Protein AF-A0A7W0W629-F1 (afdb_monomer_lite)

Structure (mmCIF, N/CA/C/O backbone):
data_AF-A0A7W0W629-F1
#
_entry.id   AF-A0A7W0W629-F1
#
loop_
_atom_site.group_PDB
_atom_site.id
_atom_site.type_symbol
_atom_site.label_atom_id
_atom_site.label_alt_id
_atom_site.label_comp_id
_atom_site.label_asym_id
_atom_site.label_entity_id
_atom_site.label_seq_id
_atom_site.pdbx_PDB_ins_code
_atom_site.Cartn_x
_atom_site.Cartn_y
_atom_site.Cartn_z
_atom_site.occupancy
_atom_site.B_iso_or_equiv
_atom_site.auth_seq_id
_atom_site.auth_comp_id
_atom_site.auth_asym_id
_atom_site.auth_atom_id
_atom_site.pdbx_PDB_model_num
ATOM 1 N N . MET A 1 1 ? -25.126 1.449 0.735 1.00 66.62 1 MET A N 1
ATOM 2 C CA . MET A 1 1 ? -25.151 2.876 1.157 1.00 66.62 1 MET A CA 1
ATOM 3 C C . MET A 1 1 ? -24.157 3.103 2.292 1.00 66.62 1 MET A C 1
ATOM 5 O O . MET A 1 1 ? -24.263 2.421 3.311 1.00 66.62 1 MET A O 1
ATOM 9 N N . ARG A 1 2 ? -23.222 4.051 2.141 1.00 79.06 2 ARG A N 1
ATOM 10 C CA . ARG A 1 2 ? -22.239 4.432 3.175 1.00 79.06 2 ARG A CA 1
ATOM 11 C C . ARG A 1 2 ? -22.755 5.612 4.010 1.00 79.06 2 ARG A C 1
ATOM 13 O O . ARG A 1 2 ? -23.390 6.516 3.479 1.00 79.06 2 ARG A O 1
ATOM 20 N N . LYS A 1 3 ? -22.500 5.619 5.322 1.00 79.00 3 LYS A N 1
ATOM 21 C CA . LYS A 1 3 ? -22.814 6.756 6.211 1.00 79.00 3 LYS A CA 1
ATOM 22 C C . LYS A 1 3 ? -21.804 6.840 7.352 1.00 79.00 3 LYS A C 1
ATOM 24 O O . LYS A 1 3 ? -21.590 5.845 8.035 1.00 79.00 3 LYS A O 1
ATOM 29 N N . THR A 1 4 ? -21.250 8.017 7.630 1.00 83.94 4 THR A N 1
ATOM 30 C CA . THR A 1 4 ? -20.522 8.238 8.890 1.00 83.94 4 THR A CA 1
ATOM 31 C C . THR A 1 4 ? -21.517 8.263 10.048 1.00 83.94 4 THR A C 1
ATOM 33 O O . THR A 1 4 ? -22.442 9.078 10.078 1.00 83.94 4 THR A O 1
ATOM 36 N N . LEU A 1 5 ? -21.359 7.334 10.985 1.00 84.75 5 LEU A N 1
ATOM 37 C CA . LEU A 1 5 ? -22.215 7.193 12.158 1.00 84.75 5 LEU A CA 1
ATOM 38 C C . LEU A 1 5 ? -21.788 8.141 13.282 1.00 84.75 5 LEU A C 1
ATOM 40 O O . LEU A 1 5 ? -22.643 8.722 13.950 1.00 84.75 5 LEU A O 1
ATOM 44 N N . PHE A 1 6 ? -20.479 8.257 13.511 1.00 86.81 6 PHE A N 1
ATOM 45 C CA . PHE A 1 6 ? -19.909 9.002 14.630 1.00 86.81 6 PHE A CA 1
ATOM 46 C C . PHE A 1 6 ? -18.477 9.438 14.321 1.00 86.81 6 PHE A C 1
ATOM 48 O O . PHE A 1 6 ? -17.688 8.628 13.853 1.00 86.81 6 PHE A O 1
ATOM 55 N N . ASN A 1 7 ? -18.137 10.697 14.579 1.00 84.50 7 ASN A N 1
ATOM 56 C CA . ASN A 1 7 ? -16.796 11.258 14.381 1.00 84.50 7 ASN A CA 1
ATOM 57 C C . ASN A 1 7 ? -16.590 12.496 15.276 1.00 84.50 7 ASN A C 1
ATOM 59 O O . ASN A 1 7 ? -17.508 12.918 15.990 1.00 84.50 7 ASN A O 1
ATOM 63 N N . THR A 1 8 ? -15.419 13.129 15.185 1.00 75.56 8 THR A N 1
ATOM 64 C CA . THR A 1 8 ? -15.069 14.343 15.949 1.00 75.56 8 THR A CA 1
ATOM 65 C C . THR A 1 8 ? -15.953 15.561 15.675 1.00 75.56 8 THR A C 1
ATOM 67 O O . THR A 1 8 ? -16.065 16.437 16.534 1.00 75.56 8 THR A O 1
ATOM 70 N N . SER A 1 9 ? -16.612 15.628 14.514 1.00 70.81 9 SER A N 1
ATOM 71 C CA . SER A 1 9 ? -17.472 16.752 14.116 1.00 70.81 9 SER A CA 1
ATOM 72 C C . SER A 1 9 ? -18.949 16.577 14.494 1.00 70.81 9 SER A C 1
ATOM 74 O O . SER A 1 9 ? -19.742 17.509 14.343 1.00 70.81 9 SER A O 1
ATOM 76 N N . THR A 1 10 ? -19.339 15.422 15.040 1.00 69.88 10 THR A N 1
ATOM 77 C CA . THR A 1 10 ? -20.718 15.158 15.480 1.00 69.88 10 THR A CA 1
ATOM 78 C C . THR A 1 10 ? -21.047 15.990 16.740 1.00 69.88 10 THR A C 1
ATOM 80 O O . THR A 1 10 ? -20.295 15.917 17.707 1.00 69.88 10 THR A O 1
ATOM 83 N N . PRO A 1 11 ? -22.154 16.760 16.824 1.00 63.62 11 PRO A N 1
ATOM 84 C CA . PRO A 1 11 ? -22.393 17.748 17.895 1.00 63.62 11 PRO A CA 1
ATOM 85 C C . PRO A 1 11 ? -22.877 17.163 19.246 1.00 63.62 11 PRO A C 1
ATOM 87 O O . PRO A 1 11 ? -23.772 17.711 19.890 1.00 63.62 11 PRO A O 1
ATOM 90 N N . ILE A 1 12 ? -22.296 16.052 19.708 1.00 80.75 12 ILE A N 1
ATOM 91 C CA . ILE A 1 12 ? -22.693 15.341 20.936 1.00 80.75 12 ILE A CA 1
ATOM 92 C C . ILE A 1 12 ? -21.523 15.319 21.920 1.00 80.75 12 ILE A C 1
ATOM 94 O O . ILE A 1 12 ? -20.393 15.043 21.542 1.00 80.75 12 ILE A O 1
ATOM 98 N N . ASN A 1 13 ? -21.783 15.586 23.201 1.00 80.19 13 ASN A N 1
ATOM 99 C CA . ASN A 1 13 ? -20.745 15.604 24.235 1.00 80.19 13 ASN A CA 1
ATOM 100 C C . ASN A 1 13 ? -19.913 14.302 24.234 1.00 80.19 13 ASN A C 1
ATOM 102 O O . ASN A 1 13 ? -20.480 13.214 24.282 1.00 80.19 13 ASN A O 1
ATOM 106 N N . GLY A 1 14 ? -18.585 14.428 24.175 1.00 77.81 14 GLY A N 1
ATOM 107 C CA . GLY A 1 14 ? -17.634 13.319 24.055 1.00 77.81 14 GLY A CA 1
ATOM 108 C C . GLY A 1 14 ? -17.127 13.065 22.631 1.00 77.81 14 GLY A C 1
ATOM 109 O O . GLY A 1 14 ? -16.040 12.522 22.491 1.00 77.81 14 GLY A O 1
ATOM 110 N N . SER A 1 15 ? -17.831 13.504 21.581 1.00 74.56 15 SER A N 1
ATOM 111 C CA . SER A 1 15 ? -17.419 13.287 20.181 1.00 74.56 15 SER A CA 1
ATOM 112 C C . SER A 1 15 ? -16.053 13.873 19.833 1.00 74.56 15 SER A C 1
ATOM 114 O O . SER A 1 15 ? -15.256 13.207 19.184 1.00 74.56 15 SER A O 1
ATOM 116 N N . SER A 1 16 ? -15.733 15.069 20.335 1.00 78.56 16 SER A N 1
ATOM 117 C CA . SER A 1 16 ? -14.460 15.757 20.086 1.00 78.56 16 SER A CA 1
ATOM 118 C C . SER A 1 16 ? -13.232 15.045 20.669 1.00 78.56 16 SER A C 1
ATOM 120 O O . SER A 1 16 ? -12.119 15.532 20.499 1.00 78.56 16 SER A O 1
ATOM 122 N N . LEU A 1 17 ? -13.429 13.960 21.427 1.00 86.56 17 LEU A N 1
ATOM 123 C CA . LEU A 1 17 ? -12.358 13.152 22.015 1.00 86.56 17 LEU A CA 1
ATOM 124 C C . LEU A 1 17 ? -12.063 11.875 21.222 1.00 86.56 17 LEU A C 1
ATOM 126 O O . LEU A 1 17 ? -11.058 11.232 21.525 1.00 86.56 17 LEU A O 1
ATOM 130 N N . LEU A 1 18 ? -12.936 11.490 20.279 1.00 88.25 18 LEU A N 1
ATOM 131 C CA . LEU A 1 18 ? -12.715 10.315 19.443 1.00 88.25 18 LEU A CA 1
ATOM 132 C C . LEU A 1 18 ? -11.514 10.568 18.529 1.00 88.25 18 LEU A C 1
ATOM 134 O O . LEU A 1 18 ? -11.468 11.575 17.835 1.00 88.25 18 LEU A O 1
ATOM 138 N N . ASN A 1 19 ? -10.550 9.667 18.539 1.00 88.12 19 ASN A N 1
ATOM 139 C CA . ASN A 1 19 ? -9.350 9.726 17.719 1.00 88.12 19 ASN A CA 1
ATOM 140 C C . ASN A 1 19 ? -8.809 8.302 17.631 1.00 88.12 19 ASN A C 1
ATOM 142 O O . ASN A 1 19 ? -8.675 7.673 18.675 1.00 88.12 19 ASN A O 1
ATOM 146 N N . GLN A 1 20 ? -8.513 7.785 16.441 1.00 90.31 20 GLN A N 1
ATOM 147 C CA . GLN A 1 20 ? -7.919 6.453 16.278 1.00 90.31 20 GLN A CA 1
ATOM 148 C C . GLN A 1 20 ? -8.724 5.319 16.957 1.00 90.31 20 GLN A C 1
ATOM 150 O O . GLN A 1 20 ? -8.243 4.679 17.906 1.00 90.31 20 GLN A O 1
ATOM 155 N N . PRO A 1 21 ? -9.974 5.062 16.518 1.00 95.50 21 PRO A N 1
ATOM 156 C CA . PRO A 1 21 ? -10.746 3.915 16.992 1.00 95.50 21 PRO A CA 1
ATOM 157 C C . PRO A 1 21 ? -10.056 2.588 16.628 1.00 95.50 21 PRO A C 1
ATOM 159 O O . PRO A 1 21 ? -9.560 2.430 15.515 1.00 95.50 21 PRO A O 1
ATOM 162 N N . THR A 1 22 ? -10.029 1.636 17.563 1.00 95.00 22 THR A N 1
ATOM 163 C CA . THR A 1 22 ? -9.255 0.384 17.451 1.00 95.00 22 THR A CA 1
ATOM 164 C C . THR A 1 22 ? -10.081 -0.891 17.441 1.00 95.00 22 THR A C 1
ATOM 166 O O . THR A 1 22 ? -9.712 -1.827 16.746 1.00 95.00 22 THR A O 1
ATOM 169 N N . GLY A 1 23 ? -11.173 -0.952 18.205 1.00 95.00 23 GLY A N 1
ATOM 170 C CA . GLY A 1 23 ? -11.972 -2.169 18.341 1.00 95.00 23 GLY A CA 1
ATOM 171 C C . GLY A 1 23 ? -13.454 -1.879 18.540 1.00 95.00 23 GLY A C 1
ATOM 172 O O . GLY A 1 23 ? -13.813 -0.855 19.131 1.00 95.00 23 GLY A O 1
ATOM 173 N N . LEU A 1 24 ? -14.322 -2.769 18.069 1.00 97.31 24 LEU A N 1
ATOM 174 C CA . LEU A 1 24 ? -15.774 -2.614 18.097 1.00 97.31 24 LEU A CA 1
ATOM 175 C C . LEU A 1 24 ? -16.459 -3.825 18.745 1.00 97.31 24 LEU A C 1
ATOM 177 O O . LEU A 1 24 ? -16.134 -4.974 18.476 1.00 97.31 24 LEU A O 1
ATOM 181 N N . THR A 1 25 ? -17.477 -3.587 19.574 1.00 96.50 25 THR A N 1
ATOM 182 C CA . THR A 1 25 ? -18.388 -4.655 20.028 1.00 96.50 25 THR A CA 1
ATOM 183 C C . THR A 1 25 ? -19.772 -4.105 20.349 1.00 96.50 25 THR A C 1
ATOM 185 O O . THR A 1 25 ? -19.918 -3.000 20.876 1.00 96.50 25 THR A O 1
ATOM 188 N N . PHE A 1 26 ? -20.815 -4.898 20.109 1.00 95.31 26 PHE A N 1
ATOM 189 C CA . PHE A 1 26 ? -22.148 -4.596 20.628 1.00 95.31 26 PHE A CA 1
ATOM 190 C C . PHE A 1 26 ? -22.256 -4.988 22.102 1.00 95.31 26 PHE A C 1
ATOM 192 O O . PHE A 1 26 ? -21.799 -6.057 22.511 1.00 95.31 26 PHE A O 1
ATOM 199 N N . GLY A 1 27 ? -22.859 -4.112 22.903 1.00 93.44 27 GLY A N 1
ATOM 200 C CA . GLY A 1 27 ? -23.166 -4.382 24.300 1.00 93.44 27 GLY A CA 1
ATOM 201 C C . GLY A 1 27 ? -24.538 -5.026 24.498 1.00 93.44 27 GLY A C 1
ATOM 202 O O . GLY A 1 27 ? -25.436 -4.880 23.666 1.00 93.44 27 GLY A O 1
ATOM 203 N N . PRO A 1 28 ? -24.756 -5.692 25.645 1.00 92.12 28 PRO A N 1
ATOM 204 C CA . PRO A 1 28 ? -26.036 -6.325 25.980 1.00 92.12 28 PRO A CA 1
ATOM 205 C C . PRO A 1 28 ? -27.164 -5.315 26.262 1.00 92.12 28 PRO A C 1
ATOM 207 O O . PRO A 1 28 ? -28.310 -5.706 26.471 1.00 92.12 28 PRO A O 1
ATOM 210 N N . ASP A 1 29 ? -26.841 -4.026 26.326 1.00 92.31 29 ASP A N 1
ATOM 211 C CA . ASP A 1 29 ? -27.772 -2.903 26.438 1.00 92.31 29 ASP A CA 1
ATOM 212 C C . ASP A 1 29 ? -28.122 -2.277 25.076 1.00 92.31 29 ASP A C 1
ATOM 214 O O . ASP A 1 29 ? -28.804 -1.254 25.024 1.00 92.31 29 ASP A O 1
ATOM 218 N N . GLY A 1 30 ? -27.666 -2.890 23.979 1.00 91.88 30 GLY A N 1
ATOM 219 C CA . GLY A 1 30 ? -27.908 -2.439 22.613 1.00 91.88 30 GLY A CA 1
ATOM 220 C C . GLY A 1 30 ? -26.997 -1.300 22.157 1.00 91.88 30 GLY A C 1
ATOM 221 O O . GLY A 1 30 ? -27.135 -0.840 21.027 1.00 91.88 30 GLY A O 1
ATOM 222 N N . ARG A 1 31 ? -26.060 -0.821 22.981 1.00 95.50 31 ARG A N 1
ATOM 223 C CA . ARG A 1 31 ? -25.110 0.223 22.565 1.00 95.50 31 ARG A CA 1
ATOM 224 C C . ARG A 1 31 ? -23.951 -0.358 21.758 1.00 95.50 31 ARG A C 1
ATOM 226 O O . ARG A 1 31 ? -23.589 -1.522 21.924 1.00 95.50 31 ARG A O 1
ATOM 233 N N . LEU A 1 32 ? -23.351 0.476 20.914 1.00 97.06 32 LEU A N 1
ATOM 234 C CA . LEU A 1 32 ? -22.091 0.169 20.238 1.00 97.06 32 LEU A CA 1
ATOM 235 C C . LEU A 1 32 ? -20.928 0.652 21.106 1.00 97.06 32 LEU A C 1
ATOM 237 O O . LEU A 1 32 ? -20.904 1.816 21.496 1.00 97.06 32 LEU A O 1
ATOM 241 N N . TYR A 1 33 ? -19.976 -0.223 21.406 1.00 98.00 33 TYR A N 1
ATOM 242 C CA . TYR A 1 33 ? -18.781 0.102 22.178 1.00 98.00 33 TYR A CA 1
ATOM 243 C C . TYR A 1 33 ? -17.590 0.194 21.241 1.00 98.00 33 TYR A C 1
ATOM 245 O O . TYR A 1 33 ? -17.326 -0.738 20.487 1.00 98.00 33 TYR A O 1
ATOM 253 N N . VAL A 1 34 ? -16.887 1.319 21.319 1.00 98.06 34 VAL A N 1
ATOM 254 C CA . VAL A 1 34 ? -15.734 1.640 20.482 1.00 98.06 34 VAL A CA 1
ATOM 255 C C . VAL A 1 34 ? -14.519 1.815 21.378 1.00 98.06 34 VAL A C 1
ATOM 257 O O . VAL A 1 34 ? -14.505 2.713 22.221 1.00 98.06 34 VAL A O 1
ATOM 260 N N . GLY A 1 35 ? -13.516 0.963 21.219 1.00 97.31 35 GLY A N 1
ATOM 261 C CA . GLY A 1 35 ? -12.192 1.175 21.785 1.00 97.31 35 GLY A CA 1
ATOM 262 C C . GLY A 1 35 ? -11.450 2.262 21.026 1.00 97.31 35 GLY A C 1
ATOM 263 O O . GLY A 1 35 ? -11.583 2.385 19.812 1.00 97.31 35 GLY A O 1
ATOM 264 N N . GLN A 1 36 ? -10.669 3.043 21.754 1.00 94.94 36 GLN A N 1
ATOM 265 C CA . GLN A 1 36 ? -9.742 4.020 21.211 1.00 94.94 36 GLN A CA 1
ATOM 266 C C . GLN A 1 36 ? -8.323 3.646 21.625 1.00 94.94 36 GLN A C 1
ATOM 268 O O . GLN A 1 36 ? -8.116 3.167 22.744 1.00 94.94 36 GLN A O 1
ATOM 273 N N . PHE A 1 37 ? -7.349 3.919 20.754 1.00 93.81 37 PHE A N 1
ATOM 274 C CA . PHE A 1 37 ? -5.953 3.545 20.964 1.00 93.81 37 PHE A CA 1
ATOM 275 C C . PHE A 1 37 ? -5.407 3.944 22.341 1.00 93.81 37 PHE A C 1
ATOM 277 O O . PHE A 1 37 ? -4.682 3.167 22.942 1.00 93.81 37 PHE A O 1
ATOM 284 N N . ASP A 1 38 ? -5.783 5.098 22.897 1.00 94.69 38 ASP A N 1
ATOM 285 C CA . ASP A 1 38 ? -5.274 5.562 24.196 1.00 94.69 38 ASP A CA 1
ATOM 286 C C . ASP A 1 38 ? -5.941 4.942 25.439 1.00 94.69 38 ASP A C 1
ATOM 288 O O . ASP A 1 38 ? -5.577 5.278 26.571 1.00 94.69 38 ASP A O 1
ATOM 292 N N . GLY A 1 39 ? -6.899 4.033 25.262 1.00 96.06 39 GLY A N 1
ATOM 293 C CA . GLY A 1 39 ? -7.556 3.333 26.362 1.00 96.06 39 GLY A CA 1
ATOM 294 C C . GLY A 1 39 ? -8.904 3.911 26.769 1.00 96.06 39 GLY A C 1
ATOM 295 O O . GLY A 1 39 ? -9.493 3.445 27.750 1.00 96.06 39 GLY A O 1
ATOM 296 N N . ARG A 1 40 ? -9.429 4.909 26.054 1.00 97.00 40 ARG A N 1
ATOM 297 C CA . ARG A 1 40 ? -10.841 5.284 26.197 1.00 97.00 40 ARG A CA 1
ATOM 298 C C . ARG A 1 40 ? -11.756 4.276 25.506 1.00 97.00 40 ARG A C 1
ATOM 300 O O . ARG A 1 40 ? -11.391 3.655 24.512 1.00 97.00 40 ARG A O 1
ATOM 307 N N . ILE A 1 41 ? -12.971 4.143 26.033 1.00 98.06 41 ILE A N 1
ATOM 308 C CA . ILE A 1 41 ? -14.052 3.375 25.406 1.00 98.06 41 ILE A CA 1
ATOM 309 C C . ILE A 1 41 ? -15.272 4.281 25.269 1.00 98.06 41 ILE A C 1
ATOM 311 O O . ILE A 1 41 ? -15.717 4.878 26.251 1.00 98.06 41 ILE A O 1
ATOM 315 N N . PHE A 1 42 ? -15.835 4.364 24.071 1.00 97.06 42 PHE A N 1
ATOM 316 C CA . PHE A 1 42 ? -17.035 5.140 23.782 1.00 97.06 42 PHE A CA 1
ATOM 317 C C . PHE A 1 42 ? -18.225 4.194 23.660 1.00 97.06 42 PHE A C 1
ATOM 319 O O . PHE A 1 42 ? -18.297 3.398 22.729 1.00 97.06 42 PHE A O 1
ATOM 326 N N . ALA A 1 43 ? -19.169 4.282 24.595 1.00 96.38 43 ALA A N 1
ATOM 327 C CA . ALA A 1 43 ? -20.439 3.569 24.521 1.00 96.38 43 ALA A CA 1
ATOM 328 C C . ALA A 1 43 ? -21.490 4.470 23.854 1.00 96.38 43 ALA A C 1
ATOM 330 O O . ALA A 1 43 ? -22.022 5.404 24.469 1.00 96.38 43 ALA A O 1
ATOM 331 N N . LEU A 1 44 ? -21.767 4.195 22.582 1.00 96.00 44 LEU A N 1
ATOM 332 C CA . LEU A 1 44 ? -22.650 4.958 21.708 1.00 96.00 44 LEU A CA 1
ATOM 333 C C . LEU A 1 44 ? -24.079 4.419 21.796 1.00 96.00 44 LEU A C 1
ATOM 335 O O . LEU A 1 44 ? -24.348 3.252 21.510 1.00 96.00 44 LEU A O 1
ATOM 339 N N . THR A 1 45 ? -25.020 5.285 22.162 1.00 96.00 45 THR A N 1
ATOM 340 C CA . THR A 1 45 ? -26.450 4.982 22.037 1.00 96.00 45 THR A CA 1
ATOM 341 C C . THR A 1 45 ? -26.867 5.255 20.604 1.00 96.00 45 THR A C 1
ATOM 343 O O . THR A 1 45 ? -26.914 6.413 20.191 1.00 96.00 45 THR A O 1
ATOM 346 N N . VAL A 1 46 ? -27.139 4.189 19.853 1.00 93.00 46 VAL A N 1
ATOM 347 C CA . VAL A 1 46 ? -27.482 4.254 18.431 1.00 93.00 46 VAL A CA 1
ATOM 348 C C . VAL A 1 46 ? -28.974 4.000 18.259 1.00 93.00 46 VAL A C 1
ATOM 350 O O . VAL A 1 46 ? -29.504 2.989 18.719 1.00 93.00 46 VAL A O 1
ATOM 353 N N . ASN A 1 47 ? -29.664 4.896 17.559 1.00 91.44 47 ASN A N 1
ATOM 354 C CA . ASN A 1 47 ? -30.974 4.583 17.010 1.00 91.44 47 ASN A CA 1
ATOM 355 C C . ASN A 1 47 ? -30.777 3.760 15.732 1.00 91.44 47 ASN A C 1
ATOM 357 O O . ASN A 1 47 ? -30.539 4.337 14.680 1.00 91.44 47 ASN A O 1
ATOM 361 N N . TYR A 1 48 ? -30.892 2.433 15.793 1.00 87.62 48 TYR A N 1
ATOM 362 C CA . TYR A 1 48 ? -30.652 1.554 14.634 1.00 87.62 48 TYR A CA 1
ATOM 363 C C . TYR A 1 48 ? -31.693 1.669 13.509 1.00 87.62 48 TYR A C 1
ATOM 365 O O . TYR A 1 48 ? -31.487 1.116 12.438 1.00 87.62 48 TYR A O 1
ATOM 373 N N . SER A 1 49 ? -32.793 2.408 13.699 1.00 85.31 49 SER A N 1
ATOM 374 C CA . SER A 1 49 ? -33.712 2.703 12.588 1.00 85.31 49 SER A CA 1
ATOM 375 C C . SER A 1 49 ? -33.190 3.837 11.697 1.00 85.31 49 SER A C 1
ATOM 377 O O . SER A 1 49 ? -33.266 3.755 10.474 1.00 85.31 49 SER A O 1
ATOM 379 N N . THR A 1 50 ? -32.598 4.877 12.293 1.00 85.12 50 THR A N 1
ATOM 380 C CA . THR A 1 50 ? -32.034 6.033 11.568 1.00 85.12 50 THR A CA 1
ATOM 381 C C . THR A 1 50 ? -30.510 5.942 11.406 1.00 85.12 50 THR A C 1
ATOM 383 O O . THR A 1 50 ? -29.910 6.592 10.540 1.00 85.12 50 THR A O 1
ATOM 386 N N . TYR A 1 51 ? -29.877 5.065 12.188 1.00 85.62 51 TYR A N 1
ATOM 387 C CA . TYR A 1 51 ? -28.445 5.002 12.471 1.00 85.62 51 TYR A CA 1
ATOM 388 C C . TYR A 1 51 ? -27.892 6.379 12.828 1.00 85.62 51 TYR A C 1
ATOM 390 O O . TYR A 1 51 ? -27.049 6.940 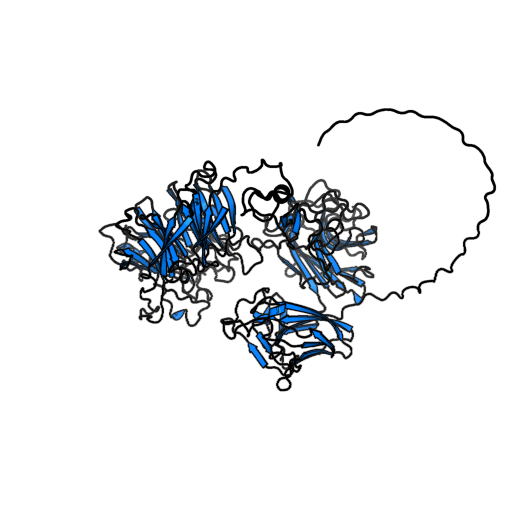12.126 1.00 85.62 51 TYR A O 1
ATOM 398 N N . GLU A 1 52 ? -28.449 6.957 13.883 1.00 89.06 52 GLU A N 1
ATOM 399 C CA . GLU A 1 52 ? -27.987 8.203 14.487 1.00 89.06 52 GLU A CA 1
ATOM 400 C C . GLU A 1 52 ? -27.540 7.922 15.914 1.00 89.06 52 GLU A C 1
ATOM 402 O O . GLU A 1 52 ? -28.219 7.207 16.659 1.00 89.06 52 GLU A O 1
ATOM 407 N N . VAL A 1 53 ? -26.404 8.495 16.301 1.00 91.75 53 VAL A N 1
ATOM 408 C CA . VAL A 1 53 ? -25.980 8.492 17.698 1.00 91.75 53 VAL A CA 1
ATOM 409 C C . VAL A 1 53 ? -26.800 9.537 18.441 1.00 91.75 53 VAL A C 1
ATOM 411 O O . VAL A 1 53 ? -26.831 10.697 18.049 1.00 91.75 53 VAL A O 1
ATOM 414 N N . THR A 1 54 ? -27.475 9.138 19.515 1.00 94.00 54 THR A N 1
ATOM 415 C CA . THR A 1 54 ? -28.295 10.047 20.334 1.00 94.00 54 THR A CA 1
ATOM 416 C C . THR A 1 54 ? -27.629 10.410 21.656 1.00 94.00 54 THR A C 1
ATOM 418 O O . THR A 1 54 ? -28.004 11.394 22.287 1.00 94.00 54 THR A O 1
ATOM 421 N N . ALA A 1 55 ? -26.658 9.611 22.103 1.00 93.94 55 ALA A N 1
ATOM 422 C CA . ALA A 1 55 ? -25.881 9.862 23.310 1.00 93.94 55 ALA A CA 1
ATOM 423 C C . ALA A 1 55 ? -24.549 9.108 23.270 1.00 93.94 55 ALA A C 1
ATOM 425 O O . ALA A 1 55 ? -24.457 8.023 22.694 1.00 93.94 55 ALA A O 1
ATOM 426 N N . VAL A 1 56 ? -23.545 9.663 23.945 1.00 94.88 56 VAL A N 1
ATOM 427 C CA . VAL A 1 56 ? -22.207 9.083 24.077 1.00 94.88 56 VAL A CA 1
ATOM 428 C C . VAL A 1 56 ? -21.845 9.039 25.556 1.00 94.88 56 VAL A C 1
ATOM 430 O O . VAL A 1 56 ? -21.979 10.036 26.265 1.00 94.88 56 VAL A O 1
ATOM 433 N N . GLN A 1 57 ? -21.375 7.885 26.021 1.00 94.50 57 GLN A N 1
ATOM 434 C CA . GLN A 1 57 ? -20.696 7.752 27.307 1.00 94.50 57 GLN A CA 1
ATOM 435 C C . GLN A 1 57 ? -19.219 7.450 27.055 1.00 94.50 57 GLN A C 1
ATOM 437 O O . GLN A 1 57 ? -18.903 6.457 26.407 1.00 94.50 57 GLN A O 1
ATOM 442 N N . VAL A 1 58 ? -18.330 8.269 27.616 1.00 95.62 58 VAL A N 1
ATOM 443 C CA . VAL A 1 58 ? -16.881 8.031 27.594 1.00 95.62 58 VAL A CA 1
ATOM 444 C C . VAL A 1 58 ? -16.476 7.304 28.876 1.00 95.62 58 VAL A C 1
ATOM 446 O O . VAL A 1 58 ? -16.799 7.748 29.978 1.00 95.62 58 VAL A O 1
ATOM 449 N N . ILE A 1 59 ? -15.795 6.172 28.731 1.00 96.12 59 ILE A N 1
ATOM 450 C CA . ILE A 1 59 ? -15.282 5.342 29.823 1.00 96.12 59 ILE A CA 1
ATOM 451 C C . ILE A 1 59 ? -13.756 5.455 29.805 1.00 96.12 59 ILE A C 1
ATOM 453 O O . ILE A 1 59 ? -13.108 5.044 28.845 1.00 96.12 59 ILE A O 1
ATOM 457 N N . GLU A 1 60 ? -13.179 5.998 30.876 1.00 96.00 60 GLU A N 1
ATOM 458 C CA . GLU A 1 60 ? -11.741 6.305 30.968 1.00 96.00 60 GLU A CA 1
ATOM 459 C C . GLU A 1 60 ? -10.987 5.390 31.945 1.00 96.00 60 GLU A C 1
ATOM 461 O O . GLU A 1 60 ? -9.845 5.659 32.322 1.00 96.00 60 GLU A O 1
ATOM 466 N N . THR A 1 61 ? -11.612 4.294 32.378 1.00 96.19 61 THR A N 1
ATOM 467 C CA . THR A 1 61 ? -11.038 3.376 33.372 1.00 96.19 61 THR A CA 1
ATOM 468 C C . THR A 1 61 ? -9.705 2.775 32.915 1.00 96.19 61 THR A C 1
ATOM 470 O O . THR A 1 61 ? -8.814 2.602 33.740 1.00 96.19 61 THR A O 1
ATOM 473 N N . ILE A 1 62 ? -9.539 2.492 31.615 1.00 97.31 62 ILE A N 1
ATOM 474 C CA . ILE A 1 62 ? -8.261 2.026 31.049 1.00 97.31 62 ILE A CA 1
ATOM 475 C C . ILE A 1 62 ? -7.333 3.194 30.687 1.00 97.31 62 ILE A C 1
ATOM 477 O O . ILE A 1 62 ? -6.136 3.115 30.941 1.00 97.31 62 ILE A O 1
ATOM 481 N N . TYR A 1 63 ? -7.867 4.312 30.192 1.00 96.38 63 TYR A N 1
ATOM 482 C CA . TYR A 1 63 ? -7.091 5.534 29.935 1.00 96.38 63 TYR A CA 1
ATOM 483 C C . TYR A 1 63 ? -6.340 6.046 31.182 1.00 96.38 63 TYR A C 1
ATOM 485 O O . TYR A 1 63 ? -5.190 6.476 31.113 1.00 96.38 63 TYR A O 1
ATOM 493 N N . THR A 1 64 ? -6.979 5.964 32.350 1.00 94.19 64 THR A N 1
ATOM 494 C CA . THR A 1 64 ? -6.398 6.358 33.648 1.00 94.19 64 THR A CA 1
ATOM 495 C C . THR A 1 64 ? -5.632 5.230 34.346 1.00 94.19 64 THR A C 1
ATOM 497 O O . THR A 1 64 ? -5.152 5.405 35.470 1.00 94.19 64 THR A O 1
ATOM 500 N N . TYR A 1 65 ? -5.509 4.069 33.702 1.00 92.44 65 TYR A N 1
ATOM 501 C CA . TYR A 1 65 ? -4.870 2.901 34.284 1.00 92.44 65 TYR A CA 1
ATOM 502 C C . TYR A 1 65 ? -3.346 3.114 34.405 1.00 92.44 65 TYR A C 1
ATOM 504 O O . TYR A 1 65 ? -2.716 3.540 33.436 1.00 92.44 65 TYR A O 1
ATOM 512 N N . PRO A 1 66 ? -2.714 2.793 35.553 1.00 90.88 66 PRO A N 1
ATOM 513 C CA . PRO A 1 66 ? -1.290 3.050 35.762 1.00 90.88 66 PRO A CA 1
ATOM 514 C C . PRO A 1 66 ? -0.361 2.294 34.800 1.00 90.88 66 PRO A C 1
ATOM 516 O O . PRO A 1 66 ? -0.495 1.084 34.612 1.00 90.88 66 PRO A O 1
ATOM 519 N N . THR A 1 67 ? 0.659 2.991 34.298 1.00 92.06 67 THR A N 1
ATOM 520 C CA . THR A 1 67 ? 1.735 2.420 33.470 1.00 92.06 67 THR A CA 1
ATOM 521 C C . THR A 1 67 ? 3.058 2.377 34.244 1.00 92.06 67 THR A C 1
ATOM 523 O O . THR A 1 67 ? 3.295 3.169 35.165 1.00 92.06 67 THR A O 1
ATOM 526 N N . LYS A 1 68 ? 3.930 1.427 33.896 1.00 94.50 68 LYS A N 1
ATOM 527 C CA . LYS A 1 68 ? 5.265 1.234 34.481 1.00 94.50 68 LYS A CA 1
ATOM 528 C C . LYS A 1 68 ? 6.332 1.289 33.394 1.00 94.50 68 LYS A C 1
ATOM 530 O O . LYS A 1 68 ? 6.022 1.098 32.226 1.00 94.50 68 LYS A O 1
ATOM 535 N N . ASN A 1 69 ? 7.575 1.567 33.769 1.00 94.50 69 ASN A N 1
ATOM 536 C CA . ASN A 1 69 ? 8.727 1.339 32.904 1.00 94.50 69 ASN A CA 1
ATOM 537 C C . ASN A 1 69 ? 9.113 -0.147 32.902 1.00 94.50 69 ASN A C 1
ATOM 539 O O . ASN A 1 69 ? 8.682 -0.902 33.772 1.00 94.50 69 ASN A O 1
ATOM 543 N N . ASP A 1 70 ? 9.959 -0.548 31.954 1.00 92.50 70 ASP A N 1
ATOM 544 C CA . ASP A 1 70 ? 10.419 -1.939 31.791 1.00 92.50 70 ASP A CA 1
ATOM 545 C C . ASP A 1 70 ? 11.141 -2.512 33.026 1.00 92.50 70 ASP A C 1
ATOM 547 O O . ASP A 1 70 ? 11.139 -3.718 33.256 1.00 92.50 70 ASP A O 1
ATOM 551 N N . ASP A 1 71 ? 11.732 -1.650 33.859 1.00 91.31 71 ASP A N 1
ATOM 552 C CA . ASP A 1 71 ? 12.348 -2.024 35.141 1.00 91.31 71 ASP A CA 1
ATOM 553 C C . ASP A 1 71 ? 11.328 -2.194 36.289 1.00 91.31 71 ASP A C 1
ATOM 555 O O . ASP A 1 71 ? 11.700 -2.485 37.428 1.00 91.31 71 ASP A O 1
ATOM 559 N N . GLY A 1 72 ? 10.037 -2.003 36.005 1.00 91.38 72 GLY A N 1
ATOM 560 C CA . GLY A 1 72 ? 8.929 -2.077 36.952 1.00 91.38 72 GLY A CA 1
ATOM 561 C C . GLY A 1 72 ? 8.672 -0.791 37.745 1.00 91.38 72 GLY A C 1
ATOM 562 O O . GLY A 1 72 ? 7.709 -0.748 38.522 1.00 91.38 72 GLY A O 1
ATOM 563 N N . SER A 1 73 ? 9.480 0.261 37.569 1.00 95.12 73 SER A N 1
ATOM 564 C CA . SER A 1 73 ? 9.248 1.555 38.219 1.00 95.12 73 SER A CA 1
ATOM 565 C C . SER A 1 73 ? 7.966 2.220 37.689 1.00 95.12 73 SER A C 1
ATOM 567 O O . SER A 1 73 ? 7.642 2.082 36.508 1.00 95.12 73 SER A O 1
ATOM 569 N N . PRO A 1 74 ? 7.192 2.945 38.520 1.00 95.50 74 PRO A N 1
ATOM 570 C CA . PRO A 1 74 ? 6.024 3.678 38.036 1.00 95.50 74 PRO A CA 1
ATOM 571 C C . PRO A 1 74 ? 6.394 4.704 36.954 1.00 95.50 74 PRO A C 1
ATOM 573 O O . PRO A 1 74 ? 7.387 5.418 37.093 1.00 95.50 74 PRO A O 1
ATOM 576 N N . ALA A 1 75 ? 5.556 4.839 35.923 1.00 95.00 75 ALA A N 1
ATOM 577 C CA . ALA A 1 75 ? 5.699 5.835 34.861 1.00 95.00 75 ALA A CA 1
ATOM 578 C C . ALA A 1 75 ? 4.561 6.879 34.941 1.00 95.00 75 ALA A C 1
ATOM 580 O O . ALA A 1 75 ? 3.701 6.921 34.066 1.00 95.00 75 ALA A O 1
ATOM 581 N N . PRO A 1 76 ? 4.521 7.738 35.983 1.00 92.62 76 PRO A N 1
ATOM 582 C CA . PRO A 1 76 ? 3.364 8.594 36.282 1.00 92.62 76 PRO A CA 1
ATOM 583 C C . PRO A 1 76 ? 3.065 9.662 35.219 1.00 92.62 76 PRO A C 1
ATOM 585 O O . PRO A 1 76 ? 1.980 10.230 35.220 1.00 92.62 76 PRO A O 1
ATOM 588 N N . ASN A 1 77 ? 4.019 9.943 34.326 1.00 91.62 77 ASN A N 1
ATOM 589 C CA . ASN A 1 77 ? 3.862 10.910 33.237 1.00 91.62 77 ASN A CA 1
ATOM 590 C C . ASN A 1 77 ? 3.337 10.271 31.940 1.00 91.62 77 ASN A C 1
ATOM 592 O O . ASN A 1 77 ? 3.156 10.975 30.950 1.00 91.62 77 ASN A O 1
ATOM 596 N N . VAL A 1 78 ? 3.139 8.951 31.920 1.00 93.81 78 VAL A N 1
ATOM 597 C CA . VAL A 1 78 ? 2.575 8.224 30.781 1.00 93.81 78 VAL A CA 1
ATOM 598 C C . VAL A 1 78 ? 1.089 8.035 31.047 1.00 93.81 78 VAL A C 1
ATOM 600 O O . VAL A 1 78 ? 0.709 7.311 31.966 1.00 93.81 78 VAL A O 1
ATOM 603 N N . VAL A 1 79 ? 0.264 8.722 30.262 1.00 93.81 79 VAL A N 1
ATOM 604 C CA . VAL A 1 79 ? -1.198 8.677 30.360 1.00 93.81 79 VAL A CA 1
ATOM 605 C C . VAL A 1 79 ? -1.741 7.861 29.194 1.00 93.81 79 VAL A C 1
ATOM 607 O O . VAL A 1 79 ? -1.260 8.008 28.072 1.00 93.81 79 VAL A O 1
ATOM 610 N N . GLY A 1 80 ? -2.746 7.031 29.457 1.00 95.31 80 GLY A N 1
ATOM 611 C CA . GLY A 1 80 ? -3.330 6.146 28.462 1.00 95.31 80 GLY A CA 1
ATOM 612 C C . GLY A 1 80 ? -2.626 4.795 28.354 1.00 95.31 80 GLY A C 1
ATOM 613 O O . GLY A 1 80 ? -1.510 4.588 28.846 1.00 95.31 80 GLY A O 1
ATOM 614 N N . ARG A 1 81 ? -3.315 3.859 27.703 1.00 95.06 81 ARG A N 1
ATOM 615 C CA . ARG A 1 81 ? -2.869 2.486 27.444 1.00 95.06 81 ARG A CA 1
ATOM 616 C C . ARG A 1 81 ? -3.356 2.049 26.070 1.00 95.06 81 ARG A C 1
ATOM 618 O O . ARG A 1 81 ? -4.522 2.265 25.774 1.00 95.06 81 ARG A O 1
ATOM 625 N N . GLN A 1 82 ? -2.492 1.404 25.285 1.00 94.94 82 GLN A N 1
ATOM 626 C CA . GLN A 1 82 ? -2.857 0.826 23.988 1.00 94.94 82 GLN A CA 1
ATOM 627 C C . GLN A 1 82 ? -3.999 -0.178 24.183 1.00 94.94 82 GLN A C 1
ATOM 629 O O . GLN A 1 82 ? -3.754 -1.240 24.743 1.00 94.94 82 GLN A O 1
ATOM 634 N N . LEU A 1 83 ? -5.223 0.159 23.776 1.00 96.88 83 LEU A N 1
ATOM 635 C CA . LEU A 1 83 ? -6.418 -0.686 23.902 1.00 96.88 83 LEU A CA 1
ATOM 636 C C . LEU A 1 83 ? -6.832 -1.199 22.523 1.00 96.88 83 LEU A C 1
ATOM 638 O O . LEU A 1 83 ? -7.009 -0.402 21.604 1.00 96.88 83 LEU A O 1
ATOM 642 N N . ILE A 1 84 ? -7.002 -2.516 22.393 1.00 95.31 84 ILE A N 1
ATOM 643 C CA . ILE A 1 84 ? -7.344 -3.161 21.114 1.00 95.31 84 ILE A CA 1
ATOM 644 C C . ILE A 1 84 ? -8.611 -4.006 21.262 1.00 95.31 84 ILE A C 1
ATOM 646 O O . ILE A 1 84 ? -9.652 -3.655 20.719 1.00 95.31 84 ILE A O 1
ATOM 650 N N . GLY A 1 85 ? -8.554 -5.098 22.025 1.00 95.12 85 GLY A N 1
ATOM 651 C CA . GLY A 1 85 ? -9.659 -6.050 22.126 1.00 95.12 85 GLY A CA 1
ATOM 652 C C . GLY A 1 85 ? -10.726 -5.621 23.127 1.00 95.12 85 GLY A C 1
ATOM 653 O O . GLY A 1 85 ? -10.405 -5.236 24.255 1.00 95.12 85 GLY A O 1
ATOM 654 N N . LEU A 1 86 ? -11.997 -5.765 22.742 1.00 96.44 86 LEU A N 1
ATOM 655 C CA . LEU A 1 86 ? -13.167 -5.580 23.602 1.00 96.44 86 LEU A CA 1
ATOM 656 C C . LEU A 1 86 ? -14.150 -6.727 23.387 1.00 96.44 86 LEU A C 1
ATOM 658 O O . LEU A 1 86 ? -14.604 -6.951 22.271 1.00 96.44 86 LEU A O 1
ATOM 662 N N . VAL A 1 87 ? -14.541 -7.417 24.457 1.00 97.31 87 VAL A N 1
ATOM 663 C CA . VAL A 1 87 ? -15.557 -8.470 24.357 1.00 97.31 87 VAL A CA 1
ATOM 664 C C . VAL A 1 87 ? -16.414 -8.537 25.613 1.00 97.31 87 VAL A C 1
ATOM 666 O O . VAL A 1 87 ? -15.918 -8.558 26.743 1.00 97.31 87 VAL A O 1
ATOM 669 N N . PHE A 1 88 ? -17.731 -8.582 25.436 1.00 96.19 88 PHE A N 1
ATOM 670 C CA . PHE A 1 88 ? -18.646 -8.831 26.545 1.00 96.19 88 PHE A CA 1
ATOM 671 C C . PHE A 1 88 ? -18.661 -10.315 26.919 1.00 96.19 88 PHE A C 1
ATOM 673 O O . PHE A 1 88 ? -18.620 -11.190 26.057 1.00 96.19 88 PHE A O 1
ATOM 680 N N . ASP A 1 89 ? -18.751 -10.622 28.215 1.00 93.50 89 ASP A N 1
ATOM 681 C CA . ASP A 1 89 ? -19.065 -11.984 28.662 1.00 93.50 89 ASP A CA 1
ATOM 682 C C . ASP A 1 89 ? -20.421 -12.406 28.064 1.00 93.50 89 ASP A C 1
ATOM 684 O O . ASP A 1 89 ? -21.360 -11.608 28.147 1.00 93.50 89 ASP A O 1
ATOM 688 N N . PRO A 1 90 ? -20.587 -13.638 27.544 1.00 92.25 90 PRO A N 1
ATOM 689 C CA . PRO A 1 90 ? -21.878 -14.138 27.070 1.00 92.25 90 PRO A CA 1
ATOM 690 C C . PRO A 1 90 ? -22.998 -14.105 28.125 1.00 92.25 90 PRO A C 1
ATOM 692 O O . PRO A 1 90 ? -24.174 -14.135 27.782 1.00 92.25 90 PRO A O 1
ATOM 695 N N . ALA A 1 91 ? -22.654 -14.050 29.416 1.00 90.31 91 ALA A N 1
ATOM 696 C CA . ALA A 1 91 ? -23.592 -13.888 30.528 1.00 90.31 91 ALA A CA 1
ATOM 697 C C . ALA A 1 91 ? -23.919 -12.417 30.859 1.00 90.31 91 ALA A C 1
ATOM 699 O O . ALA A 1 91 ? -24.662 -12.150 31.809 1.00 90.31 91 ALA A O 1
ATOM 700 N N . SER A 1 92 ? -23.351 -11.456 30.128 1.00 90.88 92 SER A N 1
ATOM 701 C CA . SER A 1 92 ? -23.626 -10.035 30.326 1.00 90.88 92 SER A CA 1
ATOM 702 C C . SER A 1 92 ? -25.082 -9.713 30.003 1.00 90.88 92 SER A C 1
ATOM 704 O O . SER A 1 92 ? -25.661 -10.221 29.048 1.00 90.88 92 SER A O 1
ATOM 706 N N . THR A 1 93 ? -25.670 -8.814 30.784 1.00 91.38 93 THR A N 1
ATOM 707 C CA . THR A 1 93 ? -27.017 -8.276 30.540 1.00 91.38 93 THR A CA 1
ATOM 708 C C . THR A 1 93 ? -26.962 -6.754 30.574 1.00 91.38 93 THR A C 1
ATOM 710 O O . THR A 1 93 ? -26.016 -6.195 31.125 1.00 91.38 93 THR A O 1
ATOM 713 N N . ALA A 1 94 ? -27.983 -6.066 30.058 1.00 89.19 94 ALA A N 1
ATOM 714 C CA . ALA A 1 94 ? -28.050 -4.603 30.133 1.00 89.19 94 ALA A CA 1
ATOM 715 C C . ALA A 1 94 ? -27.911 -4.063 31.574 1.00 89.19 94 ALA A C 1
ATOM 717 O O . ALA A 1 94 ? -27.305 -3.022 31.800 1.00 89.19 94 ALA A O 1
ATOM 718 N N . ALA A 1 95 ? -28.446 -4.792 32.562 1.00 86.88 95 ALA A N 1
ATOM 719 C CA . ALA A 1 95 ? -28.374 -4.421 33.977 1.00 86.88 95 ALA A CA 1
ATOM 720 C C . ALA A 1 95 ? -27.047 -4.813 34.654 1.00 86.88 95 ALA A C 1
ATOM 722 O O . ALA A 1 95 ? -26.712 -4.276 35.709 1.00 86.88 95 ALA A O 1
ATOM 723 N N . ASN A 1 96 ? -26.306 -5.759 34.077 1.00 86.50 96 ASN A N 1
ATOM 724 C CA . ASN A 1 96 ? -25.026 -6.234 34.589 1.00 86.50 96 ASN A CA 1
ATOM 725 C C . ASN A 1 96 ? -24.061 -6.491 33.422 1.00 86.50 96 ASN A C 1
ATOM 727 O O . ASN A 1 96 ? -23.847 -7.650 33.042 1.00 86.50 96 ASN A O 1
ATOM 731 N N . PRO A 1 97 ? -23.525 -5.425 32.808 1.00 87.94 97 PRO A N 1
ATOM 732 C CA . PRO A 1 97 ? -22.561 -5.567 31.735 1.00 87.94 97 PRO A CA 1
ATOM 733 C C . PRO A 1 97 ? -21.207 -6.020 32.292 1.00 87.94 97 PRO A C 1
ATOM 735 O O . PRO A 1 97 ? -20.701 -5.457 33.266 1.00 87.94 97 PRO A O 1
ATOM 738 N N . ILE A 1 98 ? -20.607 -7.030 31.662 1.00 91.06 98 ILE A N 1
ATOM 739 C CA . ILE A 1 98 ? -19.291 -7.555 32.029 1.00 91.06 98 ILE A CA 1
ATOM 740 C C . ILE A 1 98 ? -18.398 -7.463 30.796 1.00 91.06 98 ILE A C 1
ATOM 742 O O . ILE A 1 98 ? -18.483 -8.299 29.901 1.00 91.06 98 ILE A O 1
ATOM 746 N N . LEU A 1 99 ? -17.561 -6.430 30.745 1.00 96.31 99 LEU A N 1
ATOM 747 C CA . LEU A 1 99 ? -16.701 -6.154 29.597 1.00 96.31 99 LEU A CA 1
ATOM 748 C C . LEU A 1 99 ? -15.269 -6.594 29.904 1.00 96.31 99 LEU A C 1
ATOM 750 O O . LEU A 1 99 ? -14.693 -6.156 30.898 1.00 96.31 99 LEU A O 1
ATOM 754 N N . TYR A 1 100 ? -14.700 -7.446 29.061 1.00 97.94 100 TYR A N 1
ATOM 755 C CA . TYR A 1 100 ? -13.281 -7.777 29.076 1.00 97.94 100 TYR A CA 1
ATOM 756 C C . TYR A 1 100 ? -12.563 -6.950 28.015 1.00 97.94 100 TYR A C 1
ATOM 758 O O . TYR A 1 100 ? -13.095 -6.746 26.924 1.00 97.94 100 TYR A O 1
ATOM 766 N N . VAL A 1 101 ? -11.365 -6.481 28.347 1.00 98.38 101 VAL A N 1
ATOM 767 C CA . VAL A 1 101 ? -10.532 -5.675 27.453 1.00 98.38 101 VAL A CA 1
ATOM 768 C C . VAL A 1 101 ? -9.083 -6.125 27.490 1.00 98.38 101 VAL A C 1
ATOM 770 O O . VAL A 1 101 ? -8.583 -6.489 28.558 1.00 98.38 101 VAL A O 1
ATOM 773 N N . SER A 1 102 ? -8.404 -6.062 26.349 1.00 98.44 102 SER A N 1
ATOM 774 C CA . SER A 1 102 ? -6.953 -6.222 26.258 1.00 98.44 102 SER A CA 1
ATOM 775 C C . SER A 1 102 ? -6.276 -4.868 26.087 1.00 98.44 102 SER A C 1
ATOM 777 O O . SER A 1 102 ? -6.709 -4.027 25.296 1.00 98.44 102 SER A O 1
ATOM 779 N N . HIS A 1 103 ? -5.222 -4.634 26.866 1.00 97.62 103 HIS A N 1
ATOM 780 C CA . HIS A 1 103 ? -4.487 -3.381 26.803 1.00 97.62 103 HIS A CA 1
ATOM 781 C C . HIS A 1 103 ? -3.016 -3.513 27.210 1.00 97.62 103 HIS A C 1
ATOM 783 O O . HIS A 1 103 ? -2.641 -4.374 28.007 1.00 97.62 103 HIS A O 1
ATOM 789 N N . SER A 1 104 ? -2.175 -2.618 26.697 1.00 96.50 104 SER A N 1
ATOM 790 C CA . SER A 1 104 ? -0.728 -2.570 26.941 1.00 96.50 104 SER A CA 1
ATOM 791 C C . SER A 1 104 ? -0.239 -1.144 27.213 1.00 96.50 104 SER A C 1
ATOM 793 O O . SER A 1 104 ? -1.023 -0.209 27.349 1.00 96.50 104 SER A O 1
ATOM 795 N N . ASP A 1 105 ? 1.058 -0.968 27.456 1.00 95.44 105 ASP A N 1
ATOM 796 C CA . ASP A 1 105 ? 1.695 0.358 27.502 1.00 95.44 105 ASP A CA 1
ATOM 797 C C . ASP A 1 105 ? 1.363 1.155 26.219 1.00 95.44 105 ASP A C 1
ATOM 799 O O . ASP A 1 105 ? 1.265 0.587 25.138 1.00 95.44 105 ASP A O 1
ATOM 803 N N . ILE A 1 106 ? 1.129 2.459 26.309 1.00 93.38 106 ILE A N 1
ATOM 804 C CA . ILE A 1 106 ? 0.792 3.275 25.128 1.00 93.38 106 ILE A CA 1
ATOM 805 C C . ILE A 1 106 ? 2.027 3.663 24.305 1.00 93.38 106 ILE A C 1
ATOM 807 O O . ILE A 1 106 ? 1.924 4.060 23.147 1.00 93.38 106 ILE A O 1
ATOM 811 N N . ARG A 1 107 ? 3.216 3.592 24.910 1.00 92.38 107 ARG A N 1
ATOM 812 C CA . ARG A 1 107 ? 4.452 4.052 24.279 1.00 92.38 107 ARG A CA 1
ATOM 813 C C . ARG A 1 107 ? 4.883 3.125 23.143 1.00 92.38 107 ARG A C 1
ATOM 815 O O . ARG A 1 107 ? 4.664 1.914 23.178 1.00 92.38 107 ARG A O 1
ATOM 822 N N . TYR A 1 108 ? 5.572 3.731 22.180 1.00 85.62 108 TYR A N 1
ATOM 823 C CA . TYR A 1 108 ? 6.079 3.093 20.971 1.00 85.62 108 TYR A CA 1
ATOM 824 C C . TYR A 1 108 ? 7.570 3.408 20.773 1.00 85.62 108 TYR A C 1
ATOM 826 O O . TYR A 1 108 ? 8.016 4.549 20.938 1.00 85.62 108 TYR A O 1
ATOM 834 N N . GLY A 1 109 ? 8.354 2.380 20.457 1.00 79.62 109 GLY A N 1
ATOM 835 C CA . GLY A 1 109 ? 9.812 2.408 20.416 1.00 79.62 109 GLY A CA 1
ATOM 836 C C . GLY A 1 109 ? 10.344 1.716 19.170 1.00 79.62 109 GLY A C 1
ATOM 837 O O . GLY A 1 109 ? 10.336 0.491 19.067 1.00 79.62 109 GLY A O 1
ATOM 838 N N . PHE A 1 110 ? 10.864 2.519 18.247 1.00 75.75 110 PHE A N 1
ATOM 839 C CA . PHE A 1 110 ? 11.382 2.074 16.957 1.00 75.75 110 PHE A CA 1
ATOM 840 C C . PHE A 1 110 ? 12.895 2.279 16.880 1.00 75.75 110 PHE A C 1
ATOM 842 O O . PHE A 1 110 ? 13.409 3.267 17.413 1.00 75.75 110 PHE A O 1
ATOM 849 N N . ASN A 1 111 ? 13.609 1.377 16.201 1.00 81.62 111 ASN A N 1
ATOM 850 C CA . ASN A 1 111 ? 15.041 1.521 15.904 1.00 81.62 111 ASN A CA 1
ATOM 851 C C . ASN A 1 111 ? 15.934 1.807 17.126 1.00 81.62 111 ASN A C 1
ATOM 853 O O . ASN A 1 111 ? 16.929 2.521 17.016 1.00 81.62 111 ASN A O 1
ATOM 857 N N . ASN A 1 112 ? 15.607 1.236 18.292 1.00 82.44 112 ASN A N 1
ATOM 858 C CA . ASN A 1 112 ? 16.316 1.482 19.556 1.00 82.44 112 ASN A CA 1
ATOM 859 C C . ASN A 1 112 ? 16.369 2.968 19.956 1.00 82.44 112 ASN A C 1
ATOM 861 O O . ASN A 1 112 ? 17.364 3.429 20.520 1.00 82.44 112 ASN A O 1
ATOM 865 N N . ASN A 1 113 ? 15.322 3.739 19.653 1.00 82.88 113 ASN A N 1
ATOM 866 C CA . ASN A 1 113 ? 15.231 5.121 20.115 1.00 82.88 113 ASN A CA 1
ATOM 867 C C . ASN A 1 113 ? 15.250 5.211 21.659 1.00 82.88 113 ASN A C 1
ATOM 869 O O . ASN A 1 113 ? 15.068 4.222 22.370 1.00 82.88 113 ASN A O 1
ATOM 873 N N . ALA A 1 114 ? 15.450 6.415 22.201 1.00 82.62 114 ALA A N 1
ATOM 874 C CA . ALA A 1 114 ? 15.544 6.616 23.651 1.00 82.62 114 ALA A CA 1
ATOM 875 C C . ALA A 1 114 ? 14.284 6.156 24.415 1.00 82.62 114 ALA A C 1
ATOM 877 O O . ALA A 1 114 ? 14.388 5.689 25.549 1.00 82.62 114 ALA A O 1
ATOM 878 N N . THR A 1 115 ? 13.105 6.247 23.791 1.00 83.75 115 THR A N 1
ATOM 879 C CA . THR A 1 115 ? 11.835 5.777 24.363 1.00 83.75 115 THR A CA 1
ATOM 880 C C . THR A 1 115 ? 11.805 4.261 24.504 1.00 83.75 115 THR A C 1
ATOM 882 O O . THR A 1 115 ? 11.245 3.767 25.481 1.00 83.75 115 THR A O 1
ATOM 885 N N . ALA A 1 116 ? 12.431 3.523 23.578 1.00 84.62 116 ALA A N 1
ATOM 886 C CA . ALA A 1 116 ? 12.376 2.070 23.516 1.00 84.62 116 ALA A CA 1
ATOM 887 C C . ALA A 1 116 ? 12.751 1.440 24.856 1.00 84.62 116 ALA A C 1
ATOM 889 O O . ALA A 1 116 ? 11.984 0.623 25.346 1.00 84.62 116 ALA A O 1
ATOM 890 N N . GLY A 1 117 ? 13.845 1.872 25.495 1.00 85.19 117 GLY A N 1
ATOM 891 C CA . GLY A 1 117 ? 14.312 1.331 26.780 1.00 85.19 117 GLY A CA 1
ATOM 892 C C . GLY A 1 117 ? 13.386 1.578 27.981 1.00 85.19 117 GLY A C 1
ATOM 893 O O . GLY A 1 117 ? 13.587 0.968 29.026 1.00 85.19 117 GLY A O 1
ATOM 894 N N . LEU A 1 118 ? 12.378 2.445 27.847 1.00 91.19 118 LEU A N 1
ATOM 895 C CA . LEU A 1 118 ? 11.413 2.749 28.908 1.00 91.19 118 LEU A CA 1
ATOM 896 C C . LEU A 1 118 ? 10.117 1.938 28.792 1.00 91.19 118 LEU A C 1
ATOM 898 O O . LEU A 1 118 ? 9.389 1.846 29.776 1.00 91.19 118 LEU A O 1
ATOM 902 N N . ILE A 1 119 ? 9.814 1.379 27.618 1.00 94.19 119 ILE A N 1
ATOM 903 C CA . ILE A 1 119 ? 8.558 0.664 27.342 1.00 94.19 119 ILE A CA 1
ATOM 904 C C . ILE A 1 119 ? 8.519 -0.641 28.125 1.00 94.19 119 ILE A C 1
ATOM 906 O O . ILE A 1 119 ? 9.450 -1.439 28.012 1.00 94.19 119 ILE A O 1
ATOM 910 N N . ASP A 1 120 ? 7.433 -0.869 28.864 1.00 94.88 120 ASP A N 1
ATOM 911 C CA . ASP A 1 120 ? 7.219 -2.119 29.592 1.00 94.88 120 ASP A CA 1
ATOM 912 C C . ASP A 1 120 ? 6.860 -3.256 28.624 1.00 94.88 120 ASP A C 1
ATOM 914 O O . ASP A 1 120 ? 5.739 -3.356 28.102 1.00 94.88 120 ASP A O 1
ATOM 918 N N . THR A 1 121 ? 7.842 -4.130 28.399 1.00 94.94 121 THR A N 1
ATOM 919 C CA . THR A 1 121 ? 7.759 -5.292 27.503 1.00 94.94 121 THR A CA 1
ATOM 920 C C . THR A 1 121 ? 6.883 -6.422 28.046 1.00 94.94 121 THR A C 1
ATOM 922 O O . THR A 1 121 ? 6.659 -7.398 27.333 1.00 94.94 121 THR A O 1
ATOM 925 N N . HIS A 1 122 ? 6.342 -6.289 29.262 1.00 95.50 122 HIS A N 1
ATOM 926 C CA . HIS A 1 122 ? 5.381 -7.212 29.880 1.00 95.50 122 HIS A CA 1
ATOM 927 C C . HIS A 1 122 ? 4.056 -6.514 30.217 1.00 95.50 122 HIS A C 1
ATOM 929 O O . HIS A 1 122 ? 3.284 -6.975 31.060 1.00 95.50 122 HIS A O 1
ATOM 935 N N . SER A 1 123 ? 3.775 -5.382 29.573 1.00 96.06 123 SER A N 1
ATOM 936 C CA . SER A 1 123 ? 2.593 -4.586 29.891 1.00 96.06 123 SER A CA 1
ATOM 937 C C . SER A 1 123 ? 1.278 -5.192 29.398 1.00 96.06 123 SER A C 1
ATOM 939 O O . SER A 1 123 ? 0.223 -4.716 29.817 1.00 96.06 123 SER A O 1
ATOM 941 N N . GLY A 1 124 ? 1.282 -6.223 28.548 1.00 97.31 124 GLY A N 1
ATOM 942 C CA . GLY A 1 124 ? 0.048 -6.843 28.067 1.00 97.31 124 GLY A CA 1
ATOM 943 C C . GLY A 1 124 ? -0.832 -7.318 29.231 1.00 97.31 124 GLY A C 1
ATOM 944 O O . GLY A 1 124 ? -0.384 -8.031 30.136 1.00 97.31 124 GLY A O 1
ATOM 945 N N . THR A 1 125 ? -2.077 -6.848 29.251 1.00 97.94 125 THR A N 1
ATOM 946 C CA . THR A 1 125 ? -3.022 -7.026 30.357 1.00 97.94 125 THR A CA 1
ATOM 947 C C . THR A 1 125 ? -4.410 -7.335 29.809 1.00 97.94 125 THR A C 1
ATOM 949 O O . THR A 1 125 ? -4.876 -6.661 28.894 1.00 97.94 125 THR A O 1
ATOM 952 N N . ILE A 1 126 ? -5.087 -8.318 30.403 1.00 98.44 126 ILE A N 1
ATOM 953 C CA . ILE A 1 126 ? -6.525 -8.533 30.229 1.00 98.44 126 ILE A CA 1
ATOM 954 C C . ILE A 1 126 ? -7.229 -8.060 31.496 1.00 98.44 126 ILE A C 1
ATOM 956 O O . ILE A 1 126 ? -6.999 -8.618 32.573 1.00 98.44 126 ILE A O 1
ATOM 960 N N . SER A 1 127 ? -8.112 -7.075 31.364 1.00 97.56 127 SER A N 1
ATOM 961 C CA . SER A 1 127 ? -8.884 -6.509 32.473 1.00 97.56 127 SER A CA 1
ATOM 962 C C . SER A 1 127 ? -10.374 -6.749 32.293 1.00 97.56 127 SER A C 1
ATOM 964 O O . SER A 1 127 ? -10.905 -6.675 31.188 1.00 97.56 127 SER A O 1
ATOM 966 N N . ARG A 1 128 ? -11.072 -6.983 33.403 1.00 95.88 128 ARG A N 1
ATOM 967 C CA . ARG A 1 128 ? -12.535 -7.014 33.471 1.00 95.88 128 ARG A CA 1
ATOM 968 C C . ARG A 1 128 ? -13.041 -5.679 34.007 1.00 95.88 128 ARG A C 1
ATOM 970 O O . ARG A 1 128 ? -12.811 -5.360 35.175 1.00 95.88 128 ARG A O 1
ATOM 977 N N . LEU A 1 129 ? -13.767 -4.935 33.183 1.00 95.25 129 LEU A N 1
ATOM 978 C CA . LEU A 1 129 ? -14.480 -3.727 33.579 1.00 95.25 129 LEU A CA 1
ATOM 979 C C . LEU A 1 129 ? -15.873 -4.074 34.109 1.00 95.25 129 LEU A C 1
ATOM 981 O O . LEU A 1 129 ? -16.610 -4.865 33.514 1.00 95.25 129 LEU A O 1
ATOM 985 N N . SER A 1 130 ? -16.241 -3.494 35.251 1.00 86.06 130 SER A N 1
ATOM 986 C CA . SER A 1 130 ? -17.537 -3.740 35.890 1.00 86.06 130 SER A CA 1
ATOM 987 C C . SER A 1 130 ? -17.985 -2.593 36.799 1.00 86.06 130 SER A C 1
ATOM 989 O O . SER A 1 130 ? -17.267 -1.610 36.994 1.00 86.06 130 SER A O 1
ATOM 991 N N . GLY A 1 131 ? -19.189 -2.737 37.359 1.00 81.19 131 GLY A N 1
ATOM 992 C CA . GLY A 1 131 ? -19.815 -1.740 38.222 1.00 81.19 131 GLY A CA 1
ATOM 993 C C . GLY A 1 131 ? -20.500 -0.613 37.439 1.00 81.19 131 GLY A C 1
ATOM 994 O O . GLY A 1 131 ? -20.458 -0.591 36.205 1.00 81.19 131 GLY A O 1
ATOM 995 N N . PRO A 1 132 ? -21.155 0.330 38.141 1.00 79.38 132 PRO A N 1
ATOM 996 C CA . PRO A 1 132 ? -21.793 1.477 37.505 1.00 79.38 132 PRO A CA 1
ATOM 997 C C . PRO A 1 132 ? -20.795 2.242 36.632 1.00 79.38 132 PRO A C 1
ATOM 999 O O . PRO A 1 132 ? -19.695 2.565 37.082 1.00 79.38 132 PRO A O 1
ATOM 1002 N N . ASN A 1 133 ? -21.180 2.526 35.387 1.00 82.75 133 ASN A N 1
ATOM 1003 C CA . ASN A 1 133 ? -20.359 3.252 34.412 1.00 82.75 133 ASN A CA 1
ATOM 1004 C C . ASN A 1 133 ? -18.973 2.643 34.143 1.00 82.75 133 ASN A C 1
ATOM 1006 O O . ASN A 1 133 ? -18.080 3.365 33.710 1.00 82.75 133 ASN A O 1
ATOM 1010 N N . TYR A 1 134 ? -18.785 1.339 34.388 1.00 91.44 134 TYR A N 1
ATOM 1011 C CA . TYR A 1 134 ? -17.509 0.642 34.175 1.00 91.44 134 TYR A CA 1
ATOM 1012 C C . TYR A 1 134 ? -16.341 1.224 34.983 1.00 91.44 134 TYR A C 1
ATOM 1014 O O . TYR A 1 134 ? -15.181 1.070 34.604 1.00 91.44 134 TYR A O 1
ATOM 1022 N N . ALA A 1 135 ? -16.632 1.876 36.112 1.00 87.38 135 ALA A N 1
ATOM 1023 C CA . ALA A 1 135 ? -15.649 2.608 36.911 1.00 87.38 135 ALA A CA 1
ATOM 1024 C C . ALA A 1 135 ? -14.623 1.714 37.637 1.00 87.38 135 ALA A C 1
ATOM 1026 O O . ALA A 1 135 ? -13.733 2.223 38.313 1.00 87.38 135 ALA A O 1
ATOM 1027 N N . SER A 1 136 ? -14.750 0.386 37.563 1.00 88.56 136 SER A N 1
ATOM 1028 C CA . SER A 1 136 ? -13.830 -0.560 38.199 1.00 88.56 136 SER A CA 1
ATOM 1029 C C . SER A 1 136 ? -13.218 -1.501 37.172 1.00 88.56 136 SER A C 1
ATOM 1031 O O . SER A 1 136 ? -13.948 -2.212 36.484 1.00 88.56 136 SER A O 1
ATOM 1033 N N . ALA A 1 137 ? -11.886 -1.547 37.130 1.00 93.12 137 ALA A N 1
ATOM 1034 C CA . ALA A 1 137 ? -11.114 -2.563 36.424 1.00 93.12 137 ALA A CA 1
ATOM 1035 C C . ALA A 1 137 ? -10.584 -3.604 37.417 1.00 93.12 137 ALA A C 1
ATOM 1037 O O . ALA A 1 137 ? -10.120 -3.267 38.506 1.00 93.12 137 ALA A O 1
ATOM 1038 N N . THR A 1 138 ? -10.670 -4.879 37.055 1.00 94.62 138 THR A N 1
ATOM 1039 C CA . THR A 1 138 ? -10.024 -5.981 37.775 1.00 94.62 138 THR A CA 1
ATOM 1040 C C . THR A 1 138 ? -9.129 -6.731 36.811 1.00 94.62 138 THR A C 1
ATOM 1042 O O . THR A 1 138 ? -9.619 -7.260 35.813 1.00 94.62 138 THR A O 1
ATOM 1045 N N . ASP A 1 139 ? -7.843 -6.806 37.129 1.00 95.81 139 ASP A N 1
ATOM 1046 C CA . ASP A 1 139 ? -6.885 -7.537 36.313 1.00 95.81 139 ASP A CA 1
ATOM 1047 C C . ASP A 1 139 ? -7.184 -9.035 36.353 1.00 95.81 139 ASP A C 1
ATOM 1049 O O . ASP A 1 139 ? -7.302 -9.650 37.418 1.00 95.81 139 ASP A O 1
ATOM 1053 N N . VAL A 1 140 ? -7.299 -9.627 35.172 1.00 97.19 140 VAL A N 1
ATOM 1054 C CA . VAL A 1 140 ? -7.558 -11.055 34.985 1.00 97.19 140 VAL A CA 1
ATOM 1055 C C . VAL A 1 140 ? -6.249 -11.763 34.669 1.00 97.19 140 VAL A C 1
ATOM 1057 O O . VAL A 1 140 ? -5.919 -12.758 35.312 1.00 97.19 140 VAL A O 1
ATOM 1060 N N . ILE A 1 141 ? -5.487 -11.215 33.719 1.00 98.25 141 ILE A N 1
ATOM 1061 C CA . ILE A 1 141 ? -4.154 -11.682 33.328 1.00 98.25 141 ILE A CA 1
ATOM 1062 C C . ILE A 1 141 ? -3.251 -10.458 33.195 1.00 98.25 141 ILE A C 1
ATOM 1064 O O . ILE A 1 141 ? -3.632 -9.492 32.539 1.00 98.25 141 ILE A O 1
ATOM 1068 N N . ILE A 1 142 ? -2.063 -10.504 33.790 1.00 97.00 142 ILE A N 1
ATOM 1069 C CA . ILE A 1 142 ? -1.040 -9.452 33.708 1.00 97.00 142 ILE A CA 1
ATOM 1070 C C . ILE A 1 142 ? 0.290 -10.053 33.269 1.00 97.00 142 ILE A C 1
ATOM 1072 O O . ILE A 1 142 ? 0.550 -11.235 33.505 1.00 97.00 142 ILE A O 1
ATOM 1076 N N . GLY A 1 143 ? 1.174 -9.232 32.709 1.00 96.44 143 GLY A N 1
ATOM 1077 C CA . GLY A 1 143 ? 2.532 -9.668 32.400 1.00 96.44 143 GLY A CA 1
ATOM 1078 C C . GLY A 1 143 ? 2.690 -10.308 31.024 1.00 96.44 143 GLY A C 1
ATOM 1079 O O . GLY A 1 143 ? 3.706 -10.964 30.792 1.00 96.44 143 GLY A O 1
ATOM 1080 N N . LEU A 1 144 ? 1.695 -10.183 30.138 1.00 98.19 144 LEU A N 1
ATOM 1081 C CA . LEU A 1 144 ? 1.793 -10.718 28.783 1.00 98.19 144 LEU A CA 1
ATOM 1082 C C . LEU A 1 144 ? 2.878 -9.956 28.006 1.00 98.19 144 LEU A C 1
ATOM 1084 O O . LEU A 1 144 ? 2.954 -8.724 28.101 1.00 98.19 144 LEU A O 1
ATOM 1088 N N . PRO A 1 145 ? 3.739 -10.671 27.260 1.00 97.31 145 PRO A N 1
ATOM 1089 C CA . PRO A 1 145 ? 4.838 -10.039 26.554 1.00 97.31 145 PRO A CA 1
ATOM 1090 C C . PRO A 1 145 ? 4.324 -9.172 25.406 1.00 97.31 145 PRO A C 1
ATOM 1092 O O . PRO A 1 145 ? 3.279 -9.440 24.821 1.00 97.31 145 PRO A O 1
ATOM 1095 N N . ARG A 1 146 ? 5.092 -8.155 25.042 1.00 94.44 146 ARG A N 1
ATOM 1096 C CA . ARG A 1 146 ? 4.870 -7.366 23.831 1.00 94.44 146 ARG A CA 1
ATOM 1097 C C . ARG A 1 146 ? 6.188 -6.874 23.258 1.00 94.44 146 ARG A C 1
ATOM 1099 O O . ARG A 1 146 ? 7.191 -6.778 23.976 1.00 94.44 146 ARG A O 1
ATOM 1106 N N . SER A 1 147 ? 6.157 -6.482 21.990 1.00 93.81 147 SER A N 1
ATOM 1107 C CA . SER A 1 147 ? 7.285 -5.788 21.385 1.00 93.81 147 SER A CA 1
ATOM 1108 C C . SER A 1 147 ? 7.441 -4.384 21.979 1.00 93.81 147 SER A C 1
ATOM 1110 O O . SER A 1 147 ? 6.507 -3.824 22.560 1.00 93.81 147 SER A O 1
ATOM 1112 N N . ARG A 1 148 ? 8.620 -3.781 21.792 1.00 90.31 148 ARG A N 1
ATOM 1113 C CA . ARG A 1 148 ? 8.804 -2.336 22.025 1.00 90.31 148 ARG A CA 1
ATOM 1114 C C . ARG A 1 148 ? 8.161 -1.483 20.923 1.00 90.31 148 ARG A C 1
ATOM 1116 O O . ARG A 1 148 ? 8.029 -0.280 21.094 1.00 90.31 148 ARG A O 1
ATOM 1123 N N . GLU A 1 149 ? 7.781 -2.104 19.815 1.00 85.69 149 GLU A N 1
ATOM 1124 C CA . GLU A 1 149 ? 7.121 -1.495 18.664 1.00 85.69 149 GLU A CA 1
ATOM 1125 C C . GLU A 1 149 ? 5.587 -1.550 18.904 1.00 85.69 149 GLU A C 1
ATOM 1127 O O . GLU A 1 149 ? 5.149 -1.235 20.016 1.00 85.69 149 GLU A O 1
ATOM 1132 N N . ASN A 1 150 ? 4.749 -1.904 17.930 1.00 82.44 150 ASN A N 1
ATOM 1133 C CA . ASN A 1 150 ? 3.284 -1.906 18.010 1.00 82.44 150 ASN A CA 1
ATOM 1134 C C . ASN A 1 150 ? 2.670 -3.311 18.156 1.00 82.44 150 ASN A C 1
ATOM 1136 O O . ASN A 1 150 ? 1.488 -3.407 18.483 1.00 82.44 150 ASN A O 1
ATOM 1140 N N . HIS A 1 151 ? 3.451 -4.387 18.009 1.00 92.88 151 HIS A N 1
ATOM 1141 C CA . HIS A 1 151 ? 2.979 -5.746 18.288 1.00 92.88 151 HIS A CA 1
ATOM 1142 C C . HIS A 1 151 ? 2.686 -5.927 19.788 1.00 92.88 151 HIS A C 1
ATOM 1144 O O . HIS A 1 151 ? 3.611 -5.888 20.613 1.00 92.88 151 HIS A O 1
ATOM 1150 N N . ALA A 1 152 ? 1.415 -6.148 20.130 1.00 93.50 152 ALA A N 1
ATOM 1151 C CA . ALA A 1 152 ? 0.910 -6.184 21.499 1.00 93.50 152 ALA A CA 1
ATOM 1152 C C . ALA A 1 152 ? 0.010 -7.409 21.776 1.00 93.50 152 ALA A C 1
ATOM 1154 O O . ALA A 1 152 ? -0.071 -8.357 20.991 1.00 93.50 152 ALA A O 1
ATOM 1155 N N . THR A 1 153 ? -0.643 -7.411 22.940 1.00 97.06 153 THR A N 1
ATOM 1156 C CA . THR A 1 153 ? -1.805 -8.273 23.188 1.00 97.06 153 THR A CA 1
ATOM 1157 C C . THR A 1 153 ? -3.009 -7.630 22.499 1.00 97.06 153 THR A C 1
ATOM 1159 O O . THR A 1 153 ? -3.494 -6.596 22.960 1.00 97.06 153 THR A O 1
ATOM 1162 N N . ASN A 1 154 ? -3.458 -8.226 21.397 1.00 97.00 154 ASN A N 1
ATOM 1163 C CA . ASN A 1 154 ? -4.469 -7.650 20.512 1.00 97.00 154 ASN A CA 1
ATOM 1164 C C . ASN A 1 154 ? -5.867 -8.180 20.881 1.00 97.00 154 ASN A C 1
ATOM 1166 O O . ASN A 1 154 ? -6.205 -8.216 22.065 1.00 97.00 154 ASN A O 1
ATOM 1170 N N . SER A 1 155 ? -6.702 -8.565 19.914 1.00 96.88 155 SER A N 1
ATOM 1171 C CA . SER A 1 155 ? -8.094 -8.957 20.164 1.00 96.88 155 SER A CA 1
ATOM 1172 C C . SER A 1 155 ? -8.266 -10.190 21.070 1.00 96.88 155 SER A C 1
ATOM 1174 O O . SER A 1 155 ? -7.371 -11.029 21.243 1.00 96.88 155 SER A O 1
ATOM 1176 N N . ILE A 1 156 ? -9.457 -10.284 21.666 1.00 98.25 156 ILE A N 1
ATOM 1177 C CA . ILE A 1 156 ? -9.901 -11.374 22.534 1.00 98.25 156 ILE A CA 1
ATOM 1178 C C . ILE A 1 156 ? -11.314 -11.814 22.147 1.00 98.25 156 ILE A C 1
ATOM 1180 O O . ILE A 1 156 ? -12.190 -10.982 21.937 1.00 98.25 156 ILE A O 1
ATOM 1184 N N . VAL A 1 157 ? -11.567 -13.124 22.112 1.00 97.81 157 VAL A N 1
ATOM 1185 C CA . VAL A 1 157 ? -12.869 -13.677 21.699 1.00 97.81 157 VAL A CA 1
ATOM 1186 C C . VAL A 1 157 ? -13.268 -14.870 22.562 1.00 97.81 157 VAL A C 1
ATOM 1188 O O . VAL A 1 157 ? -12.422 -15.639 23.019 1.00 97.81 157 VAL A O 1
ATOM 1191 N N . TRP A 1 158 ? -14.565 -15.054 22.799 1.00 97.62 158 TRP A N 1
ATOM 1192 C CA . TRP A 1 158 ? -15.064 -16.258 23.464 1.00 97.62 158 TRP A CA 1
ATOM 1193 C C . TRP A 1 158 ? -15.137 -17.426 22.488 1.00 97.62 158 TRP A C 1
ATOM 1195 O O . TRP A 1 158 ? -15.751 -17.326 21.429 1.00 97.62 158 TRP A O 1
ATOM 1205 N N . GLY A 1 159 ? -14.538 -18.548 22.873 1.00 96.81 159 GLY A N 1
ATOM 1206 C CA . GLY A 1 159 ? -14.710 -19.811 22.175 1.00 96.81 159 GLY A CA 1
ATOM 1207 C C . GLY A 1 159 ? -16.044 -20.481 22.507 1.00 96.81 159 GLY A C 1
ATOM 1208 O O . GLY A 1 159 ? -16.614 -20.251 23.581 1.00 96.81 159 GLY A O 1
ATOM 1209 N N . PRO A 1 160 ? -16.530 -21.378 21.630 1.00 95.31 160 PRO A N 1
ATOM 1210 C CA . PRO A 1 160 ? -17.732 -22.175 21.889 1.00 95.31 160 PRO A CA 1
ATOM 1211 C C . PRO A 1 160 ? -17.569 -23.131 23.086 1.00 95.31 160 PRO A C 1
ATOM 1213 O O . PRO A 1 160 ? -18.554 -23.616 23.638 1.00 95.31 160 PRO A O 1
ATOM 1216 N N . ASP A 1 161 ? -16.332 -23.389 23.514 1.00 95.00 161 ASP A N 1
ATOM 1217 C CA . ASP A 1 161 ? -15.978 -24.167 24.703 1.00 95.00 161 ASP A CA 1
ATOM 1218 C C . ASP A 1 161 ? -16.016 -23.349 26.012 1.00 95.00 161 ASP A C 1
ATOM 1220 O O . ASP A 1 161 ? -15.775 -23.891 27.095 1.00 95.00 161 ASP A O 1
ATOM 1224 N N . GLY A 1 162 ? -16.326 -22.050 25.932 1.00 95.00 162 GLY A N 1
ATOM 1225 C CA . GLY A 1 162 ? -16.394 -21.137 27.071 1.00 95.00 162 GLY A CA 1
ATOM 1226 C C . GLY A 1 162 ? -15.038 -20.613 27.553 1.00 95.00 162 GLY A C 1
ATOM 1227 O O . GLY A 1 162 ? -14.978 -20.010 28.629 1.00 95.00 162 GLY A O 1
ATOM 1228 N N . TRP A 1 163 ? -13.958 -20.832 26.798 1.00 97.75 163 TRP A N 1
ATOM 1229 C CA . TRP A 1 163 ? -12.649 -20.234 27.065 1.00 97.75 163 TRP A CA 1
ATOM 1230 C C . TRP A 1 163 ? -12.519 -18.874 26.376 1.00 97.75 163 TRP A C 1
ATOM 1232 O O . TRP A 1 163 ? -13.105 -18.637 25.322 1.00 97.75 163 TRP A O 1
ATOM 1242 N N . LEU A 1 164 ? -11.731 -17.977 26.966 1.00 98.44 164 LEU A N 1
ATOM 1243 C CA . LEU A 1 164 ? -11.352 -16.711 26.348 1.00 98.44 164 LEU A CA 1
ATOM 1244 C C . LEU A 1 164 ? -10.080 -16.924 25.525 1.00 98.44 164 LEU A C 1
ATOM 1246 O O . LEU A 1 164 ? -9.044 -17.260 26.096 1.00 98.44 164 LEU A O 1
ATOM 1250 N N . TYR A 1 165 ? -10.157 -16.741 24.214 1.00 98.81 165 TYR A N 1
ATOM 1251 C CA . TYR A 1 165 ? -9.034 -16.806 23.283 1.00 98.81 165 TYR A CA 1
ATOM 1252 C C . TYR A 1 165 ? -8.392 -15.427 23.152 1.00 98.81 165 TYR A C 1
ATOM 1254 O O . TYR A 1 165 ? -9.096 -14.421 23.156 1.00 98.81 165 TYR A O 1
ATOM 1262 N N . ILE A 1 166 ? -7.063 -15.383 23.077 1.00 98.75 166 ILE A N 1
ATOM 1263 C CA . ILE A 1 166 ? -6.276 -14.150 23.149 1.00 98.75 166 ILE A CA 1
ATOM 1264 C C . ILE A 1 166 ? -5.238 -14.162 22.030 1.00 98.75 166 ILE A C 1
ATOM 1266 O O . ILE A 1 166 ? -4.399 -15.067 21.969 1.00 98.75 166 ILE A O 1
ATOM 1270 N N . ALA A 1 167 ? -5.277 -13.148 21.169 1.00 98.38 167 ALA A N 1
ATOM 1271 C CA . ALA A 1 167 ? -4.263 -12.929 20.151 1.00 98.38 167 ALA A CA 1
ATOM 1272 C C . ALA A 1 167 ? -3.012 -12.288 20.764 1.00 98.38 167 ALA A C 1
ATOM 1274 O O . ALA A 1 167 ? -3.043 -11.154 21.249 1.00 98.38 167 ALA A O 1
ATOM 1275 N N . GLN A 1 168 ? -1.901 -13.024 20.746 1.00 98.50 168 GLN A N 1
ATOM 1276 C CA . GLN A 1 168 ? -0.638 -12.582 21.319 1.00 98.50 168 GLN A CA 1
ATOM 1277 C C . GLN A 1 168 ? 0.428 -12.447 20.230 1.00 98.50 168 GLN A C 1
ATOM 1279 O O . GLN A 1 168 ? 0.962 -13.440 19.729 1.00 98.50 168 GLN A O 1
ATOM 1284 N N . ALA A 1 169 ? 0.768 -11.204 19.897 1.00 97.56 169 ALA A N 1
ATOM 1285 C CA . ALA A 1 169 ? 1.704 -10.906 18.824 1.00 97.56 169 ALA A CA 1
ATOM 1286 C C . ALA A 1 169 ? 3.156 -11.316 19.138 1.00 97.56 169 ALA A C 1
ATOM 1288 O O . ALA A 1 169 ? 3.522 -11.652 20.274 1.00 97.56 169 ALA A O 1
ATOM 1289 N N . SER A 1 170 ? 3.978 -11.326 18.093 1.00 97.31 170 SER A N 1
ATOM 1290 C CA . SER A 1 170 ? 5.415 -11.579 18.094 1.00 97.31 170 SER A CA 1
ATOM 1291 C C . SER A 1 170 ? 6.193 -10.377 18.626 1.00 97.31 170 SER A C 1
ATOM 1293 O O . SER A 1 170 ? 5.739 -9.239 18.535 1.00 97.31 170 SER A O 1
ATOM 1295 N N . ASN A 1 171 ? 7.407 -10.603 19.122 1.00 95.69 171 ASN A N 1
ATOM 1296 C CA . ASN A 1 171 ? 8.333 -9.503 19.412 1.00 95.69 171 ASN A CA 1
ATOM 1297 C C . ASN A 1 171 ? 9.199 -9.122 18.216 1.00 95.69 171 ASN A C 1
ATOM 1299 O O . ASN A 1 171 ? 9.874 -8.098 18.270 1.00 95.69 171 ASN A O 1
ATOM 1303 N N . THR A 1 172 ? 9.225 -9.954 17.177 1.00 94.88 172 THR A N 1
ATOM 1304 C CA . THR A 1 172 ? 10.135 -9.798 16.045 1.00 94.88 172 THR A CA 1
ATOM 1305 C C . THR A 1 172 ? 9.406 -9.836 14.712 1.00 94.88 172 THR A C 1
ATOM 1307 O O . THR A 1 172 ? 8.253 -10.268 14.606 1.00 94.88 172 THR A O 1
ATOM 1310 N N . ASN A 1 173 ? 10.131 -9.434 13.669 1.00 93.12 173 ASN A N 1
ATOM 1311 C CA . ASN A 1 173 ? 9.632 -9.451 12.307 1.00 93.12 173 ASN A CA 1
ATOM 1312 C C . ASN A 1 173 ? 9.557 -10.860 11.706 1.00 93.12 173 ASN A C 1
ATOM 1314 O O . ASN A 1 173 ? 8.517 -11.216 11.178 1.00 93.12 173 ASN A O 1
ATOM 1318 N N . ASN A 1 174 ? 10.633 -11.650 11.802 1.00 93.50 174 ASN A N 1
ATOM 1319 C CA . ASN A 1 174 ? 10.745 -12.984 11.187 1.00 93.50 174 ASN A CA 1
ATOM 1320 C C . ASN A 1 174 ? 11.383 -14.024 12.132 1.00 93.50 174 ASN A C 1
ATOM 1322 O O . ASN A 1 174 ? 11.884 -15.056 11.694 1.00 93.50 174 ASN A O 1
ATOM 1326 N N . GLY A 1 175 ? 11.380 -13.759 13.440 1.00 93.25 175 GLY A N 1
ATOM 1327 C CA . GLY A 1 175 ? 11.881 -14.654 14.483 1.00 93.25 175 GLY A CA 1
ATOM 1328 C C . GLY A 1 175 ? 13.224 -14.245 15.087 1.00 93.25 175 GLY A C 1
ATOM 1329 O O . GLY A 1 175 ? 13.467 -14.538 16.261 1.00 93.25 175 GLY A O 1
ATOM 1330 N N . ALA A 1 176 ? 14.101 -13.571 14.331 1.00 93.50 176 ALA A N 1
ATOM 1331 C CA . ALA A 1 176 ? 15.351 -13.033 14.870 1.00 93.50 176 ALA A CA 1
ATOM 1332 C C . ALA A 1 176 ? 15.169 -11.603 15.424 1.00 93.50 176 ALA A C 1
ATOM 1334 O O . ALA A 1 176 ? 14.402 -10.815 14.858 1.00 93.50 176 ALA A O 1
ATOM 1335 N N . PRO A 1 177 ? 15.892 -11.224 16.499 1.00 92.88 177 PRO A N 1
ATOM 1336 C CA . PRO A 1 177 ? 15.945 -9.837 16.954 1.00 92.88 177 PRO A CA 1
ATOM 1337 C C . PRO A 1 177 ? 16.473 -8.912 15.853 1.00 92.88 177 PRO A C 1
ATOM 1339 O O . PRO A 1 177 ? 17.432 -9.246 15.161 1.00 92.88 177 PRO A O 1
ATOM 1342 N N . SER A 1 178 ? 15.889 -7.723 15.728 1.00 91.00 178 SER A N 1
ATOM 1343 C CA . SER A 1 178 ? 16.323 -6.717 14.758 1.00 91.00 178 SER A CA 1
ATOM 1344 C C . SER A 1 178 ? 16.255 -5.315 15.345 1.00 91.00 178 SER A C 1
ATOM 1346 O O . SER A 1 178 ? 15.501 -5.057 16.287 1.00 91.00 178 SER A O 1
ATOM 1348 N N . SER A 1 179 ? 16.999 -4.375 14.760 1.00 88.38 179 SER A N 1
ATOM 1349 C CA . SER A 1 179 ? 16.962 -2.976 15.189 1.00 88.38 179 SER A CA 1
ATOM 1350 C C . SER A 1 179 ? 15.561 -2.374 15.089 1.00 88.38 179 SER A C 1
ATOM 1352 O O . SER A 1 179 ? 15.174 -1.644 15.997 1.00 88.38 179 SER A O 1
ATOM 1354 N N . HIS A 1 180 ? 14.789 -2.731 14.057 1.00 84.50 180 HIS A N 1
ATOM 1355 C CA . HIS A 1 180 ? 13.414 -2.259 13.855 1.00 84.50 180 HIS A CA 1
ATOM 1356 C C . HIS A 1 180 ? 12.506 -2.578 15.045 1.00 84.50 180 HIS A C 1
ATOM 1358 O O . HIS A 1 180 ? 11.792 -1.698 15.519 1.00 84.50 180 HIS A O 1
ATOM 1364 N N . PHE A 1 181 ? 12.642 -3.777 15.613 1.00 89.31 181 PHE A N 1
ATOM 1365 C CA . PHE A 1 181 ? 11.933 -4.212 16.822 1.00 89.31 181 PHE A CA 1
ATOM 1366 C C . PHE A 1 181 ? 12.732 -3.942 18.111 1.00 89.31 181 PHE A C 1
ATOM 1368 O O . PHE A 1 181 ? 12.558 -4.599 19.140 1.00 89.31 181 PHE A O 1
ATOM 1375 N N . SER A 1 182 ? 13.638 -2.960 18.062 1.00 89.69 182 SER A N 1
ATOM 1376 C CA . SER A 1 182 ? 14.501 -2.530 19.167 1.00 89.69 182 SER A CA 1
ATOM 1377 C C . SER A 1 182 ? 15.269 -3.681 19.839 1.00 89.69 182 SER A C 1
ATOM 1379 O O . SER A 1 182 ? 15.405 -3.736 21.063 1.00 89.69 182 SER A O 1
ATOM 1381 N N . ASN A 1 183 ? 15.744 -4.618 19.013 1.00 89.12 183 ASN A N 1
ATOM 1382 C CA . ASN A 1 183 ? 16.534 -5.799 19.365 1.00 89.12 183 ASN A CA 1
ATOM 1383 C C . ASN A 1 183 ? 15.910 -6.685 20.458 1.00 89.12 183 ASN A C 1
ATOM 1385 O O . ASN A 1 183 ? 16.627 -7.394 21.168 1.00 89.12 183 ASN A O 1
ATOM 1389 N N . LEU A 1 184 ? 14.582 -6.659 20.606 1.00 91.38 184 LEU A N 1
ATOM 1390 C CA . LEU A 1 184 ? 13.891 -7.509 21.566 1.00 91.38 184 LEU A CA 1
ATOM 1391 C C . LEU A 1 184 ? 13.745 -8.932 20.995 1.00 91.38 184 LEU A C 1
ATOM 1393 O O . LEU A 1 184 ? 13.197 -9.085 19.905 1.00 91.38 184 LEU A O 1
ATOM 1397 N N . PRO A 1 185 ? 14.211 -9.984 21.693 1.00 93.38 185 PRO A N 1
ATOM 1398 C CA . PRO A 1 185 ? 13.974 -11.355 21.260 1.00 93.38 185 PRO A CA 1
ATOM 1399 C C . PRO A 1 185 ? 12.526 -11.789 21.507 1.00 93.38 185 PRO A C 1
ATOM 1401 O O . PRO A 1 185 ? 11.803 -11.216 22.332 1.00 93.38 185 PRO A O 1
ATOM 1404 N N . GLU A 1 186 ? 12.124 -12.863 20.828 1.00 95.50 186 GLU A N 1
ATOM 1405 C CA . GLU A 1 186 ? 10.887 -13.575 21.143 1.00 95.50 186 GLU A CA 1
ATOM 1406 C C . GLU A 1 186 ? 10.868 -14.074 22.596 1.00 95.50 186 GLU A C 1
ATOM 1408 O O . GLU A 1 186 ? 11.903 -14.381 23.196 1.00 95.50 186 GLU A O 1
ATOM 1413 N N . ARG A 1 187 ? 9.663 -14.163 23.164 1.00 95.38 187 ARG A N 1
ATOM 1414 C CA . ARG A 1 187 ? 9.400 -14.751 24.483 1.00 95.38 187 ARG A CA 1
ATOM 1415 C C . ARG A 1 187 ? 8.577 -16.021 24.311 1.00 95.38 187 ARG A C 1
ATOM 1417 O O . ARG A 1 187 ? 7.998 -16.280 23.262 1.00 95.38 187 ARG A O 1
ATOM 1424 N N . TYR A 1 188 ? 8.462 -16.809 25.373 1.00 96.94 188 TYR A N 1
ATOM 1425 C CA . TYR A 1 188 ? 7.773 -18.096 25.289 1.00 96.94 188 TYR A CA 1
ATOM 1426 C C . TYR A 1 188 ? 6.293 -17.990 24.880 1.00 96.94 188 TYR A C 1
ATOM 1428 O O . TYR A 1 188 ? 5.777 -18.896 24.229 1.00 96.94 188 TYR A O 1
ATOM 1436 N N . LEU A 1 189 ? 5.618 -16.885 25.220 1.00 98.25 189 LEU A N 1
ATOM 1437 C CA . LEU A 1 189 ? 4.206 -16.647 24.892 1.00 98.25 189 LEU A CA 1
ATOM 1438 C C . LEU A 1 189 ? 3.982 -15.826 23.607 1.00 98.25 189 LEU A C 1
ATOM 1440 O O . LEU A 1 189 ? 2.841 -15.692 23.181 1.00 98.25 189 LEU A O 1
ATOM 1444 N N . THR A 1 190 ? 5.019 -15.276 22.969 1.00 98.19 190 THR A N 1
ATOM 1445 C CA . THR A 1 190 ? 4.845 -14.425 21.775 1.00 98.19 190 THR A CA 1
ATOM 1446 C C . THR A 1 190 ? 4.559 -15.239 20.515 1.00 98.19 190 THR A C 1
ATOM 1448 O O . THR A 1 190 ? 4.870 -16.434 20.442 1.00 98.19 190 THR A O 1
ATOM 1451 N N . ALA A 1 191 ? 3.979 -14.586 19.509 1.00 97.94 191 ALA A N 1
ATOM 1452 C CA . ALA A 1 191 ? 3.572 -15.194 18.243 1.00 97.94 191 ALA A CA 1
ATOM 1453 C C . ALA A 1 191 ? 2.658 -16.418 18.447 1.00 97.94 191 ALA A C 1
ATOM 1455 O O . ALA A 1 191 ? 2.967 -17.528 17.995 1.00 97.94 191 ALA A O 1
ATOM 1456 N N . SER A 1 192 ? 1.589 -16.256 19.228 1.00 98.50 192 SER A N 1
ATOM 1457 C CA . SER A 1 192 ? 0.705 -17.355 19.613 1.00 98.50 192 SER A CA 1
ATOM 1458 C C . SER A 1 192 ? -0.754 -16.925 19.759 1.00 98.50 192 SER A C 1
ATOM 1460 O O . SER A 1 192 ? -1.073 -15.753 19.951 1.00 98.50 192 SER A O 1
ATOM 1462 N N . ILE A 1 193 ? -1.647 -17.909 19.687 1.00 98.81 193 ILE A N 1
ATOM 1463 C CA . ILE A 1 193 ? -3.010 -17.781 20.191 1.00 98.81 193 ILE A CA 1
ATOM 1464 C C . ILE A 1 193 ? -3.039 -18.461 21.553 1.00 98.81 193 ILE A C 1
ATOM 1466 O O . ILE A 1 193 ? -2.775 -19.662 21.664 1.00 98.81 193 ILE A O 1
ATOM 1470 N N . LEU A 1 194 ? -3.349 -17.695 22.590 1.00 98.69 194 LEU A N 1
ATOM 1471 C CA . LEU A 1 194 ? -3.498 -18.186 23.957 1.00 98.69 194 LEU A CA 1
ATOM 1472 C C . LEU A 1 194 ? -4.977 -18.438 24.247 1.00 98.69 194 LEU A C 1
ATOM 1474 O O . LEU A 1 194 ? -5.856 -17.899 23.572 1.00 98.69 194 LEU A O 1
ATOM 1478 N N . ARG A 1 195 ? -5.272 -19.222 25.283 1.00 98.38 195 ARG A N 1
ATOM 1479 C CA . ARG A 1 195 ? -6.633 -19.339 25.812 1.00 98.38 195 ARG A CA 1
ATOM 1480 C C . ARG A 1 195 ? -6.661 -19.443 27.327 1.00 98.38 195 ARG A C 1
ATOM 1482 O O . ARG A 1 195 ? -5.768 -20.034 27.933 1.00 98.38 195 ARG A O 1
ATOM 1489 N N . ALA A 1 196 ? -7.710 -18.903 27.936 1.00 98.25 196 ALA A N 1
ATOM 1490 C CA . ALA A 1 196 ? -7.862 -18.817 29.379 1.00 98.25 196 ALA A CA 1
ATOM 1491 C C . ALA A 1 196 ? -9.285 -19.155 29.838 1.00 98.25 196 ALA A C 1
ATOM 1493 O O . ALA A 1 196 ? -10.273 -18.606 29.350 1.00 98.25 196 ALA A O 1
ATOM 1494 N N . LYS A 1 197 ? -9.401 -20.003 30.857 1.00 96.56 197 LYS A N 1
ATOM 1495 C CA . LYS A 1 197 ? -10.668 -20.387 31.481 1.00 96.56 197 LYS A CA 1
ATOM 1496 C C . LYS A 1 197 ? -11.045 -19.419 32.606 1.00 96.56 197 LYS A C 1
ATOM 1498 O O . LYS A 1 197 ? -11.255 -19.816 33.749 1.00 96.56 197 LYS A O 1
ATOM 1503 N N . VAL A 1 198 ? -11.121 -18.129 32.283 1.00 95.75 198 VAL A N 1
ATOM 1504 C CA . VAL A 1 198 ? -11.225 -17.019 33.258 1.00 95.75 198 VAL A CA 1
ATOM 1505 C C . VAL A 1 198 ? -12.504 -17.028 34.105 1.00 95.75 198 VAL A C 1
ATOM 1507 O O . VAL A 1 198 ? -12.584 -16.332 35.113 1.00 95.75 198 VAL A O 1
ATOM 1510 N N . LYS A 1 199 ? -13.511 -17.810 33.698 1.00 91.81 199 LYS A N 1
ATOM 1511 C CA . LYS A 1 199 ? -14.780 -17.998 34.420 1.00 91.81 199 LYS A CA 1
ATOM 1512 C C . LYS A 1 199 ? -14.755 -19.188 35.381 1.00 91.81 199 LYS A C 1
ATOM 1514 O O . LYS A 1 199 ? -15.712 -19.385 36.127 1.00 91.81 199 LYS A O 1
ATOM 1519 N N . ASP A 1 200 ? -13.704 -20.007 35.347 1.00 92.38 200 ASP A N 1
ATOM 1520 C CA . ASP A 1 200 ? -13.548 -21.112 36.286 1.00 92.38 200 ASP A CA 1
ATOM 1521 C C . ASP A 1 200 ? -13.329 -20.550 37.702 1.00 92.38 200 ASP A C 1
ATOM 1523 O O . ASP A 1 200 ? -12.433 -19.725 37.884 1.00 92.38 200 ASP A O 1
ATOM 1527 N N . PRO A 1 201 ? -14.086 -20.987 38.726 1.00 90.75 201 PRO A N 1
ATOM 1528 C CA . PRO A 1 201 ? -13.906 -20.503 40.097 1.00 90.75 201 PRO A CA 1
ATOM 1529 C C . PRO A 1 201 ? -12.502 -20.744 40.669 1.00 90.75 201 PRO A C 1
ATOM 1531 O O . PRO A 1 201 ? -12.131 -20.139 41.671 1.00 90.75 201 PRO A O 1
ATOM 1534 N N . THR A 1 202 ? -11.733 -21.656 40.067 1.00 91.00 202 THR A N 1
ATOM 1535 C CA . THR A 1 202 ? -10.351 -21.958 40.453 1.00 91.00 202 THR A CA 1
ATOM 1536 C C . THR A 1 202 ? -9.313 -21.166 39.653 1.00 91.00 202 THR A C 1
ATOM 1538 O O . THR A 1 202 ? -8.110 -21.343 39.888 1.00 91.00 202 THR A O 1
ATOM 1541 N N . PHE A 1 203 ? -9.733 -20.327 38.701 1.00 94.25 203 PHE A N 1
ATOM 1542 C CA . PHE A 1 203 ? -8.834 -19.452 37.956 1.00 94.25 203 PHE A CA 1
ATOM 1543 C C . PHE A 1 203 ? -8.209 -18.414 38.908 1.00 94.25 203 PHE A C 1
ATOM 1545 O O . PHE A 1 203 ? -8.937 -17.795 39.686 1.00 94.25 203 PHE A O 1
ATOM 1552 N N . PRO A 1 204 ? -6.875 -18.230 38.909 1.00 89.56 204 PRO A N 1
ATOM 1553 C CA . PRO A 1 204 ? -6.230 -17.275 39.805 1.00 89.56 204 PRO A CA 1
ATOM 1554 C C . PRO A 1 204 ? -6.684 -15.837 39.541 1.00 89.56 204 PRO A C 1
ATOM 1556 O O . PRO A 1 204 ? -6.710 -15.389 38.397 1.00 89.56 204 PRO A O 1
ATOM 1559 N N . THR A 1 205 ? -6.984 -15.087 40.600 1.00 87.25 205 THR A N 1
ATOM 1560 C CA . THR A 1 205 ? -7.219 -13.641 40.493 1.00 87.25 205 THR A CA 1
ATOM 1561 C C . THR A 1 205 ? -5.919 -12.940 40.098 1.00 87.25 205 THR A C 1
ATOM 1563 O O . THR A 1 205 ? -4.925 -13.078 40.811 1.00 87.25 205 THR A O 1
ATOM 1566 N N . GLY A 1 206 ? -5.924 -12.183 38.996 1.00 90.69 206 GLY A N 1
ATOM 1567 C CA . GLY A 1 206 ? -4.744 -11.460 38.512 1.00 90.69 206 GLY A CA 1
ATOM 1568 C C . GLY A 1 206 ? -3.585 -12.386 38.141 1.00 90.69 206 GLY A C 1
ATOM 1569 O O . GLY A 1 206 ? -2.473 -12.211 38.640 1.00 90.69 206 GLY A O 1
ATOM 1570 N N . LEU A 1 207 ? -3.846 -13.397 37.303 1.00 96.25 207 LEU A N 1
ATOM 1571 C CA . LEU A 1 207 ? -2.838 -14.355 36.849 1.00 96.25 207 LEU A CA 1
ATOM 1572 C C . LEU A 1 207 ? -1.625 -13.620 36.253 1.00 96.25 207 LEU A C 1
ATOM 1574 O O . LEU A 1 207 ? -1.744 -12.961 35.224 1.00 96.25 207 LEU A O 1
ATOM 1578 N N . ASN A 1 208 ? -0.455 -13.750 36.881 1.00 95.88 208 ASN A N 1
ATOM 1579 C CA . ASN A 1 208 ? 0.770 -13.095 36.428 1.00 95.88 208 ASN A CA 1
ATOM 1580 C C . ASN A 1 208 ? 1.637 -14.051 35.600 1.00 95.88 208 ASN A C 1
ATOM 1582 O O . ASN A 1 208 ? 2.146 -15.046 36.122 1.00 95.88 208 ASN A O 1
ATOM 1586 N N . VAL A 1 209 ? 1.832 -13.722 34.323 1.00 97.00 209 VAL A N 1
ATOM 1587 C CA . VAL A 1 209 ? 2.584 -14.546 33.366 1.00 97.00 209 VAL A CA 1
ATOM 1588 C C . VAL A 1 209 ? 3.938 -13.954 32.960 1.00 97.00 209 VAL A C 1
ATOM 1590 O O . VAL A 1 209 ? 4.596 -14.512 32.085 1.00 97.00 209 VAL A O 1
ATOM 1593 N N . THR A 1 210 ? 4.418 -12.901 33.635 1.00 94.81 210 THR A N 1
ATOM 1594 C CA . THR A 1 210 ? 5.713 -12.250 33.341 1.00 94.81 210 THR A CA 1
ATOM 1595 C C . THR A 1 210 ? 6.885 -13.238 33.326 1.00 94.81 210 THR A C 1
ATOM 1597 O O . THR A 1 210 ? 7.808 -13.098 32.532 1.00 94.81 210 THR A O 1
ATOM 1600 N N . ASN A 1 211 ? 6.855 -14.254 34.194 1.00 93.06 211 ASN A N 1
ATOM 1601 C CA . ASN A 1 211 ? 7.954 -15.209 34.355 1.00 93.06 211 ASN A CA 1
ATOM 1602 C C . ASN A 1 211 ? 7.783 -16.506 33.550 1.00 93.06 211 ASN A C 1
ATOM 1604 O O . ASN A 1 211 ? 8.520 -17.460 33.792 1.00 93.06 211 ASN A O 1
ATOM 1608 N N . VAL A 1 212 ? 6.841 -16.563 32.605 1.00 96.31 212 VAL A N 1
ATOM 1609 C CA . VAL A 1 212 ? 6.700 -17.716 31.709 1.00 96.31 212 VAL A CA 1
ATOM 1610 C C . VAL A 1 212 ? 7.759 -17.638 30.611 1.00 96.31 212 VAL A C 1
ATOM 1612 O O . VAL A 1 212 ? 7.594 -16.940 29.610 1.00 96.31 212 VAL A O 1
ATOM 1615 N N . ASN A 1 213 ? 8.858 -18.365 30.796 1.00 93.12 213 ASN A N 1
ATOM 1616 C CA . ASN A 1 213 ? 10.004 -18.370 29.887 1.00 93.12 213 ASN A CA 1
ATOM 1617 C C . ASN A 1 213 ? 10.191 -19.710 29.163 1.00 93.12 213 ASN A C 1
ATOM 1619 O O . ASN A 1 213 ? 10.943 -19.774 28.194 1.00 93.12 213 ASN A O 1
ATOM 1623 N N . ASN A 1 214 ? 9.543 -20.780 29.623 1.00 94.44 214 ASN A N 1
ATOM 1624 C CA . ASN A 1 214 ? 9.632 -22.112 29.029 1.00 94.44 214 ASN A CA 1
ATOM 1625 C C . ASN A 1 214 ? 8.381 -22.961 29.339 1.00 94.44 214 ASN A C 1
ATOM 1627 O O . ASN A 1 214 ? 7.495 -22.556 30.092 1.00 94.44 214 ASN A O 1
ATOM 1631 N N . ALA A 1 215 ? 8.333 -24.181 28.796 1.00 93.94 215 ALA A N 1
ATOM 1632 C CA . ALA A 1 215 ? 7.216 -25.110 28.980 1.00 93.94 215 ALA A CA 1
ATOM 1633 C C . ALA A 1 215 ? 6.939 -25.475 30.448 1.00 93.94 215 ALA A C 1
ATOM 1635 O O . ALA A 1 215 ? 5.784 -25.679 30.822 1.00 93.94 215 ALA A O 1
ATOM 1636 N N . SER A 1 216 ? 7.974 -25.564 31.290 1.00 95.50 216 SER A N 1
ATOM 1637 C CA . SER A 1 216 ? 7.805 -25.926 32.702 1.00 95.50 216 SER A CA 1
ATOM 1638 C C . SER A 1 216 ? 7.135 -24.814 33.513 1.00 95.50 216 SER A C 1
ATOM 1640 O O . SER A 1 216 ? 6.356 -25.112 34.418 1.00 95.50 216 SER A O 1
ATOM 1642 N N . ASP A 1 217 ? 7.327 -23.552 33.115 1.00 96.06 217 ASP A N 1
ATOM 1643 C CA . ASP A 1 217 ? 6.689 -22.393 33.750 1.00 96.06 217 ASP A CA 1
ATOM 1644 C C . ASP A 1 217 ? 5.175 -22.330 33.472 1.00 96.06 217 ASP A C 1
ATOM 1646 O O . ASP A 1 217 ? 4.443 -21.666 34.201 1.00 96.06 217 ASP A O 1
ATOM 1650 N N . MET A 1 218 ? 4.687 -23.044 32.446 1.00 94.44 218 MET A N 1
ATOM 1651 C CA . MET A 1 218 ? 3.254 -23.162 32.134 1.00 94.44 218 MET A CA 1
ATOM 1652 C C . MET A 1 218 ? 2.535 -24.230 32.968 1.00 94.44 218 MET A C 1
ATOM 1654 O O . MET A 1 218 ? 1.310 -24.188 33.087 1.00 94.44 218 MET A O 1
ATOM 1658 N N . LEU A 1 219 ? 3.260 -25.187 33.565 1.00 92.12 219 LEU A N 1
ATOM 1659 C CA . LEU A 1 219 ? 2.665 -26.303 34.316 1.00 92.12 219 LEU A CA 1
ATOM 1660 C C . LEU A 1 219 ? 1.720 -25.867 35.453 1.00 92.12 219 LEU A C 1
ATOM 1662 O O . LEU A 1 219 ? 0.670 -26.497 35.598 1.00 92.12 219 LEU A O 1
ATOM 1666 N N . PRO A 1 220 ? 2.006 -24.801 36.232 1.00 90.56 220 PRO A N 1
ATOM 1667 C CA . PRO A 1 220 ? 1.086 -24.315 37.265 1.00 90.56 220 PRO A CA 1
ATOM 1668 C C . PRO A 1 220 ? -0.273 -23.844 36.725 1.00 90.56 220 PRO A C 1
ATOM 1670 O O . PRO A 1 220 ? -1.228 -23.712 37.493 1.00 90.56 220 PRO A O 1
ATOM 1673 N N . TYR A 1 221 ? -0.363 -23.580 35.420 1.00 90.81 221 TYR A N 1
ATOM 1674 C CA . TYR A 1 221 ? -1.539 -23.023 34.758 1.00 90.81 221 TYR A CA 1
ATOM 1675 C C . TYR A 1 221 ? -2.287 -24.037 33.885 1.00 90.81 221 TYR A C 1
ATOM 1677 O O . TYR A 1 221 ? -3.307 -23.690 33.288 1.00 90.81 221 TYR A O 1
ATOM 1685 N N . ALA A 1 222 ? -1.823 -25.290 33.836 1.00 90.31 222 ALA A N 1
ATOM 1686 C CA . ALA A 1 222 ? -2.432 -26.350 33.038 1.00 90.31 222 ALA A CA 1
ATOM 1687 C C . ALA A 1 222 ? -3.946 -26.480 33.304 1.00 90.31 222 ALA A C 1
ATOM 1689 O O . ALA A 1 222 ? -4.394 -26.481 34.455 1.00 90.31 222 ALA A O 1
ATOM 1690 N N . GLY A 1 223 ? -4.747 -26.570 32.235 1.00 91.75 223 GLY A N 1
ATOM 1691 C CA . GLY A 1 223 ? -6.209 -26.621 32.315 1.00 91.75 223 GLY A CA 1
ATOM 1692 C C . GLY A 1 223 ? -6.888 -25.292 32.671 1.00 91.75 223 GLY A C 1
ATOM 1693 O O . GLY A 1 223 ? -8.110 -25.264 32.829 1.00 91.75 223 GLY A O 1
ATOM 1694 N N . LYS A 1 224 ? -6.126 -24.197 32.810 1.00 94.94 224 LYS A N 1
ATOM 1695 C CA . LYS A 1 224 ? -6.634 -22.855 33.139 1.00 94.94 224 LYS A CA 1
ATOM 1696 C C . LYS A 1 224 ? -6.149 -21.785 32.169 1.00 94.94 224 LYS A C 1
ATOM 1698 O O . LYS A 1 224 ? -6.946 -20.936 31.790 1.00 94.94 224 LYS A O 1
ATOM 1703 N N . PHE A 1 225 ? -4.877 -21.805 31.785 1.00 97.44 225 PHE A N 1
ATOM 1704 C CA . PHE A 1 225 ? -4.278 -20.893 30.813 1.00 97.44 225 PHE A CA 1
ATOM 1705 C C . PHE A 1 225 ? -3.258 -21.657 29.968 1.00 97.44 225 PHE A C 1
ATOM 1707 O O . PHE A 1 225 ? -2.363 -22.312 30.502 1.00 97.44 225 PHE A O 1
ATOM 1714 N N . GLU A 1 226 ? -3.436 -21.619 28.651 1.00 96.69 226 GLU A N 1
ATOM 1715 C CA . GLU A 1 226 ? -2.758 -22.511 27.711 1.00 96.69 226 GLU A CA 1
ATOM 1716 C C . GLU A 1 226 ? -2.369 -21.772 26.430 1.00 96.69 226 GLU A C 1
ATOM 1718 O O . GLU A 1 226 ? -3.035 -20.823 26.015 1.00 96.69 226 GLU A O 1
ATOM 1723 N N . ILE A 1 227 ? -1.319 -22.259 25.769 1.00 98.19 227 ILE A N 1
ATOM 1724 C CA . ILE A 1 227 ? -1.047 -21.928 24.370 1.00 98.19 227 ILE A CA 1
ATOM 1725 C C . ILE A 1 227 ? -1.954 -22.823 23.523 1.00 98.19 227 ILE A C 1
ATOM 1727 O O . ILE A 1 227 ? -1.838 -24.046 23.580 1.00 98.19 227 ILE A O 1
ATOM 1731 N N . TYR A 1 228 ? -2.869 -22.226 22.764 1.00 98.50 228 TYR A N 1
ATOM 1732 C CA . TYR A 1 228 ? -3.764 -22.956 21.869 1.00 98.50 228 TYR A CA 1
ATOM 1733 C C . TYR A 1 228 ? -3.087 -23.277 20.535 1.00 98.50 228 TYR A C 1
ATOM 1735 O O . TYR A 1 228 ? -3.237 -24.386 20.028 1.00 98.50 228 TYR A O 1
ATOM 1743 N N . ALA A 1 229 ? -2.347 -22.320 19.973 1.00 98.69 229 ALA A N 1
ATOM 1744 C CA . ALA A 1 229 ? -1.623 -22.473 18.715 1.00 98.69 229 ALA A CA 1
ATOM 1745 C C . ALA A 1 229 ? -0.425 -21.507 18.658 1.00 98.69 229 ALA A C 1
ATOM 1747 O O . ALA A 1 229 ? -0.424 -20.487 19.351 1.00 98.69 229 ALA A O 1
ATOM 1748 N N . THR A 1 230 ? 0.595 -21.808 17.857 1.00 98.44 230 THR A N 1
ATOM 1749 C CA . THR A 1 230 ? 1.856 -21.042 17.801 1.00 98.44 230 THR A CA 1
ATOM 1750 C C . THR A 1 230 ? 2.198 -20.606 16.383 1.00 98.44 230 THR A C 1
ATOM 1752 O O . THR A 1 230 ? 1.569 -21.029 15.422 1.00 98.44 230 THR A O 1
ATOM 1755 N N . GLY A 1 231 ? 3.190 -19.732 16.229 1.00 97.44 231 GLY A N 1
ATOM 1756 C CA . GLY A 1 231 ? 3.694 -19.312 14.924 1.00 97.44 231 GLY A CA 1
ATOM 1757 C C . GLY A 1 231 ? 2.798 -18.326 14.183 1.00 97.44 231 GLY A C 1
ATOM 1758 O O . GLY A 1 231 ? 2.862 -18.260 12.962 1.00 97.44 231 GLY A O 1
ATOM 1759 N N . TYR A 1 232 ? 1.974 -17.560 14.891 1.00 97.69 232 TYR A N 1
ATOM 1760 C CA . TYR A 1 232 ? 1.144 -16.513 14.295 1.00 97.69 232 TYR A CA 1
ATOM 1761 C C . TYR A 1 232 ? 1.743 -15.151 14.644 1.00 97.69 232 TYR A C 1
ATOM 1763 O O . TYR A 1 232 ? 1.674 -14.745 15.799 1.00 97.69 232 TYR A O 1
ATOM 1771 N N . ARG A 1 233 ? 2.385 -14.491 13.669 1.00 96.19 233 ARG A N 1
ATOM 1772 C CA . ARG A 1 233 ? 3.236 -13.304 13.872 1.00 96.19 233 ARG A CA 1
ATOM 1773 C C . ARG A 1 233 ? 2.506 -12.162 14.580 1.00 96.19 233 ARG A C 1
ATOM 1775 O O . ARG A 1 233 ? 2.793 -11.893 15.736 1.00 96.19 233 ARG A O 1
ATOM 1782 N N . ASN A 1 234 ? 1.560 -11.508 13.916 1.00 95.62 234 ASN A N 1
ATOM 1783 C CA . ASN A 1 234 ? 0.761 -10.441 14.514 1.00 95.62 234 ASN A CA 1
ATOM 1784 C C . ASN A 1 234 ? -0.700 -10.635 14.121 1.00 95.62 234 ASN A C 1
ATOM 1786 O O . ASN A 1 234 ? -1.102 -10.287 13.016 1.00 95.62 234 ASN A O 1
ATOM 1790 N N . VAL A 1 235 ? -1.471 -11.259 15.008 1.00 97.19 235 VAL A N 1
ATOM 1791 C CA . VAL A 1 235 ? -2.916 -11.420 14.825 1.00 97.19 235 VAL A CA 1
ATOM 1792 C C . VAL A 1 235 ? -3.589 -10.207 15.433 1.00 97.19 235 VAL A C 1
ATOM 1794 O O . VAL A 1 235 ? -3.588 -10.086 16.656 1.00 97.19 235 VAL A O 1
ATOM 1797 N N . TYR A 1 236 ? -4.100 -9.285 14.620 1.00 95.12 236 TYR A N 1
ATOM 1798 C CA . TYR A 1 236 ? -4.821 -8.128 15.158 1.00 95.12 236 TYR A CA 1
ATOM 1799 C C . TYR A 1 236 ? -6.177 -8.563 15.715 1.00 95.12 236 TYR A C 1
ATOM 1801 O O . TYR A 1 236 ? -6.486 -8.291 16.876 1.00 95.12 236 TYR A O 1
ATOM 1809 N N . ASP A 1 237 ? -6.925 -9.324 14.914 1.00 96.62 237 ASP A N 1
ATOM 1810 C CA . ASP A 1 237 ? -8.258 -9.799 15.258 1.00 96.62 237 ASP A CA 1
ATOM 1811 C C . ASP A 1 237 ? -8.520 -11.250 14.816 1.00 96.62 237 ASP A C 1
ATOM 1813 O O . ASP A 1 237 ? -7.845 -11.798 13.934 1.00 96.62 237 ASP A O 1
ATOM 1817 N N . LEU A 1 238 ? -9.466 -11.900 15.499 1.00 97.50 238 LEU A N 1
ATOM 1818 C CA . LEU A 1 238 ? -9.829 -13.305 15.325 1.00 97.50 238 LEU A CA 1
ATOM 1819 C C . LEU A 1 238 ? -11.295 -13.561 15.691 1.00 97.50 238 LEU A C 1
ATOM 1821 O O . LEU A 1 238 ? -11.813 -13.016 16.664 1.00 97.50 238 LEU A O 1
ATOM 1825 N N . ILE A 1 239 ? -11.937 -14.486 14.977 1.00 97.31 239 ILE A N 1
ATOM 1826 C CA . ILE A 1 239 ? -13.352 -14.816 15.177 1.00 97.31 239 ILE A CA 1
ATOM 1827 C C . ILE A 1 239 ? -13.613 -16.322 15.167 1.00 97.31 239 ILE A C 1
ATOM 1829 O O . ILE A 1 239 ? -13.108 -17.062 14.321 1.00 97.31 239 ILE A O 1
ATOM 1833 N N . TRP A 1 240 ? -14.465 -16.769 16.091 1.00 97.31 240 TRP A N 1
ATOM 1834 C CA . TRP A 1 240 ? -15.178 -18.037 15.960 1.00 97.31 240 TRP A CA 1
ATOM 1835 C C . TRP A 1 240 ? -16.426 -17.823 15.115 1.00 97.31 240 TRP A C 1
ATOM 1837 O O . TRP A 1 240 ? -17.346 -17.130 15.548 1.00 97.31 240 TRP A O 1
ATOM 1847 N N . ASN A 1 241 ? -16.462 -18.415 13.926 1.00 94.81 241 ASN A N 1
ATOM 1848 C CA . ASN A 1 241 ? -17.637 -18.313 13.070 1.00 94.81 241 ASN A CA 1
ATOM 1849 C C . ASN A 1 241 ? -18.759 -19.264 13.521 1.00 94.81 241 ASN A C 1
ATOM 1851 O O . ASN A 1 241 ? -18.559 -20.176 14.332 1.00 94.81 241 ASN A O 1
ATOM 1855 N N . SER A 1 242 ? -19.939 -19.090 12.936 1.00 93.50 242 SER A N 1
ATOM 1856 C CA . SER A 1 242 ? -21.151 -19.875 13.184 1.00 93.50 242 SER A CA 1
ATOM 1857 C C . SER A 1 242 ? -20.974 -21.382 12.950 1.00 93.50 242 SER A C 1
ATOM 1859 O O . SER A 1 242 ? -21.653 -22.199 13.573 1.00 93.50 242 SER A O 1
ATOM 1861 N N . SER A 1 243 ? -20.019 -21.767 12.098 1.00 91.50 243 SER A N 1
ATOM 1862 C CA . SER A 1 243 ? -19.655 -23.163 11.825 1.00 91.50 243 SER A CA 1
ATOM 1863 C C . SER A 1 243 ? -18.673 -23.758 12.844 1.00 91.50 243 SER A C 1
ATOM 1865 O O . SER A 1 243 ? -18.278 -24.917 12.704 1.00 91.50 243 SER A O 1
ATOM 1867 N N . GLY A 1 244 ? -18.252 -22.992 13.854 1.00 94.56 244 GLY A N 1
ATOM 1868 C CA . GLY A 1 244 ? -17.336 -23.446 14.897 1.00 94.56 244 GLY A CA 1
ATOM 1869 C C . GLY A 1 244 ? -15.878 -23.545 14.447 1.00 94.56 244 GLY A C 1
ATOM 1870 O O . GLY A 1 244 ? -15.145 -24.384 14.968 1.00 94.56 244 GLY A O 1
ATOM 1871 N N . ARG A 1 245 ? -15.445 -22.725 13.481 1.00 95.94 245 ARG A N 1
ATOM 1872 C CA . ARG A 1 245 ? -14.033 -22.585 13.083 1.00 95.94 245 ARG A CA 1
ATOM 1873 C C . ARG A 1 245 ? -13.474 -21.254 13.577 1.00 95.94 245 ARG A C 1
ATOM 1875 O O . ARG A 1 245 ? -14.179 -20.249 13.559 1.00 95.94 245 ARG A O 1
ATOM 1882 N N . LEU A 1 246 ? -12.207 -21.259 13.989 1.00 98.38 246 LEU A N 1
ATOM 1883 C CA . LEU A 1 246 ? -11.484 -20.058 14.399 1.00 98.38 246 LEU A CA 1
ATOM 1884 C C . LEU A 1 246 ? -10.690 -19.504 13.214 1.00 98.38 246 LEU A C 1
ATOM 1886 O O . LEU A 1 246 ? -9.759 -20.160 12.743 1.00 98.38 246 LEU A O 1
ATOM 1890 N N . TYR A 1 247 ? -11.051 -18.309 12.759 1.00 98.38 247 TYR A N 1
ATOM 1891 C CA . TYR A 1 247 ? -10.326 -17.568 11.731 1.00 98.38 247 TYR A CA 1
ATOM 1892 C C . TYR A 1 247 ? -9.502 -16.448 12.354 1.00 98.38 247 TYR A C 1
ATOM 1894 O O . TYR A 1 247 ? -9.914 -15.853 13.348 1.00 98.38 247 TYR A O 1
ATOM 1902 N N . ALA A 1 248 ? -8.347 -16.164 11.762 1.00 97.38 248 ALA A N 1
ATOM 1903 C CA . ALA A 1 248 ? -7.469 -15.079 12.177 1.00 97.38 248 ALA A CA 1
ATOM 1904 C C . ALA A 1 248 ? -6.842 -14.403 10.956 1.00 97.38 248 ALA A C 1
ATOM 1906 O O . ALA A 1 248 ? -6.344 -15.095 10.061 1.00 97.38 248 ALA A O 1
ATOM 1907 N N . ASN A 1 249 ? -6.823 -13.070 10.962 1.00 94.75 249 ASN A N 1
ATOM 1908 C CA . ASN A 1 249 ? -6.001 -12.281 10.049 1.00 94.75 249 ASN A CA 1
ATOM 1909 C C . ASN A 1 249 ? -4.620 -12.089 10.674 1.00 94.75 249 ASN A C 1
ATOM 1911 O O . ASN A 1 249 ? -4.503 -11.674 11.829 1.00 94.75 249 ASN A O 1
ATOM 1915 N N . VAL A 1 250 ? -3.571 -12.441 9.934 1.00 95.19 250 VAL A N 1
ATOM 1916 C CA . VAL A 1 250 ? -2.203 -12.505 10.457 1.00 95.19 250 VAL A CA 1
ATOM 1917 C C . VAL A 1 250 ? -1.291 -11.662 9.588 1.00 95.19 250 VAL A C 1
ATOM 1919 O O . VAL A 1 250 ? -1.091 -11.996 8.420 1.00 95.19 250 VAL A O 1
ATOM 1922 N N . ASN A 1 251 ? -0.707 -10.611 10.167 1.00 92.31 251 ASN A N 1
ATOM 1923 C CA . ASN A 1 251 ? 0.180 -9.736 9.408 1.00 92.31 251 ASN A CA 1
ATOM 1924 C C . ASN A 1 251 ? 1.521 -10.413 9.132 1.00 92.31 251 ASN A C 1
ATOM 1926 O O . ASN A 1 251 ? 2.167 -10.925 10.060 1.00 92.31 251 ASN A O 1
ATOM 1930 N N . GLY A 1 252 ? 1.946 -10.383 7.872 1.00 88.12 252 GLY A N 1
ATOM 1931 C CA . GLY A 1 252 ? 3.209 -10.943 7.415 1.00 88.12 252 GLY A CA 1
ATOM 1932 C C . GLY A 1 252 ? 4.429 -10.126 7.854 1.00 88.12 252 GLY A C 1
ATOM 1933 O O . GLY A 1 252 ? 4.325 -9.052 8.444 1.00 88.12 252 GLY A O 1
ATOM 1934 N N . GLY A 1 253 ? 5.619 -10.687 7.639 1.00 85.81 253 GLY A N 1
ATOM 1935 C CA . GLY A 1 253 ? 6.894 -10.016 7.885 1.00 85.81 253 GLY A CA 1
ATOM 1936 C C . GLY A 1 253 ? 7.209 -8.948 6.837 1.00 85.81 253 GLY A C 1
ATOM 1937 O O . GLY A 1 253 ? 7.049 -9.168 5.638 1.00 85.81 253 GLY A O 1
ATOM 1938 N N . ASN A 1 254 ? 7.724 -7.805 7.287 1.00 83.06 254 ASN A N 1
ATOM 1939 C CA . ASN A 1 254 ? 8.122 -6.710 6.405 1.00 83.06 254 ASN A CA 1
ATOM 1940 C C . ASN A 1 254 ? 9.533 -6.936 5.848 1.00 83.06 254 ASN A C 1
ATOM 1942 O O . ASN A 1 254 ? 10.438 -7.313 6.595 1.00 83.06 254 ASN A O 1
ATOM 1946 N N . ASP A 1 255 ? 9.752 -6.644 4.566 1.00 79.81 255 ASP A N 1
ATOM 1947 C CA . ASP A 1 255 ? 11.100 -6.678 3.986 1.00 79.81 255 ASP A CA 1
ATOM 1948 C C . ASP A 1 255 ? 12.043 -5.713 4.726 1.00 79.81 255 ASP A C 1
ATOM 1950 O O . ASP A 1 255 ? 11.668 -4.595 5.082 1.00 79.81 255 ASP A O 1
ATOM 1954 N N . GLY A 1 256 ? 13.266 -6.162 4.992 1.00 80.38 256 GLY A N 1
ATOM 1955 C CA . GLY A 1 256 ? 14.305 -5.383 5.663 1.00 80.38 256 GLY A CA 1
ATOM 1956 C C . GLY A 1 256 ? 14.166 -5.250 7.185 1.00 80.38 256 GLY A C 1
ATOM 1957 O O . GLY A 1 256 ? 15.108 -4.784 7.826 1.00 80.38 256 GLY A O 1
ATOM 1958 N N . TYR A 1 257 ? 13.050 -5.682 7.789 1.00 85.62 257 TYR A N 1
ATOM 1959 C CA . TYR A 1 257 ? 12.739 -5.398 9.201 1.00 85.62 257 TYR A CA 1
ATOM 1960 C C . TYR A 1 257 ? 13.222 -6.479 10.176 1.00 85.62 257 TYR A C 1
ATOM 1962 O O . TYR A 1 257 ? 13.082 -6.329 11.390 1.00 85.62 257 TYR A O 1
ATOM 1970 N N . GLY A 1 258 ? 13.812 -7.563 9.683 1.00 88.12 258 GLY A N 1
ATOM 1971 C CA . GLY A 1 258 ? 14.429 -8.606 10.499 1.00 88.12 258 GLY A CA 1
ATOM 1972 C C . GLY A 1 258 ? 14.518 -9.930 9.755 1.00 88.12 258 GLY A C 1
ATOM 1973 O O . GLY A 1 258 ? 13.718 -10.188 8.857 1.00 88.12 258 GLY A O 1
ATOM 1974 N N . ASP A 1 259 ? 15.471 -10.758 10.164 1.00 93.06 259 ASP A N 1
ATOM 1975 C CA . ASP A 1 259 ? 15.830 -12.002 9.484 1.00 93.06 259 ASP A CA 1
ATOM 1976 C C . ASP A 1 259 ? 15.242 -13.223 10.228 1.00 93.06 259 ASP A C 1
ATOM 1978 O O . ASP A 1 259 ? 14.639 -13.092 11.303 1.00 93.06 259 ASP A O 1
ATOM 1982 N N . THR A 1 260 ? 15.372 -14.420 9.654 1.00 93.50 260 THR A N 1
ATOM 1983 C CA . THR A 1 260 ? 15.056 -15.675 10.358 1.00 93.50 260 THR A CA 1
ATOM 1984 C C . THR A 1 260 ? 16.159 -16.051 11.358 1.00 93.50 260 THR A C 1
ATOM 1986 O O . THR A 1 260 ? 17.312 -15.655 11.181 1.00 93.50 260 THR A O 1
ATOM 1989 N N . PRO A 1 261 ? 15.864 -16.820 12.426 1.00 92.12 261 PRO A N 1
ATOM 1990 C CA . PRO A 1 261 ? 16.860 -17.137 13.452 1.00 92.12 261 PRO A CA 1
ATOM 1991 C C . PRO A 1 261 ? 18.038 -17.987 12.922 1.00 92.12 261 PRO A C 1
ATOM 1993 O O . PRO A 1 261 ? 17.798 -19.064 12.366 1.00 92.12 261 PRO A O 1
ATOM 1996 N N . PRO A 1 262 ? 19.310 -17.587 13.145 1.00 87.94 262 PRO A N 1
ATOM 1997 C CA . PRO A 1 262 ? 20.469 -18.422 12.829 1.00 87.94 262 PRO A CA 1
ATOM 1998 C C . PRO A 1 262 ? 20.631 -19.573 13.824 1.00 87.94 262 PRO A C 1
ATOM 2000 O O . PRO A 1 262 ? 20.170 -19.507 14.968 1.00 87.94 262 PRO A O 1
ATOM 2003 N N . SER A 1 263 ? 21.426 -20.575 13.441 1.00 84.56 263 SER A N 1
ATOM 2004 C CA . SER A 1 263 ? 21.764 -21.740 14.272 1.00 84.56 263 SER A CA 1
ATOM 2005 C C . SER A 1 263 ? 22.427 -21.414 15.618 1.00 84.56 263 SER A C 1
ATOM 2007 O O . SER A 1 263 ? 22.496 -22.274 16.492 1.00 84.56 263 SER A O 1
ATOM 2009 N N . SER A 1 264 ? 22.980 -20.207 15.771 1.00 75.75 264 SER A N 1
ATOM 2010 C CA . SER A 1 264 ? 23.621 -19.711 16.998 1.00 75.75 264 SER A CA 1
ATOM 2011 C C . SER A 1 264 ? 22.626 -19.253 18.070 1.00 75.75 264 SER A C 1
ATOM 2013 O O . SER A 1 264 ? 23.010 -19.081 19.227 1.00 75.75 264 SER A O 1
ATOM 2015 N N . THR A 1 265 ? 21.357 -19.056 17.710 1.00 71.75 265 THR A N 1
ATOM 2016 C CA . THR A 1 265 ? 20.275 -18.775 18.666 1.00 71.75 265 THR A CA 1
ATOM 2017 C C . THR A 1 265 ? 19.763 -20.082 19.294 1.00 71.75 265 THR A C 1
ATOM 2019 O O . THR A 1 265 ? 20.281 -21.155 18.990 1.00 71.75 265 THR A O 1
ATOM 2022 N N . GLN A 1 266 ? 18.741 -20.048 20.163 1.00 75.81 266 GLN A N 1
ATOM 2023 C CA . GLN A 1 266 ? 18.052 -21.249 20.699 1.00 75.81 266 GLN A CA 1
ATOM 2024 C C . GLN A 1 266 ? 17.306 -22.064 19.615 1.00 75.81 266 GLN A C 1
ATOM 2026 O O . GLN A 1 266 ? 16.311 -22.733 19.877 1.00 75.81 266 GLN A O 1
ATOM 2031 N N . CYS A 1 267 ? 17.805 -22.019 18.386 1.00 84.12 267 CYS A N 1
ATOM 2032 C CA . CYS A 1 267 ? 17.250 -22.595 17.190 1.00 84.12 267 CYS A CA 1
ATOM 2033 C C . CYS A 1 267 ? 18.298 -23.491 16.496 1.00 84.12 267 CYS A C 1
ATOM 2035 O O . CYS A 1 267 ? 18.906 -23.095 15.498 1.00 84.12 267 CYS A O 1
ATOM 2037 N N . PRO A 1 268 ? 18.577 -24.698 17.028 1.00 76.81 268 PRO A N 1
ATOM 2038 C CA . PRO A 1 268 ? 19.532 -25.618 16.419 1.00 76.81 268 PRO A CA 1
ATOM 2039 C C . PRO A 1 268 ? 19.090 -26.017 15.005 1.00 76.81 268 PRO A C 1
ATOM 2041 O O . PRO A 1 268 ? 17.992 -26.531 14.818 1.00 76.81 268 PRO A O 1
ATOM 2044 N N . GLY A 1 269 ? 19.954 -25.792 14.013 1.00 75.69 269 GLY A N 1
ATOM 2045 C CA . GLY A 1 269 ? 19.631 -26.026 12.600 1.00 75.69 269 GLY A CA 1
ATOM 2046 C C . GLY A 1 269 ? 18.898 -24.871 11.911 1.00 75.69 269 GLY A C 1
ATOM 2047 O O . GLY A 1 269 ? 18.597 -24.992 10.730 1.00 75.69 269 GLY A O 1
ATOM 2048 N N . GLY A 1 270 ? 18.647 -23.754 12.605 1.00 84.12 270 GLY A N 1
ATOM 2049 C CA . GLY A 1 270 ? 18.117 -22.537 11.995 1.00 84.12 270 GLY A CA 1
ATOM 2050 C C . GLY A 1 270 ? 19.042 -21.981 10.912 1.00 84.12 270 GLY A C 1
ATOM 2051 O O . GLY A 1 270 ? 20.265 -21.942 11.080 1.00 84.12 270 GLY A O 1
ATOM 2052 N N . VAL A 1 271 ? 18.447 -21.542 9.807 1.00 84.81 271 VAL A N 1
ATOM 2053 C CA . VAL A 1 271 ? 19.138 -20.851 8.714 1.00 84.81 271 VAL A CA 1
ATOM 2054 C C . VAL A 1 271 ? 18.678 -19.402 8.727 1.00 84.81 271 VAL A C 1
ATOM 2056 O O . VAL A 1 271 ? 17.473 -19.137 8.673 1.00 84.81 271 VAL A O 1
ATOM 2059 N N . GLU A 1 272 ? 19.639 -18.485 8.828 1.00 90.06 272 GLU A N 1
ATOM 2060 C CA . GLU A 1 272 ? 19.412 -17.046 8.722 1.00 90.06 272 GLU A CA 1
ATOM 2061 C C . GLU A 1 272 ? 19.263 -16.672 7.252 1.00 90.06 272 GLU A C 1
ATOM 2063 O O . GLU A 1 272 ? 20.166 -16.859 6.436 1.00 90.06 272 GLU A O 1
ATOM 2068 N N . VAL A 1 273 ? 18.083 -16.176 6.928 1.00 83.56 273 VAL A N 1
ATOM 2069 C CA . VAL A 1 273 ? 17.689 -15.670 5.624 1.00 83.56 273 VAL A CA 1
ATOM 2070 C C . VAL A 1 273 ? 16.998 -14.349 5.892 1.00 83.56 273 VAL A C 1
ATOM 2072 O O . VAL A 1 273 ? 16.261 -14.224 6.868 1.00 83.56 273 VAL A O 1
ATOM 2075 N N . ARG A 1 274 ? 17.227 -13.375 5.017 1.00 83.75 274 ARG A N 1
ATOM 2076 C CA . ARG A 1 274 ? 16.442 -12.146 4.950 1.00 83.75 274 ARG A CA 1
ATOM 2077 C C . ARG A 1 274 ? 15.235 -12.412 4.060 1.00 83.75 274 ARG A C 1
ATOM 2079 O O . ARG A 1 274 ? 15.416 -12.470 2.843 1.00 83.75 274 ARG A O 1
ATOM 2086 N N . PRO A 1 275 ? 14.038 -12.653 4.618 1.00 72.06 275 PRO A N 1
ATOM 2087 C CA . PRO A 1 275 ? 12.878 -12.931 3.794 1.00 72.06 275 PRO A CA 1
ATOM 2088 C C . PRO A 1 275 ? 12.481 -11.650 3.053 1.00 72.06 275 PRO A C 1
ATOM 2090 O O . PRO A 1 275 ? 12.612 -10.564 3.630 1.00 72.06 275 PRO A O 1
ATOM 2093 N N . PRO A 1 276 ? 11.974 -11.758 1.814 1.00 74.19 276 PRO A N 1
ATOM 2094 C CA . PRO A 1 276 ? 11.295 -10.639 1.175 1.00 74.19 276 PRO A CA 1
ATOM 2095 C C . PRO A 1 276 ? 10.033 -10.277 1.976 1.00 74.19 276 PRO A C 1
ATOM 2097 O O . PRO A 1 276 ? 9.725 -10.886 3.006 1.00 74.19 276 PRO A O 1
ATOM 2100 N N . TYR A 1 277 ? 9.269 -9.301 1.491 1.00 78.06 277 TYR A N 1
ATOM 2101 C CA . TYR A 1 277 ? 7.949 -9.033 2.052 1.00 78.06 277 TYR A CA 1
ATOM 2102 C C . TYR A 1 277 ? 7.101 -10.314 2.048 1.00 78.06 277 TYR A C 1
ATOM 2104 O O . TYR A 1 277 ? 7.027 -11.019 1.040 1.00 78.06 277 TYR A O 1
ATOM 2112 N N . LEU A 1 278 ? 6.477 -10.619 3.184 1.00 81.62 278 LEU A N 1
ATOM 2113 C CA . LEU A 1 278 ? 5.561 -11.742 3.316 1.00 81.62 278 LEU A CA 1
ATOM 2114 C C . LEU A 1 278 ? 4.140 -11.199 3.335 1.00 81.62 278 LEU A C 1
ATOM 2116 O O . LEU A 1 278 ? 3.825 -10.347 4.161 1.00 81.62 278 LEU A O 1
ATOM 2120 N N . ALA A 1 279 ? 3.293 -11.730 2.457 1.00 81.56 279 ALA A N 1
ATOM 2121 C CA . ALA A 1 279 ? 1.880 -11.387 2.422 1.00 81.56 279 ALA A CA 1
ATOM 2122 C C . ALA A 1 279 ? 1.190 -11.684 3.759 1.00 81.56 279 ALA A C 1
ATOM 2124 O O . ALA A 1 279 ? 1.506 -12.669 4.442 1.00 81.56 279 ALA A O 1
ATOM 2125 N N . ASP A 1 280 ? 0.212 -10.845 4.082 1.00 88.88 280 ASP A N 1
ATOM 2126 C CA . ASP A 1 280 ? -0.750 -11.084 5.146 1.00 88.88 280 ASP A CA 1
ATOM 2127 C C . ASP A 1 280 ? -1.592 -12.322 4.843 1.00 88.88 280 ASP A C 1
ATOM 2129 O O . ASP A 1 280 ? -1.732 -12.755 3.697 1.00 88.88 280 ASP A O 1
ATOM 2133 N N . GLN A 1 281 ? -2.134 -12.946 5.885 1.00 91.56 281 GLN A N 1
ATOM 2134 C CA . GLN A 1 281 ? -2.653 -14.304 5.770 1.00 91.56 281 GLN A CA 1
ATOM 2135 C C . GLN A 1 281 ? -3.988 -14.450 6.482 1.00 91.56 281 GLN A C 1
ATOM 2137 O O . GLN A 1 281 ? -4.091 -14.162 7.676 1.00 91.56 281 GLN A O 1
ATOM 2142 N N . LEU A 1 282 ? -4.978 -15.006 5.784 1.00 94.44 282 LEU A N 1
ATOM 2143 C CA . LEU A 1 282 ? -6.152 -15.577 6.431 1.00 94.44 282 LEU A CA 1
ATOM 2144 C C . LEU A 1 282 ? -5.796 -16.985 6.903 1.00 94.44 282 LEU A C 1
ATOM 2146 O O . LEU A 1 282 ? -5.382 -17.842 6.114 1.00 94.44 282 LEU A O 1
ATOM 2150 N N . ARG A 1 283 ? -5.972 -17.247 8.196 1.00 94.50 283 ARG A N 1
ATOM 2151 C CA . ARG A 1 283 ? -5.644 -18.533 8.818 1.00 94.50 283 ARG A CA 1
ATOM 2152 C C . ARG A 1 283 ? -6.876 -19.193 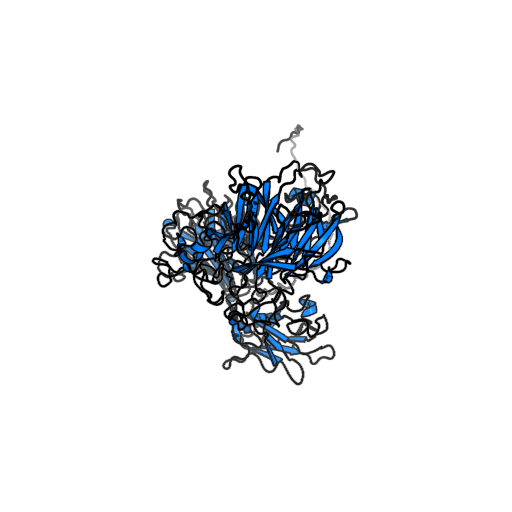9.414 1.00 94.50 283 ARG A C 1
ATOM 2154 O O . ARG A 1 283 ? -7.642 -18.542 10.114 1.00 94.50 283 ARG A O 1
ATOM 2161 N N . ILE A 1 284 ? -7.008 -20.503 9.200 1.00 95.81 284 ILE A N 1
ATOM 2162 C CA . ILE A 1 284 ? -7.883 -21.369 10.000 1.00 95.81 284 ILE A CA 1
ATOM 2163 C C . ILE A 1 284 ? -7.030 -21.927 11.139 1.00 95.81 284 ILE A C 1
ATOM 2165 O O . ILE A 1 284 ? -6.130 -22.735 10.909 1.00 95.81 284 ILE A O 1
ATOM 2169 N N . VAL A 1 285 ? -7.290 -21.483 12.365 1.00 97.75 285 VAL A N 1
ATOM 2170 C CA . VAL A 1 285 ? -6.473 -21.818 13.535 1.00 97.75 285 VAL A CA 1
ATOM 2171 C C . VAL A 1 285 ? -7.052 -23.035 14.252 1.00 97.75 285 VAL A C 1
ATOM 2173 O O . VAL A 1 285 ? -8.142 -22.993 14.823 1.00 97.75 285 VAL A O 1
ATOM 2176 N N . THR A 1 286 ? -6.290 -24.125 14.297 1.00 96.88 286 THR A N 1
ATOM 2177 C CA . THR A 1 286 ? -6.646 -25.330 15.063 1.00 96.88 286 THR A CA 1
ATOM 2178 C C . THR A 1 286 ? -5.732 -25.514 16.270 1.00 96.88 286 THR A C 1
ATOM 2180 O O . THR A 1 286 ? -4.607 -25.009 16.295 1.00 96.88 286 THR A O 1
ATOM 2183 N N . ALA A 1 287 ? -6.191 -26.277 17.264 1.00 97.00 287 ALA A N 1
ATOM 2184 C CA . ALA A 1 287 ? -5.378 -26.618 18.428 1.00 97.00 287 ALA A CA 1
ATOM 2185 C C . ALA A 1 287 ? -4.034 -27.240 18.003 1.00 97.00 287 ALA A C 1
ATOM 2187 O O . ALA A 1 287 ? -4.002 -28.148 17.172 1.00 97.00 287 ALA A O 1
ATOM 2188 N N . ASN A 1 288 ? -2.942 -26.758 18.594 1.00 96.50 288 ASN A N 1
ATOM 2189 C CA . ASN A 1 288 ? -1.551 -27.142 18.329 1.00 96.50 288 ASN A CA 1
ATOM 2190 C C . ASN A 1 288 ? -1.040 -26.871 16.902 1.00 96.50 288 ASN A C 1
ATOM 2192 O O . ASN A 1 288 ? 0.033 -27.364 16.547 1.00 96.50 288 ASN A O 1
ATOM 2196 N N . SER A 1 289 ? -1.769 -26.108 16.081 1.00 97.62 289 SER A N 1
ATOM 2197 C CA . SER A 1 289 ? -1.261 -25.688 14.769 1.00 97.62 289 SER A CA 1
ATOM 2198 C C . SER A 1 289 ? -0.089 -24.717 14.906 1.00 97.62 289 SER A C 1
ATOM 2200 O O . SER A 1 289 ? -0.032 -23.921 15.848 1.00 97.62 289 SER A O 1
ATOM 2202 N N . TYR A 1 290 ? 0.822 -24.786 13.938 1.00 97.25 290 TYR A N 1
ATOM 2203 C CA . TYR A 1 290 ? 1.921 -23.850 13.767 1.00 97.25 290 TYR A CA 1
ATOM 2204 C C . TYR A 1 290 ? 1.687 -22.982 12.526 1.00 97.25 290 TYR A C 1
ATOM 2206 O O . TYR A 1 290 ? 1.631 -23.491 11.408 1.00 97.25 290 TYR A O 1
ATOM 2214 N N . GLY A 1 291 ? 1.550 -21.671 12.717 1.00 94.88 291 GLY A N 1
ATOM 2215 C CA . GLY A 1 291 ? 1.289 -20.701 11.654 1.00 94.88 291 GLY A CA 1
ATOM 2216 C C . GLY A 1 291 ? 2.514 -20.343 10.807 1.00 94.88 291 GLY A C 1
ATOM 2217 O O . GLY A 1 291 ? 2.354 -19.742 9.752 1.00 94.88 291 GLY A O 1
ATOM 2218 N N . GLY A 1 292 ? 3.728 -20.740 11.201 1.00 93.56 292 GLY A N 1
ATOM 2219 C CA . GLY A 1 292 ? 4.936 -20.487 10.412 1.00 93.56 292 GLY A CA 1
ATOM 2220 C C . GLY A 1 292 ? 5.749 -19.250 10.797 1.00 93.56 292 GLY A C 1
ATOM 2221 O O . GLY A 1 292 ? 6.674 -18.926 10.077 1.00 93.56 292 GLY A O 1
ATOM 2222 N N . HIS A 1 293 ? 5.469 -18.534 11.887 1.00 96.31 293 HIS A N 1
ATOM 2223 C CA . HIS A 1 293 ? 6.402 -17.521 12.416 1.00 96.31 293 HIS A CA 1
ATOM 2224 C C . HIS A 1 293 ? 7.408 -18.164 13.386 1.00 96.31 293 HIS A C 1
ATOM 2226 O O . HIS A 1 293 ? 6.972 -18.814 14.345 1.00 96.31 293 HIS A O 1
ATOM 2232 N N . PRO A 1 294 ? 8.734 -18.016 13.208 1.00 95.19 294 PRO A N 1
ATOM 2233 C CA . PRO A 1 294 ? 9.706 -18.630 14.110 1.00 95.19 294 PRO A CA 1
ATOM 2234 C C . PRO A 1 294 ? 9.666 -18.026 15.518 1.00 95.19 294 PRO A C 1
ATOM 2236 O O . PRO A 1 294 ? 9.540 -16.817 15.699 1.00 95.19 294 PRO A O 1
ATOM 2239 N N . ASN A 1 295 ? 9.835 -18.872 16.530 1.00 95.69 295 ASN A N 1
ATOM 2240 C CA . ASN A 1 295 ? 10.031 -18.465 17.914 1.00 95.69 295 ASN A CA 1
ATOM 2241 C C . ASN A 1 295 ? 11.156 -19.301 18.556 1.00 95.69 295 ASN A C 1
ATOM 2243 O O . ASN A 1 295 ? 10.913 -20.412 19.049 1.00 95.69 295 ASN A O 1
ATOM 2247 N N . PRO A 1 296 ? 12.389 -18.759 18.614 1.00 93.62 296 PRO A N 1
ATOM 2248 C CA . PRO A 1 296 ? 13.527 -19.446 19.222 1.00 93.62 296 PRO A CA 1
ATOM 2249 C C . PRO A 1 296 ? 13.322 -19.859 20.685 1.00 93.62 296 PRO A C 1
ATOM 2251 O O . PRO A 1 296 ? 13.860 -20.884 21.095 1.00 93.62 296 PRO A O 1
ATOM 2254 N N . ALA A 1 297 ? 12.508 -19.140 21.470 1.00 93.44 297 ALA A N 1
ATOM 2255 C CA . ALA A 1 297 ? 12.239 -19.499 22.868 1.00 93.44 297 ALA A CA 1
ATOM 2256 C C . ALA A 1 297 ? 11.446 -20.816 23.005 1.00 93.44 297 ALA A C 1
ATOM 2258 O O . ALA A 1 297 ? 11.437 -21.428 24.075 1.00 93.44 297 ALA A O 1
ATOM 2259 N N . ARG A 1 298 ? 10.798 -21.272 21.923 1.00 92.81 298 ARG A N 1
ATOM 2260 C CA . ARG A 1 298 ? 10.117 -22.574 21.827 1.00 92.81 298 ARG A CA 1
ATOM 2261 C C . ARG A 1 298 ? 10.874 -23.600 20.979 1.00 92.81 298 ARG A C 1
ATOM 2263 O O . ARG A 1 298 ? 10.385 -24.712 20.808 1.00 92.81 298 ARG A O 1
ATOM 2270 N N . GLY A 1 299 ? 12.046 -23.251 20.445 1.00 90.12 299 GLY A N 1
ATOM 2271 C CA . GLY A 1 299 ? 12.736 -24.068 19.442 1.00 90.12 299 GLY A CA 1
ATOM 2272 C C . GLY A 1 299 ? 11.992 -24.145 18.101 1.00 90.12 299 GLY A C 1
ATOM 2273 O O . GLY A 1 299 ? 12.260 -25.038 17.301 1.00 90.12 299 GLY A O 1
ATOM 2274 N N . GLU A 1 300 ? 11.050 -23.231 17.849 1.00 92.56 300 GLU A N 1
ATOM 2275 C CA . GLU A 1 300 ? 10.335 -23.113 16.577 1.00 92.56 300 GLU A CA 1
ATOM 2276 C C . GLU A 1 300 ? 11.193 -22.286 15.614 1.00 92.56 300 GLU A C 1
ATOM 2278 O O . GLU A 1 300 ? 11.331 -21.075 15.767 1.00 92.56 300 GLU A O 1
ATOM 2283 N N . CYS A 1 301 ? 11.813 -22.951 14.645 1.00 88.69 301 CYS A N 1
ATOM 2284 C CA . CYS A 1 301 ? 12.886 -22.380 13.825 1.00 88.69 301 CYS A CA 1
ATOM 2285 C C . CYS A 1 301 ? 12.493 -21.986 12.405 1.00 88.69 301 CYS A C 1
ATOM 2287 O O . CYS A 1 301 ? 13.255 -21.309 11.708 1.00 88.69 301 CYS A O 1
ATOM 2289 N N . THR A 1 302 ? 11.341 -22.470 11.962 1.00 89.19 302 THR A N 1
ATOM 2290 C CA . THR A 1 302 ? 11.015 -22.552 10.546 1.00 89.19 302 THR A CA 1
ATOM 2291 C C . THR A 1 302 ? 9.991 -21.493 10.178 1.00 89.19 302 THR A C 1
ATOM 2293 O O . THR A 1 302 ? 8.877 -21.507 10.684 1.00 89.19 302 THR A O 1
ATOM 2296 N N . LEU A 1 303 ? 10.361 -20.584 9.285 1.00 92.25 303 LEU A N 1
ATOM 2297 C CA . LEU A 1 303 ? 9.460 -19.607 8.700 1.00 92.25 303 LEU A CA 1
ATOM 2298 C C . LEU A 1 303 ? 8.607 -20.290 7.622 1.00 92.25 303 LEU A C 1
ATOM 2300 O O . LEU A 1 303 ? 9.140 -20.942 6.723 1.00 92.25 303 LEU A O 1
ATOM 2304 N N . ASN A 1 304 ? 7.289 -20.119 7.681 1.00 88.69 304 ASN A N 1
ATOM 2305 C CA . ASN A 1 304 ? 6.311 -20.815 6.844 1.00 88.69 304 ASN A CA 1
ATOM 2306 C C . ASN A 1 304 ? 6.545 -22.343 6.864 1.00 88.69 304 ASN A C 1
ATOM 2308 O O . ASN A 1 304 ? 6.668 -22.948 7.929 1.00 88.69 304 ASN A O 1
ATOM 2312 N N . SER A 1 305 ? 6.614 -22.964 5.687 1.00 88.31 305 SER A N 1
ATOM 2313 C CA . SER A 1 305 ? 6.986 -24.365 5.473 1.00 88.31 305 SER A CA 1
ATOM 2314 C C . SER A 1 305 ? 8.495 -24.621 5.554 1.00 88.31 305 SER A C 1
ATOM 2316 O O . SER A 1 305 ? 8.907 -25.773 5.532 1.00 88.31 305 SER A O 1
ATOM 2318 N N . GLY A 1 306 ? 9.332 -23.586 5.642 1.00 83.38 306 GLY A N 1
ATOM 2319 C CA . GLY A 1 306 ? 10.792 -23.715 5.667 1.00 83.38 306 GLY A CA 1
ATOM 2320 C C . GLY A 1 306 ? 11.474 -23.724 4.309 1.00 83.38 306 GLY A C 1
ATOM 2321 O O . GLY A 1 306 ? 12.703 -23.727 4.271 1.00 83.38 306 GLY A O 1
ATOM 2322 N N . ASP A 1 307 ? 10.717 -23.649 3.213 1.00 78.56 307 ASP A N 1
ATOM 2323 C CA . ASP A 1 307 ? 11.251 -23.722 1.848 1.00 78.56 307 ASP A CA 1
ATOM 2324 C C . ASP A 1 307 ? 12.303 -22.633 1.574 1.00 78.56 307 ASP A C 1
ATOM 2326 O O . ASP A 1 307 ? 13.371 -22.924 1.038 1.00 78.56 307 ASP A O 1
ATOM 2330 N N . LEU A 1 308 ? 12.063 -21.398 2.042 1.00 78.25 308 LEU A N 1
ATOM 2331 C CA . LEU A 1 308 ? 13.018 -20.282 1.926 1.00 78.25 308 LEU A CA 1
ATOM 2332 C C . LEU A 1 308 ? 14.333 -20.526 2.679 1.00 78.25 308 LEU A C 1
ATOM 2334 O O . LEU A 1 308 ? 15.369 -19.980 2.312 1.00 78.25 308 LEU A O 1
ATOM 2338 N N . GLN A 1 309 ? 14.291 -21.326 3.742 1.00 84.00 309 GLN A N 1
ATOM 2339 C CA . GLN A 1 309 ? 15.441 -21.659 4.581 1.00 84.00 309 GLN A CA 1
ATOM 2340 C C . GLN A 1 309 ? 16.084 -22.998 4.185 1.00 84.00 309 GLN A C 1
ATOM 2342 O O . GLN A 1 309 ? 17.091 -23.381 4.778 1.00 84.00 309 GLN A O 1
ATOM 2347 N N . GLY A 1 310 ? 15.511 -23.734 3.224 1.00 80.81 310 GLY A N 1
ATOM 2348 C CA . GLY A 1 310 ? 15.924 -25.103 2.902 1.00 80.81 310 GLY A CA 1
ATOM 2349 C C . GLY A 1 310 ? 15.704 -26.091 4.056 1.00 80.81 310 GLY A C 1
ATOM 2350 O O . GLY A 1 310 ? 16.443 -27.069 4.178 1.00 80.81 310 GLY A O 1
ATOM 2351 N N . LEU A 1 311 ? 14.724 -25.823 4.926 1.00 82.94 311 LEU A N 1
ATOM 2352 C CA . LEU A 1 311 ? 14.390 -26.646 6.091 1.00 82.94 311 LEU A CA 1
ATOM 2353 C C . LEU A 1 311 ? 13.120 -27.468 5.840 1.00 82.94 311 LEU A C 1
ATOM 2355 O O . LEU A 1 311 ? 12.234 -27.014 5.121 1.00 82.94 311 LEU A O 1
ATOM 2359 N N . PRO A 1 312 ? 12.996 -28.672 6.432 1.00 81.56 312 PRO A N 1
ATOM 2360 C CA . PRO A 1 312 ? 11.784 -29.464 6.288 1.00 81.56 312 PRO A CA 1
ATOM 2361 C C . PRO A 1 312 ? 10.578 -28.772 6.956 1.00 81.56 312 PRO A C 1
ATOM 2363 O O . PRO A 1 312 ? 10.737 -28.190 8.038 1.00 81.56 312 PRO A O 1
ATOM 2366 N N . PRO A 1 313 ? 9.365 -28.913 6.386 1.00 84.31 313 PRO A N 1
ATOM 2367 C CA . PRO A 1 313 ? 8.143 -28.412 7.002 1.00 84.31 313 PRO A CA 1
ATOM 2368 C C . PRO A 1 313 ? 7.902 -29.000 8.398 1.00 84.31 313 PRO A C 1
ATOM 2370 O O . PRO A 1 313 ? 7.979 -30.223 8.568 1.00 84.31 313 PRO A O 1
ATOM 2373 N N . PRO A 1 314 ? 7.572 -28.167 9.406 1.00 87.00 314 PRO A N 1
ATOM 2374 C CA . PRO A 1 314 ? 7.181 -28.655 10.720 1.00 87.00 314 PRO A CA 1
ATOM 2375 C C . PRO A 1 314 ? 5.947 -29.570 10.627 1.00 87.00 314 PRO A C 1
ATOM 2377 O O . PRO A 1 314 ? 5.008 -29.242 9.900 1.00 87.00 314 PRO A O 1
ATOM 2380 N N . PRO A 1 315 ? 5.877 -30.684 11.384 1.00 89.19 315 PRO A N 1
ATOM 2381 C CA . PRO A 1 315 ? 4.772 -31.645 11.280 1.00 89.19 315 PRO A CA 1
ATOM 2382 C C . PRO A 1 315 ? 3.374 -31.069 11.547 1.00 89.19 315 PRO A C 1
ATOM 2384 O O . PRO A 1 315 ? 2.381 -31.629 11.092 1.00 89.19 315 PRO A O 1
ATOM 2387 N N . ASN A 1 316 ? 3.292 -29.982 12.313 1.00 93.00 316 ASN A N 1
ATOM 2388 C CA . ASN A 1 316 ? 2.060 -29.283 12.669 1.00 93.00 316 ASN A CA 1
ATOM 2389 C C . ASN A 1 316 ? 1.903 -27.935 11.944 1.00 93.00 316 ASN A C 1
ATOM 2391 O O . ASN A 1 316 ? 1.057 -27.135 12.350 1.00 93.00 316 ASN A O 1
ATOM 2395 N N . TYR A 1 317 ? 2.703 -27.667 10.904 1.00 94.44 317 TYR A N 1
ATOM 2396 C CA . TYR A 1 317 ? 2.532 -26.481 10.070 1.00 94.44 317 TYR A CA 1
ATOM 2397 C C . TYR A 1 317 ? 1.152 -26.500 9.409 1.00 94.44 317 TYR A C 1
ATOM 2399 O O . TYR A 1 317 ? 0.805 -27.434 8.686 1.00 94.44 317 TYR A O 1
ATOM 2407 N N . ALA A 1 318 ? 0.367 -25.460 9.669 1.00 91.06 318 ALA A N 1
ATOM 2408 C CA . ALA A 1 318 ? -0.875 -25.206 8.964 1.00 91.06 318 ALA A CA 1
ATOM 2409 C C . ALA A 1 318 ? -0.575 -24.190 7.856 1.00 91.06 318 ALA A C 1
ATOM 2411 O O . ALA A 1 318 ? -0.024 -23.137 8.174 1.00 91.06 318 ALA A O 1
ATOM 2412 N N . PRO A 1 319 ? -0.895 -24.454 6.578 1.00 88.50 319 PRO A N 1
ATOM 2413 C CA . PRO A 1 319 ? -0.766 -23.458 5.518 1.00 88.50 319 PRO A CA 1
ATOM 2414 C C . PRO A 1 319 ? -1.855 -22.373 5.632 1.00 88.50 319 PRO A C 1
ATOM 2416 O O . PRO A 1 319 ? -2.863 -22.568 6.320 1.00 88.50 319 PRO A O 1
ATOM 2419 N N . PRO A 1 320 ? -1.658 -21.199 5.010 1.00 90.38 320 PRO A N 1
ATOM 2420 C CA . PRO A 1 320 ? -2.686 -20.168 4.957 1.00 90.38 320 PRO A CA 1
ATOM 2421 C C . PRO A 1 320 ? -3.900 -20.639 4.152 1.00 90.38 320 PRO A C 1
ATOM 2423 O O . PRO A 1 320 ? -3.759 -21.372 3.177 1.00 90.38 320 PRO A O 1
ATOM 2426 N N . ALA A 1 321 ? -5.095 -20.215 4.571 1.00 85.00 321 ALA A N 1
ATOM 2427 C CA . ALA A 1 321 ? -6.322 -20.442 3.810 1.00 85.00 321 ALA A CA 1
ATOM 2428 C C . ALA A 1 321 ? -6.404 -19.496 2.605 1.00 85.00 321 ALA A C 1
ATOM 2430 O O . ALA A 1 321 ? -6.934 -19.872 1.566 1.00 85.00 321 ALA A O 1
ATOM 2431 N N . TYR A 1 322 ? -5.860 -18.288 2.761 1.00 86.50 322 TYR A N 1
ATOM 2432 C CA . TYR A 1 322 ? -5.706 -17.288 1.714 1.00 86.50 322 TYR A CA 1
ATOM 2433 C C . TYR A 1 322 ? -4.503 -16.396 2.039 1.00 86.50 322 TYR A C 1
ATOM 2435 O O . TYR A 1 322 ? -4.209 -16.158 3.216 1.00 86.50 322 TYR A O 1
ATOM 2443 N N . LEU A 1 323 ? -3.809 -15.932 1.004 1.00 84.75 323 LEU A N 1
ATOM 2444 C CA . LEU A 1 323 ? -2.792 -14.890 1.098 1.00 84.75 323 LEU A CA 1
ATOM 2445 C C . LEU A 1 323 ? -3.421 -13.603 0.580 1.00 84.75 323 LEU A C 1
ATOM 2447 O O . LEU A 1 323 ? -3.957 -13.595 -0.522 1.00 84.75 323 LEU A O 1
ATOM 2451 N N . PHE A 1 324 ? -3.379 -12.542 1.375 1.00 72.88 324 PHE A N 1
ATOM 2452 C CA . PHE A 1 324 ? -3.843 -11.241 0.925 1.00 72.88 324 PHE A CA 1
ATOM 2453 C C . PHE A 1 324 ? -2.780 -10.631 0.007 1.00 72.88 324 PHE A C 1
ATOM 2455 O O . PHE A 1 324 ? -1.702 -10.240 0.462 1.00 72.88 324 PHE A O 1
ATOM 2462 N N . ASP A 1 325 ? -3.078 -10.575 -1.289 1.00 52.47 325 ASP A N 1
ATOM 2463 C CA . ASP A 1 325 ? -2.305 -9.810 -2.269 1.00 52.47 325 ASP A CA 1
ATOM 2464 C C . ASP A 1 325 ? -2.340 -8.333 -1.842 1.00 52.47 325 ASP A C 1
ATOM 2466 O O . ASP A 1 325 ? -3.436 -7.844 -1.569 1.00 52.47 325 ASP A O 1
ATOM 2470 N N . PHE A 1 326 ? -1.206 -7.610 -1.739 1.00 53.06 326 PHE A N 1
ATOM 2471 C CA . PHE A 1 326 ? -1.319 -6.154 -1.509 1.00 53.06 326 PHE A CA 1
ATOM 2472 C C . PHE A 1 326 ? -0.574 -5.432 -0.374 1.00 53.06 326 PHE A C 1
ATOM 2474 O O . PHE A 1 326 ? -1.233 -4.585 0.204 1.00 53.06 326 PHE A O 1
ATOM 2481 N N . ARG A 1 327 ? 0.662 -5.730 0.068 1.00 61.72 327 ARG A N 1
ATOM 2482 C CA . ARG A 1 327 ? 1.222 -5.207 1.359 1.00 61.72 327 ARG A CA 1
ATOM 2483 C C . ARG A 1 327 ? 0.192 -4.845 2.470 1.00 61.72 327 ARG A C 1
ATOM 2485 O O . ARG A 1 327 ? 0.356 -3.817 3.137 1.00 61.72 327 ARG A O 1
ATOM 2492 N N . PRO A 1 328 ? -0.889 -5.622 2.660 1.00 63.47 328 PRO A N 1
ATOM 2493 C CA . PRO A 1 328 ? -2.118 -5.045 3.162 1.00 63.47 328 PRO A CA 1
ATOM 2494 C C . PRO A 1 328 ? -2.130 -5.322 4.643 1.00 63.47 328 PRO A C 1
ATOM 2496 O O . PRO A 1 328 ? -2.243 -6.487 4.998 1.00 63.47 328 PRO A O 1
ATOM 2499 N N . SER A 1 329 ? -2.000 -4.318 5.513 1.00 82.75 329 SER A N 1
ATOM 2500 C CA . SER A 1 329 ? -2.129 -4.570 6.958 1.00 82.75 329 SER A CA 1
ATOM 2501 C C . SER A 1 329 ? -3.555 -5.044 7.246 1.00 82.75 329 SER A C 1
ATOM 2503 O O . SER A 1 329 ? -4.460 -4.239 7.428 1.00 82.75 329 SER A O 1
ATOM 2505 N N . THR A 1 330 ? -3.797 -6.351 7.217 1.00 89.50 330 THR A N 1
ATOM 2506 C CA . THR A 1 330 ? -5.142 -6.922 7.294 1.00 89.50 330 THR A CA 1
ATOM 2507 C C . THR A 1 330 ? -5.459 -7.201 8.752 1.00 89.50 330 THR A C 1
ATOM 2509 O O . THR A 1 330 ? -4.754 -7.951 9.431 1.00 89.50 330 THR A O 1
ATOM 2512 N N . ASN A 1 331 ? -6.480 -6.533 9.276 1.00 93.25 331 ASN A N 1
ATOM 2513 C CA . ASN A 1 331 ? -6.713 -6.423 10.707 1.00 93.25 331 ASN A CA 1
ATOM 2514 C C . ASN A 1 331 ? -8.078 -7.001 11.091 1.00 93.25 331 ASN A C 1
ATOM 2516 O O . ASN A 1 331 ? -8.186 -8.229 11.134 1.00 93.25 331 ASN A O 1
ATOM 2520 N N . GLY A 1 332 ? -9.085 -6.170 11.369 1.00 95.44 332 GLY A N 1
ATOM 2521 C CA . GLY A 1 332 ? -10.409 -6.603 11.832 1.00 95.44 332 GLY A CA 1
ATOM 2522 C C . GLY A 1 332 ? -11.038 -7.732 11.024 1.00 95.44 332 GLY A C 1
ATOM 2523 O O . GLY A 1 332 ? -10.885 -7.792 9.798 1.00 95.44 332 GLY A O 1
ATOM 2524 N N . ILE A 1 333 ? -11.760 -8.622 11.705 1.00 97.75 333 ILE A N 1
ATOM 2525 C CA . ILE A 1 333 ? -12.462 -9.741 11.076 1.00 97.75 333 ILE A CA 1
ATOM 2526 C C . ILE A 1 333 ? -13.776 -10.054 11.785 1.00 97.75 333 ILE A C 1
ATOM 2528 O O . ILE A 1 333 ? -13.850 -10.240 12.994 1.00 97.75 333 ILE A O 1
ATOM 2532 N N . THR A 1 334 ? -14.836 -10.226 11.006 1.00 97.69 334 THR A N 1
ATOM 2533 C CA . THR A 1 334 ? -16.135 -10.652 11.527 1.00 97.69 334 THR A CA 1
ATOM 2534 C C . THR A 1 334 ? -16.864 -11.565 10.542 1.00 97.69 334 THR A C 1
ATOM 2536 O O . THR A 1 334 ? -16.395 -11.787 9.429 1.00 97.69 334 THR A O 1
ATOM 2539 N N . GLU A 1 335 ? -18.001 -12.129 10.940 1.00 96.94 335 GLU A N 1
ATOM 2540 C CA . GLU A 1 335 ? -18.851 -12.959 10.083 1.00 96.94 335 GLU A CA 1
ATOM 2541 C C . GLU A 1 335 ? -20.119 -12.186 9.726 1.00 96.94 335 GLU A C 1
ATOM 2543 O O . GLU A 1 335 ? -20.783 -11.599 10.586 1.00 96.94 335 GLU A O 1
ATOM 2548 N N . TYR A 1 336 ? -20.492 -12.212 8.451 1.00 96.69 336 TYR A N 1
ATOM 2549 C CA . TYR A 1 336 ? -21.752 -11.651 7.999 1.00 96.69 336 TYR A CA 1
ATOM 2550 C C . TYR A 1 336 ? -22.899 -12.622 8.300 1.00 96.69 336 TYR A C 1
ATOM 2552 O O . TYR A 1 336 ? -23.094 -13.625 7.617 1.00 96.69 336 TYR A O 1
ATOM 2560 N N . ILE A 1 337 ? -23.673 -12.330 9.344 1.00 91.12 337 ILE A N 1
ATOM 2561 C CA . ILE A 1 337 ? -24.715 -13.238 9.861 1.00 91.12 337 ILE A CA 1
ATOM 2562 C C . ILE A 1 337 ? -26.128 -12.966 9.314 1.00 91.12 337 ILE A C 1
ATOM 2564 O O . ILE A 1 337 ? -27.020 -13.809 9.445 1.00 91.12 337 ILE A O 1
ATOM 2568 N N . SER A 1 338 ? -26.352 -11.790 8.724 1.00 93.50 338 SER A N 1
ATOM 2569 C CA . SER A 1 338 ? -27.677 -11.340 8.280 1.00 93.50 338 SER A CA 1
ATOM 2570 C C . SER A 1 338 ? -28.169 -12.094 7.041 1.00 93.50 338 SER A C 1
ATOM 2572 O O . SER A 1 338 ? -27.383 -12.547 6.212 1.00 93.50 338 SER A O 1
ATOM 2574 N N . ASN A 1 339 ? -29.492 -12.184 6.899 1.00 89.56 339 ASN A N 1
ATOM 2575 C CA . ASN A 1 339 ? -30.167 -12.676 5.698 1.00 89.56 339 ASN A CA 1
ATOM 2576 C C . ASN A 1 339 ? -30.492 -11.559 4.689 1.00 89.56 339 ASN A C 1
ATOM 2578 O O . ASN A 1 339 ? -31.265 -11.787 3.758 1.00 89.56 339 ASN A O 1
ATOM 2582 N N . ALA A 1 340 ? -29.949 -10.352 4.876 1.00 87.69 340 ALA A N 1
ATOM 2583 C CA . ALA A 1 340 ? -29.995 -9.308 3.860 1.00 87.69 340 ALA A CA 1
ATOM 2584 C C . ALA A 1 340 ? -29.462 -9.834 2.513 1.00 87.69 340 ALA A C 1
ATOM 2586 O O . ALA A 1 340 ? -28.664 -10.773 2.473 1.00 87.69 340 ALA A O 1
ATOM 2587 N N . PHE A 1 341 ? -29.929 -9.236 1.411 1.00 83.25 341 PHE A N 1
ATOM 2588 C CA . PHE A 1 341 ? -29.621 -9.695 0.048 1.00 83.25 341 PHE A CA 1
ATOM 2589 C C . PHE A 1 341 ? -29.999 -11.170 -0.184 1.00 83.25 341 PHE A C 1
ATOM 2591 O O . PHE A 1 341 ? -29.244 -11.922 -0.792 1.00 83.25 341 PHE A O 1
ATOM 2598 N N . ASP A 1 342 ? -31.127 -11.610 0.387 1.00 81.81 342 ASP A N 1
ATOM 2599 C CA . ASP A 1 342 ? -31.588 -13.006 0.371 1.00 81.81 342 ASP A CA 1
ATOM 2600 C C . ASP A 1 342 ? -30.535 -14.020 0.867 1.00 81.81 342 ASP A C 1
ATOM 2602 O O . ASP A 1 342 ? -30.524 -15.186 0.474 1.00 81.81 342 ASP A O 1
ATOM 2606 N N . GLY A 1 343 ? -29.649 -13.575 1.765 1.00 84.81 343 GLY A N 1
ATOM 2607 C CA . GLY A 1 343 ? -28.584 -14.390 2.343 1.00 84.81 343 GLY A CA 1
ATOM 2608 C C . GLY A 1 343 ? -27.350 -14.555 1.456 1.00 84.81 343 GLY A C 1
ATOM 2609 O O . GLY A 1 343 ? -26.501 -15.378 1.782 1.00 84.81 343 GLY A O 1
ATOM 2610 N N . ALA A 1 344 ? -27.202 -13.780 0.376 1.00 85.44 344 ALA A N 1
ATOM 2611 C CA . ALA A 1 344 ? -26.064 -13.896 -0.543 1.00 85.44 344 ALA A CA 1
ATOM 2612 C C . ALA A 1 344 ? -24.691 -13.700 0.130 1.00 85.44 344 ALA A C 1
ATOM 2614 O O . ALA A 1 344 ? -23.714 -14.316 -0.284 1.00 85.44 344 ALA A O 1
ATOM 2615 N N . LEU A 1 345 ? -24.618 -12.868 1.175 1.00 89.75 345 LEU A N 1
ATOM 2616 C CA . LEU A 1 345 ? -23.400 -12.660 1.968 1.00 89.75 345 LEU A CA 1
ATOM 2617 C C . LEU A 1 345 ? -23.364 -13.501 3.249 1.00 89.75 345 LEU A C 1
ATOM 2619 O O . LEU A 1 345 ? -22.397 -13.417 4.003 1.00 89.75 345 LEU A O 1
ATOM 2623 N N . GLN A 1 346 ? -24.409 -14.276 3.545 1.00 92.56 346 GLN A N 1
ATOM 2624 C CA . GLN A 1 346 ? -24.505 -14.987 4.813 1.00 92.56 346 GLN A CA 1
ATOM 2625 C C . GLN A 1 346 ? -23.369 -16.012 4.952 1.00 92.56 346 GLN A C 1
ATOM 2627 O O . GLN A 1 346 ? -23.157 -16.846 4.073 1.00 92.56 346 GLN A O 1
ATOM 2632 N N . ASN A 1 347 ? -22.688 -15.987 6.100 1.00 92.12 347 ASN A N 1
ATOM 2633 C CA . ASN A 1 347 ? -21.504 -16.786 6.450 1.00 92.12 347 ASN A CA 1
ATOM 2634 C C . ASN A 1 347 ? -20.197 -16.374 5.749 1.00 92.12 347 ASN A C 1
ATOM 2636 O O . ASN A 1 347 ? -19.170 -17.027 5.958 1.00 92.12 347 ASN A O 1
ATOM 2640 N N . ASN A 1 348 ? -20.195 -15.295 4.960 1.00 96.19 348 ASN A N 1
ATOM 2641 C CA . ASN A 1 348 ? -18.943 -14.712 4.488 1.00 96.19 348 ASN A CA 1
ATOM 2642 C C . ASN A 1 348 ? -18.195 -14.065 5.658 1.00 96.19 348 ASN A C 1
ATOM 2644 O O . ASN A 1 348 ? -18.806 -13.526 6.585 1.00 96.19 348 ASN A O 1
ATOM 2648 N N . LEU A 1 349 ? -16.867 -14.060 5.588 1.00 98.19 349 LEU A N 1
ATOM 2649 C CA . LEU A 1 349 ? -16.056 -13.245 6.490 1.00 98.19 349 LEU A CA 1
ATOM 2650 C C . LEU A 1 349 ? -16.014 -11.818 5.952 1.00 98.19 349 LEU A C 1
ATOM 2652 O O . LEU A 1 349 ? -15.896 -11.616 4.748 1.00 98.19 349 LEU A O 1
ATOM 2656 N N . ILE A 1 350 ? -16.095 -10.830 6.831 1.00 97.62 350 ILE A N 1
ATOM 2657 C CA . ILE A 1 350 ? -15.869 -9.425 6.506 1.00 97.62 350 ILE A CA 1
ATOM 2658 C C . ILE A 1 350 ? -14.546 -9.031 7.143 1.00 97.62 350 ILE A C 1
ATOM 2660 O O . ILE A 1 350 ? -14.377 -9.213 8.347 1.00 97.62 350 ILE A O 1
ATOM 2664 N N . VAL A 1 351 ? -13.609 -8.532 6.343 1.00 95.44 351 VAL A N 1
ATOM 2665 C CA . VAL A 1 351 ? -12.250 -8.207 6.788 1.00 95.44 351 VAL A CA 1
ATOM 2666 C C . VAL A 1 351 ? -11.927 -6.743 6.534 1.00 95.44 351 VAL A C 1
ATOM 2668 O O . VAL A 1 351 ? -12.280 -6.205 5.485 1.00 95.44 351 VAL A O 1
ATOM 2671 N N . ALA A 1 352 ? -11.256 -6.113 7.494 1.00 92.75 352 ALA A N 1
ATOM 2672 C CA . ALA A 1 352 ? -10.725 -4.764 7.376 1.00 92.75 352 ALA A CA 1
ATOM 2673 C C . ALA A 1 352 ? -9.261 -4.815 6.940 1.00 92.75 352 ALA A C 1
ATOM 2675 O O . ALA A 1 352 ? -8.448 -5.522 7.542 1.00 92.75 352 ALA A O 1
ATOM 2676 N N . THR A 1 353 ? -8.920 -4.036 5.926 1.00 87.88 353 THR A N 1
ATOM 2677 C CA . THR A 1 353 ? -7.553 -3.880 5.449 1.00 87.88 353 THR A CA 1
ATOM 2678 C C . THR A 1 353 ? -7.103 -2.447 5.713 1.00 87.88 353 THR A C 1
ATOM 2680 O O . THR A 1 353 ? -7.550 -1.519 5.052 1.00 87.88 353 THR A O 1
ATOM 2683 N N . TYR A 1 354 ? -6.241 -2.273 6.716 1.00 78.31 354 TYR A N 1
ATOM 2684 C CA . TYR A 1 354 ? -5.846 -0.990 7.302 1.00 78.31 354 TYR A CA 1
ATOM 2685 C C . TYR A 1 354 ? -4.976 -0.116 6.397 1.00 78.31 354 TYR A C 1
ATOM 2687 O O . TYR A 1 354 ? -4.968 1.095 6.575 1.00 78.31 354 TYR A O 1
ATOM 2695 N N . GLY A 1 355 ? -4.222 -0.673 5.451 1.00 64.50 355 GLY A N 1
ATOM 2696 C CA . GLY A 1 355 ? -3.327 0.152 4.640 1.00 64.50 355 GLY A CA 1
ATOM 2697 C C . GLY A 1 355 ? -2.716 -0.552 3.440 1.00 64.50 355 GLY A C 1
ATOM 2698 O O . GLY A 1 355 ? -2.327 -1.711 3.546 1.00 64.50 355 GLY A O 1
ATOM 2699 N N . GLY A 1 356 ? -2.580 0.214 2.351 1.00 49.75 356 GLY A N 1
ATOM 2700 C CA . GLY A 1 356 ? -1.539 0.116 1.320 1.00 49.75 356 GLY A CA 1
ATOM 2701 C C . GLY A 1 356 ? -0.567 1.302 1.474 1.00 49.75 356 GLY A C 1
ATOM 2702 O O . GLY A 1 356 ? -0.856 2.253 2.196 1.00 49.75 356 GLY A O 1
ATOM 2703 N N . THR A 1 357 ? 0.631 1.260 0.889 1.00 33.94 357 THR A N 1
ATOM 2704 C CA . THR A 1 357 ? 1.693 2.248 1.184 1.00 33.94 357 THR A CA 1
ATOM 2705 C C . THR A 1 357 ? 1.290 3.708 0.900 1.00 33.94 357 THR A C 1
ATOM 2707 O O . THR A 1 357 ? 0.971 4.045 -0.232 1.00 33.94 357 THR A O 1
ATOM 2710 N N . THR A 1 358 ? 1.384 4.555 1.936 1.00 30.58 358 THR A N 1
ATOM 2711 C CA . THR A 1 358 ? 1.504 6.034 1.962 1.00 30.58 358 THR A CA 1
ATOM 2712 C C . THR A 1 358 ? 0.736 6.871 0.924 1.00 30.58 358 THR A C 1
ATOM 2714 O O . THR A 1 358 ? 1.150 7.011 -0.220 1.00 30.58 358 THR A O 1
ATOM 2717 N N . SER A 1 359 ? -0.268 7.598 1.436 1.00 30.83 359 SER A N 1
ATOM 2718 C CA . SER A 1 359 ? -0.808 8.879 0.942 1.00 30.83 359 SER A CA 1
ATOM 2719 C C . SER A 1 359 ? -1.268 8.936 -0.522 1.00 30.83 359 SER A C 1
ATOM 2721 O O . SER A 1 359 ? -0.555 9.419 -1.397 1.00 30.83 359 SER A O 1
ATOM 2723 N N . GLY A 1 360 ? -2.543 8.593 -0.730 1.00 33.47 360 GLY A N 1
ATOM 2724 C CA . GLY A 1 360 ? -3.426 9.332 -1.640 1.00 33.47 360 GLY A CA 1
ATOM 2725 C C . GLY A 1 360 ? -3.474 8.927 -3.114 1.00 33.47 360 GLY A C 1
ATOM 2726 O O . GLY A 1 360 ? -4.229 9.563 -3.838 1.00 33.47 360 GLY A O 1
ATOM 2727 N N . ALA A 1 361 ? -2.735 7.905 -3.562 1.00 28.98 361 ALA A N 1
ATOM 2728 C CA . ALA A 1 361 ? -2.728 7.501 -4.979 1.00 28.98 361 ALA A CA 1
ATOM 2729 C C . ALA A 1 361 ? -3.334 6.116 -5.288 1.00 28.98 361 ALA A C 1
ATOM 2731 O O . ALA A 1 361 ? -3.546 5.824 -6.455 1.00 28.98 361 ALA A O 1
ATOM 2732 N N . HIS A 1 362 ? -3.675 5.286 -4.293 1.00 38.97 362 HIS A N 1
ATOM 2733 C CA . HIS A 1 362 ? -4.456 4.062 -4.527 1.00 38.97 362 HIS A CA 1
ATOM 2734 C C . HIS A 1 362 ? -5.427 3.793 -3.368 1.00 38.97 362 HIS A C 1
ATOM 2736 O O . HIS A 1 362 ? -4.983 3.403 -2.286 1.00 38.97 362 HIS A O 1
ATOM 2742 N N . PRO A 1 363 ? -6.746 3.949 -3.577 1.00 40.00 363 PRO A N 1
ATOM 2743 C CA . PRO A 1 363 ? -7.748 3.525 -2.606 1.00 40.00 363 PRO A CA 1
ATOM 2744 C C . PRO A 1 363 ? -7.735 2.001 -2.357 1.00 40.00 363 PRO A C 1
ATOM 2746 O O . PRO A 1 363 ? -8.180 1.558 -1.305 1.00 40.00 363 PRO A O 1
ATOM 2749 N N . GLU A 1 364 ? -7.163 1.190 -3.259 1.00 43.19 364 GLU A N 1
ATOM 2750 C CA . GLU A 1 364 ? -7.293 -0.281 -3.301 1.00 43.19 364 GLU A CA 1
ATOM 2751 C C . GLU A 1 364 ? -6.993 -1.042 -1.989 1.00 43.19 364 GLU A C 1
ATOM 2753 O O . GLU A 1 364 ? -7.708 -1.993 -1.657 1.00 43.19 364 GLU A O 1
ATOM 2758 N N . GLY A 1 365 ? -5.997 -0.600 -1.210 1.00 53.25 365 GLY A N 1
ATOM 2759 C CA . GLY A 1 365 ? -5.545 -1.281 0.013 1.00 53.25 365 GLY A CA 1
ATOM 2760 C C . GLY A 1 365 ? -6.253 -0.885 1.313 1.00 53.25 365 GLY A C 1
ATOM 2761 O O . GLY A 1 365 ? -6.148 -1.618 2.290 1.00 53.25 365 GLY A O 1
ATOM 2762 N N . GLU A 1 366 ? -6.973 0.238 1.353 1.00 75.12 366 GLU A N 1
ATOM 2763 C CA . GLU A 1 366 ? -7.703 0.692 2.547 1.00 75.12 366 GLU A CA 1
ATOM 2764 C C . GLU A 1 366 ? -9.184 0.349 2.407 1.00 75.12 366 GLU A C 1
ATOM 2766 O O . GLU A 1 366 ? -10.033 1.185 2.094 1.00 75.12 366 GLU A O 1
ATOM 2771 N N . SER A 1 367 ? -9.501 -0.930 2.563 1.00 80.12 367 SER A N 1
ATOM 2772 C CA . SER A 1 367 ? -10.805 -1.457 2.179 1.00 80.12 367 SER A CA 1
ATOM 2773 C C . SER A 1 367 ? -11.418 -2.363 3.232 1.00 80.12 367 SER A C 1
ATOM 2775 O O . SER A 1 367 ? -10.754 -2.898 4.118 1.00 80.12 367 SER A O 1
ATOM 2777 N N . VAL A 1 368 ? -12.732 -2.532 3.124 1.00 86.62 368 VAL A N 1
ATOM 2778 C CA . VAL A 1 368 ? -13.433 -3.646 3.754 1.00 86.62 368 VAL A CA 1
ATOM 2779 C C . VAL A 1 368 ? -13.823 -4.624 2.661 1.00 86.62 368 VAL A C 1
ATOM 2781 O O . VAL A 1 368 ? -14.433 -4.235 1.663 1.00 86.62 368 VAL A O 1
ATOM 2784 N N . ASN A 1 369 ? -13.479 -5.893 2.855 1.00 87.50 369 ASN A N 1
ATOM 2785 C CA . ASN A 1 369 ? -13.681 -6.956 1.878 1.00 87.50 369 ASN A CA 1
ATOM 2786 C C . ASN A 1 369 ? -14.581 -8.053 2.455 1.00 87.50 369 ASN A C 1
ATOM 2788 O O . ASN A 1 369 ? -14.533 -8.348 3.647 1.00 87.50 369 ASN A O 1
ATOM 2792 N N . SER A 1 370 ? -15.385 -8.678 1.602 1.00 92.25 370 SER A N 1
ATOM 2793 C CA . SER A 1 370 ? -16.114 -9.908 1.891 1.00 92.25 370 SER A CA 1
ATOM 2794 C C . SER A 1 370 ? -15.343 -11.101 1.339 1.00 92.25 370 SER A C 1
ATOM 2796 O O . SER A 1 370 ? -14.941 -11.097 0.180 1.00 92.25 370 SER A O 1
ATOM 2798 N N . ILE A 1 371 ? -15.156 -12.133 2.154 1.00 90.62 371 ILE A N 1
ATOM 2799 C CA . ILE A 1 371 ? -14.542 -13.399 1.770 1.00 90.62 371 ILE A CA 1
ATOM 2800 C C . ILE A 1 371 ? -15.616 -14.476 1.813 1.00 90.62 371 ILE A C 1
ATOM 2802 O O . ILE A 1 371 ? -16.103 -14.842 2.887 1.00 90.62 371 ILE A O 1
ATOM 2806 N N . ALA A 1 372 ? -15.958 -15.001 0.642 1.00 89.88 372 ALA A N 1
ATOM 2807 C CA . ALA A 1 372 ? -16.800 -16.176 0.533 1.00 89.88 372 ALA A CA 1
ATOM 2808 C C . ALA A 1 372 ? -15.997 -17.425 0.911 1.00 89.88 372 ALA A C 1
ATOM 2810 O O . ALA A 1 372 ? -14.827 -17.580 0.543 1.00 89.88 372 ALA A O 1
ATOM 2811 N N . LEU A 1 373 ? -16.646 -18.330 1.639 1.00 87.44 373 LEU A N 1
ATOM 2812 C CA . LEU A 1 373 ? -16.057 -19.583 2.096 1.00 87.44 373 LEU A CA 1
ATOM 2813 C C . LEU A 1 373 ? -16.759 -20.776 1.446 1.00 87.44 373 LEU A C 1
ATOM 2815 O O . LEU A 1 373 ? -17.979 -20.800 1.290 1.00 87.44 373 LEU A O 1
ATOM 2819 N N . ASN A 1 374 ? -15.989 -21.811 1.129 1.00 85.94 374 ASN A N 1
ATOM 2820 C CA . ASN A 1 374 ? -16.533 -23.121 0.790 1.00 85.94 374 ASN A CA 1
ATOM 2821 C C . ASN A 1 374 ? -17.147 -23.787 2.043 1.00 85.94 374 ASN A C 1
ATOM 2823 O O . ASN A 1 374 ? -16.786 -23.440 3.171 1.00 85.94 374 ASN A O 1
ATOM 2827 N N . PRO A 1 375 ? -18.011 -24.813 1.895 1.00 85.62 375 PRO A N 1
ATOM 2828 C CA . PRO A 1 375 ? -18.609 -25.521 3.037 1.00 85.62 375 PRO A CA 1
ATOM 2829 C C . PRO A 1 375 ? -17.597 -26.135 4.025 1.00 85.62 375 PRO A C 1
ATOM 2831 O O . PRO A 1 375 ? -17.885 -26.314 5.213 1.00 85.62 375 PRO A O 1
ATOM 2834 N N . ASP A 1 376 ? -16.396 -26.473 3.552 1.00 83.31 376 ASP A N 1
ATOM 2835 C CA . ASP A 1 376 ? -15.303 -26.982 4.385 1.00 83.31 376 ASP A CA 1
ATOM 2836 C C . ASP A 1 376 ? -14.536 -25.876 5.139 1.00 83.31 376 ASP A C 1
ATOM 2838 O O . ASP A 1 376 ? -13.690 -26.186 5.984 1.00 83.31 376 ASP A O 1
ATOM 2842 N N . GLY A 1 377 ? -14.897 -24.610 4.918 1.00 83.19 377 GLY A N 1
ATOM 2843 C CA . GLY A 1 377 ? -14.294 -23.423 5.509 1.00 83.19 377 GLY A CA 1
ATOM 2844 C C . GLY A 1 377 ? -13.087 -22.883 4.741 1.00 83.19 377 GLY A C 1
ATOM 2845 O O . GLY A 1 377 ? -12.509 -21.888 5.180 1.00 83.19 377 GLY A O 1
ATOM 2846 N N . SER A 1 378 ? -12.683 -23.514 3.636 1.00 84.62 378 SER A N 1
ATOM 2847 C CA . SER A 1 378 ? -11.612 -22.996 2.783 1.00 84.62 378 SER A CA 1
ATOM 2848 C C . SER A 1 378 ? -12.057 -21.742 2.027 1.00 84.62 378 SER A C 1
ATOM 2850 O O . SER A 1 378 ? -13.247 -21.518 1.802 1.00 84.62 378 SER A O 1
ATOM 2852 N N . PHE A 1 379 ? -11.085 -20.918 1.645 1.00 88.19 379 PHE A N 1
ATOM 2853 C CA . PHE A 1 379 ? -11.306 -19.729 0.829 1.00 88.19 379 PHE A CA 1
ATOM 2854 C C . PHE A 1 379 ? -11.979 -20.078 -0.510 1.00 88.19 379 PHE A C 1
ATOM 2856 O O . PHE A 1 379 ? -11.603 -21.060 -1.154 1.00 88.19 379 PHE A O 1
ATOM 2863 N N . ASN A 1 380 ? -12.951 -19.267 -0.934 1.00 81.44 380 ASN A N 1
ATOM 2864 C CA . ASN A 1 380 ? -13.586 -19.370 -2.248 1.00 81.44 380 ASN A CA 1
ATOM 2865 C C . ASN A 1 380 ? -13.274 -18.147 -3.120 1.00 81.44 380 ASN A C 1
ATOM 2867 O O . ASN A 1 380 ? -12.662 -18.285 -4.176 1.00 81.44 380 ASN A O 1
ATOM 2871 N N . SER A 1 381 ? -13.677 -16.962 -2.666 1.00 77.50 381 SER A N 1
ATOM 2872 C CA . SER A 1 381 ? -13.482 -15.708 -3.387 1.00 77.50 381 SER A CA 1
ATOM 2873 C C . SER A 1 381 ? -13.400 -14.539 -2.414 1.00 77.50 381 SER A C 1
ATOM 2875 O O . SER A 1 381 ? -13.902 -14.617 -1.292 1.00 77.50 381 SER A O 1
ATOM 2877 N N . ILE A 1 382 ? -12.808 -13.438 -2.864 1.00 81.69 382 ILE A N 1
ATOM 2878 C CA . ILE A 1 382 ? -12.814 -12.157 -2.162 1.00 81.69 382 ILE A CA 1
ATOM 2879 C C . ILE A 1 382 ? -13.493 -11.110 -3.043 1.00 81.69 382 ILE A C 1
ATOM 2881 O O . ILE A 1 382 ? -13.297 -11.097 -4.256 1.00 81.69 382 ILE A O 1
ATOM 2885 N N . ALA A 1 383 ? -14.309 -10.259 -2.435 1.00 77.12 383 ALA A N 1
ATOM 2886 C CA . ALA A 1 383 ? -14.966 -9.139 -3.087 1.00 77.12 383 ALA A CA 1
ATOM 2887 C C . ALA A 1 383 ? -14.813 -7.898 -2.213 1.00 77.12 383 ALA A C 1
ATOM 2889 O O . ALA A 1 383 ? -15.158 -7.914 -1.030 1.00 77.12 383 ALA A O 1
ATOM 2890 N N . ARG A 1 384 ? -14.309 -6.811 -2.789 1.00 82.12 384 ARG A N 1
ATOM 2891 C CA . ARG A 1 384 ? -14.228 -5.532 -2.091 1.00 82.12 384 ARG A CA 1
ATOM 2892 C C . ARG A 1 384 ? -15.619 -4.938 -1.926 1.00 82.12 384 ARG A C 1
ATOM 2894 O O . ARG A 1 384 ? -16.375 -4.870 -2.886 1.00 82.12 384 ARG A O 1
ATOM 2901 N N . LEU A 1 385 ? -15.943 -4.499 -0.712 1.00 77.38 385 LEU A N 1
ATOM 2902 C CA . LEU A 1 385 ? -17.233 -3.880 -0.412 1.00 77.38 385 LEU A CA 1
ATOM 2903 C C . LEU A 1 385 ? -17.179 -2.359 -0.491 1.00 77.38 385 LEU A C 1
ATOM 2905 O O . LEU A 1 385 ? -18.118 -1.759 -0.992 1.00 77.38 385 LEU A O 1
ATOM 2909 N N . ALA A 1 386 ? -16.125 -1.737 0.044 1.00 73.12 386 ALA A N 1
ATOM 2910 C CA . ALA A 1 386 ? -15.915 -0.291 -0.026 1.00 73.12 386 ALA A CA 1
ATOM 2911 C C . ALA A 1 386 ? -14.500 0.102 0.418 1.00 73.12 386 ALA A C 1
ATOM 2913 O O . ALA A 1 386 ? -13.809 -0.672 1.086 1.00 73.12 386 ALA A O 1
ATOM 2914 N N . TYR A 1 387 ? -14.122 1.336 0.084 1.00 75.62 387 TYR A N 1
ATOM 2915 C CA . TYR A 1 387 ? -12.922 2.009 0.576 1.00 75.62 387 TYR A CA 1
ATOM 2916 C C . TYR A 1 387 ? -13.191 2.852 1.817 1.00 75.62 387 TYR A C 1
ATOM 2918 O O . TYR A 1 387 ? -14.264 3.443 1.969 1.00 75.62 387 TYR A O 1
ATOM 2926 N N . PHE A 1 388 ? -12.190 2.942 2.681 1.00 75.94 388 PHE A N 1
ATOM 2927 C CA . PHE A 1 388 ? -12.212 3.673 3.944 1.00 75.94 388 PHE A CA 1
ATOM 2928 C C . PHE A 1 388 ? -10.869 4.366 4.163 1.00 75.94 388 PHE A C 1
ATOM 2930 O O . PHE A 1 388 ? -9.935 4.148 3.406 1.00 75.94 388 PHE A O 1
ATOM 2937 N N . ASN A 1 389 ? -10.780 5.208 5.187 1.00 74.19 389 ASN A N 1
ATOM 2938 C CA . ASN A 1 389 ? -9.528 5.798 5.638 1.00 74.19 389 ASN A CA 1
ATOM 2939 C C . ASN A 1 389 ? -8.958 4.944 6.778 1.00 74.19 389 ASN A C 1
ATOM 2941 O O . ASN A 1 389 ? -9.382 5.050 7.936 1.00 74.19 389 ASN A O 1
ATOM 2945 N N . GLN A 1 390 ? -8.028 4.066 6.414 1.00 79.50 390 GLN A N 1
ATOM 2946 C CA . GLN A 1 390 ? -7.368 3.099 7.289 1.00 79.50 390 GLN A CA 1
ATOM 2947 C C . GLN A 1 390 ? -8.348 2.323 8.190 1.00 79.50 390 GLN A C 1
ATOM 2949 O O . GLN A 1 390 ? -8.361 2.511 9.416 1.00 79.50 390 GLN A O 1
ATOM 2954 N N . PRO A 1 391 ? -9.221 1.473 7.613 1.00 89.62 391 PRO A N 1
ATOM 2955 C CA . PRO A 1 391 ? -10.172 0.694 8.394 1.00 89.62 391 PRO A CA 1
ATOM 2956 C C . PRO A 1 391 ? -9.421 -0.346 9.229 1.00 89.62 391 PRO A C 1
ATOM 2958 O O . PRO A 1 391 ? -8.739 -1.218 8.694 1.00 89.62 391 PRO A O 1
ATOM 2961 N N . LEU A 1 392 ? -9.542 -0.258 10.550 1.00 92.38 392 LEU A N 1
ATOM 2962 C CA . LEU A 1 392 ? -8.773 -1.095 11.467 1.00 92.38 392 LEU A CA 1
ATOM 2963 C C . LEU A 1 392 ? -9.592 -2.260 12.026 1.00 92.38 392 LEU A C 1
ATOM 2965 O O . LEU A 1 392 ? -9.061 -3.362 12.163 1.00 92.38 392 LEU A O 1
ATOM 2969 N N . ASP A 1 393 ? -10.884 -2.037 12.290 1.00 96.94 393 ASP A N 1
ATOM 2970 C CA . ASP A 1 393 ? -11.790 -3.063 12.811 1.00 96.94 393 ASP A CA 1
ATOM 2971 C C . ASP A 1 393 ? -13.197 -3.015 12.193 1.00 96.94 393 ASP A C 1
ATOM 2973 O O . ASP A 1 393 ? -13.644 -1.958 11.729 1.00 96.94 393 ASP A O 1
ATOM 2977 N N . VAL A 1 394 ? -13.895 -4.158 12.181 1.00 97.12 394 VAL A N 1
ATOM 2978 C CA . VAL A 1 394 ? -15.227 -4.337 11.579 1.00 97.12 394 VAL A CA 1
ATOM 2979 C C . VAL A 1 394 ? -16.145 -5.245 12.400 1.00 97.12 394 VAL A C 1
ATOM 2981 O O . VAL A 1 394 ? -15.752 -6.324 12.823 1.00 97.12 394 VAL A O 1
ATOM 2984 N N . ILE A 1 395 ? -17.422 -4.868 12.540 1.00 96.69 395 ILE A N 1
ATOM 2985 C CA . ILE A 1 395 ? -18.482 -5.743 13.086 1.00 96.69 395 ILE A CA 1
ATOM 2986 C C . ILE A 1 395 ? -19.776 -5.635 12.273 1.00 96.69 395 ILE A C 1
ATOM 2988 O O . ILE A 1 395 ? -20.022 -4.620 11.625 1.00 96.69 395 ILE A O 1
ATOM 2992 N N . VAL A 1 396 ? -20.635 -6.656 12.327 1.00 95.56 396 VAL A N 1
ATOM 2993 C CA . VAL A 1 396 ? -21.923 -6.680 11.606 1.00 95.56 396 VAL A CA 1
ATOM 2994 C C . VAL A 1 396 ? -23.090 -6.751 12.586 1.00 95.56 396 VAL A C 1
ATOM 2996 O O . VAL A 1 396 ? -23.070 -7.548 13.524 1.00 95.56 396 VAL A O 1
ATOM 2999 N N . ASP A 1 397 ? -24.115 -5.918 12.387 1.00 92.12 397 ASP A N 1
ATOM 3000 C CA . ASP A 1 397 ? -25.360 -6.007 13.160 1.00 92.12 397 ASP A CA 1
ATOM 3001 C C . ASP A 1 397 ? -26.327 -7.066 12.601 1.00 92.12 397 ASP A C 1
ATOM 3003 O O . ASP A 1 397 ? -26.162 -7.612 11.509 1.00 92.12 397 ASP A O 1
ATOM 3007 N N . SER A 1 398 ? -27.401 -7.348 13.339 1.00 90.31 398 SER A N 1
ATOM 3008 C CA . SER A 1 398 ? -28.413 -8.322 12.913 1.00 90.31 398 SER A CA 1
ATOM 3009 C C . SER A 1 398 ? -29.197 -7.911 11.660 1.00 90.31 398 SER A C 1
ATOM 3011 O O . SER A 1 398 ? -29.873 -8.754 11.079 1.00 90.31 398 SER A O 1
ATOM 3013 N N . ALA A 1 399 ? -29.165 -6.632 11.269 1.00 89.88 399 ALA A N 1
ATOM 3014 C CA . ALA A 1 399 ? -29.782 -6.154 10.033 1.00 89.88 399 ALA A CA 1
ATOM 3015 C C . ALA A 1 399 ? -28.849 -6.335 8.823 1.00 89.88 399 ALA A C 1
ATOM 3017 O O . ALA A 1 399 ? -29.309 -6.294 7.684 1.00 89.88 399 ALA A O 1
ATOM 3018 N N . GLY A 1 400 ? -27.562 -6.608 9.049 1.00 91.81 400 GLY A N 1
ATOM 3019 C CA . GLY A 1 400 ? -26.545 -6.759 8.013 1.00 91.81 400 GLY A CA 1
ATOM 3020 C C . GLY A 1 400 ? -25.769 -5.478 7.723 1.00 91.81 400 GLY A C 1
ATOM 3021 O O . GLY A 1 400 ? -25.059 -5.425 6.719 1.00 91.81 400 GLY A O 1
ATOM 3022 N N . SER A 1 401 ? -25.902 -4.450 8.566 1.00 92.62 401 SER A N 1
ATOM 3023 C CA . SER A 1 401 ? -25.054 -3.264 8.488 1.00 92.62 401 SER A CA 1
ATOM 3024 C C . SER A 1 401 ? -23.668 -3.572 9.025 1.00 92.62 401 SER A C 1
ATOM 3026 O O . SER A 1 401 ? -23.524 -4.069 10.141 1.00 92.62 401 SER A O 1
ATOM 3028 N N . ILE A 1 402 ? -22.657 -3.254 8.222 1.00 95.38 402 ILE A N 1
ATOM 3029 C CA . ILE A 1 402 ? -21.244 -3.413 8.567 1.00 95.38 402 ILE A CA 1
ATOM 3030 C C . ILE A 1 402 ? -20.774 -2.097 9.178 1.00 95.38 402 ILE A C 1
ATOM 3032 O O . ILE A 1 402 ? -20.873 -1.057 8.534 1.00 95.38 402 ILE A O 1
ATOM 3036 N N . PHE A 1 403 ? -20.282 -2.136 10.408 1.00 96.94 403 PHE A N 1
ATOM 3037 C CA . PHE A 1 403 ? -19.692 -1.012 11.125 1.00 96.94 403 PHE A CA 1
ATOM 3038 C C . PHE A 1 403 ? -18.180 -1.104 11.010 1.00 96.94 403 PHE A C 1
ATOM 3040 O O . PHE A 1 403 ? -17.623 -2.183 11.182 1.00 96.94 403 PHE A O 1
ATOM 3047 N N . VAL A 1 404 ? -17.538 0.025 10.735 1.00 95.81 404 VAL A N 1
ATOM 3048 C CA . VAL A 1 404 ? -16.113 0.120 10.426 1.00 95.81 404 VAL A CA 1
ATOM 3049 C C . VAL A 1 404 ? -15.485 1.175 11.322 1.00 95.81 404 VAL A C 1
ATOM 3051 O O . VAL A 1 404 ? -15.966 2.311 11.369 1.00 95.81 404 VAL A O 1
ATOM 3054 N N . ALA A 1 405 ? -14.424 0.801 12.032 1.00 95.38 405 ALA A N 1
ATOM 3055 C CA . ALA A 1 405 ? -13.562 1.723 12.757 1.00 95.38 405 ALA A CA 1
ATOM 3056 C C . ALA A 1 405 ? -12.498 2.265 11.795 1.00 95.38 405 ALA A C 1
ATOM 3058 O O . ALA A 1 405 ? -11.542 1.567 11.464 1.00 95.38 405 ALA A O 1
ATOM 3059 N N . GLU A 1 406 ? -12.677 3.499 11.325 1.00 87.81 406 GLU A N 1
ATOM 3060 C CA . GLU A 1 406 ? -11.712 4.199 10.473 1.00 87.81 406 GLU A CA 1
ATOM 3061 C C . GLU A 1 406 ? -10.657 4.852 11.369 1.00 87.81 406 GLU A C 1
ATOM 3063 O O . GLU A 1 406 ? -10.877 5.938 11.914 1.00 87.81 406 GLU A O 1
ATOM 3068 N N . PHE A 1 407 ? -9.522 4.175 11.556 1.00 87.12 407 PHE A N 1
ATOM 3069 C CA . PHE A 1 407 ? -8.448 4.649 12.428 1.00 87.12 407 PHE A CA 1
ATOM 3070 C C . PHE A 1 407 ? -7.839 5.951 11.908 1.00 87.12 407 PHE A C 1
ATOM 3072 O O . PHE A 1 407 ? -7.612 6.869 12.688 1.00 87.12 407 PHE A O 1
ATOM 3079 N N . GLY A 1 408 ? -7.621 6.051 10.594 1.00 78.38 408 GLY A N 1
ATOM 3080 C CA . GLY A 1 408 ? -7.092 7.257 9.952 1.00 78.38 408 GLY A CA 1
ATOM 3081 C C . GLY A 1 408 ? -8.147 8.348 9.750 1.00 78.38 408 GLY A C 1
ATOM 3082 O O . GLY A 1 408 ? -7.804 9.513 9.545 1.00 78.38 408 GLY A O 1
ATOM 3083 N N . GLY A 1 409 ? -9.433 7.983 9.809 1.00 76.56 409 GLY A N 1
ATOM 3084 C CA . GLY A 1 409 ? -10.565 8.897 9.647 1.00 76.56 409 GLY A CA 1
ATOM 3085 C C . GLY A 1 409 ? -11.134 9.465 10.949 1.00 76.56 409 GLY A C 1
ATOM 3086 O O . GLY A 1 409 ? -12.048 10.288 10.882 1.00 76.56 409 GLY A O 1
ATOM 3087 N N . ASP A 1 410 ? -10.649 9.018 12.113 1.00 84.62 410 ASP A N 1
ATOM 3088 C CA . ASP A 1 410 ? -11.212 9.341 13.434 1.00 84.62 410 ASP A CA 1
ATOM 3089 C C . ASP A 1 410 ? -12.741 9.166 13.481 1.00 84.62 410 ASP A C 1
ATOM 3091 O O . ASP A 1 410 ? -13.484 10.000 14.018 1.00 84.62 410 ASP A O 1
ATOM 3095 N N . ALA A 1 411 ? -13.230 8.094 12.851 1.00 87.00 411 ALA A N 1
ATOM 3096 C CA . ALA A 1 411 ? -14.647 7.925 12.568 1.00 87.00 411 ALA A CA 1
ATOM 3097 C C . ALA A 1 411 ? -15.110 6.473 12.677 1.00 87.00 411 ALA A C 1
ATOM 3099 O O . ALA A 1 411 ? -14.382 5.526 12.395 1.00 87.00 411 ALA A O 1
ATOM 3100 N N . ILE A 1 412 ? -16.382 6.318 13.039 1.00 93.12 412 ILE A N 1
ATOM 3101 C CA . ILE A 1 412 ? -17.147 5.096 12.832 1.00 93.12 412 ILE A CA 1
ATOM 3102 C C . ILE A 1 412 ? -18.059 5.317 11.640 1.00 93.12 412 ILE A C 1
ATOM 3104 O O . ILE A 1 412 ? -18.921 6.202 11.661 1.00 93.12 412 ILE A O 1
ATOM 3108 N N . THR A 1 413 ? -17.903 4.479 10.628 1.00 89.44 413 THR A N 1
ATOM 3109 C CA . THR A 1 413 ? -18.710 4.507 9.409 1.00 89.44 413 THR A CA 1
ATOM 3110 C C . THR A 1 413 ? -19.461 3.200 9.264 1.00 89.44 413 THR A C 1
ATOM 3112 O O . THR A 1 413 ? -19.030 2.160 9.751 1.00 89.44 413 THR A O 1
ATOM 3115 N N . ILE A 1 414 ? -20.623 3.254 8.623 1.00 88.50 414 ILE A N 1
ATOM 3116 C CA . ILE A 1 414 ? -21.443 2.080 8.356 1.00 88.50 414 ILE A CA 1
ATOM 3117 C C . ILE A 1 414 ? -21.679 1.891 6.862 1.00 88.50 414 ILE A C 1
ATOM 3119 O O . ILE A 1 414 ? -21.920 2.861 6.137 1.00 88.50 414 ILE A O 1
ATOM 3123 N N . LEU A 1 415 ? -21.679 0.633 6.430 1.00 87.44 415 LEU A N 1
ATOM 3124 C CA . LEU A 1 415 ? -22.263 0.182 5.172 1.00 87.44 415 LEU A CA 1
ATOM 3125 C C . LEU A 1 415 ? -23.611 -0.451 5.488 1.00 87.44 415 LEU A C 1
ATOM 3127 O O . LEU A 1 415 ? -23.677 -1.521 6.091 1.00 87.44 415 LEU A O 1
ATOM 3131 N N . LYS A 1 416 ? -24.692 0.221 5.101 1.00 85.56 416 LYS A N 1
ATOM 3132 C CA . LYS A 1 416 ? -26.047 -0.304 5.268 1.00 85.56 416 LYS A CA 1
ATOM 3133 C C . LYS A 1 416 ? -26.445 -1.137 4.054 1.00 85.56 416 LYS A C 1
ATOM 3135 O O . LYS A 1 416 ? -26.281 -0.637 2.928 1.00 85.56 416 LYS A O 1
ATOM 3140 N N . PRO A 1 417 ? -27.063 -2.314 4.262 1.00 83.12 417 PRO A N 1
ATOM 3141 C CA . PRO A 1 417 ? -27.836 -2.976 3.234 1.00 83.12 417 PRO A CA 1
ATOM 3142 C C . PRO A 1 417 ? -28.913 -2.018 2.756 1.00 83.12 417 PRO A C 1
ATOM 3144 O O . PRO A 1 417 ? -29.760 -1.565 3.527 1.00 83.12 417 PRO A O 1
ATOM 3147 N N . ALA A 1 418 ? -28.844 -1.673 1.483 1.00 72.81 418 ALA A N 1
ATOM 3148 C CA . ALA A 1 418 ? -29.870 -0.904 0.821 1.00 72.81 418 ALA A CA 1
ATOM 3149 C C . ALA A 1 418 ? -30.372 -1.762 -0.330 1.00 72.81 418 ALA A C 1
ATOM 3151 O O . ALA A 1 418 ? -29.590 -2.211 -1.160 1.00 72.81 418 ALA A O 1
ATOM 3152 N N . ILE A 1 419 ? -31.679 -1.998 -0.358 1.00 62.12 419 ILE A N 1
ATOM 3153 C CA . ILE A 1 419 ? -32.331 -2.424 -1.587 1.00 62.12 419 ILE A CA 1
ATOM 3154 C C . ILE A 1 419 ? -32.538 -1.134 -2.367 1.00 62.12 419 ILE A C 1
ATOM 3156 O O . ILE A 1 419 ? -33.341 -0.294 -1.952 1.00 62.12 419 ILE A O 1
ATOM 3160 N N . VAL A 1 420 ? -31.796 -0.947 -3.455 1.00 60.78 420 VAL A N 1
ATOM 3161 C CA . VAL A 1 420 ? -32.063 0.157 -4.375 1.00 60.78 420 VAL A CA 1
ATOM 3162 C C . VAL A 1 420 ? -33.388 -0.158 -5.065 1.00 60.78 420 VAL A C 1
ATOM 3164 O O . VAL A 1 420 ? -33.475 -0.994 -5.965 1.00 60.78 420 VAL A O 1
ATOM 3167 N N . ALA A 1 421 ? -34.468 0.429 -4.542 1.00 51.22 421 ALA A N 1
ATOM 3168 C CA . ALA A 1 421 ? -35.810 0.242 -5.067 1.00 51.22 421 ALA A CA 1
ATOM 3169 C C . ALA A 1 421 ? -35.833 0.807 -6.492 1.00 51.22 421 ALA A C 1
ATOM 3171 O O . ALA A 1 421 ? -35.811 2.023 -6.665 1.00 51.22 421 ALA A O 1
ATOM 3172 N N . ASN A 1 422 ? -35.882 -0.090 -7.481 1.00 60.31 422 ASN A N 1
ATOM 3173 C CA . ASN A 1 422 ? -35.772 0.170 -8.923 1.00 60.31 422 ASN A CA 1
ATOM 3174 C C . ASN A 1 422 ? -34.346 0.175 -9.497 1.00 60.31 422 ASN A C 1
ATOM 3176 O O . ASN A 1 422 ? -34.107 0.877 -10.474 1.00 60.31 422 ASN A O 1
ATOM 3180 N N . CYS A 1 423 ? -33.438 -0.641 -8.953 1.00 66.12 423 CYS A N 1
ATOM 3181 C CA . CYS A 1 423 ? -32.220 -1.031 -9.669 1.00 66.12 423 CYS A CA 1
ATOM 3182 C C . CYS A 1 423 ? -32.601 -1.523 -11.089 1.00 66.12 423 CYS A C 1
ATOM 3184 O O . CYS A 1 423 ? -33.394 -2.474 -11.198 1.00 66.12 423 CYS A O 1
ATOM 3186 N N . PRO A 1 424 ? -32.150 -0.856 -12.170 1.00 63.81 424 PRO A N 1
ATOM 3187 C CA . PRO A 1 424 ? -32.467 -1.269 -13.531 1.00 63.81 424 PRO A CA 1
ATOM 3188 C C . PRO A 1 424 ? -31.918 -2.678 -13.804 1.00 63.81 424 PRO A C 1
ATOM 3190 O O . PRO A 1 424 ? -30.871 -3.040 -13.271 1.00 63.81 424 PRO A O 1
ATOM 3193 N N . PRO A 1 425 ? -32.589 -3.508 -14.625 1.00 58.59 425 PRO A N 1
ATOM 3194 C CA . PRO A 1 425 ? -31.977 -4.740 -15.111 1.00 58.59 425 PRO A CA 1
ATOM 3195 C C . PRO A 1 425 ? -30.656 -4.415 -15.837 1.00 58.59 425 PRO A C 1
ATOM 3197 O O . PRO A 1 425 ? -30.633 -3.419 -16.568 1.00 58.59 425 PRO A O 1
ATOM 3200 N N . PRO A 1 426 ? -29.605 -5.252 -15.711 1.00 51.22 426 PRO A N 1
ATOM 3201 C CA . PRO A 1 426 ? -28.361 -5.077 -16.464 1.00 51.22 426 PRO A CA 1
ATOM 3202 C C . PRO A 1 426 ? -28.635 -4.856 -17.962 1.00 51.22 426 PRO A C 1
ATOM 3204 O O . PRO A 1 426 ? -29.442 -5.589 -18.550 1.00 51.22 426 PRO A O 1
ATOM 3207 N N . GLY A 1 427 ? -28.003 -3.845 -18.570 1.00 53.56 427 GLY A N 1
ATOM 3208 C CA . GLY A 1 427 ? -28.173 -3.498 -19.987 1.00 53.56 427 GLY A CA 1
ATOM 3209 C C . GLY A 1 427 ? -29.363 -2.590 -20.349 1.00 53.56 427 GLY A C 1
ATOM 3210 O O . GLY A 1 427 ? -29.697 -2.478 -21.531 1.00 53.56 427 GLY A O 1
ATOM 3211 N N . VAL A 1 428 ? -30.029 -1.946 -19.379 1.00 55.22 428 VAL A N 1
ATOM 3212 C CA . VAL A 1 428 ? -31.036 -0.886 -19.626 1.00 55.22 428 VAL A CA 1
ATOM 3213 C C . VAL A 1 428 ? -30.535 0.449 -19.065 1.00 55.22 428 VAL A C 1
ATOM 3215 O O . VAL A 1 428 ? -31.130 1.019 -18.152 1.00 55.22 428 VAL A O 1
ATOM 3218 N N . SER A 1 429 ? -29.404 0.928 -19.579 1.00 65.88 429 SER A N 1
ATOM 3219 C CA . SER A 1 429 ? -28.665 2.056 -19.013 1.00 65.88 429 SER A CA 1
ATOM 3220 C C . SER A 1 429 ? -28.860 3.364 -19.810 1.00 65.88 429 SER A C 1
ATOM 3222 O O . SER A 1 429 ? -29.066 3.360 -21.027 1.00 65.88 429 SER A O 1
ATOM 3224 N N . THR A 1 430 ? -28.886 4.513 -19.118 1.00 66.31 430 THR A N 1
ATOM 3225 C CA . THR A 1 430 ? -29.102 5.849 -19.718 1.00 66.31 430 THR A CA 1
ATOM 3226 C C . THR A 1 430 ? -28.125 6.877 -19.154 1.00 66.31 430 THR A C 1
ATOM 3228 O O . THR A 1 430 ? -27.915 6.884 -17.948 1.00 66.31 430 THR A O 1
ATOM 3231 N N . TYR A 1 431 ? -27.664 7.820 -19.982 1.00 69.69 431 TYR A N 1
ATOM 3232 C CA . TYR A 1 431 ? -26.778 8.941 -19.605 1.00 69.69 431 TYR A CA 1
ATOM 3233 C C . TYR A 1 431 ? -27.399 10.002 -18.674 1.00 69.69 431 TYR A C 1
ATOM 3235 O O . TYR A 1 431 ? -26.809 11.041 -18.407 1.00 69.69 431 TYR A O 1
ATOM 3243 N N . THR A 1 432 ? -28.648 9.833 -18.243 1.00 72.38 432 THR A N 1
ATOM 3244 C CA . THR A 1 432 ? -29.373 10.879 -17.496 1.00 72.38 432 THR A CA 1
ATOM 3245 C C . THR A 1 432 ? -29.712 10.481 -16.070 1.00 72.38 432 THR A C 1
ATOM 3247 O O . THR A 1 432 ? -30.363 11.249 -15.363 1.00 72.38 432 THR A O 1
ATOM 3250 N N . VAL A 1 433 ? -29.354 9.262 -15.676 1.00 77.75 433 VAL A N 1
ATOM 3251 C CA . VAL A 1 433 ? -29.694 8.689 -14.379 1.00 77.75 433 VAL A CA 1
ATOM 3252 C C . VAL A 1 433 ? -28.414 8.187 -13.743 1.00 77.75 433 VAL A C 1
ATOM 3254 O O . VAL A 1 433 ? -27.655 7.473 -14.386 1.00 77.75 433 VAL A O 1
ATOM 3257 N N . ASP A 1 434 ? -28.238 8.578 -12.494 1.00 78.69 434 ASP A N 1
ATOM 3258 C CA . ASP A 1 434 ? -27.265 8.057 -11.548 1.00 78.69 434 ASP A CA 1
ATOM 3259 C C . ASP A 1 434 ? -28.108 7.429 -10.422 1.00 78.69 434 ASP A C 1
ATOM 3261 O O . ASP A 1 434 ? -28.810 8.124 -9.671 1.00 78.69 434 ASP A O 1
ATOM 3265 N N . THR A 1 435 ? -28.216 6.101 -10.452 1.00 78.88 435 THR A N 1
ATOM 3266 C CA . THR A 1 435 ? -29.177 5.333 -9.648 1.00 78.88 435 THR A CA 1
ATOM 3267 C C . THR A 1 435 ? -28.711 5.201 -8.216 1.00 78.88 435 THR A C 1
ATOM 3269 O O . THR A 1 435 ? -29.536 5.273 -7.294 1.00 78.88 435 THR A O 1
ATOM 3272 N N . ASP A 1 436 ? -27.416 5.001 -8.022 1.00 72.06 436 ASP A N 1
ATOM 3273 C CA . ASP A 1 436 ? -26.850 4.865 -6.701 1.00 72.06 436 ASP A CA 1
ATOM 3274 C C . ASP A 1 436 ? -26.357 6.197 -6.131 1.00 72.06 436 ASP A C 1
ATOM 3276 O O . ASP A 1 436 ? -26.346 6.304 -4.911 1.00 72.06 436 ASP A O 1
ATOM 3280 N N . GLN A 1 437 ? -26.178 7.249 -6.930 1.00 77.56 437 GLN A N 1
ATOM 3281 C CA . GLN A 1 437 ? -25.749 8.606 -6.557 1.00 77.56 437 GLN A CA 1
ATOM 3282 C C . GLN A 1 437 ? -24.266 8.712 -6.203 1.00 77.56 437 GLN A C 1
ATOM 3284 O O . GLN A 1 437 ? -23.919 9.378 -5.217 1.00 77.56 437 GLN A O 1
ATOM 3289 N N . ASP A 1 438 ? -23.406 8.028 -6.948 1.00 70.69 438 ASP A N 1
ATOM 3290 C CA . ASP A 1 438 ? -21.954 8.093 -6.776 1.00 70.69 438 ASP A CA 1
ATOM 3291 C C . ASP A 1 438 ? -21.266 9.164 -7.643 1.00 70.69 438 ASP A C 1
ATOM 3293 O O . ASP A 1 438 ? -20.112 9.510 -7.382 1.00 70.69 438 ASP A O 1
ATOM 3297 N N . GLY A 1 439 ? -22.005 9.775 -8.575 1.00 76.56 439 GLY A N 1
ATOM 3298 C CA . GLY A 1 439 ? -21.519 10.801 -9.495 1.00 76.56 439 GLY A CA 1
ATOM 3299 C C . GLY A 1 439 ? -21.413 10.333 -10.946 1.00 76.56 439 GLY A C 1
ATOM 3300 O O . GLY A 1 439 ? -21.354 11.197 -11.827 1.00 76.56 439 GLY A O 1
ATOM 3301 N N . TYR A 1 440 ? -21.453 9.025 -11.205 1.00 80.06 440 TYR A N 1
ATOM 3302 C CA . TYR A 1 440 ? -21.423 8.439 -12.541 1.00 80.06 440 TYR A CA 1
ATOM 3303 C C . TYR A 1 440 ? -22.828 8.085 -13.012 1.00 80.06 440 TYR A C 1
ATOM 3305 O O . TYR A 1 440 ? -23.746 7.813 -12.242 1.00 80.06 440 TYR A O 1
ATOM 3313 N N . THR A 1 441 ? -23.041 8.123 -14.324 1.00 85.62 441 THR A N 1
ATOM 3314 C CA . THR A 1 441 ? -24.333 7.687 -14.860 1.00 85.62 441 THR A CA 1
ATOM 3315 C C . THR A 1 441 ? -24.389 6.165 -14.892 1.00 85.62 441 THR A C 1
ATOM 3317 O O . THR A 1 441 ? -23.394 5.514 -15.192 1.00 85.62 441 THR A O 1
ATOM 3320 N N . ASN A 1 442 ? -25.579 5.579 -14.745 1.00 82.88 442 ASN A N 1
ATOM 3321 C CA . ASN A 1 442 ? -25.779 4.134 -14.904 1.00 82.88 442 ASN A CA 1
ATOM 3322 C C . ASN A 1 442 ? -25.225 3.586 -16.222 1.00 82.88 442 ASN A C 1
ATOM 3324 O O . ASN A 1 442 ? -24.944 2.398 -16.320 1.00 82.88 442 ASN A O 1
ATOM 3328 N N . LYS A 1 443 ? -25.196 4.412 -17.276 1.00 83.69 443 LYS A N 1
ATOM 3329 C CA . LYS A 1 443 ? -24.600 4.011 -18.548 1.00 83.69 443 LYS A CA 1
ATOM 3330 C C . LYS A 1 443 ? -23.088 3.931 -18.452 1.00 83.69 443 LYS A C 1
ATOM 3332 O O . LYS A 1 443 ? -22.522 2.962 -18.943 1.00 83.69 443 LYS A O 1
ATOM 3337 N N . ASP A 1 444 ? -22.483 4.911 -17.810 1.00 81.88 444 ASP A N 1
ATOM 3338 C CA . ASP A 1 444 ? -21.053 4.907 -17.588 1.00 81.88 444 ASP A CA 1
ATOM 3339 C C . ASP A 1 444 ? -20.622 3.674 -16.782 1.00 81.88 444 ASP A C 1
ATOM 3341 O O . ASP A 1 444 ? -19.713 2.941 -17.161 1.00 81.88 444 ASP A O 1
ATOM 3345 N N . GLU A 1 445 ? -21.386 3.344 -15.747 1.00 83.06 445 GLU A N 1
ATOM 3346 C CA . GLU A 1 445 ? -21.161 2.151 -14.936 1.00 83.06 445 GLU A CA 1
ATOM 3347 C C . GLU A 1 445 ? -21.390 0.833 -15.691 1.00 83.06 445 GLU A C 1
ATOM 3349 O O . GLU A 1 445 ? -20.592 -0.096 -15.578 1.00 83.06 445 GLU A O 1
ATOM 3354 N N . ASP A 1 446 ? -22.450 0.741 -16.502 1.00 81.75 446 ASP A N 1
ATOM 3355 C CA . ASP A 1 446 ? -22.745 -0.437 -17.334 1.00 81.75 446 ASP A CA 1
ATOM 3356 C C . ASP A 1 446 ? -21.641 -0.684 -18.375 1.00 81.75 446 ASP A C 1
ATOM 3358 O O . ASP A 1 446 ? -21.245 -1.830 -18.591 1.00 81.75 446 ASP A O 1
ATOM 3362 N N . ASP A 1 447 ? -21.108 0.383 -18.981 1.00 80.00 447 ASP A N 1
ATOM 3363 C CA . ASP A 1 447 ? -19.997 0.290 -19.932 1.00 80.00 447 ASP A CA 1
ATOM 3364 C C . ASP A 1 447 ? -18.710 -0.189 -19.232 1.00 80.00 447 ASP A C 1
ATOM 3366 O O . ASP A 1 447 ? -17.993 -1.036 -19.772 1.00 80.00 447 ASP A O 1
ATOM 3370 N N . ASN A 1 448 ? -18.454 0.286 -18.007 1.00 75.88 448 ASN A N 1
ATOM 3371 C CA . ASN A 1 448 ? -17.292 -0.095 -17.193 1.00 75.88 448 ASN A CA 1
ATOM 3372 C C . ASN A 1 448 ? -17.463 -1.426 -16.443 1.00 75.88 448 ASN A C 1
ATOM 3374 O O . ASN A 1 448 ? -16.502 -1.950 -15.872 1.00 75.88 448 ASN A O 1
ATOM 3378 N N . GLY A 1 449 ? -18.669 -1.997 -16.434 1.00 72.06 449 GLY A N 1
ATOM 3379 C CA . GLY A 1 449 ? -18.989 -3.204 -15.676 1.00 72.06 449 GLY A CA 1
ATOM 3380 C C . GLY A 1 449 ? -18.952 -3.010 -14.156 1.00 72.06 449 GLY A C 1
ATOM 3381 O O . GLY A 1 449 ? -18.742 -3.987 -13.430 1.00 72.06 449 GLY A O 1
ATOM 3382 N N . THR A 1 450 ? -19.133 -1.778 -13.675 1.00 71.38 450 THR A N 1
ATOM 3383 C CA . THR A 1 450 ? -19.274 -1.461 -12.249 1.00 71.38 450 THR A CA 1
ATOM 3384 C C . THR A 1 450 ? -20.735 -1.591 -11.804 1.00 71.38 450 THR A C 1
ATOM 3386 O O . THR A 1 450 ? -21.666 -1.607 -12.612 1.00 71.38 450 THR A O 1
ATOM 3389 N N . ASP A 1 451 ? -20.955 -1.807 -10.506 1.00 70.50 451 ASP A N 1
ATOM 3390 C CA . ASP A 1 451 ? -22.292 -2.044 -9.956 1.00 70.50 451 ASP A CA 1
ATOM 3391 C C . ASP A 1 451 ? -23.073 -0.740 -9.743 1.00 70.50 451 ASP A C 1
ATOM 3393 O O . ASP A 1 451 ? -23.001 -0.158 -8.663 1.00 70.50 451 ASP A O 1
ATOM 3397 N N . MET A 1 452 ? -23.927 -0.408 -10.721 1.00 78.38 452 MET A N 1
ATOM 3398 C CA . MET A 1 452 ? -24.823 0.767 -10.745 1.00 78.38 452 MET A CA 1
ATOM 3399 C C . MET A 1 452 ? -25.863 0.886 -9.629 1.00 78.38 452 MET A C 1
ATOM 3401 O O . MET A 1 452 ? -26.754 1.746 -9.643 1.00 78.38 452 MET A O 1
ATOM 3405 N N . CYS A 1 453 ? -25.848 -0.061 -8.701 1.00 74.31 453 CYS A N 1
ATOM 3406 C CA . CYS A 1 453 ? -26.726 -0.100 -7.548 1.00 74.31 453 CYS A CA 1
ATOM 3407 C C . CYS A 1 453 ? -25.928 -0.018 -6.238 1.00 74.31 453 CYS A C 1
ATOM 3409 O O . CYS A 1 453 ? -26.484 -0.245 -5.153 1.00 74.31 453 CYS A O 1
ATOM 3411 N N . SER A 1 454 ? -24.646 0.344 -6.312 1.00 70.25 454 SER A N 1
ATOM 3412 C CA . SER A 1 454 ? -23.738 0.400 -5.181 1.00 70.25 454 SER A CA 1
ATOM 3413 C C . SER A 1 454 ? -22.723 1.536 -5.309 1.00 70.25 454 SER A C 1
ATOM 3415 O O . SER A 1 454 ? -21.630 1.320 -5.812 1.00 70.25 454 SER A O 1
ATOM 3417 N N . GLN A 1 455 ? -22.985 2.650 -4.603 1.00 67.44 455 GLN A N 1
ATOM 3418 C CA . GLN A 1 455 ? -22.084 3.822 -4.512 1.00 67.44 455 GLN A CA 1
ATOM 3419 C C . GLN A 1 455 ? -20.618 3.537 -4.136 1.00 67.44 455 GLN A C 1
ATOM 3421 O O . GLN A 1 455 ? -19.777 4.428 -4.095 1.00 67.44 455 GLN A O 1
ATOM 3426 N N . ALA A 1 456 ? -20.324 2.324 -3.674 1.00 55.62 456 ALA A N 1
ATOM 3427 C CA . ALA A 1 456 ? -18.973 1.889 -3.355 1.00 55.62 456 ALA A CA 1
ATOM 3428 C C . ALA A 1 456 ? -18.216 1.289 -4.561 1.00 55.62 456 ALA A C 1
ATOM 3430 O O . ALA A 1 456 ? -17.046 0.916 -4.418 1.00 55.62 456 ALA A O 1
ATOM 3431 N N . SER A 1 457 ? -18.884 1.160 -5.707 1.00 66.06 457 SER A N 1
ATOM 3432 C CA . SER A 1 457 ? -18.417 0.549 -6.945 1.00 66.06 457 SER A CA 1
ATOM 3433 C C . SER A 1 457 ? -18.497 1.563 -8.092 1.00 66.06 457 SER A C 1
ATOM 3435 O O . SER A 1 457 ? -19.366 1.442 -8.940 1.00 66.06 457 SER A O 1
ATOM 3437 N N . SER A 1 458 ? -17.549 2.496 -8.155 1.00 72.56 458 SER A N 1
ATOM 3438 C CA . SER A 1 458 ? -17.492 3.520 -9.204 1.00 72.56 458 SER A CA 1
ATOM 3439 C C . SER A 1 458 ? -16.500 3.166 -10.334 1.00 72.56 458 SER A C 1
ATOM 3441 O O . SER A 1 458 ? -15.529 2.440 -10.070 1.00 72.56 458 SER A O 1
ATOM 3443 N N . PRO A 1 459 ? -16.689 3.691 -11.560 1.00 75.38 459 PRO A N 1
ATOM 3444 C CA . PRO A 1 459 ? -15.707 3.666 -12.651 1.00 75.38 459 PRO A CA 1
ATOM 3445 C C . PRO A 1 459 ? -14.359 4.328 -12.307 1.00 75.38 459 PRO A C 1
ATOM 3447 O O . PRO A 1 459 ? -14.226 5.018 -11.293 1.00 75.38 459 PRO A O 1
ATOM 3450 N N . ALA A 1 460 ? -13.350 4.089 -13.154 1.00 70.25 460 ALA A N 1
ATOM 3451 C CA . ALA A 1 460 ? -12.078 4.815 -13.129 1.00 70.25 460 ALA A CA 1
ATOM 3452 C C . ALA A 1 460 ? -12.206 6.147 -13.888 1.00 70.25 460 ALA A C 1
ATOM 3454 O O . ALA A 1 460 ? -12.943 6.208 -14.868 1.00 70.25 460 ALA A O 1
ATOM 3455 N N . ASP A 1 461 ? -11.508 7.178 -13.412 1.00 70.69 461 ASP A N 1
ATOM 3456 C CA . ASP A 1 461 ? -11.547 8.547 -13.943 1.00 70.69 461 ASP A CA 1
ATOM 3457 C C . ASP A 1 461 ? -10.201 9.238 -13.653 1.00 70.69 461 ASP A C 1
ATOM 3459 O O . ASP A 1 461 ? -9.821 9.443 -12.489 1.00 70.69 461 ASP A O 1
ATOM 3463 N N . PHE A 1 462 ? -9.436 9.506 -14.709 1.00 67.19 462 PHE A N 1
ATOM 3464 C CA . PHE A 1 462 ? -8.069 10.005 -14.654 1.00 67.19 462 PHE A CA 1
ATOM 3465 C C . PHE A 1 462 ? -7.994 11.519 -14.448 1.00 67.19 462 PHE A C 1
ATOM 3467 O O . PHE A 1 462 ? -7.124 11.995 -13.704 1.00 67.19 462 PHE A O 1
ATOM 3474 N N . ASP A 1 463 ? -8.872 12.281 -15.089 1.00 61.25 463 ASP A N 1
ATOM 3475 C CA . ASP A 1 463 ? -8.776 13.737 -15.181 1.00 61.25 463 ASP A CA 1
ATOM 3476 C C . ASP A 1 463 ? -9.938 14.483 -14.505 1.00 61.25 463 ASP A C 1
ATOM 3478 O O . ASP A 1 463 ? -9.889 15.713 -14.358 1.00 61.25 463 ASP A O 1
ATOM 3482 N N . GLY A 1 464 ? -10.927 13.756 -13.985 1.00 70.19 464 GLY A N 1
ATOM 3483 C CA . GLY A 1 464 ? -12.099 14.320 -13.337 1.00 70.19 464 GLY A CA 1
ATOM 3484 C C . GLY A 1 464 ? -13.072 14.944 -14.327 1.00 70.19 464 GLY A C 1
ATOM 3485 O O . GLY A 1 464 ? -13.781 15.890 -13.942 1.00 70.19 464 GLY A O 1
ATOM 3486 N N . ALA A 1 465 ? -13.049 14.523 -15.594 1.00 71.75 465 ALA A N 1
ATOM 3487 C CA . ALA A 1 465 ? -13.890 15.083 -16.632 1.00 71.75 465 ALA A CA 1
ATOM 3488 C C . ALA A 1 465 ? -15.374 14.972 -16.284 1.00 71.75 465 ALA A C 1
ATOM 3490 O O . ALA A 1 465 ? -15.855 14.065 -15.602 1.00 71.75 465 ALA A O 1
ATOM 3491 N N . LEU A 1 466 ? -16.122 15.977 -16.739 1.00 76.81 466 LEU A N 1
ATOM 3492 C CA . LEU A 1 466 ? -17.528 16.130 -16.405 1.00 76.81 466 LEU A CA 1
ATOM 3493 C C . LEU A 1 466 ? -18.378 16.148 -17.673 1.00 76.81 466 LEU A C 1
ATOM 3495 O O . LEU A 1 466 ? -18.209 17.021 -18.529 1.00 76.81 466 LEU A O 1
ATOM 3499 N N . GLU A 1 467 ? -19.373 15.268 -17.753 1.00 69.56 467 GLU A N 1
ATOM 3500 C CA . GLU A 1 467 ? -20.379 15.293 -18.811 1.00 69.56 467 GLU A CA 1
ATOM 3501 C C . GLU A 1 467 ? -21.588 16.155 -18.398 1.00 69.56 467 GLU A C 1
ATOM 3503 O O . GLU A 1 467 ? -22.160 16.041 -17.306 1.00 69.56 467 GLU A O 1
ATOM 3508 N N . ALA A 1 468 ? -22.018 17.041 -19.302 1.00 57.94 468 ALA A N 1
ATOM 3509 C CA . ALA A 1 468 ? -23.228 17.834 -19.121 1.00 57.94 468 ALA A CA 1
ATOM 3510 C C . ALA A 1 468 ? -24.483 17.022 -19.492 1.00 57.94 468 ALA A C 1
ATOM 3512 O O . ALA A 1 468 ? -24.843 16.905 -20.664 1.00 57.94 468 ALA A O 1
ATOM 3513 N N . GLY A 1 469 ? -25.210 16.540 -18.483 1.00 56.38 469 GLY A N 1
ATOM 3514 C CA . GLY A 1 469 ? -26.536 15.949 -18.649 1.00 56.38 469 GLY A CA 1
ATOM 3515 C C . GLY A 1 469 ? -27.662 17.001 -18.691 1.00 56.38 469 GLY A C 1
ATOM 3516 O O . GLY A 1 469 ? -27.458 18.172 -18.350 1.00 56.38 469 GLY A O 1
ATOM 3517 N N . PRO A 1 470 ? -28.904 16.631 -19.068 1.00 46.62 470 PRO A N 1
ATOM 3518 C CA . PRO A 1 470 ? -30.057 17.530 -19.026 1.00 46.62 470 PRO A CA 1
ATOM 3519 C C . PRO A 1 470 ? -30.388 17.974 -17.588 1.00 46.62 470 PRO A C 1
ATOM 3521 O O . PRO A 1 470 ? -31.213 17.372 -16.905 1.00 46.62 470 PRO A O 1
ATOM 3524 N N . GLY A 1 471 ? -29.763 19.062 -17.135 1.00 52.16 471 GLY A N 1
ATOM 3525 C CA . GLY A 1 471 ? -30.009 19.683 -15.830 1.00 52.16 471 GLY A CA 1
ATOM 3526 C C . GLY A 1 471 ? -29.111 19.219 -14.677 1.00 52.16 471 GLY A C 1
ATOM 3527 O O . GLY A 1 471 ? -29.285 19.755 -13.587 1.00 52.16 471 GLY A O 1
ATOM 3528 N N . ASN A 1 472 ? -28.157 18.308 -14.911 1.00 64.44 472 ASN A N 1
ATOM 3529 C CA . ASN A 1 472 ? -27.165 17.822 -13.940 1.00 64.44 472 ASN A CA 1
ATOM 3530 C C . ASN A 1 472 ? -25.772 17.723 -14.591 1.00 64.44 472 ASN A C 1
ATOM 3532 O O . ASN A 1 472 ? -25.666 17.706 -15.815 1.00 64.44 472 ASN A O 1
ATOM 3536 N N . ILE A 1 473 ? -24.725 17.669 -13.768 1.00 72.69 473 ILE A N 1
ATOM 3537 C CA . ILE A 1 473 ? -23.334 17.447 -14.184 1.00 72.69 473 ILE A CA 1
ATOM 3538 C C . ILE A 1 473 ? -22.898 16.118 -13.559 1.00 72.69 473 ILE A C 1
ATOM 3540 O O . ILE A 1 473 ? -23.061 15.967 -12.347 1.00 72.69 473 ILE A O 1
ATOM 3544 N N . PHE A 1 474 ? -22.402 15.190 -14.375 1.00 80.88 474 PHE A N 1
ATOM 3545 C CA . PHE A 1 474 ? -21.927 13.863 -13.960 1.00 80.88 474 PHE A CA 1
ATOM 3546 C C . PHE A 1 474 ? -20.432 13.726 -14.257 1.00 80.88 474 PHE A C 1
ATOM 3548 O O . PHE A 1 474 ? -19.921 14.473 -15.089 1.00 80.88 474 PHE A O 1
ATOM 3555 N N . MET A 1 475 ? -19.750 12.812 -13.572 1.00 80.69 475 MET A N 1
ATOM 3556 C CA . MET A 1 475 ? -18.389 12.387 -13.921 1.00 80.69 475 MET A CA 1
ATOM 3557 C C . MET A 1 475 ? -18.421 11.523 -15.186 1.00 80.69 475 MET A C 1
ATOM 3559 O O . MET A 1 475 ? -19.455 10.912 -15.479 1.00 80.69 475 MET A O 1
ATOM 3563 N N . LEU A 1 476 ? -17.319 11.523 -15.933 1.00 81.12 476 LEU A N 1
ATOM 3564 C CA . LEU A 1 476 ? -17.128 10.732 -17.144 1.00 81.12 476 LEU A CA 1
ATOM 3565 C C . LEU A 1 476 ? -15.922 9.812 -16.933 1.00 81.12 476 LEU A C 1
ATOM 3567 O O . LEU A 1 476 ? -14.853 10.279 -16.563 1.00 81.12 476 LEU A O 1
ATOM 3571 N N . SER A 1 477 ? -16.115 8.506 -17.085 1.00 81.69 477 SER A N 1
ATOM 3572 C CA . SER A 1 477 ? -15.039 7.530 -16.881 1.00 81.69 477 SER A CA 1
ATOM 3573 C C . SER A 1 477 ? -14.003 7.520 -18.007 1.00 81.69 477 SER A C 1
ATOM 3575 O O . SER A 1 477 ? -14.346 7.830 -19.146 1.00 81.69 477 SER A O 1
ATOM 3577 N N . ASP A 1 478 ? -12.820 6.957 -17.730 1.00 72.81 478 ASP A N 1
ATOM 3578 C CA . ASP A 1 478 ? -11.751 6.713 -18.722 1.00 72.81 478 ASP A CA 1
ATOM 3579 C C . ASP A 1 478 ? -12.224 5.903 -19.954 1.00 72.81 478 ASP A C 1
ATOM 3581 O O . ASP A 1 478 ? -11.596 5.858 -21.006 1.00 72.81 478 ASP A O 1
ATOM 3585 N N . LEU A 1 479 ? -13.305 5.126 -19.820 1.00 79.75 479 LEU A N 1
ATOM 3586 C CA . LEU A 1 479 ? -13.823 4.320 -20.928 1.00 79.75 479 LEU A CA 1
ATOM 3587 C C . LEU A 1 479 ? -14.717 5.132 -21.874 1.00 79.75 479 LEU A C 1
ATOM 3589 O O . LEU A 1 479 ? -14.863 4.770 -23.048 1.00 79.75 479 LEU A O 1
ATOM 3593 N N . ASN A 1 480 ? -15.374 6.163 -21.346 1.00 79.69 480 ASN A N 1
ATOM 3594 C CA . ASN A 1 480 ? -16.390 6.946 -22.040 1.00 79.69 480 ASN A CA 1
ATOM 3595 C C . ASN A 1 480 ? -15.975 8.395 -22.296 1.00 79.69 480 ASN A C 1
ATOM 3597 O O . ASN A 1 480 ? -16.641 9.066 -23.095 1.00 79.69 480 ASN A O 1
ATOM 3601 N N . ASP A 1 481 ? -14.893 8.855 -21.677 1.00 82.50 481 ASP A N 1
ATOM 3602 C CA . ASP A 1 481 ? -14.185 10.052 -22.084 1.00 82.50 481 ASP A CA 1
ATOM 3603 C C . ASP A 1 481 ? -13.424 9.771 -23.387 1.00 82.50 481 ASP A C 1
ATOM 3605 O O . ASP A 1 481 ? -12.756 8.748 -23.505 1.00 82.50 481 ASP A O 1
ATOM 3609 N N . PRO A 1 482 ? -13.620 10.578 -24.442 1.00 82.94 482 PRO A N 1
ATOM 3610 C CA . PRO A 1 482 ? -12.858 10.441 -25.672 1.00 82.94 482 PRO A CA 1
ATOM 3611 C C . PRO A 1 482 ? -11.535 11.234 -25.696 1.00 82.94 482 PRO A C 1
ATOM 3613 O O . PRO A 1 482 ? -10.925 11.253 -26.772 1.00 82.94 482 PRO A O 1
ATOM 3616 N N . ASP A 1 483 ? -11.171 11.960 -24.631 1.00 80.25 483 ASP A N 1
ATOM 3617 C CA . ASP A 1 483 ? -9.961 12.791 -24.473 1.00 80.25 483 ASP A CA 1
ATOM 3618 C C . ASP A 1 483 ? -9.474 12.767 -23.005 1.00 80.25 483 ASP A C 1
ATOM 3620 O O . ASP A 1 483 ? -9.561 13.765 -22.285 1.00 80.25 483 ASP A O 1
ATOM 3624 N N . ASP A 1 484 ? -8.949 11.613 -22.586 1.00 79.19 484 ASP A N 1
ATOM 3625 C CA . ASP A 1 484 ? -8.588 11.254 -21.202 1.00 79.19 484 ASP A CA 1
ATOM 3626 C C . ASP A 1 484 ? -7.536 12.177 -20.546 1.00 79.19 484 ASP A C 1
ATOM 3628 O O . ASP A 1 484 ? -7.317 12.117 -19.336 1.00 79.19 484 ASP A O 1
ATOM 3632 N N . ASP A 1 485 ? -6.823 13.016 -21.304 1.00 78.31 485 ASP A N 1
ATOM 3633 C CA . ASP A 1 485 ? -5.854 13.976 -20.758 1.00 78.31 485 ASP A CA 1
ATOM 3634 C C . ASP A 1 485 ? -6.159 15.447 -21.069 1.00 78.31 485 ASP A C 1
ATOM 3636 O O . ASP A 1 485 ? -5.416 16.344 -20.633 1.00 78.31 485 ASP A O 1
ATOM 3640 N N . ASN A 1 486 ? -7.296 15.705 -21.721 1.00 81.69 486 ASN A N 1
ATOM 3641 C CA . ASN A 1 486 ? -7.821 17.031 -22.015 1.00 81.69 486 ASN A CA 1
ATOM 3642 C C . ASN A 1 486 ? -6.850 17.928 -22.817 1.00 81.69 486 ASN A C 1
ATOM 3644 O O . ASN A 1 486 ? -6.847 19.164 -22.667 1.00 81.69 486 ASN A O 1
ATOM 3648 N N . ASP A 1 487 ? -6.016 17.344 -23.685 1.00 80.56 487 ASP A N 1
ATOM 3649 C CA . ASP A 1 487 ? -5.107 18.091 -24.565 1.00 80.56 487 ASP A CA 1
ATOM 3650 C C . ASP A 1 487 ? -5.767 18.551 -25.885 1.00 80.56 487 ASP A C 1
ATOM 3652 O O . ASP A 1 487 ? -5.219 19.393 -26.619 1.00 80.56 487 ASP A O 1
ATOM 3656 N N . GLY A 1 488 ? -6.998 18.091 -26.139 1.00 83.62 488 GLY A N 1
ATOM 3657 C CA . GLY A 1 488 ? -7.794 18.394 -27.324 1.00 83.62 488 GLY A CA 1
ATOM 3658 C C . GLY A 1 488 ? -7.568 17.426 -28.489 1.00 83.62 488 GLY A C 1
ATOM 3659 O O . GLY A 1 488 ? -8.098 17.670 -29.587 1.00 83.62 488 GLY A O 1
ATOM 3660 N N . ILE A 1 489 ? -6.783 16.365 -28.295 1.00 81.75 489 ILE A N 1
ATOM 3661 C CA . ILE A 1 489 ? -6.577 15.262 -29.227 1.00 81.75 489 ILE A CA 1
ATOM 3662 C C . ILE A 1 489 ? -7.299 14.039 -28.671 1.00 81.75 489 ILE A C 1
ATOM 3664 O O . ILE A 1 489 ? -6.870 13.428 -27.713 1.00 81.75 489 ILE A O 1
ATOM 3668 N N . LEU A 1 490 ? -8.356 13.611 -29.363 1.00 84.62 490 LEU A N 1
ATOM 3669 C CA . LEU A 1 490 ? -9.097 12.422 -28.943 1.00 84.62 490 LEU A CA 1
ATOM 3670 C C . LEU A 1 490 ? -8.171 11.202 -28.797 1.00 84.62 490 LEU A C 1
ATOM 3672 O O . LEU A 1 490 ? -7.364 10.979 -29.711 1.00 84.62 490 LEU A O 1
ATOM 3676 N N . ASP A 1 491 ? -8.397 10.323 -27.813 1.00 81.31 491 ASP A N 1
ATOM 3677 C CA . ASP A 1 491 ? -7.584 9.108 -27.560 1.00 81.31 491 ASP A CA 1
ATOM 3678 C C . ASP A 1 491 ? -7.485 8.224 -28.801 1.00 81.31 491 ASP A C 1
ATOM 3680 O O . ASP A 1 491 ? -6.576 7.408 -28.999 1.00 81.31 491 ASP A O 1
ATOM 3684 N N . ILE A 1 492 ? -8.464 8.372 -29.702 1.00 81.62 492 ILE A N 1
ATOM 3685 C CA . ILE A 1 492 ? -8.451 7.639 -30.949 1.00 81.62 492 ILE A CA 1
ATOM 3686 C C . ILE A 1 492 ? -7.294 8.006 -31.879 1.00 81.62 492 ILE A C 1
ATOM 3688 O O . ILE A 1 492 ? -6.869 7.162 -32.675 1.00 81.62 492 ILE A O 1
ATOM 3692 N N . SER A 1 493 ? -6.829 9.243 -31.774 1.00 84.81 493 SER A N 1
ATOM 3693 C CA . SER A 1 493 ? -5.747 9.854 -32.541 1.00 84.81 493 SER A CA 1
ATOM 3694 C C . SER A 1 493 ? -4.533 10.180 -31.676 1.00 84.81 493 SER A C 1
ATOM 3696 O O . SER A 1 493 ? -3.511 10.574 -32.241 1.00 84.81 493 SER A O 1
ATOM 3698 N N . ASP A 1 494 ? -4.628 9.978 -30.363 1.00 87.25 494 ASP A N 1
ATOM 3699 C CA . ASP A 1 494 ? -3.524 10.148 -29.440 1.00 87.25 494 ASP A CA 1
ATOM 3700 C C . ASP A 1 494 ? -2.857 8.810 -29.077 1.00 87.25 494 ASP A C 1
ATOM 3702 O O . ASP A 1 494 ? -3.470 7.765 -28.859 1.00 87.25 494 ASP A O 1
ATOM 3706 N N . GLN A 1 495 ? -1.533 8.834 -29.087 1.00 88.50 495 GLN A N 1
ATOM 3707 C CA . GLN A 1 495 ? -0.669 7.729 -28.715 1.00 88.50 495 GLN A CA 1
ATOM 3708 C C . GLN A 1 495 ? -0.302 7.726 -27.236 1.00 88.50 495 GLN A C 1
ATOM 3710 O O . GLN A 1 495 ? 0.209 6.706 -26.756 1.00 88.50 495 GLN A O 1
ATOM 3715 N N . LEU A 1 496 ? -0.516 8.846 -26.551 1.00 89.44 496 LEU A N 1
ATOM 3716 C CA . LEU A 1 496 ? -0.141 9.087 -25.170 1.00 89.44 496 LEU A CA 1
ATOM 3717 C C . LEU A 1 496 ? -1.324 9.669 -24.386 1.00 89.44 496 LEU A C 1
ATOM 3719 O O . LEU A 1 496 ? -1.081 10.536 -23.566 1.00 89.44 496 LEU A O 1
ATOM 3723 N N . TYR A 1 497 ? -2.523 9.103 -24.574 1.00 83.94 497 TYR A N 1
ATOM 3724 C CA . TYR A 1 497 ? -3.836 9.557 -24.070 1.00 83.94 497 TYR A CA 1
ATOM 3725 C C . TYR A 1 497 ? -3.989 9.674 -22.542 1.00 83.94 497 TYR A C 1
ATOM 3727 O O . TYR A 1 497 ? -5.079 9.799 -22.026 1.00 83.94 497 TYR A O 1
ATOM 3735 N N . PHE A 1 498 ? -2.902 9.623 -21.777 1.00 82.06 498 PHE A N 1
ATOM 3736 C CA . PHE A 1 498 ? -2.881 10.011 -20.368 1.00 82.06 498 PHE A CA 1
ATOM 3737 C C . PHE A 1 498 ? -1.731 11.003 -20.062 1.00 82.06 498 PHE A C 1
ATOM 3739 O O . PHE A 1 498 ? -1.226 11.060 -18.929 1.00 82.06 498 PHE A O 1
ATOM 3746 N N . ASP A 1 499 ? -1.209 11.705 -21.069 1.00 84.06 499 ASP A N 1
ATOM 3747 C CA . ASP A 1 499 ? -0.051 12.604 -21.020 1.00 84.06 499 ASP A CA 1
ATOM 3748 C C . ASP A 1 499 ? -0.200 13.758 -22.027 1.00 84.06 499 ASP A C 1
ATOM 3750 O O . ASP A 1 499 ? 0.462 13.799 -23.066 1.00 84.06 499 ASP A O 1
ATOM 3754 N N . ALA A 1 500 ? -0.946 14.782 -21.607 1.00 85.81 500 ALA A N 1
ATOM 3755 C CA . ALA A 1 500 ? -1.240 15.982 -22.392 1.00 85.81 500 ALA A CA 1
ATOM 3756 C C . ALA A 1 500 ? -0.004 16.749 -22.904 1.00 85.81 500 ALA A C 1
ATOM 3758 O O . ALA A 1 500 ? -0.068 17.594 -23.801 1.00 85.81 500 ALA A O 1
ATOM 3759 N N . ALA A 1 501 ? 1.168 16.516 -22.307 1.00 85.50 501 ALA A N 1
ATOM 3760 C CA . ALA A 1 501 ? 2.419 17.129 -22.743 1.00 85.50 501 ALA A CA 1
ATOM 3761 C C . ALA A 1 501 ? 3.183 16.280 -23.764 1.00 85.50 501 ALA A C 1
ATOM 3763 O O . ALA A 1 501 ? 4.282 16.674 -24.183 1.00 85.50 501 ALA A O 1
ATOM 3764 N N . ASN A 1 502 ? 2.639 15.126 -24.150 1.00 87.94 502 ASN A N 1
ATOM 3765 C CA . ASN A 1 502 ? 3.179 14.222 -25.150 1.00 87.94 502 ASN A CA 1
ATOM 3766 C C . ASN A 1 502 ? 4.666 13.892 -24.900 1.00 87.94 502 ASN A C 1
ATOM 3768 O O . ASN A 1 502 ? 5.522 13.940 -25.792 1.00 87.94 502 ASN A O 1
ATOM 3772 N N . GLY A 1 503 ? 5.009 13.624 -23.640 1.00 86.75 503 GLY A N 1
ATOM 3773 C CA . GLY A 1 503 ? 6.349 13.274 -23.191 1.00 86.75 503 GLY A CA 1
ATOM 3774 C C . GLY A 1 503 ? 7.261 14.442 -22.810 1.00 86.75 503 GLY A C 1
ATOM 3775 O O . GLY A 1 503 ? 8.332 14.222 -22.238 1.00 86.75 503 GLY A O 1
ATOM 3776 N N . LEU A 1 504 ? 6.894 15.694 -23.105 1.00 85.06 504 LEU A N 1
ATOM 3777 C CA . LEU A 1 504 ? 7.773 16.852 -22.878 1.00 85.06 504 LEU A CA 1
ATOM 3778 C C . LEU A 1 504 ? 7.929 17.226 -21.400 1.00 85.06 504 LEU A C 1
ATOM 3780 O O . LEU A 1 504 ? 8.918 17.865 -21.030 1.00 85.06 504 LEU A O 1
ATOM 3784 N N . THR A 1 505 ? 6.969 16.841 -20.559 1.00 79.19 505 THR A N 1
ATOM 3785 C CA . THR A 1 505 ? 6.996 17.096 -19.111 1.00 79.19 505 THR A CA 1
ATOM 3786 C C . THR A 1 505 ? 7.063 15.819 -18.282 1.00 79.19 505 THR A C 1
ATOM 3788 O O . THR A 1 505 ? 6.937 15.895 -17.055 1.00 79.19 505 THR A O 1
ATOM 3791 N N . THR A 1 506 ? 7.292 14.662 -18.917 1.00 82.56 506 THR A N 1
ATOM 3792 C CA . THR A 1 506 ? 7.440 13.386 -18.215 1.00 82.56 506 THR A CA 1
ATOM 3793 C C . THR A 1 506 ? 8.496 13.499 -17.133 1.00 82.56 506 THR A C 1
ATOM 3795 O O . THR A 1 506 ? 9.623 13.958 -17.350 1.00 82.56 506 THR A O 1
ATOM 3798 N N . GLN A 1 507 ? 8.125 13.083 -15.927 1.00 77.06 507 GLN A N 1
ATOM 3799 C CA . GLN A 1 507 ? 9.031 13.110 -14.794 1.00 77.06 507 GLN A CA 1
ATOM 3800 C C . GLN A 1 507 ? 10.074 12.004 -14.951 1.00 77.06 507 GLN A C 1
ATOM 3802 O O . GLN A 1 507 ? 9.774 10.820 -14.868 1.00 77.06 507 GLN A O 1
ATOM 3807 N N . MET A 1 508 ? 11.319 12.412 -15.186 1.00 76.69 508 MET A N 1
ATOM 3808 C CA . MET A 1 508 ? 12.449 11.496 -15.334 1.00 76.69 508 MET A CA 1
ATOM 3809 C C . MET A 1 508 ? 13.189 11.268 -13.999 1.00 76.69 508 MET A C 1
ATOM 3811 O O . MET A 1 508 ? 13.354 12.239 -13.246 1.00 76.69 508 MET A O 1
ATOM 3815 N N . PRO A 1 509 ? 13.713 10.049 -13.732 1.00 76.38 509 PRO A N 1
ATOM 3816 C CA . PRO A 1 509 ? 13.626 8.855 -14.581 1.00 76.38 509 PRO A CA 1
ATOM 3817 C C . PRO A 1 509 ? 12.246 8.183 -14.519 1.00 76.38 509 PRO A C 1
ATOM 3819 O O . PRO A 1 509 ? 11.614 8.155 -13.467 1.00 76.38 509 PRO A O 1
ATOM 3822 N N . VAL A 1 510 ? 11.828 7.586 -15.634 1.00 83.25 510 VAL A N 1
ATOM 3823 C CA . VAL A 1 510 ? 10.741 6.605 -15.649 1.00 83.25 510 VAL A CA 1
ATOM 3824 C C . VAL A 1 510 ? 11.329 5.273 -15.214 1.00 83.25 510 VAL A C 1
ATOM 3826 O O . VAL A 1 510 ? 12.317 4.811 -15.788 1.00 83.25 510 VAL A O 1
ATOM 3829 N N . ALA A 1 511 ? 10.734 4.652 -14.206 1.00 81.25 511 ALA A N 1
ATOM 3830 C CA . ALA A 1 511 ? 11.113 3.321 -13.769 1.00 81.25 511 ALA A CA 1
ATOM 3831 C C . ALA A 1 511 ? 9.863 2.543 -13.374 1.00 81.25 511 ALA A C 1
ATOM 3833 O O . ALA A 1 511 ? 9.228 2.839 -12.366 1.00 81.25 511 ALA A O 1
ATOM 3834 N N . PHE A 1 512 ? 9.530 1.554 -14.189 1.00 85.25 512 PHE A N 1
ATOM 3835 C CA . PHE A 1 512 ? 8.492 0.579 -13.921 1.00 85.25 512 PHE A CA 1
ATOM 3836 C C . PHE A 1 512 ? 9.170 -0.705 -13.478 1.00 85.25 512 PHE A C 1
ATOM 3838 O O . PHE A 1 512 ? 9.976 -1.279 -14.213 1.00 85.25 512 PHE A O 1
ATOM 3845 N N . SER A 1 513 ? 8.854 -1.140 -12.269 1.00 75.31 513 SER A N 1
ATOM 3846 C CA . SER A 1 513 ? 9.085 -2.505 -11.830 1.00 75.31 513 SER A CA 1
ATOM 3847 C C . SER A 1 513 ? 7.726 -3.147 -11.644 1.00 75.31 513 SER A C 1
ATOM 3849 O O . SER A 1 513 ? 6.828 -2.537 -11.066 1.00 75.31 513 SER A O 1
ATOM 3851 N N . TRP A 1 514 ? 7.566 -4.356 -12.161 1.00 70.19 514 TRP A N 1
ATOM 3852 C CA . TRP A 1 514 ? 6.314 -5.089 -12.040 1.00 70.19 514 TRP A CA 1
ATOM 3853 C C . TRP A 1 514 ? 6.510 -6.279 -11.117 1.00 70.19 514 TRP A C 1
ATOM 3855 O O . TRP A 1 514 ? 6.183 -7.382 -11.519 1.00 70.19 514 TRP A O 1
ATOM 3865 N N . ASN A 1 515 ? 7.106 -6.090 -9.934 1.00 58.66 515 ASN A N 1
ATOM 3866 C CA . ASN A 1 515 ? 7.378 -7.203 -9.024 1.00 58.66 515 ASN A CA 1
ATOM 3867 C C . ASN A 1 515 ? 6.079 -7.751 -8.416 1.00 58.66 515 ASN A C 1
ATOM 3869 O O . ASN A 1 515 ? 5.093 -7.017 -8.283 1.00 58.66 515 ASN A O 1
ATOM 3873 N N . PRO A 1 516 ? 6.072 -9.017 -7.957 1.00 46.53 516 PRO A N 1
ATOM 3874 C CA . PRO A 1 516 ? 4.889 -9.570 -7.316 1.00 46.53 516 PRO A CA 1
ATOM 3875 C C . PRO A 1 516 ? 4.588 -8.793 -6.034 1.00 46.53 516 PRO A C 1
ATOM 3877 O O . PRO A 1 516 ? 5.410 -8.752 -5.117 1.00 46.53 516 PRO A O 1
ATOM 3880 N N . GLY A 1 517 ? 3.395 -8.205 -5.964 1.00 40.66 517 GLY A N 1
ATOM 3881 C CA . GLY A 1 517 ? 2.952 -7.407 -4.822 1.00 40.66 517 GLY A CA 1
ATOM 3882 C C . GLY A 1 517 ? 3.350 -5.927 -4.861 1.00 40.66 517 GLY A C 1
ATOM 3883 O O . GLY A 1 517 ? 3.062 -5.229 -3.885 1.00 40.66 517 GLY A O 1
ATOM 3884 N N . ASP A 1 518 ? 3.972 -5.442 -5.946 1.00 42.78 518 ASP A N 1
ATOM 3885 C CA . ASP A 1 518 ? 4.024 -4.004 -6.240 1.00 42.78 518 ASP A CA 1
ATOM 3886 C C . ASP A 1 518 ? 2.593 -3.491 -6.501 1.00 42.78 518 ASP A C 1
ATOM 3888 O O . ASP A 1 518 ? 1.739 -4.228 -7.004 1.00 42.78 518 ASP A O 1
ATOM 3892 N N . ALA A 1 519 ? 2.311 -2.235 -6.136 1.00 41.34 519 ALA A N 1
ATOM 3893 C CA . ALA A 1 519 ? 1.038 -1.608 -6.488 1.00 41.34 519 ALA A CA 1
ATOM 3894 C C . ALA A 1 519 ? 0.870 -1.614 -8.020 1.00 41.34 519 ALA A C 1
ATOM 3896 O O . ALA A 1 519 ? 1.857 -1.363 -8.723 1.00 41.34 519 ALA A O 1
ATOM 3897 N N . PRO A 1 520 ? -0.347 -1.836 -8.549 1.00 52.22 520 PRO A N 1
ATOM 3898 C CA . PRO A 1 520 ? -0.649 -1.529 -9.941 1.00 52.22 520 PRO A CA 1
ATOM 3899 C C . PRO A 1 520 ? -0.146 -0.121 -10.276 1.00 52.22 520 PRO A C 1
ATOM 3901 O O . PRO A 1 520 ? -0.492 0.831 -9.586 1.00 52.22 520 PRO A O 1
ATOM 3904 N N . LEU A 1 521 ? 0.658 0.039 -11.330 1.00 56.88 521 LEU A N 1
ATOM 3905 C CA . LEU A 1 521 ? 1.224 1.350 -11.691 1.00 56.88 521 LEU A CA 1
ATOM 3906 C C . LEU A 1 521 ? 0.179 2.291 -12.335 1.00 56.88 521 LEU A C 1
ATOM 3908 O O . LEU A 1 521 ? 0.516 3.402 -12.746 1.00 56.88 521 LEU A O 1
ATOM 3912 N N . GLY A 1 522 ? -1.078 1.839 -12.432 1.00 71.44 522 GLY A N 1
ATOM 3913 C CA . GLY A 1 522 ? -2.198 2.530 -13.069 1.00 71.44 522 GLY A CA 1
ATOM 3914 C C . GLY A 1 522 ? -2.091 2.590 -14.596 1.00 71.44 522 GLY A C 1
ATOM 3915 O O . GLY A 1 522 ? -1.226 1.945 -15.206 1.00 71.44 522 GLY A O 1
ATOM 3916 N N . ARG A 1 523 ? -2.970 3.398 -15.204 1.00 80.94 523 ARG A N 1
ATOM 3917 C CA . ARG A 1 523 ? -3.021 3.680 -16.650 1.00 80.94 523 ARG A CA 1
ATOM 3918 C C . ARG A 1 523 ? -3.260 2.409 -17.474 1.00 80.94 523 ARG A C 1
ATOM 3920 O O . ARG A 1 523 ? -3.979 1.508 -17.043 1.00 80.94 523 ARG A O 1
ATOM 3927 N N . VAL A 1 524 ? -2.655 2.302 -18.658 1.00 82.94 524 VAL A N 1
ATOM 3928 C CA . VAL A 1 524 ? -2.938 1.225 -19.615 1.00 82.94 524 VAL A CA 1
ATOM 3929 C C . VAL A 1 524 ? -2.697 -0.151 -18.995 1.00 82.94 524 VAL A C 1
ATOM 3931 O O . VAL A 1 524 ? -1.553 -0.560 -18.780 1.00 82.94 524 VAL A O 1
ATOM 3934 N N . GLY A 1 525 ? -3.775 -0.892 -18.726 1.00 73.88 525 GLY A N 1
ATOM 3935 C CA . GLY A 1 525 ? -3.706 -2.256 -18.197 1.00 73.88 525 GLY A CA 1
ATOM 3936 C C . GLY A 1 525 ? -2.880 -2.383 -16.912 1.00 73.88 525 GLY A C 1
ATOM 3937 O O . GLY A 1 525 ? -2.232 -3.412 -16.726 1.00 73.88 525 GLY A O 1
ATOM 3938 N N . ASN A 1 526 ? -2.861 -1.342 -16.067 1.00 74.50 526 ASN A N 1
ATOM 3939 C CA . ASN A 1 526 ? -2.097 -1.270 -14.812 1.00 74.50 526 ASN A CA 1
ATOM 3940 C C . ASN A 1 526 ? -0.566 -1.283 -14.948 1.00 74.50 526 ASN A C 1
ATOM 3942 O O . ASN A 1 526 ? 0.157 -1.541 -13.982 1.00 74.50 526 ASN A O 1
ATOM 3946 N N . THR A 1 527 ? -0.051 -1.014 -16.145 1.00 82.56 527 THR A N 1
ATOM 3947 C CA . THR A 1 527 ? 1.376 -1.165 -16.455 1.00 82.56 527 THR A CA 1
ATOM 3948 C C . THR A 1 527 ? 2.213 0.083 -16.184 1.00 82.56 527 THR A C 1
ATOM 3950 O O . THR A 1 527 ? 3.438 -0.014 -16.202 1.00 82.56 527 THR A O 1
ATOM 3953 N N . GLY A 1 528 ? 1.588 1.239 -15.933 1.00 83.75 528 GLY A N 1
ATOM 3954 C CA . GLY A 1 528 ? 2.262 2.532 -15.761 1.00 83.75 528 GLY A CA 1
ATOM 3955 C C . GLY A 1 528 ? 2.555 3.269 -17.071 1.00 83.75 528 GLY A C 1
ATOM 3956 O O . GLY A 1 528 ? 2.886 4.454 -17.048 1.00 83.75 528 GLY A O 1
ATOM 3957 N N . PHE A 1 529 ? 2.396 2.608 -18.218 1.00 92.56 529 PHE A N 1
ATOM 3958 C CA . PHE A 1 529 ? 2.482 3.246 -19.529 1.00 92.56 529 PHE A CA 1
ATOM 3959 C C . PHE A 1 529 ? 1.296 4.193 -19.758 1.00 92.56 529 PHE A C 1
ATOM 3961 O O . PHE A 1 529 ? 0.170 3.884 -19.374 1.00 92.56 529 PHE A O 1
ATOM 3968 N N . THR A 1 530 ? 1.551 5.344 -20.381 1.00 91.12 530 THR A N 1
ATOM 3969 C CA . THR A 1 530 ? 0.555 6.407 -20.607 1.00 91.12 530 THR A CA 1
ATOM 3970 C C . THR A 1 530 ? -0.202 6.250 -21.918 1.00 91.12 530 THR A C 1
ATOM 3972 O O . THR A 1 530 ? -1.093 7.034 -22.196 1.00 91.12 530 THR A O 1
ATOM 3975 N N . GLY A 1 531 ? 0.129 5.248 -22.730 1.00 91.25 531 GLY A N 1
ATOM 3976 C CA . GLY A 1 531 ? -0.620 4.977 -23.942 1.00 91.25 531 GLY A CA 1
ATOM 3977 C C . GLY A 1 531 ? -0.194 3.701 -24.650 1.00 91.25 531 GLY A C 1
ATOM 3978 O O . GLY A 1 531 ? 0.617 2.905 -24.159 1.00 91.25 531 GLY A O 1
ATOM 3979 N N . VAL A 1 532 ? -0.758 3.507 -25.840 1.00 92.19 532 VAL A N 1
ATOM 3980 C CA . VAL A 1 532 ? -0.400 2.422 -26.757 1.00 92.19 532 VAL A CA 1
ATOM 3981 C C . VAL A 1 532 ? -0.198 2.963 -28.159 1.00 92.19 532 VAL A C 1
ATOM 3983 O O . VAL A 1 532 ? -0.858 3.911 -28.576 1.00 92.19 532 VAL A O 1
ATOM 3986 N N . GLN A 1 533 ? 0.697 2.333 -28.911 1.00 90.88 533 GLN A N 1
ATOM 3987 C CA . GLN A 1 533 ? 0.947 2.717 -30.293 1.00 90.88 533 GLN A CA 1
ATOM 3988 C C . GLN A 1 533 ? -0.341 2.611 -31.128 1.00 90.88 533 GLN A C 1
ATOM 3990 O O . GLN A 1 533 ? -1.025 1.583 -31.097 1.00 90.88 533 GLN A O 1
ATOM 3995 N N . ILE A 1 534 ? -0.658 3.646 -31.913 1.00 88.44 534 ILE A N 1
ATOM 3996 C CA . ILE A 1 534 ? -1.834 3.639 -32.799 1.00 88.44 534 ILE A CA 1
ATOM 3997 C C . ILE A 1 534 ? -1.714 2.489 -33.798 1.00 88.44 534 ILE A C 1
ATOM 3999 O O . ILE A 1 534 ? -0.639 2.224 -34.342 1.00 88.44 534 ILE A O 1
ATOM 4003 N N . THR A 1 535 ? -2.828 1.797 -34.035 1.00 88.62 535 THR A N 1
ATOM 4004 C CA . THR A 1 535 ? -2.875 0.585 -34.852 1.00 88.62 535 THR A CA 1
ATOM 4005 C C . THR A 1 535 ? -4.093 0.543 -35.772 1.00 88.62 535 THR A C 1
ATOM 4007 O O . THR A 1 535 ? -5.162 1.038 -35.432 1.00 88.62 535 THR A O 1
ATOM 4010 N N . ASN A 1 536 ? -3.937 -0.129 -36.915 1.00 88.38 536 ASN A N 1
ATOM 4011 C CA . ASN A 1 536 ? -5.014 -0.539 -37.816 1.00 88.38 536 ASN A CA 1
ATOM 4012 C C . ASN A 1 536 ? -5.758 -1.800 -37.331 1.00 88.38 536 ASN A C 1
ATOM 4014 O O . ASN A 1 536 ? -6.662 -2.286 -38.016 1.00 88.38 536 ASN A O 1
ATOM 4018 N N . ALA A 1 537 ? -5.352 -2.398 -36.205 1.00 84.31 537 ALA A N 1
ATOM 4019 C CA . ALA A 1 537 ? -6.090 -3.503 -35.607 1.00 84.31 537 ALA A CA 1
ATOM 4020 C C . ALA A 1 537 ? -7.474 -3.037 -35.111 1.00 84.31 537 ALA A C 1
ATOM 4022 O O . ALA A 1 537 ? -7.630 -1.873 -34.750 1.00 84.31 537 ALA A O 1
ATOM 4023 N N . PRO A 1 538 ? -8.468 -3.941 -35.013 1.00 79.25 538 PRO A N 1
ATOM 4024 C CA . PRO A 1 538 ? -9.782 -3.600 -34.459 1.00 79.25 538 PRO A CA 1
ATOM 4025 C C . PRO A 1 538 ? -9.719 -3.052 -33.028 1.00 79.25 538 PRO A C 1
ATOM 4027 O O . PRO A 1 538 ? -10.576 -2.275 -32.626 1.00 79.25 538 PRO A O 1
ATOM 4030 N N . THR A 1 539 ? -8.710 -3.473 -32.262 1.00 80.94 539 THR A N 1
ATOM 4031 C CA . THR A 1 539 ? -8.489 -3.080 -30.870 1.00 80.94 539 THR A CA 1
ATOM 4032 C C . THR A 1 539 ? -7.020 -2.733 -30.662 1.00 80.94 539 THR A C 1
ATOM 4034 O O . THR A 1 539 ? -6.138 -3.542 -30.969 1.00 80.94 539 THR A O 1
ATOM 4037 N N . ARG A 1 540 ? -6.753 -1.552 -30.103 1.00 86.06 540 ARG A N 1
ATOM 4038 C CA . ARG A 1 540 ? -5.403 -1.098 -29.716 1.00 86.06 540 ARG A CA 1
ATOM 4039 C C . ARG A 1 540 ? -4.915 -1.824 -28.471 1.00 86.06 540 ARG A C 1
ATOM 4041 O O . ARG A 1 540 ? -3.821 -2.384 -28.465 1.00 86.06 540 ARG A O 1
ATOM 4048 N N . THR A 1 541 ? -5.780 -1.857 -27.462 1.00 87.12 541 THR A N 1
ATOM 4049 C CA . THR A 1 541 ? -5.536 -2.485 -26.169 1.00 87.12 541 THR A CA 1
ATOM 4050 C C . THR A 1 541 ? -6.451 -3.692 -26.027 1.00 87.12 541 THR A C 1
ATOM 4052 O O . THR A 1 541 ? -7.646 -3.625 -26.304 1.00 87.12 541 THR A O 1
ATOM 4055 N N . ILE A 1 542 ? -5.878 -4.814 -25.613 1.00 83.94 542 ILE A N 1
ATOM 4056 C CA . ILE A 1 542 ? -6.577 -6.046 -25.256 1.00 83.94 542 ILE A CA 1
ATOM 4057 C C . ILE A 1 542 ? -6.182 -6.339 -23.806 1.00 83.94 542 ILE A C 1
ATOM 4059 O O . ILE A 1 542 ? -5.158 -6.999 -23.588 1.00 83.94 542 ILE A O 1
ATOM 4063 N N . PRO A 1 543 ? -6.943 -5.828 -22.818 1.00 79.31 543 PRO A N 1
ATOM 4064 C CA . PRO A 1 543 ? -6.567 -5.904 -21.406 1.00 79.31 543 PRO A CA 1
ATOM 4065 C C . PRO A 1 543 ? -6.370 -7.335 -20.904 1.00 79.31 543 PRO A C 1
ATOM 4067 O O . PRO A 1 543 ? -5.430 -7.598 -20.170 1.00 79.31 543 PRO A O 1
ATOM 4070 N N . SER A 1 544 ? -7.162 -8.299 -21.387 1.00 80.19 544 SER A N 1
ATOM 4071 C CA . SER A 1 544 ? -7.036 -9.717 -21.007 1.00 80.19 544 SER A CA 1
ATOM 4072 C C . SER A 1 544 ? -5.686 -10.353 -21.363 1.00 80.19 544 SER A C 1
ATOM 4074 O O . SER A 1 544 ? -5.376 -11.446 -20.897 1.00 80.19 544 SER A O 1
ATOM 4076 N N . ASN A 1 545 ? -4.909 -9.705 -22.232 1.00 85.62 545 ASN A N 1
ATOM 4077 C CA . ASN A 1 545 ? -3.587 -10.159 -22.644 1.00 85.62 545 ASN A CA 1
ATOM 4078 C C . ASN A 1 545 ? -2.457 -9.451 -21.888 1.00 85.62 545 ASN A C 1
ATOM 4080 O O . ASN A 1 545 ? -1.298 -9.745 -22.162 1.00 85.62 545 ASN A O 1
ATOM 4084 N N . ILE A 1 546 ? -2.771 -8.520 -20.988 1.00 87.69 546 ILE A N 1
ATOM 4085 C CA . ILE A 1 546 ? -1.813 -7.795 -20.156 1.00 87.69 546 ILE A CA 1
ATOM 4086 C C . ILE A 1 546 ? -2.083 -8.210 -18.714 1.00 87.69 546 ILE A C 1
ATOM 4088 O O . ILE A 1 546 ? -3.196 -8.065 -18.219 1.00 87.69 546 ILE A O 1
ATOM 4092 N N . ALA A 1 547 ? -1.076 -8.745 -18.038 1.00 79.88 547 ALA A N 1
ATOM 4093 C CA . ALA A 1 547 ? -1.213 -9.158 -16.651 1.00 79.88 547 ALA A CA 1
ATOM 4094 C C . ALA A 1 547 ? 0.015 -8.722 -15.855 1.00 79.88 547 ALA A C 1
ATOM 4096 O O . ALA A 1 547 ? 1.091 -9.299 -15.992 1.00 79.88 547 ALA A O 1
ATOM 4097 N N . VAL A 1 548 ? -0.147 -7.700 -15.022 1.00 71.25 548 VAL A N 1
ATOM 4098 C CA . VAL A 1 548 ? 0.872 -7.243 -14.069 1.00 71.25 548 VAL A CA 1
ATOM 4099 C C . VAL A 1 548 ? 0.805 -8.129 -12.824 1.00 71.25 548 VAL A C 1
ATOM 4101 O O . VAL A 1 548 ? -0.282 -8.360 -12.302 1.00 71.25 548 VAL A O 1
ATOM 4104 N N . GLY A 1 549 ? 1.940 -8.668 -12.367 1.00 53.09 549 GLY A N 1
ATOM 4105 C CA . GLY A 1 549 ? 1.994 -9.504 -11.159 1.00 53.09 549 GLY A CA 1
ATOM 4106 C C . GLY A 1 549 ? 1.451 -10.933 -11.324 1.00 53.09 549 GLY A C 1
ATOM 4107 O O . GLY A 1 549 ? 1.093 -11.575 -10.339 1.00 53.09 549 GLY A O 1
ATOM 4108 N N . ALA A 1 550 ? 1.374 -11.452 -12.553 1.00 50.53 550 ALA A N 1
ATOM 4109 C CA . ALA A 1 550 ? 0.920 -12.820 -12.838 1.00 50.53 550 ALA A CA 1
ATOM 4110 C C . ALA A 1 550 ? 1.963 -13.893 -12.432 1.00 50.53 550 ALA A C 1
ATOM 4112 O O . ALA A 1 550 ? 2.982 -13.582 -11.827 1.00 50.53 550 ALA A O 1
ATOM 4113 N N . ALA A 1 551 ? 1.723 -15.182 -12.727 1.00 37.25 551 ALA A N 1
ATOM 4114 C CA . ALA A 1 551 ? 2.609 -16.288 -12.328 1.00 37.25 551 ALA A CA 1
ATOM 4115 C C . ALA A 1 551 ? 4.094 -16.011 -12.667 1.00 37.25 551 ALA A C 1
ATOM 4117 O O . ALA A 1 551 ? 4.427 -15.761 -13.823 1.00 37.25 551 ALA A O 1
ATOM 4118 N N . GLY A 1 552 ? 4.965 -16.045 -11.650 1.00 43.19 552 GLY A N 1
ATOM 4119 C CA . GLY A 1 552 ? 6.380 -15.636 -11.739 1.00 43.19 552 GLY A CA 1
ATOM 4120 C C . GLY A 1 552 ? 6.662 -14.230 -11.195 1.00 43.19 552 GLY A C 1
ATOM 4121 O O . GLY A 1 552 ? 7.808 -13.901 -10.916 1.00 43.19 552 GLY A O 1
ATOM 4122 N N . GLY A 1 553 ? 5.610 -13.442 -10.974 1.00 51.84 553 GLY A N 1
ATOM 4123 C CA . GLY A 1 553 ? 5.615 -12.174 -10.265 1.00 51.84 553 GLY A CA 1
ATOM 4124 C C . GLY A 1 553 ? 5.837 -10.932 -11.110 1.00 51.84 553 GLY A C 1
ATOM 4125 O O . GLY A 1 553 ? 5.631 -9.847 -10.606 1.00 51.84 553 GLY A O 1
ATOM 4126 N N . TYR A 1 554 ? 6.195 -11.084 -12.374 1.00 75.38 554 TYR A N 1
ATOM 4127 C CA . TYR A 1 554 ? 6.502 -9.995 -13.296 1.00 75.38 554 TYR A CA 1
ATOM 4128 C C . TYR A 1 554 ? 5.287 -9.581 -14.146 1.00 75.38 554 TYR A C 1
ATOM 4130 O O . TYR A 1 554 ? 4.196 -10.149 -14.012 1.00 75.38 554 TYR A O 1
ATOM 4138 N N . MET A 1 555 ? 5.450 -8.616 -15.060 1.00 84.94 555 MET A N 1
ATOM 4139 C CA . MET A 1 555 ? 4.406 -8.309 -16.043 1.00 84.94 555 MET A CA 1
ATOM 4140 C C . MET A 1 555 ? 4.466 -9.283 -17.219 1.00 84.94 555 MET A C 1
ATOM 4142 O O . MET A 1 555 ? 5.492 -9.437 -17.878 1.00 84.94 555 MET A O 1
ATOM 4146 N N . ASN A 1 556 ? 3.325 -9.887 -17.530 1.00 87.94 556 ASN A N 1
ATOM 4147 C CA . ASN A 1 556 ? 3.135 -10.805 -18.637 1.00 87.94 556 ASN A CA 1
ATOM 4148 C C . ASN A 1 556 ? 2.317 -10.152 -19.750 1.00 87.94 556 ASN A C 1
ATOM 4150 O O . ASN A 1 556 ? 1.251 -9.588 -19.498 1.00 87.94 556 ASN A O 1
ATOM 4154 N N . ILE A 1 557 ? 2.784 -10.287 -20.993 1.00 91.00 557 ILE A N 1
ATOM 4155 C CA . ILE A 1 557 ? 1.998 -9.937 -22.177 1.00 91.00 557 ILE A CA 1
ATOM 4156 C C . ILE A 1 557 ? 1.829 -11.174 -23.055 1.00 91.00 557 ILE A C 1
ATOM 4158 O O . ILE A 1 557 ? 2.800 -11.720 -23.590 1.00 91.00 557 ILE A O 1
ATOM 4162 N N . ILE A 1 558 ? 0.575 -11.587 -23.232 1.00 89.75 558 ILE A N 1
ATOM 4163 C CA . ILE A 1 558 ? 0.184 -12.607 -24.201 1.00 89.75 558 ILE A CA 1
ATOM 4164 C C . ILE A 1 558 ? 0.179 -11.964 -25.590 1.00 89.75 558 ILE A C 1
ATOM 4166 O O . ILE A 1 558 ? -0.523 -10.983 -25.850 1.00 89.75 558 ILE A O 1
ATOM 4170 N N . THR A 1 559 ? 0.972 -12.526 -26.496 1.00 90.19 559 THR A N 1
ATOM 4171 C CA . THR A 1 559 ? 1.151 -12.009 -27.853 1.00 90.19 559 THR A CA 1
ATOM 4172 C C . THR A 1 559 ? -0.154 -11.985 -28.644 1.00 90.19 559 THR A C 1
ATOM 4174 O O . THR A 1 559 ? -0.981 -12.894 -28.541 1.00 90.19 559 THR A O 1
ATOM 4177 N N . THR A 1 560 ? -0.276 -11.003 -29.537 1.00 88.25 560 THR A N 1
ATOM 4178 C CA . THR A 1 560 ? -1.285 -11.003 -30.602 1.00 88.25 560 THR A CA 1
ATOM 4179 C C . THR A 1 560 ? -0.664 -11.385 -31.946 1.00 88.25 560 THR A C 1
ATOM 4181 O O . THR A 1 560 ? 0.539 -11.215 -32.178 1.00 88.25 560 THR A O 1
ATOM 4184 N N . SER A 1 561 ? -1.493 -11.865 -32.881 1.00 88.00 561 SER A N 1
ATOM 4185 C CA . SER A 1 561 ? -1.064 -12.129 -34.263 1.00 88.00 561 SER A CA 1
ATOM 4186 C C . SER A 1 561 ? -0.757 -10.851 -35.059 1.00 88.00 561 SER A C 1
ATOM 4188 O O . SER A 1 561 ? -0.446 -10.943 -36.248 1.00 88.00 561 SER A O 1
ATOM 4190 N N . GLY A 1 562 ? -0.896 -9.680 -34.430 1.00 88.25 562 GLY A N 1
ATOM 4191 C CA . GLY A 1 562 ? -0.613 -8.369 -34.994 1.00 88.25 562 GLY A CA 1
ATOM 4192 C C . GLY A 1 562 ? 0.839 -8.209 -35.438 1.00 88.25 562 GLY A C 1
ATOM 4193 O O . GLY A 1 562 ? 1.733 -8.945 -35.010 1.00 88.25 562 GLY A O 1
ATOM 4194 N N . SER A 1 563 ? 1.064 -7.258 -36.342 1.00 86.56 563 SER A N 1
ATOM 4195 C CA . SER A 1 563 ? 2.388 -6.966 -36.890 1.00 86.56 563 SER A CA 1
ATOM 4196 C C . SER A 1 563 ? 2.588 -5.466 -37.031 1.00 86.56 563 SER A C 1
ATOM 4198 O O . SER A 1 563 ? 1.845 -4.819 -37.766 1.00 86.56 563 SER A O 1
ATOM 4200 N N . HIS A 1 564 ? 3.644 -4.950 -36.405 1.00 85.38 564 HIS A N 1
ATOM 4201 C CA . HIS A 1 564 ? 4.132 -3.572 -36.544 1.00 85.38 564 HIS A CA 1
ATOM 4202 C C . HIS A 1 564 ? 5.176 -3.428 -37.658 1.00 85.38 564 HIS A C 1
ATOM 4204 O O . HIS A 1 564 ? 6.133 -2.683 -37.520 1.00 85.38 564 HIS A O 1
ATOM 4210 N N . VAL A 1 565 ? 5.097 -4.254 -38.700 1.00 86.94 565 VAL A N 1
ATOM 4211 C CA . VAL A 1 565 ? 6.115 -4.320 -39.760 1.00 86.94 565 VAL A CA 1
ATOM 4212 C C . VAL A 1 565 ? 5.478 -4.010 -41.099 1.00 86.94 565 VAL A C 1
ATOM 4214 O O . VAL A 1 565 ? 4.582 -4.746 -41.534 1.00 86.94 565 VAL A O 1
ATOM 4217 N N . GLY A 1 566 ? 6.010 -2.995 -41.773 1.00 85.88 566 GLY A N 1
ATOM 4218 C CA . GLY A 1 566 ? 5.513 -2.513 -43.052 1.00 85.88 566 GLY A CA 1
ATOM 4219 C C . GLY A 1 566 ? 4.051 -2.081 -42.979 1.00 85.88 566 GLY A C 1
ATOM 4220 O O . GLY A 1 566 ? 3.486 -1.872 -41.918 1.00 85.88 566 GLY A O 1
ATOM 4221 N N . ASN A 1 567 ? 3.371 -2.086 -44.122 1.00 83.88 567 ASN A N 1
ATOM 4222 C CA . ASN A 1 567 ? 2.005 -1.556 -44.249 1.00 83.88 567 ASN A CA 1
ATOM 4223 C C . ASN A 1 567 ? 0.897 -2.310 -43.471 1.00 83.88 567 ASN A C 1
ATOM 4225 O O . ASN A 1 567 ? -0.279 -2.007 -43.669 1.00 83.88 567 ASN A O 1
ATOM 4229 N N . LEU A 1 568 ? 1.213 -3.341 -42.677 1.00 85.44 568 LEU A N 1
ATOM 4230 C CA . LEU A 1 568 ? 0.201 -4.061 -41.896 1.00 85.44 568 LEU A CA 1
ATOM 4231 C C . LEU A 1 568 ? -0.294 -3.196 -40.732 1.00 85.44 568 LEU A C 1
ATOM 4233 O O . LEU A 1 568 ? -1.497 -2.977 -40.606 1.00 85.44 568 LEU A O 1
ATOM 4237 N N . ASN A 1 569 ? 0.630 -2.692 -39.916 1.00 89.56 569 ASN A N 1
ATOM 4238 C CA . ASN A 1 569 ? 0.365 -1.827 -38.766 1.00 89.56 569 ASN A CA 1
ATOM 4239 C C . ASN A 1 569 ? -0.769 -2.310 -37.837 1.00 89.56 569 ASN A C 1
ATOM 4241 O O . ASN A 1 569 ? -1.539 -1.512 -37.305 1.00 89.56 569 ASN A O 1
ATOM 4245 N N . THR A 1 570 ? -0.908 -3.626 -37.646 1.00 92.25 570 THR A N 1
ATOM 4246 C CA . THR A 1 570 ? -1.985 -4.250 -36.850 1.00 92.25 570 THR A CA 1
ATOM 4247 C C . THR A 1 570 ? -1.532 -4.684 -35.454 1.00 92.25 570 THR A C 1
ATOM 4249 O O . THR A 1 570 ? -2.104 -5.608 -34.875 1.00 92.25 570 THR A O 1
ATOM 4252 N N . GLN A 1 571 ? -0.459 -4.099 -34.925 1.00 93.19 571 GLN A N 1
ATOM 4253 C CA . GLN A 1 571 ? 0.045 -4.456 -33.603 1.00 93.19 571 GLN A CA 1
ATOM 4254 C C . GLN A 1 571 ? -0.825 -3.869 -32.482 1.00 93.19 571 GLN A C 1
ATOM 4256 O O . GLN A 1 571 ? -0.868 -2.656 -32.314 1.00 93.19 571 GLN A O 1
ATOM 4261 N N . SER A 1 572 ? -1.444 -4.738 -31.680 1.00 92.06 572 SER A N 1
ATOM 4262 C CA . SER A 1 572 ? -2.099 -4.378 -30.410 1.00 92.06 572 SER A CA 1
ATOM 4263 C C . SER A 1 572 ? -1.137 -4.532 -29.222 1.00 92.06 572 SER A C 1
ATOM 4265 O O . SER A 1 572 ? -0.164 -5.285 -29.315 1.00 92.06 572 SER A O 1
ATOM 4267 N N . ASN A 1 573 ? -1.430 -3.889 -28.088 1.00 93.00 573 ASN A N 1
ATOM 4268 C CA . ASN A 1 573 ? -0.645 -3.948 -26.839 1.00 93.00 573 ASN A CA 1
ATOM 4269 C C . ASN A 1 573 ? 0.837 -3.544 -26.999 1.00 93.00 573 ASN A C 1
ATOM 4271 O O . ASN A 1 573 ? 1.707 -4.070 -26.307 1.00 93.00 573 ASN A O 1
ATOM 4275 N N . ALA A 1 574 ? 1.142 -2.623 -27.916 1.00 94.62 574 ALA A N 1
ATOM 4276 C CA . ALA A 1 574 ? 2.435 -1.941 -27.950 1.00 94.62 574 ALA A CA 1
ATOM 4277 C C . ALA A 1 574 ? 2.404 -0.791 -26.931 1.00 94.62 574 ALA A C 1
ATOM 4279 O O . ALA A 1 574 ? 2.035 0.330 -27.273 1.00 94.62 574 ALA A O 1
ATOM 4280 N N . LEU A 1 575 ? 2.698 -1.110 -25.669 1.00 96.25 575 LEU A N 1
ATOM 4281 C CA . LEU A 1 575 ? 2.609 -0.188 -24.532 1.00 96.25 575 LEU A CA 1
ATOM 4282 C C . LEU A 1 575 ? 3.724 0.856 -24.595 1.00 96.25 575 LEU A C 1
ATOM 4284 O O . LEU A 1 575 ? 4.861 0.492 -24.899 1.00 96.25 575 LEU A O 1
ATOM 4288 N N . GLN A 1 576 ? 3.423 2.121 -24.291 1.00 96.06 576 GLN A N 1
ATOM 4289 C CA . GLN A 1 576 ? 4.387 3.218 -24.404 1.00 96.06 576 GLN A CA 1
ATOM 4290 C C . GLN A 1 576 ? 4.155 4.375 -23.433 1.00 96.06 576 GLN A C 1
ATOM 4292 O O . GLN A 1 576 ? 3.063 4.589 -22.917 1.00 96.06 576 GLN A O 1
ATOM 4297 N N . ILE A 1 577 ? 5.231 5.114 -23.181 1.00 95.56 577 ILE A N 1
ATOM 4298 C CA . ILE A 1 577 ? 5.247 6.359 -22.418 1.00 95.56 577 ILE A CA 1
ATOM 4299 C C . ILE A 1 577 ? 6.060 7.400 -23.186 1.00 95.56 577 ILE A C 1
ATOM 4301 O O . ILE A 1 577 ? 7.075 7.075 -23.814 1.00 95.56 577 ILE A O 1
ATOM 4305 N N . GLY A 1 578 ? 5.602 8.649 -23.158 1.00 93.06 578 GLY A N 1
ATOM 4306 C CA . GLY A 1 578 ? 6.305 9.774 -23.756 1.00 93.06 578 GLY A CA 1
ATOM 4307 C C . GLY A 1 578 ? 7.486 10.212 -22.897 1.00 93.06 578 GLY A C 1
ATOM 4308 O O . GLY A 1 578 ? 7.428 10.167 -21.670 1.00 93.06 578 GLY A O 1
ATOM 4309 N N . PHE A 1 579 ? 8.564 10.677 -23.522 1.00 92.38 579 PHE A N 1
ATOM 4310 C CA . PHE A 1 579 ? 9.658 11.359 -22.826 1.00 92.38 579 PHE A CA 1
ATOM 4311 C C . PHE A 1 579 ? 10.362 12.372 -23.743 1.00 92.38 579 PHE A C 1
ATOM 4313 O O . PHE A 1 579 ? 10.264 12.286 -24.969 1.00 92.38 579 PHE A O 1
ATOM 4320 N N . ASP A 1 580 ? 11.111 13.321 -23.169 1.00 89.12 580 ASP A N 1
ATOM 4321 C CA . ASP A 1 580 ? 11.822 14.358 -23.929 1.00 89.12 580 ASP A CA 1
ATOM 4322 C C . ASP A 1 580 ? 13.071 13.810 -24.646 1.00 89.12 580 ASP A C 1
ATOM 4324 O O . ASP A 1 580 ? 14.204 13.918 -24.171 1.00 89.12 580 ASP A O 1
ATOM 4328 N N . ALA A 1 581 ? 12.895 13.252 -25.842 1.00 90.44 581 ALA A N 1
ATOM 4329 C CA . ALA A 1 581 ? 13.982 12.644 -26.605 1.00 90.44 581 ALA A CA 1
ATOM 4330 C C . ALA A 1 581 ? 14.993 13.645 -27.201 1.00 90.44 581 ALA A C 1
ATOM 4332 O O . ALA A 1 581 ? 15.943 13.209 -27.850 1.00 90.44 581 ALA A O 1
ATOM 4333 N N . ARG A 1 582 ? 14.863 14.963 -26.960 1.00 87.81 582 ARG A N 1
ATOM 4334 C CA . ARG A 1 582 ? 15.847 15.992 -27.382 1.00 87.81 582 ARG A CA 1
ATOM 4335 C C . ARG A 1 582 ? 17.140 15.963 -26.572 1.00 87.81 582 ARG A C 1
ATOM 4337 O O . ARG A 1 582 ? 18.083 16.703 -26.859 1.00 87.81 582 ARG A O 1
ATOM 4344 N N . ARG A 1 583 ? 17.184 15.138 -25.533 1.00 87.06 583 ARG A N 1
ATOM 4345 C CA . ARG A 1 583 ? 18.295 15.008 -24.594 1.00 87.06 583 ARG A CA 1
ATOM 4346 C C . ARG A 1 583 ? 18.852 13.591 -24.637 1.00 87.06 583 ARG A C 1
ATOM 4348 O O . ARG A 1 583 ? 18.079 12.667 -24.859 1.00 87.06 583 ARG A O 1
ATOM 4355 N N . PRO A 1 584 ? 20.161 13.374 -24.431 1.00 89.62 584 PRO A N 1
ATOM 4356 C CA . PRO A 1 584 ? 20.713 12.029 -24.307 1.00 89.62 584 PRO A CA 1
ATOM 4357 C C . PRO A 1 584 ? 19.928 11.167 -23.311 1.00 89.62 584 PRO A C 1
ATOM 4359 O O . PRO A 1 584 ? 19.604 11.610 -22.204 1.00 89.62 584 PRO A O 1
ATOM 4362 N N . PHE A 1 585 ? 19.606 9.941 -23.714 1.00 92.62 585 PHE A N 1
ATOM 4363 C CA . PHE A 1 585 ? 18.728 9.059 -22.951 1.00 92.62 585 PHE A CA 1
ATOM 4364 C C . PHE A 1 585 ? 19.166 7.601 -23.023 1.00 92.62 585 PHE A C 1
ATOM 4366 O O . PHE A 1 585 ? 19.877 7.175 -23.940 1.00 92.62 585 PHE A O 1
ATOM 4373 N N . ARG A 1 586 ? 18.685 6.824 -22.058 1.00 94.75 586 ARG A N 1
ATOM 4374 C CA . ARG A 1 586 ? 18.841 5.377 -21.969 1.00 94.75 586 ARG A CA 1
ATOM 4375 C C . ARG A 1 586 ? 17.485 4.743 -21.682 1.00 94.75 586 ARG A C 1
ATOM 4377 O O . ARG A 1 586 ? 16.783 5.214 -20.796 1.00 94.75 586 ARG A O 1
ATOM 4384 N N . ILE A 1 587 ? 17.151 3.698 -22.435 1.00 97.69 587 ILE A N 1
ATOM 4385 C CA . ILE A 1 587 ? 15.937 2.889 -22.276 1.00 97.69 587 ILE A CA 1
ATOM 4386 C C . ILE A 1 587 ? 16.362 1.460 -22.010 1.00 97.69 587 ILE A C 1
ATOM 4388 O O . ILE A 1 587 ? 17.207 0.944 -22.747 1.00 97.69 587 ILE A O 1
ATOM 4392 N N . GLU A 1 588 ? 15.782 0.819 -21.004 1.00 97.44 588 GLU A N 1
ATOM 4393 C CA . GLU A 1 588 ? 16.086 -0.567 -20.671 1.00 97.44 588 GLU A CA 1
ATOM 4394 C C . GLU A 1 588 ? 14.844 -1.378 -20.339 1.00 97.44 588 GLU A C 1
ATOM 4396 O O . GLU A 1 588 ? 13.847 -0.854 -19.850 1.00 97.44 588 GLU A O 1
ATOM 4401 N N . THR A 1 589 ? 14.932 -2.682 -20.577 1.00 97.06 589 THR A N 1
ATOM 4402 C CA . THR A 1 589 ? 13.985 -3.663 -20.052 1.00 97.06 589 THR A CA 1
ATOM 4403 C C . THR A 1 589 ? 14.680 -5.001 -19.858 1.00 97.06 589 THR A C 1
ATOM 4405 O O . THR A 1 589 ? 15.717 -5.257 -20.481 1.00 97.06 589 THR A O 1
ATOM 4408 N N . ARG A 1 590 ? 14.088 -5.870 -19.044 1.00 93.62 590 ARG A N 1
ATOM 4409 C CA . ARG A 1 590 ? 14.499 -7.266 -18.904 1.00 93.62 590 ARG A CA 1
ATOM 4410 C C . ARG A 1 590 ? 13.371 -8.195 -19.310 1.00 93.62 590 ARG A C 1
ATOM 4412 O O . ARG A 1 590 ? 12.263 -8.068 -18.801 1.00 93.62 590 ARG A O 1
ATOM 4419 N N . LEU A 1 591 ? 13.703 -9.162 -20.158 1.00 93.19 591 LEU A N 1
ATOM 4420 C CA . LEU A 1 591 ? 12.879 -10.330 -20.442 1.00 93.19 591 LEU A CA 1
ATOM 4421 C C . LEU A 1 591 ? 13.331 -11.507 -19.580 1.00 93.19 591 LEU A C 1
ATOM 4423 O O . LEU A 1 591 ? 14.513 -11.866 -19.591 1.00 93.19 591 LEU A O 1
ATOM 4427 N N . THR A 1 592 ? 12.381 -12.135 -18.897 1.00 88.50 592 THR A N 1
ATOM 4428 C CA . THR A 1 592 ? 12.619 -13.317 -18.064 1.00 88.50 592 THR A CA 1
ATOM 4429 C C . THR A 1 592 ? 12.212 -14.574 -18.828 1.00 88.50 592 THR A C 1
ATOM 4431 O O . THR A 1 592 ? 11.124 -14.641 -19.399 1.00 88.50 592 THR A O 1
ATOM 4434 N N . GLU A 1 593 ? 13.114 -15.553 -18.884 1.00 85.81 593 GLU A N 1
ATOM 4435 C CA . GLU A 1 593 ? 12.923 -16.878 -19.480 1.00 85.81 593 GLU A CA 1
ATOM 4436 C C . GLU A 1 593 ? 12.280 -16.823 -20.883 1.00 85.81 593 GLU A C 1
ATOM 4438 O O . GLU A 1 593 ? 11.307 -17.516 -21.192 1.00 85.81 593 GLU A O 1
ATOM 4443 N N . ALA A 1 594 ? 12.804 -15.956 -21.758 1.00 86.62 594 ALA A N 1
ATOM 4444 C CA . ALA A 1 594 ? 12.233 -15.738 -23.085 1.00 86.62 594 ALA A CA 1
ATOM 4445 C C . ALA A 1 594 ? 12.077 -17.067 -23.853 1.00 86.62 594 ALA A C 1
ATOM 4447 O O . ALA A 1 594 ? 13.035 -17.817 -24.012 1.00 86.62 594 ALA A O 1
ATOM 4448 N N . PHE A 1 595 ? 10.875 -17.344 -24.372 1.00 87.62 595 PHE A N 1
ATOM 4449 C CA . PHE A 1 595 ? 10.539 -18.594 -25.076 1.00 87.62 595 PHE A CA 1
ATOM 4450 C C . PHE A 1 595 ? 10.677 -19.890 -24.249 1.00 87.62 595 PHE A C 1
ATOM 4452 O O . PHE A 1 595 ? 10.823 -20.970 -24.832 1.00 87.62 595 PHE A O 1
ATOM 4459 N N . LEU A 1 596 ? 10.600 -19.821 -22.914 1.00 80.88 596 LEU A N 1
ATOM 4460 C CA . LEU A 1 596 ? 10.693 -20.999 -22.051 1.00 80.88 596 LEU A CA 1
ATOM 4461 C C . LEU A 1 596 ? 9.747 -22.124 -22.487 1.00 80.88 596 LEU A C 1
ATOM 4463 O O . LEU A 1 596 ? 8.553 -21.927 -22.705 1.00 80.88 596 LEU A O 1
ATOM 4467 N N . GLY A 1 597 ? 10.295 -23.337 -22.590 1.00 75.94 597 GLY A N 1
ATOM 4468 C CA . GLY A 1 597 ? 9.511 -24.542 -22.862 1.00 75.94 597 GLY A CA 1
ATOM 4469 C C . GLY A 1 597 ? 8.914 -24.618 -24.271 1.00 75.94 597 GLY A C 1
ATOM 4470 O O . GLY A 1 597 ? 8.144 -25.539 -24.544 1.00 75.94 597 GLY A O 1
ATOM 4471 N N . MET A 1 598 ? 9.273 -23.707 -25.182 1.00 83.56 598 MET A N 1
ATOM 4472 C CA . MET A 1 598 ? 8.782 -23.715 -26.558 1.00 83.56 598 MET A CA 1
ATOM 4473 C C . MET A 1 598 ? 9.882 -23.515 -27.600 1.00 83.56 598 MET A C 1
ATOM 4475 O O . MET A 1 598 ? 10.991 -23.078 -27.315 1.00 83.56 598 MET A O 1
ATOM 4479 N N . THR A 1 599 ? 9.572 -23.871 -28.849 1.00 87.62 599 THR A N 1
ATOM 4480 C CA . THR A 1 599 ? 10.448 -23.595 -29.994 1.00 87.62 599 THR A CA 1
ATOM 4481 C C . THR A 1 599 ? 9.999 -22.292 -30.658 1.00 87.62 599 THR A C 1
ATOM 4483 O O . THR A 1 599 ? 8.881 -22.259 -31.179 1.00 87.62 599 THR A O 1
ATOM 4486 N N . PRO A 1 600 ? 10.836 -21.236 -30.676 1.00 90.50 600 PRO A N 1
ATOM 4487 C CA . PRO A 1 600 ? 10.499 -19.983 -31.346 1.00 90.50 600 PRO A CA 1
ATOM 4488 C C . PRO A 1 600 ? 10.188 -20.209 -32.831 1.00 90.50 600 PRO A C 1
ATOM 4490 O O . PRO A 1 600 ? 10.901 -20.944 -33.519 1.00 90.50 600 PRO A O 1
ATOM 4493 N N . SER A 1 601 ? 9.136 -19.572 -33.343 1.00 90.12 601 SER A N 1
ATOM 4494 C CA . SER A 1 601 ? 8.658 -19.759 -34.718 1.00 90.12 601 SER A CA 1
ATOM 4495 C C . SER A 1 601 ? 8.086 -18.475 -35.330 1.00 90.12 601 SER A C 1
ATOM 4497 O O . SER A 1 601 ? 7.745 -17.525 -34.626 1.00 90.12 601 SER A O 1
ATOM 4499 N N . GLY A 1 602 ? 7.968 -18.447 -36.663 1.00 89.19 602 GLY A N 1
ATOM 4500 C CA . GLY A 1 602 ? 7.413 -17.303 -37.389 1.00 89.19 602 GLY A CA 1
ATOM 4501 C C . GLY A 1 602 ? 8.181 -16.011 -37.102 1.00 89.19 602 GLY A C 1
ATOM 4502 O O . GLY A 1 602 ? 9.410 -15.998 -37.114 1.00 89.19 602 GLY A O 1
ATOM 4503 N N . ASN A 1 603 ? 7.450 -14.934 -36.820 1.00 88.94 603 ASN A N 1
ATOM 4504 C CA . ASN A 1 603 ? 7.994 -13.642 -36.405 1.00 88.94 603 ASN A CA 1
ATOM 4505 C C . ASN A 1 603 ? 7.757 -13.369 -34.916 1.00 88.94 603 ASN A C 1
ATOM 4507 O O . ASN A 1 603 ? 7.692 -12.206 -34.527 1.00 88.94 603 ASN A O 1
ATOM 4511 N N . GLN A 1 604 ? 7.624 -14.413 -34.085 1.00 93.00 604 GLN A N 1
ATOM 4512 C CA . GLN A 1 604 ? 7.466 -14.226 -32.645 1.00 93.00 604 GLN A CA 1
ATOM 4513 C C . GLN A 1 604 ? 8.600 -13.360 -32.090 1.00 93.00 604 GLN A C 1
ATOM 4515 O O . GLN A 1 604 ? 9.776 -13.614 -32.385 1.00 93.00 604 GLN A O 1
ATOM 4520 N N . ALA A 1 605 ? 8.251 -12.327 -31.327 1.00 94.19 605 ALA A N 1
ATOM 4521 C CA . ALA A 1 605 ? 9.225 -11.406 -30.765 1.00 94.19 605 ALA A CA 1
ATOM 4522 C C . ALA A 1 605 ? 8.704 -10.658 -29.534 1.00 94.19 605 ALA A C 1
ATOM 4524 O O . ALA A 1 605 ? 7.501 -10.429 -29.423 1.00 94.19 605 ALA A O 1
ATOM 4525 N N . ALA A 1 606 ? 9.624 -10.226 -28.671 1.00 96.25 606 ALA A N 1
ATOM 4526 C CA . ALA A 1 606 ? 9.355 -9.314 -27.563 1.00 96.25 606 ALA A CA 1
ATOM 4527 C C . ALA A 1 606 ? 10.559 -8.423 -27.245 1.00 96.25 606 ALA A C 1
ATOM 4529 O O . ALA A 1 606 ? 11.702 -8.847 -27.418 1.00 96.25 606 ALA A O 1
ATOM 4530 N N . GLY A 1 607 ? 10.321 -7.196 -26.784 1.00 97.12 607 GLY A N 1
ATOM 4531 C CA . GLY A 1 607 ? 11.381 -6.286 -26.346 1.00 97.12 607 GLY A CA 1
ATOM 4532 C C . GLY A 1 607 ? 10.985 -4.818 -26.446 1.00 97.12 607 GLY A C 1
ATOM 4533 O O . GLY A 1 607 ? 9.813 -4.486 -26.303 1.00 97.12 607 GLY A O 1
ATOM 4534 N N . LEU A 1 608 ? 11.968 -3.955 -26.698 1.00 97.94 608 LEU A N 1
ATOM 4535 C CA . LEU A 1 608 ? 11.839 -2.497 -26.707 1.00 97.94 608 LEU A CA 1
ATOM 4536 C C . LEU A 1 608 ? 11.459 -1.943 -28.081 1.00 97.94 608 LEU A C 1
ATOM 4538 O O . LEU A 1 608 ? 11.922 -2.445 -29.115 1.00 97.94 608 LEU A O 1
ATOM 4542 N N . PHE A 1 609 ? 10.745 -0.821 -28.083 1.00 96.31 609 PHE A N 1
ATOM 4543 C CA . PHE A 1 609 ? 10.633 0.066 -29.238 1.00 96.31 609 PHE A CA 1
ATOM 4544 C C . PHE A 1 609 ? 10.660 1.550 -28.842 1.00 96.31 609 PHE A C 1
ATOM 4546 O O . PHE A 1 609 ? 10.422 1.909 -27.691 1.00 96.31 609 PHE A O 1
ATOM 4553 N N . ILE A 1 610 ? 10.983 2.401 -29.815 1.00 95.38 610 ILE A N 1
ATOM 4554 C CA . ILE A 1 610 ? 10.961 3.865 -29.725 1.00 95.38 610 ILE A CA 1
ATOM 4555 C C . ILE A 1 610 ? 10.610 4.440 -31.098 1.00 95.38 610 ILE A C 1
ATOM 4557 O O . ILE A 1 610 ? 11.218 4.047 -32.097 1.00 95.38 610 ILE A O 1
ATOM 4561 N N . GLY A 1 611 ? 9.653 5.358 -31.179 1.00 92.75 611 GLY A N 1
ATOM 4562 C CA . GLY A 1 611 ? 9.193 5.871 -32.469 1.00 92.75 611 GLY A CA 1
ATOM 4563 C C . GLY A 1 611 ? 7.913 6.681 -32.379 1.00 92.75 611 GLY A C 1
ATOM 4564 O O . GLY A 1 611 ? 7.254 6.675 -31.349 1.00 92.75 611 GLY A O 1
ATOM 4565 N N . THR A 1 612 ? 7.570 7.374 -33.462 1.00 89.50 612 THR A N 1
ATOM 4566 C CA . THR A 1 612 ? 6.373 8.224 -33.511 1.00 89.50 612 THR A CA 1
ATOM 4567 C C . THR A 1 612 ? 5.109 7.455 -33.839 1.00 89.50 612 THR A C 1
ATOM 4569 O O . THR A 1 612 ? 4.046 7.967 -33.544 1.00 89.50 612 THR A O 1
ATOM 4572 N N . ASP A 1 613 ? 5.198 6.294 -34.492 1.00 89.69 613 ASP A N 1
ATOM 4573 C CA . ASP A 1 613 ? 4.064 5.479 -34.953 1.00 89.69 613 ASP A CA 1
ATOM 4574 C C . ASP A 1 613 ? 4.570 4.118 -35.493 1.00 89.69 613 ASP A C 1
ATOM 4576 O O . ASP A 1 613 ? 5.774 3.836 -35.449 1.00 89.69 613 ASP A O 1
ATOM 4580 N N . GLN A 1 614 ? 3.667 3.257 -35.988 1.00 90.62 614 GLN A N 1
ATOM 4581 C CA . GLN A 1 614 ? 4.030 1.939 -36.544 1.00 90.62 614 GLN A CA 1
ATOM 4582 C C . GLN A 1 614 ? 4.810 2.015 -37.870 1.00 90.62 614 GLN A C 1
ATOM 4584 O O . GLN A 1 614 ? 5.483 1.051 -38.215 1.00 90.62 614 GLN A O 1
ATOM 4589 N N . ASP A 1 615 ? 4.822 3.159 -38.557 1.00 90.69 615 ASP A N 1
ATOM 4590 C CA . ASP A 1 615 ? 5.592 3.380 -39.788 1.00 90.69 615 ASP A CA 1
ATOM 4591 C C . ASP A 1 615 ? 6.975 4.011 -39.524 1.00 90.69 615 ASP A C 1
ATOM 4593 O O . ASP A 1 615 ? 7.821 4.071 -40.425 1.00 90.69 615 ASP A O 1
ATOM 4597 N N . ASN A 1 616 ? 7.231 4.494 -38.304 1.00 90.94 616 ASN A N 1
ATOM 4598 C CA . ASN A 1 616 ? 8.411 5.273 -37.938 1.00 90.94 616 ASN A CA 1
ATOM 4599 C C . ASN A 1 616 ? 8.907 4.913 -36.534 1.00 90.94 616 ASN A C 1
ATOM 4601 O O . ASN A 1 616 ? 8.712 5.654 -35.569 1.00 90.94 616 ASN A O 1
ATOM 4605 N N . TYR A 1 617 ? 9.617 3.790 -36.426 1.00 92.88 617 TYR A N 1
ATOM 4606 C CA . TYR A 1 617 ? 10.162 3.328 -35.151 1.00 92.88 617 TYR A CA 1
ATOM 4607 C C . TYR A 1 617 ? 11.512 2.617 -35.290 1.00 92.88 617 TYR A C 1
ATOM 4609 O O . TYR A 1 617 ? 11.961 2.216 -36.367 1.00 92.88 617 TYR A O 1
ATOM 4617 N N . ILE A 1 618 ? 12.171 2.443 -34.152 1.00 94.75 618 ILE A N 1
ATOM 4618 C CA . ILE A 1 618 ? 13.312 1.557 -33.947 1.00 94.75 618 ILE A CA 1
ATOM 4619 C C . ILE A 1 618 ? 12.908 0.522 -32.904 1.00 94.75 618 ILE A C 1
ATOM 4621 O O . ILE A 1 618 ? 12.284 0.867 -31.904 1.00 94.75 618 ILE A O 1
ATOM 4625 N N . ARG A 1 619 ? 13.269 -0.746 -33.124 1.00 94.31 619 ARG A N 1
ATOM 4626 C CA . ARG A 1 619 ? 13.019 -1.828 -32.160 1.00 94.31 619 ARG A CA 1
ATOM 4627 C C . ARG A 1 619 ? 14.273 -2.617 -31.833 1.00 94.31 619 ARG A C 1
ATOM 4629 O O . ARG A 1 619 ? 15.136 -2.805 -32.695 1.00 94.31 619 ARG A O 1
ATOM 4636 N N . LEU A 1 620 ? 14.313 -3.132 -30.611 1.00 96.56 620 LEU A N 1
ATOM 4637 C CA . LEU A 1 620 ? 15.278 -4.116 -30.141 1.00 96.56 620 LEU A CA 1
ATOM 4638 C C . LEU A 1 620 ? 14.517 -5.243 -29.446 1.00 96.56 620 LEU A C 1
ATOM 4640 O O . LEU A 1 620 ? 13.984 -5.048 -28.358 1.00 96.56 620 LEU A O 1
ATOM 4644 N N . VAL A 1 621 ? 14.464 -6.413 -30.079 1.00 96.19 621 VAL A N 1
ATOM 4645 C CA . VAL A 1 621 ? 13.625 -7.530 -29.619 1.00 96.19 621 VAL A CA 1
ATOM 4646 C C . VAL A 1 621 ? 14.372 -8.861 -29.614 1.00 96.19 621 VAL A C 1
ATOM 4648 O O . VAL A 1 621 ? 15.174 -9.130 -30.510 1.00 96.19 621 VAL A O 1
ATOM 4651 N N . ALA A 1 622 ? 14.067 -9.725 -28.647 1.00 95.62 622 ALA A N 1
ATOM 4652 C CA . ALA A 1 622 ? 14.307 -11.161 -28.748 1.00 95.62 622 ALA A CA 1
ATOM 4653 C C . ALA A 1 622 ? 13.325 -11.748 -29.765 1.00 95.62 622 ALA A C 1
ATOM 4655 O O . ALA A 1 622 ? 12.137 -11.444 -29.699 1.00 95.62 622 ALA A O 1
ATOM 4656 N N . THR A 1 623 ? 13.784 -12.549 -30.730 1.00 93.69 623 THR A N 1
ATOM 4657 C CA . THR A 1 623 ? 12.917 -13.011 -31.824 1.00 93.69 623 THR A CA 1
ATOM 4658 C C . THR A 1 623 ? 13.272 -14.387 -32.386 1.00 93.69 623 THR A C 1
ATOM 4660 O O . THR A 1 623 ? 14.427 -14.821 -32.375 1.00 93.69 623 THR A O 1
ATOM 4663 N N . ALA A 1 624 ? 12.258 -15.047 -32.952 1.00 91.88 624 ALA A N 1
ATOM 4664 C CA . ALA A 1 624 ? 12.374 -16.240 -33.784 1.00 91.88 624 ALA A CA 1
ATOM 4665 C C . ALA A 1 624 ? 12.978 -15.978 -35.183 1.00 91.88 624 ALA A C 1
ATOM 4667 O O . ALA A 1 624 ? 13.436 -16.917 -35.836 1.00 91.88 624 ALA A O 1
ATOM 4668 N N . ASN A 1 625 ? 12.992 -14.723 -35.653 1.00 89.38 625 ASN A N 1
ATOM 4669 C CA . ASN A 1 625 ? 13.434 -14.351 -37.000 1.00 89.38 625 ASN A CA 1
ATOM 4670 C C . ASN A 1 625 ? 14.377 -13.139 -36.965 1.00 89.38 625 ASN A C 1
ATOM 4672 O O . ASN A 1 625 ? 14.022 -12.039 -37.400 1.00 89.38 625 ASN A O 1
ATOM 4676 N N . ARG A 1 626 ? 15.614 -13.334 -36.483 1.00 88.94 626 ARG A N 1
ATOM 4677 C CA . ARG A 1 626 ? 16.562 -12.221 -36.244 1.00 88.94 626 ARG A CA 1
ATOM 4678 C C . ARG A 1 626 ? 16.881 -11.369 -37.478 1.00 88.94 626 ARG A C 1
ATOM 4680 O O . ARG A 1 626 ? 17.167 -10.179 -37.355 1.00 88.94 626 ARG A O 1
ATOM 4687 N N . ASN A 1 627 ? 16.786 -11.950 -38.676 1.00 82.56 627 ASN A N 1
ATOM 4688 C CA . ASN A 1 627 ? 17.078 -11.268 -39.942 1.00 82.56 627 ASN A CA 1
ATOM 4689 C C . ASN A 1 627 ? 15.829 -10.723 -40.653 1.00 82.56 627 ASN A C 1
ATOM 4691 O O . ASN A 1 627 ? 15.966 -10.118 -41.711 1.00 82.56 627 ASN A O 1
ATOM 4695 N N . GLY A 1 628 ? 14.622 -10.950 -40.124 1.00 77.75 628 GLY A N 1
ATOM 4696 C CA . GLY A 1 628 ? 13.376 -10.427 -40.700 1.00 77.75 628 GLY A CA 1
ATOM 4697 C C . GLY A 1 628 ? 12.996 -11.001 -42.072 1.00 77.75 628 GLY A C 1
ATOM 4698 O O . GLY A 1 628 ? 12.007 -10.580 -42.654 1.00 77.75 628 GLY A O 1
ATOM 4699 N N . ASN A 1 629 ? 13.746 -11.977 -42.587 1.00 73.38 629 ASN A N 1
ATOM 4700 C CA . ASN A 1 629 ? 13.585 -12.545 -43.929 1.00 73.38 629 ASN A CA 1
ATOM 4701 C C . ASN A 1 629 ? 13.227 -14.045 -43.919 1.00 73.38 629 ASN A C 1
ATOM 4703 O O . ASN A 1 629 ? 13.214 -14.682 -44.969 1.00 73.38 629 ASN A O 1
ATOM 4707 N N . GLY A 1 630 ? 12.995 -14.629 -42.737 1.00 68.06 630 GLY A N 1
ATOM 4708 C CA . GLY A 1 630 ? 12.641 -16.041 -42.572 1.00 68.06 630 GLY A CA 1
ATOM 4709 C C . GLY A 1 630 ? 13.827 -17.009 -42.633 1.00 68.06 630 GLY A C 1
ATOM 4710 O O . GLY A 1 630 ? 13.632 -18.209 -42.479 1.00 68.06 630 GLY A O 1
ATOM 4711 N N . THR A 1 631 ? 15.061 -16.521 -42.823 1.00 62.91 631 THR A N 1
ATOM 4712 C CA . THR A 1 631 ? 16.268 -17.363 -42.947 1.00 62.91 631 THR A CA 1
ATOM 4713 C C . THR A 1 631 ? 17.287 -17.136 -41.825 1.00 62.91 631 THR A C 1
ATOM 4715 O O . THR A 1 631 ? 18.399 -17.656 -41.892 1.00 62.91 631 THR A O 1
ATOM 4718 N N . GLY A 1 632 ? 16.956 -16.315 -40.821 1.00 62.84 632 GLY A N 1
ATOM 4719 C CA . GLY A 1 632 ? 17.893 -15.868 -39.785 1.00 62.84 632 GLY A CA 1
ATOM 4720 C C . GLY A 1 632 ? 17.967 -16.719 -38.521 1.00 62.84 632 GLY A C 1
ATOM 4721 O O . GLY A 1 632 ? 18.960 -16.609 -37.817 1.00 62.84 632 GLY A O 1
ATOM 4722 N N . GLY A 1 633 ? 16.974 -17.559 -38.222 1.00 82.88 633 GLY A N 1
ATOM 4723 C CA . GLY A 1 633 ? 16.899 -18.272 -36.939 1.00 82.88 633 GLY A CA 1
ATOM 4724 C C . GLY A 1 633 ? 16.717 -17.344 -35.725 1.00 82.88 633 GLY A C 1
ATOM 4725 O O . GLY A 1 633 ? 16.455 -16.145 -35.872 1.00 82.88 633 GLY A O 1
ATOM 4726 N N . THR A 1 634 ? 16.867 -17.907 -34.523 1.00 90.75 634 THR A N 1
ATOM 4727 C CA . THR A 1 634 ? 16.652 -17.220 -33.239 1.00 90.75 634 THR A CA 1
ATOM 4728 C C . THR A 1 634 ? 17.786 -16.257 -32.889 1.00 90.75 634 THR A C 1
ATOM 4730 O O . THR A 1 634 ? 18.947 -16.457 -33.270 1.00 90.75 634 THR A O 1
ATOM 4733 N N . GLY A 1 635 ? 17.465 -15.194 -32.156 1.00 92.50 635 GLY A N 1
ATOM 4734 C CA . GLY A 1 635 ? 18.449 -14.227 -31.674 1.00 92.50 635 GLY A CA 1
ATOM 4735 C C . GLY A 1 635 ? 17.833 -12.879 -31.336 1.00 92.50 635 GLY A C 1
ATOM 4736 O O . GLY A 1 635 ? 16.625 -12.781 -31.125 1.00 92.50 635 GLY A O 1
ATOM 4737 N N . LEU A 1 636 ? 18.659 -11.836 -31.317 1.00 93.62 636 LEU A N 1
ATOM 4738 C CA . LEU A 1 636 ? 18.178 -10.464 -31.157 1.00 93.62 636 LEU A CA 1
ATOM 4739 C C . LEU A 1 636 ? 18.024 -9.792 -32.511 1.00 93.62 636 LEU A C 1
ATOM 4741 O O . LEU A 1 636 ? 18.817 -10.015 -33.426 1.00 93.62 636 LEU A O 1
ATOM 4745 N N . GLN A 1 637 ? 17.027 -8.925 -32.622 1.00 93.00 637 GLN A N 1
ATOM 4746 C CA . GLN A 1 637 ? 16.828 -8.091 -33.789 1.00 93.00 637 GLN A CA 1
ATOM 4747 C C . GLN A 1 637 ? 16.814 -6.625 -33.402 1.00 93.00 637 GLN A C 1
ATOM 4749 O O . GLN A 1 637 ? 15.860 -6.141 -32.796 1.00 93.00 637 GLN A O 1
ATOM 4754 N N . PHE A 1 638 ? 17.853 -5.922 -33.843 1.00 93.88 638 PHE A N 1
ATOM 4755 C CA . PHE A 1 638 ? 17.844 -4.477 -33.967 1.00 93.88 638 PHE A CA 1
ATOM 4756 C C . PHE A 1 638 ? 17.354 -4.114 -35.375 1.00 93.88 638 PHE A C 1
ATOM 4758 O O . PHE A 1 638 ? 17.867 -4.635 -36.375 1.00 93.88 638 PHE A O 1
ATOM 4765 N N . ALA A 1 639 ? 16.311 -3.291 -35.464 1.00 92.12 639 ALA A N 1
ATOM 4766 C CA . ALA A 1 639 ? 15.682 -2.919 -36.730 1.00 92.12 639 ALA A CA 1
ATOM 4767 C C . ALA A 1 639 ? 15.133 -1.491 -36.688 1.00 92.12 639 ALA A C 1
ATOM 4769 O O . ALA A 1 639 ? 14.869 -0.947 -35.615 1.00 92.12 639 ALA A O 1
ATOM 4770 N N . ARG A 1 640 ? 14.955 -0.910 -37.875 1.00 92.06 640 ARG A N 1
ATOM 4771 C CA . ARG A 1 640 ? 14.344 0.406 -38.072 1.00 92.06 640 ARG A CA 1
ATOM 4772 C C . ARG A 1 640 ? 13.278 0.317 -39.148 1.00 92.06 640 ARG A C 1
ATOM 4774 O O . ARG A 1 640 ? 13.506 -0.301 -40.185 1.00 92.06 640 ARG A O 1
ATOM 4781 N N . GLU A 1 641 ? 12.179 1.008 -38.917 1.00 91.94 641 GLU A N 1
ATOM 4782 C CA . GLU A 1 641 ? 11.172 1.310 -39.919 1.00 91.94 641 GLU A CA 1
ATOM 4783 C C . GLU A 1 641 ? 11.142 2.818 -40.188 1.00 91.94 641 GLU A C 1
ATOM 4785 O O . GLU A 1 641 ? 11.427 3.642 -39.313 1.00 91.94 641 GLU A O 1
ATOM 4790 N N . THR A 1 642 ? 10.925 3.208 -41.439 1.00 90.94 642 THR A N 1
ATOM 4791 C CA . THR A 1 642 ? 10.778 4.619 -41.818 1.00 90.94 642 THR A CA 1
ATOM 4792 C C . THR A 1 642 ? 9.801 4.722 -42.969 1.00 90.94 642 THR A C 1
ATOM 4794 O O . THR A 1 642 ? 10.054 4.154 -44.033 1.00 90.94 642 THR A O 1
ATOM 4797 N N . ASN A 1 643 ? 8.719 5.469 -42.761 1.00 89.69 643 ASN A N 1
ATOM 4798 C CA . ASN A 1 643 ? 7.601 5.591 -43.692 1.00 89.69 643 ASN A CA 1
ATOM 4799 C C . ASN A 1 643 ? 7.087 4.221 -44.188 1.00 89.69 643 ASN A C 1
ATOM 4801 O O . ASN A 1 643 ? 6.930 4.028 -45.395 1.00 89.69 643 ASN A O 1
ATOM 4805 N N . GLY A 1 644 ? 6.925 3.249 -43.283 1.00 89.06 644 GLY A N 1
ATOM 4806 C CA . GLY A 1 644 ? 6.412 1.909 -43.608 1.00 89.06 644 GLY A CA 1
ATOM 4807 C C . GLY A 1 644 ? 7.426 0.984 -44.300 1.00 89.06 644 GLY A C 1
ATOM 4808 O O . GLY A 1 644 ? 7.081 -0.080 -44.820 1.00 89.06 644 GLY A O 1
ATOM 4809 N N . ILE A 1 645 ? 8.700 1.392 -44.386 1.00 90.00 645 ILE A N 1
ATOM 4810 C CA . ILE A 1 645 ? 9.776 0.593 -44.987 1.00 90.00 645 ILE A CA 1
ATOM 4811 C C . ILE A 1 645 ? 10.631 -0.020 -43.882 1.00 90.00 645 ILE A C 1
ATOM 4813 O O . ILE A 1 645 ? 11.502 0.638 -43.306 1.00 90.00 645 ILE A O 1
ATOM 4817 N N . PHE A 1 646 ? 10.399 -1.304 -43.613 1.00 89.19 646 PHE A N 1
ATOM 4818 C CA . PHE A 1 646 ? 11.120 -2.063 -42.596 1.00 89.19 646 PHE A CA 1
ATOM 4819 C C . PHE A 1 646 ? 12.510 -2.513 -43.063 1.00 89.19 646 PHE A C 1
ATOM 4821 O O . PHE A 1 646 ? 12.664 -3.170 -44.096 1.00 89.19 646 PHE A O 1
ATOM 4828 N N . ALA A 1 647 ? 13.525 -2.235 -42.249 1.00 87.81 647 ALA A N 1
ATOM 4829 C CA . ALA A 1 647 ? 14.891 -2.705 -42.428 1.00 87.81 647 ALA A CA 1
ATOM 4830 C C . ALA A 1 647 ? 15.359 -3.479 -41.184 1.00 87.81 647 ALA A C 1
ATOM 4832 O O . ALA A 1 647 ? 15.790 -2.899 -40.181 1.00 87.81 647 ALA A O 1
ATOM 4833 N N . ALA A 1 648 ? 15.314 -4.813 -41.261 1.00 74.94 648 ALA A N 1
ATOM 4834 C CA . ALA A 1 648 ? 15.962 -5.677 -40.278 1.00 74.94 648 ALA A CA 1
ATOM 4835 C C . ALA A 1 648 ? 17.487 -5.640 -40.433 1.00 74.94 648 ALA A C 1
ATOM 4837 O O . ALA A 1 648 ? 18.005 -5.691 -41.548 1.00 74.94 648 ALA A O 1
ATOM 4838 N N . ASN A 1 649 ? 18.201 -5.636 -39.303 1.00 69.38 649 ASN A N 1
ATOM 4839 C CA . ASN A 1 649 ? 19.662 -5.696 -39.252 1.00 69.38 649 ASN A CA 1
ATOM 4840 C C . ASN A 1 649 ? 20.379 -4.563 -40.027 1.00 69.38 649 ASN A C 1
ATOM 4842 O O . ASN A 1 649 ? 21.263 -4.827 -40.848 1.00 69.38 649 ASN A O 1
ATOM 4846 N N . PRO A 1 650 ? 20.046 -3.288 -39.767 1.00 65.12 650 PRO A N 1
ATOM 4847 C CA . PRO A 1 650 ? 20.574 -2.153 -40.524 1.00 65.12 650 PRO A CA 1
ATOM 4848 C C . PRO A 1 650 ? 22.092 -1.953 -40.355 1.00 65.12 650 PRO A C 1
ATOM 4850 O O . PRO A 1 650 ? 22.708 -1.233 -41.136 1.00 65.12 650 PRO A O 1
ATOM 4853 N N . THR A 1 651 ? 22.708 -2.605 -39.362 1.00 71.31 651 THR A N 1
ATOM 4854 C CA . THR A 1 651 ? 24.146 -2.534 -39.058 1.00 71.31 651 THR A CA 1
ATOM 4855 C C . THR A 1 651 ? 24.894 -3.850 -39.301 1.00 71.31 651 THR A C 1
ATOM 4857 O O . THR A 1 651 ? 26.085 -3.919 -39.020 1.00 71.31 651 THR A O 1
ATOM 4860 N N . SER A 1 652 ? 24.229 -4.888 -39.830 1.00 70.12 652 SER A N 1
ATOM 4861 C CA . SER A 1 652 ? 24.793 -6.231 -40.089 1.00 70.12 652 SER A CA 1
ATOM 4862 C C . SER A 1 652 ? 25.338 -7.002 -38.865 1.00 70.12 652 SER A C 1
ATOM 4864 O O . SER A 1 652 ? 26.167 -7.891 -39.036 1.00 70.12 652 SER A O 1
ATOM 4866 N N . ASN A 1 653 ? 24.845 -6.736 -37.649 1.00 73.44 653 ASN A N 1
ATOM 4867 C CA . ASN A 1 653 ? 25.415 -7.239 -36.387 1.00 73.44 653 ASN A CA 1
ATOM 4868 C C . ASN A 1 653 ? 24.417 -7.933 -35.428 1.00 73.44 653 ASN A C 1
ATOM 4870 O O . ASN A 1 653 ? 24.706 -8.078 -34.243 1.00 73.44 653 ASN A O 1
ATOM 4874 N N . ASN A 1 654 ? 23.240 -8.367 -35.888 1.00 85.69 654 ASN A N 1
ATOM 4875 C CA . ASN A 1 654 ? 22.270 -9.042 -35.011 1.00 85.69 654 ASN A CA 1
ATOM 4876 C C . ASN A 1 654 ? 22.812 -10.378 -34.437 1.00 85.69 654 ASN A C 1
ATOM 4878 O O . ASN A 1 654 ? 23.100 -11.295 -35.218 1.00 85.69 654 ASN A O 1
ATOM 4882 N N . PRO A 1 655 ? 22.928 -10.532 -33.100 1.00 88.75 655 PRO A N 1
ATOM 4883 C CA . PRO A 1 655 ? 23.491 -11.728 -32.483 1.00 88.75 655 PRO A CA 1
ATOM 4884 C C . PRO A 1 655 ? 22.532 -12.923 -32.559 1.00 88.75 655 PRO A C 1
ATOM 4886 O O . PRO A 1 655 ? 21.311 -12.794 -32.452 1.00 88.75 655 PRO A O 1
ATOM 4889 N N . SER A 1 656 ? 23.108 -14.114 -32.723 1.00 90.00 656 SER A N 1
ATOM 4890 C CA . SER A 1 656 ? 22.404 -15.392 -32.582 1.00 90.00 656 SER A CA 1
ATOM 4891 C C . SER A 1 656 ? 22.360 -15.781 -31.110 1.00 90.00 656 SER A C 1
ATOM 4893 O O . SER A 1 656 ? 23.419 -15.852 -30.496 1.00 90.00 656 SER A O 1
ATOM 4895 N N . LEU A 1 657 ? 21.183 -16.116 -30.578 1.00 89.00 657 LEU A N 1
ATOM 4896 C CA . LEU A 1 657 ? 21.024 -16.584 -29.194 1.00 89.00 657 LEU A CA 1
ATOM 4897 C C . LEU A 1 657 ? 20.266 -17.912 -29.136 1.00 89.00 657 LEU A C 1
ATOM 4899 O O . LEU A 1 657 ? 19.410 -18.196 -29.982 1.00 89.00 657 LEU A O 1
ATOM 4903 N N . THR A 1 658 ? 20.582 -18.703 -28.108 1.00 87.69 658 THR A N 1
ATOM 4904 C CA . THR A 1 658 ? 19.852 -19.922 -27.736 1.00 87.69 658 THR A CA 1
ATOM 4905 C C . THR A 1 658 ? 19.086 -19.639 -26.450 1.00 87.69 658 THR A C 1
ATOM 4907 O O . THR A 1 658 ? 19.670 -19.636 -25.375 1.00 87.69 658 THR A O 1
ATOM 4910 N N . PHE A 1 659 ? 17.785 -19.374 -26.552 1.00 87.44 659 PHE A N 1
ATOM 4911 C CA . PHE A 1 659 ? 17.020 -18.851 -25.416 1.00 87.44 659 PHE A CA 1
ATOM 4912 C C . PHE A 1 659 ? 16.815 -19.848 -24.267 1.00 87.44 659 PHE A C 1
ATOM 4914 O O . PHE A 1 659 ? 16.779 -19.438 -23.118 1.00 87.44 659 PHE A O 1
ATOM 4921 N N . ASN A 1 660 ? 16.796 -21.158 -24.542 1.00 81.19 660 ASN A N 1
ATOM 4922 C CA . ASN A 1 660 ? 16.611 -22.190 -23.508 1.00 81.19 660 ASN A CA 1
ATOM 4923 C C . ASN A 1 660 ? 17.710 -22.219 -22.426 1.00 81.19 660 ASN A C 1
ATOM 4925 O O . ASN A 1 660 ? 17.567 -22.944 -21.446 1.00 81.19 660 ASN A O 1
ATOM 4929 N N . SER A 1 661 ? 18.823 -21.507 -22.621 1.00 78.94 661 SER A N 1
ATOM 4930 C CA . SER A 1 661 ? 19.915 -21.395 -21.647 1.00 78.94 661 SER A CA 1
ATOM 4931 C C . SER A 1 661 ? 19.997 -20.025 -20.968 1.00 78.94 661 SER A C 1
ATOM 4933 O O . SER A 1 661 ? 20.982 -19.783 -20.280 1.00 78.94 661 SER A O 1
ATOM 4935 N N . ILE A 1 662 ? 19.030 -19.133 -21.203 1.00 86.75 662 ILE A N 1
ATOM 4936 C CA . ILE A 1 662 ? 19.025 -17.755 -20.700 1.00 86.75 662 ILE A CA 1
ATOM 4937 C C . ILE A 1 662 ? 17.822 -17.591 -19.768 1.00 86.75 662 ILE A C 1
ATOM 4939 O O . ILE A 1 662 ? 16.686 -17.755 -20.218 1.00 86.75 662 ILE A O 1
ATOM 4943 N N . GLN A 1 663 ? 18.047 -17.263 -18.492 1.00 87.69 663 GLN A N 1
ATOM 4944 C CA . GLN A 1 663 ? 16.943 -16.951 -17.569 1.00 87.69 663 GLN A CA 1
ATOM 4945 C C . GLN A 1 663 ? 16.611 -15.461 -17.598 1.00 87.69 663 GLN A C 1
ATOM 4947 O O . GLN A 1 663 ? 15.448 -15.097 -17.493 1.00 87.69 663 GLN A O 1
ATOM 4952 N N . ASN A 1 664 ? 17.607 -14.596 -17.787 1.00 90.25 664 ASN A N 1
ATOM 4953 C CA . ASN A 1 664 ? 17.432 -13.149 -17.834 1.00 90.25 664 ASN A CA 1
ATOM 4954 C C . ASN A 1 664 ? 18.142 -12.561 -19.050 1.00 90.25 664 ASN A C 1
ATOM 4956 O O . ASN A 1 664 ? 19.343 -12.762 -19.242 1.00 90.25 664 ASN A O 1
ATOM 4960 N N . LEU A 1 665 ? 17.396 -11.796 -19.844 1.00 93.75 665 LEU A N 1
ATOM 4961 C CA . LEU A 1 665 ? 17.898 -11.062 -20.997 1.00 93.75 665 LEU A CA 1
ATOM 4962 C C . LEU A 1 665 ? 17.583 -9.577 -20.834 1.00 93.75 665 LEU A C 1
ATOM 4964 O O . LEU A 1 665 ? 16.426 -9.172 -20.944 1.00 93.75 665 LEU A O 1
ATOM 4968 N N . ASP A 1 666 ? 18.619 -8.765 -20.657 1.00 95.50 666 ASP A N 1
ATOM 4969 C CA . ASP A 1 666 ? 18.476 -7.315 -20.562 1.00 95.50 666 ASP A CA 1
ATOM 4970 C C . ASP A 1 666 ? 18.733 -6.683 -21.927 1.00 95.50 666 ASP A C 1
ATOM 4972 O O . ASP A 1 666 ? 19.723 -6.985 -22.603 1.00 95.50 666 ASP A O 1
ATOM 4976 N N . LEU A 1 667 ? 17.849 -5.773 -22.321 1.00 97.81 667 LEU A N 1
ATOM 4977 C CA . LEU A 1 667 ? 17.910 -5.027 -23.571 1.00 97.81 667 LEU A CA 1
ATOM 4978 C C . LEU A 1 667 ? 18.064 -3.544 -23.256 1.00 97.81 667 LEU A C 1
ATOM 4980 O O . LEU A 1 667 ? 17.422 -3.033 -22.341 1.00 97.81 667 LEU A O 1
ATOM 4984 N N . ARG A 1 668 ? 18.896 -2.843 -24.030 1.00 97.62 668 ARG A N 1
ATOM 4985 C CA . ARG A 1 668 ? 19.147 -1.412 -23.844 1.00 97.62 668 ARG A CA 1
ATOM 4986 C C . ARG A 1 668 ? 19.229 -0.668 -25.167 1.00 97.62 668 ARG A C 1
ATOM 4988 O O . ARG A 1 668 ? 19.943 -1.088 -26.079 1.00 97.62 668 ARG A O 1
ATOM 4995 N N . LEU A 1 669 ? 18.594 0.497 -25.222 1.00 97.81 669 LEU A N 1
ATOM 4996 C CA . LEU A 1 669 ? 18.802 1.513 -26.252 1.00 97.81 669 LEU A CA 1
ATOM 4997 C C . LEU A 1 669 ? 19.429 2.760 -25.621 1.00 97.81 669 LEU A C 1
ATOM 4999 O O . LEU A 1 669 ? 18.979 3.225 -24.579 1.00 97.81 669 LEU A O 1
ATOM 5003 N N . ILE A 1 670 ? 20.464 3.311 -26.255 1.00 95.56 670 ILE A N 1
ATOM 5004 C CA . ILE A 1 670 ? 21.061 4.600 -25.879 1.00 95.56 670 ILE A CA 1
ATOM 5005 C C . ILE A 1 670 ? 20.864 5.574 -27.033 1.00 95.56 670 ILE A C 1
ATOM 5007 O O . ILE A 1 670 ? 21.382 5.343 -28.129 1.00 95.56 670 ILE A O 1
ATOM 5011 N N . GLY A 1 671 ? 20.137 6.658 -26.777 1.00 93.62 671 GLY A N 1
ATOM 5012 C CA . GLY A 1 671 ? 19.917 7.742 -27.722 1.00 93.62 671 GLY A CA 1
ATOM 5013 C C . GLY A 1 671 ? 20.916 8.873 -27.533 1.00 93.62 671 GLY A C 1
ATOM 5014 O O . GLY A 1 671 ? 21.155 9.342 -26.422 1.00 93.62 671 GLY A O 1
ATOM 5015 N N . THR A 1 672 ? 21.499 9.339 -28.634 1.00 90.00 672 THR A N 1
ATOM 5016 C CA . THR A 1 672 ? 22.351 10.532 -28.685 1.00 90.00 672 THR A CA 1
ATOM 5017 C C . THR A 1 672 ? 21.774 11.496 -29.721 1.00 90.00 672 THR A C 1
ATOM 5019 O O . THR A 1 672 ? 22.163 11.454 -30.893 1.00 90.00 672 THR A O 1
ATOM 5022 N N . PRO A 1 673 ? 20.837 12.374 -29.322 1.00 88.25 673 PRO A N 1
ATOM 5023 C CA . PRO A 1 673 ? 20.114 13.220 -30.270 1.00 88.25 673 PRO A CA 1
ATOM 5024 C C . PRO A 1 673 ? 21.037 14.179 -31.034 1.00 88.25 673 PRO A C 1
ATOM 5026 O O . PRO A 1 673 ? 20.788 14.459 -32.202 1.00 88.25 673 PRO A O 1
ATOM 5029 N N . ALA A 1 674 ? 22.170 14.586 -30.439 1.00 83.12 674 ALA A N 1
ATOM 5030 C CA . ALA A 1 674 ? 23.131 15.513 -31.056 1.00 83.12 674 ALA A CA 1
ATOM 5031 C C . ALA A 1 674 ? 23.706 14.979 -32.373 1.00 83.12 674 ALA A C 1
ATOM 5033 O O . ALA A 1 674 ? 24.027 15.744 -33.279 1.00 83.12 674 ALA A O 1
ATOM 5034 N N . THR A 1 675 ? 23.856 13.659 -32.467 1.00 85.12 675 THR A N 1
ATOM 5035 C CA . THR A 1 675 ? 24.384 12.962 -33.644 1.00 85.12 675 THR A CA 1
ATOM 5036 C C . THR A 1 675 ? 23.289 12.216 -34.408 1.00 85.12 675 THR A C 1
ATOM 5038 O O . THR A 1 675 ? 23.583 11.530 -35.388 1.00 85.12 675 THR A O 1
ATOM 5041 N N . GLY A 1 676 ? 22.030 12.325 -33.965 1.00 88.62 676 GLY A N 1
ATOM 5042 C CA . GLY A 1 676 ? 20.909 11.557 -34.496 1.00 88.62 676 GLY A CA 1
ATOM 5043 C C . GLY A 1 676 ? 21.133 10.047 -34.393 1.00 88.62 676 GLY A C 1
ATOM 5044 O O . GLY A 1 676 ? 20.776 9.330 -35.329 1.00 88.62 676 GLY A O 1
ATOM 5045 N N . ALA A 1 677 ? 21.794 9.571 -33.330 1.00 92.00 677 ALA A N 1
ATOM 5046 C CA . ALA A 1 677 ? 22.210 8.177 -33.206 1.00 92.00 677 ALA A CA 1
ATOM 5047 C C . ALA A 1 677 ? 21.439 7.405 -32.128 1.00 92.00 6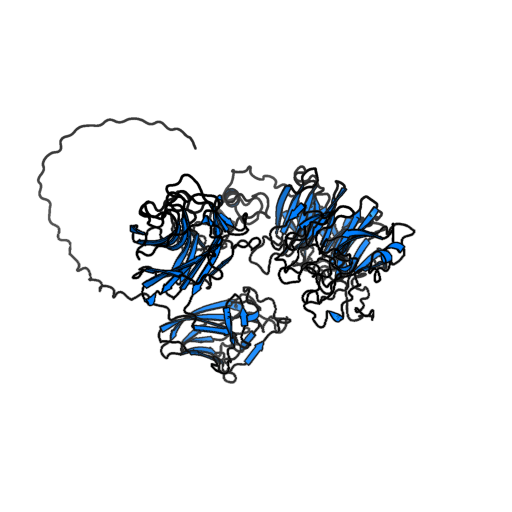77 ALA A C 1
ATOM 5049 O O . ALA A 1 677 ? 21.145 7.947 -31.064 1.00 92.00 677 ALA A O 1
ATOM 5050 N N . ILE A 1 678 ? 21.173 6.121 -32.387 1.00 94.94 678 ILE A N 1
ATOM 5051 C CA . ILE A 1 678 ? 20.703 5.151 -31.387 1.00 94.94 678 ILE A CA 1
ATOM 5052 C C . ILE A 1 678 ? 21.599 3.918 -31.428 1.00 94.94 678 ILE A C 1
ATOM 5054 O O . ILE A 1 678 ? 21.764 3.301 -32.482 1.00 94.94 678 ILE A O 1
ATOM 5058 N N . SER A 1 679 ? 22.138 3.539 -30.273 1.00 94.94 679 SER A N 1
ATOM 5059 C CA . SER A 1 679 ? 22.939 2.327 -30.092 1.00 94.94 679 SER A CA 1
ATOM 5060 C C . SER A 1 679 ? 22.170 1.280 -29.292 1.00 94.94 679 SER A C 1
ATOM 5062 O O . SER A 1 679 ? 21.598 1.599 -28.252 1.00 94.94 679 SER A O 1
ATOM 5064 N N . ALA A 1 680 ? 22.187 0.035 -29.762 1.00 96.44 680 ALA A N 1
ATOM 5065 C CA . ALA A 1 680 ? 21.531 -1.100 -29.123 1.00 96.44 680 ALA A CA 1
ATOM 5066 C C . ALA A 1 680 ? 22.540 -1.996 -28.401 1.00 96.44 680 ALA A C 1
ATOM 5068 O O . ALA A 1 680 ? 23.573 -2.353 -28.973 1.00 96.44 680 ALA A O 1
ATOM 5069 N N . TYR A 1 681 ? 22.215 -2.393 -27.174 1.00 95.56 681 TYR A N 1
ATOM 5070 C CA . TYR A 1 681 ? 23.025 -3.280 -26.347 1.00 95.56 681 TYR A CA 1
ATOM 5071 C C . TYR A 1 681 ? 22.178 -4.395 -25.739 1.00 95.56 681 TYR A C 1
ATOM 5073 O O . TYR 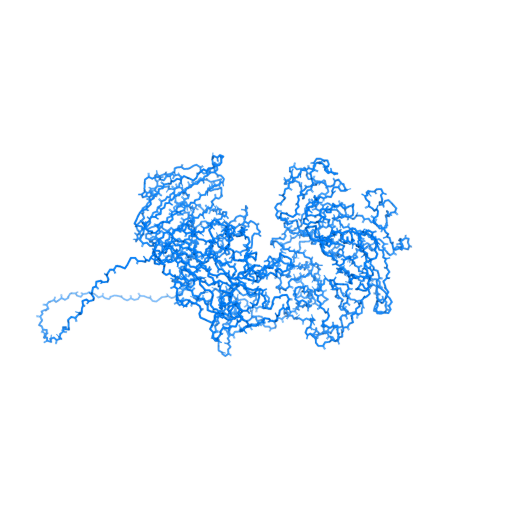A 1 681 ? 20.968 -4.241 -25.564 1.00 95.56 681 TYR A O 1
ATOM 5081 N N . TYR A 1 682 ? 22.834 -5.489 -25.365 1.00 95.00 682 TYR A N 1
ATOM 5082 C CA . TYR A 1 682 ? 22.228 -6.549 -24.565 1.00 95.00 682 TYR A CA 1
ATOM 5083 C C . TYR A 1 682 ? 23.206 -7.107 -23.535 1.00 95.00 682 TYR A C 1
ATOM 5085 O O . TYR A 1 682 ? 24.420 -6.931 -23.663 1.00 95.00 682 TYR A O 1
ATOM 5093 N N . ARG A 1 683 ? 22.673 -7.798 -22.532 1.00 93.56 683 ARG A N 1
ATOM 5094 C CA . ARG A 1 683 ? 23.424 -8.738 -21.693 1.00 93.56 683 ARG A CA 1
ATOM 5095 C C . ARG A 1 683 ? 22.504 -9.885 -21.282 1.00 93.56 683 ARG A C 1
ATOM 5097 O O . ARG A 1 683 ? 21.296 -9.691 -21.172 1.00 93.56 683 ARG A O 1
ATOM 5104 N N . ASP A 1 684 ? 23.074 -11.059 -21.060 1.00 89.44 684 ASP A N 1
ATOM 5105 C CA . ASP A 1 684 ? 22.346 -12.255 -20.637 1.00 89.44 684 ASP A CA 1
ATOM 5106 C C . ASP A 1 684 ? 23.139 -13.023 -19.577 1.00 89.44 684 ASP A C 1
ATOM 5108 O O . ASP A 1 684 ? 24.348 -12.850 -19.441 1.00 89.44 684 ASP A O 1
ATOM 5112 N N . ASP A 1 685 ? 22.469 -13.875 -18.815 1.00 84.31 685 ASP A N 1
ATOM 5113 C CA . ASP A 1 685 ? 23.069 -14.636 -17.715 1.00 84.31 685 ASP A CA 1
ATOM 5114 C C . ASP A 1 685 ? 23.856 -15.889 -18.136 1.00 84.31 685 ASP A C 1
ATOM 5116 O O . ASP A 1 685 ? 24.242 -16.691 -17.281 1.00 84.31 685 ASP A O 1
ATOM 5120 N N . SER A 1 686 ? 24.199 -16.042 -19.422 1.00 73.38 686 SER A N 1
ATOM 5121 C CA . SER A 1 686 ? 25.075 -17.135 -19.870 1.00 73.38 686 SER A CA 1
ATOM 5122 C C . SER A 1 686 ? 26.514 -17.018 -19.338 1.00 73.38 686 SER A C 1
ATOM 5124 O O . SER A 1 686 ? 27.278 -17.986 -19.401 1.00 73.38 686 SER A O 1
ATOM 5126 N N . ALA A 1 687 ? 26.885 -15.862 -18.770 1.00 61.00 687 ALA A N 1
ATOM 5127 C CA . ALA A 1 687 ? 28.160 -15.621 -18.102 1.00 61.00 687 ALA A CA 1
ATOM 5128 C C . ALA A 1 687 ? 27.968 -15.064 -16.674 1.00 61.00 687 ALA A C 1
ATOM 5130 O O . ALA A 1 687 ? 27.093 -14.227 -16.447 1.00 61.00 687 ALA A O 1
ATOM 5131 N N . PRO A 1 688 ? 28.812 -15.456 -15.696 1.00 47.16 688 PRO A N 1
ATOM 5132 C CA . PRO A 1 688 ? 28.795 -14.868 -14.361 1.00 47.16 688 PRO A CA 1
ATOM 5133 C C . PRO A 1 688 ? 29.277 -13.410 -14.438 1.00 47.16 688 PRO A C 1
ATOM 5135 O O . PRO A 1 688 ? 30.473 -13.160 -14.569 1.00 47.16 688 PRO A O 1
ATOM 5138 N N . ASN A 1 689 ? 28.333 -12.468 -14.340 1.00 49.41 689 ASN A N 1
ATOM 5139 C CA . ASN A 1 689 ? 28.493 -11.011 -14.478 1.00 49.41 689 ASN A CA 1
ATOM 5140 C C . ASN A 1 689 ? 28.659 -10.513 -15.933 1.00 49.41 689 ASN A C 1
ATOM 5142 O O . ASN A 1 689 ? 29.759 -10.139 -16.344 1.00 49.41 689 ASN A O 1
ATOM 5146 N N . PRO A 1 690 ? 27.578 -10.513 -16.731 1.00 70.25 690 PRO A N 1
ATOM 5147 C CA . PRO A 1 690 ? 27.651 -10.176 -18.144 1.00 70.25 690 PRO A CA 1
ATOM 5148 C C . PRO A 1 690 ? 27.770 -8.656 -18.357 1.00 70.25 690 PRO A C 1
ATOM 5150 O O . PRO A 1 690 ? 26.862 -7.883 -18.036 1.00 70.25 690 PRO A O 1
ATOM 5153 N N . ASP A 1 691 ? 28.897 -8.222 -18.926 1.00 82.31 691 ASP A N 1
ATOM 5154 C CA . ASP A 1 691 ? 29.063 -6.860 -19.440 1.00 82.31 691 ASP A CA 1
ATOM 5155 C C . ASP A 1 691 ? 28.080 -6.590 -20.592 1.00 82.31 691 ASP A C 1
ATOM 5157 O O . ASP A 1 691 ? 27.730 -7.485 -21.365 1.00 82.31 691 ASP A O 1
ATOM 5161 N N . TRP A 1 692 ? 27.668 -5.330 -20.748 1.00 91.06 692 TRP A N 1
ATOM 5162 C CA . TRP A 1 692 ? 26.820 -4.913 -21.866 1.00 91.06 692 TRP A CA 1
ATOM 5163 C C . TRP A 1 692 ? 27.552 -5.045 -23.202 1.00 91.06 692 TRP A C 1
ATOM 5165 O O . TRP A 1 692 ? 28.588 -4.419 -23.427 1.00 91.06 692 TRP A O 1
ATOM 5175 N N . GLN A 1 693 ? 26.964 -5.803 -24.122 1.00 92.00 693 GLN A N 1
ATOM 5176 C CA . GLN A 1 693 ? 27.501 -6.042 -25.454 1.00 92.00 693 GLN A CA 1
ATOM 5177 C C . GLN A 1 693 ? 26.804 -5.157 -26.485 1.00 92.00 693 GLN A C 1
ATOM 5179 O O . GLN A 1 693 ? 25.577 -5.138 -26.571 1.00 92.00 693 GLN A O 1
ATOM 5184 N N . LEU A 1 694 ? 27.587 -4.424 -27.282 1.00 92.81 694 LEU A N 1
ATOM 5185 C CA . LEU A 1 694 ? 27.072 -3.607 -28.381 1.00 92.81 694 LEU A CA 1
ATOM 5186 C C . LEU A 1 694 ? 26.601 -4.503 -29.531 1.00 92.81 694 LEU A C 1
ATOM 5188 O O . LEU A 1 694 ? 27.376 -5.295 -30.062 1.00 92.81 694 LEU A O 1
ATOM 5192 N N . ILE A 1 695 ? 25.361 -4.301 -29.967 1.00 92.31 695 ILE A N 1
ATOM 5193 C CA . ILE A 1 695 ? 24.811 -4.898 -31.188 1.00 92.31 695 ILE A CA 1
ATOM 5194 C C . ILE A 1 695 ? 25.159 -3.993 -32.372 1.00 92.31 695 ILE A C 1
ATOM 5196 O O . ILE A 1 695 ? 25.794 -4.411 -33.334 1.00 92.31 695 ILE A O 1
ATOM 5200 N N . GLY A 1 696 ? 24.804 -2.712 -32.308 1.00 92.12 696 GLY A N 1
ATOM 5201 C CA . GLY A 1 696 ? 25.117 -1.767 -33.376 1.00 92.12 696 GLY A CA 1
ATOM 5202 C C . GLY A 1 696 ? 24.557 -0.377 -33.128 1.00 92.12 696 GLY A C 1
ATOM 5203 O O . GLY A 1 696 ? 23.811 -0.160 -32.175 1.00 92.12 696 GLY A O 1
ATOM 5204 N N . THR A 1 697 ? 24.916 0.552 -34.012 1.00 93.06 697 THR A N 1
ATOM 5205 C CA . THR A 1 697 ? 24.515 1.961 -33.941 1.00 93.06 697 THR A CA 1
ATOM 5206 C C . THR A 1 697 ? 23.857 2.395 -35.244 1.00 93.06 697 THR A C 1
ATOM 5208 O O . THR A 1 697 ? 24.460 2.314 -36.314 1.00 93.06 697 THR A O 1
ATOM 5211 N N . LEU A 1 698 ? 22.626 2.884 -35.142 1.00 91.88 698 LEU A N 1
ATOM 5212 C CA . LEU A 1 698 ? 21.940 3.613 -36.200 1.00 91.88 698 LEU A CA 1
ATOM 5213 C C . LEU A 1 698 ? 22.315 5.090 -36.138 1.00 91.88 698 LEU A C 1
ATOM 5215 O O . LEU A 1 698 ? 22.438 5.647 -35.052 1.00 91.88 698 LEU A O 1
ATOM 5219 N N . THR A 1 699 ? 22.443 5.726 -37.298 1.00 89.38 699 THR A N 1
ATOM 5220 C CA . THR A 1 699 ? 22.649 7.173 -37.440 1.00 89.38 699 THR A CA 1
ATOM 5221 C C . THR A 1 699 ? 21.509 7.793 -38.249 1.00 89.38 699 THR A C 1
ATOM 5223 O O . THR A 1 699 ? 20.737 7.080 -38.899 1.00 89.38 699 THR A O 1
ATOM 5226 N N . ASN A 1 700 ? 21.398 9.125 -38.222 1.00 84.75 700 ASN A N 1
ATOM 5227 C CA . ASN A 1 700 ? 20.356 9.882 -38.925 1.00 84.75 700 ASN A CA 1
ATOM 5228 C C . ASN A 1 700 ? 18.928 9.418 -38.570 1.00 84.75 700 ASN A C 1
ATOM 5230 O O . ASN A 1 700 ? 18.098 9.169 -39.453 1.00 84.75 700 ASN A O 1
ATOM 5234 N N . VAL A 1 701 ? 18.650 9.242 -37.277 1.00 86.19 701 VAL A N 1
ATOM 5235 C CA . VAL A 1 701 ? 17.301 8.972 -36.762 1.00 86.19 701 VAL A CA 1
ATOM 5236 C C . VAL A 1 701 ? 16.505 10.289 -36.752 1.00 86.19 701 VAL A C 1
ATOM 5238 O O . VAL A 1 701 ? 16.884 11.208 -36.027 1.00 86.19 701 VAL A O 1
ATOM 5241 N N . PRO A 1 702 ? 15.434 10.425 -37.558 1.00 77.62 702 PRO A N 1
ATOM 5242 C CA . PRO A 1 702 ? 14.832 11.724 -37.873 1.00 77.62 702 PRO A CA 1
ATOM 5243 C C . PRO A 1 702 ? 13.895 12.271 -36.787 1.00 77.62 702 PRO A C 1
ATOM 5245 O O . PRO A 1 702 ? 13.567 13.451 -36.819 1.00 77.62 702 PRO A O 1
ATOM 5248 N N . PHE A 1 703 ? 13.469 11.438 -35.837 1.00 82.81 703 PHE A N 1
ATOM 5249 C CA . PHE A 1 703 ? 12.414 11.761 -34.871 1.00 82.81 703 PHE A CA 1
ATOM 5250 C C . PHE A 1 703 ? 12.915 12.023 -33.436 1.00 82.81 703 PHE A C 1
ATOM 5252 O O . PHE A 1 703 ? 12.112 12.155 -32.524 1.00 82.81 703 PHE A O 1
ATOM 5259 N N . LEU A 1 704 ? 14.228 12.171 -33.211 1.00 83.25 704 LEU A N 1
ATOM 5260 C CA . LEU A 1 704 ? 14.803 12.480 -31.882 1.00 83.25 704 LEU A CA 1
ATOM 5261 C C . LEU A 1 704 ? 14.698 13.968 -31.476 1.00 83.25 704 LEU A C 1
ATOM 5263 O O . LEU A 1 704 ? 15.472 14.442 -30.651 1.00 83.25 704 LEU A O 1
ATOM 5267 N N . ALA A 1 705 ? 13.803 14.736 -32.100 1.00 72.19 705 ALA A N 1
ATOM 5268 C CA . ALA A 1 705 ? 13.743 16.195 -31.962 1.00 72.19 705 ALA A CA 1
ATOM 5269 C C . ALA A 1 705 ? 12.557 16.711 -31.124 1.00 72.19 705 ALA A C 1
ATOM 5271 O O . ALA A 1 705 ? 12.460 17.920 -30.922 1.00 72.19 705 ALA A O 1
ATOM 5272 N N . ASN A 1 706 ? 11.684 15.827 -30.634 1.00 78.31 706 ASN A N 1
ATOM 5273 C CA . ASN A 1 706 ? 10.469 16.153 -29.877 1.00 78.31 706 ASN A CA 1
ATOM 5274 C C . ASN A 1 706 ? 10.315 15.222 -28.661 1.00 78.31 706 ASN A C 1
ATOM 5276 O O . ASN A 1 706 ? 11.162 14.354 -28.433 1.00 78.31 706 ASN A O 1
ATOM 5280 N N . GLY A 1 707 ? 9.216 15.384 -27.915 1.00 85.75 707 GLY A N 1
ATOM 5281 C CA . GLY A 1 707 ? 8.690 14.308 -27.078 1.00 85.75 707 GLY A CA 1
ATOM 5282 C C . GLY A 1 707 ? 8.421 13.076 -27.944 1.00 85.75 707 GLY A C 1
ATOM 5283 O O . GLY A 1 707 ? 7.954 13.209 -29.080 1.00 85.75 707 GLY A O 1
ATOM 5284 N N . LEU A 1 708 ? 8.828 11.899 -27.472 1.00 90.94 708 LEU A N 1
ATOM 5285 C CA . LEU A 1 708 ? 8.790 10.675 -28.264 1.00 90.94 708 LEU A CA 1
ATOM 5286 C C . LEU A 1 708 ? 8.273 9.500 -27.424 1.00 90.94 708 LEU A C 1
ATOM 5288 O O . LEU A 1 708 ? 8.765 9.311 -26.308 1.00 90.94 708 LEU A O 1
ATOM 5292 N N . PRO A 1 709 ? 7.342 8.685 -27.951 1.00 94.94 709 PRO A N 1
ATOM 5293 C CA . PRO A 1 709 ? 6.948 7.440 -27.313 1.00 94.94 709 PRO A CA 1
ATOM 5294 C C . PRO A 1 709 ? 8.086 6.417 -27.318 1.00 94.94 709 PRO A C 1
ATOM 5296 O O . PRO A 1 709 ? 8.771 6.201 -28.329 1.00 94.94 709 PRO A O 1
ATOM 5299 N N . ALA A 1 710 ? 8.242 5.726 -26.195 1.00 96.44 710 ALA A N 1
ATOM 5300 C CA . ALA A 1 710 ? 8.986 4.482 -26.122 1.00 96.44 710 ALA A CA 1
ATOM 5301 C C . ALA A 1 710 ? 8.334 3.501 -25.157 1.00 96.44 710 ALA A C 1
ATOM 5303 O O . ALA A 1 710 ? 7.654 3.890 -24.208 1.00 96.44 710 ALA A O 1
ATOM 5304 N N . GLY A 1 711 ? 8.588 2.218 -25.374 1.00 96.88 711 GLY A N 1
ATOM 5305 C CA . GLY A 1 711 ? 8.012 1.191 -24.531 1.00 96.88 711 GLY A CA 1
ATOM 5306 C C . GLY A 1 711 ? 8.353 -0.213 -24.979 1.00 96.88 711 GLY A C 1
ATOM 5307 O O . GLY A 1 711 ? 9.453 -0.476 -25.478 1.00 96.88 711 GLY A O 1
ATOM 5308 N N . ILE A 1 712 ? 7.405 -1.118 -24.770 1.00 97.19 712 ILE A N 1
ATOM 5309 C CA . ILE A 1 712 ? 7.578 -2.553 -24.972 1.00 97.19 712 ILE A CA 1
ATOM 5310 C C . ILE A 1 712 ? 6.527 -3.117 -25.921 1.00 97.19 712 ILE A C 1
ATOM 5312 O O . ILE A 1 712 ? 5.382 -2.676 -25.972 1.00 97.19 712 ILE A O 1
ATOM 5316 N N . VAL A 1 713 ? 6.923 -4.128 -26.685 1.00 95.31 713 VAL A N 1
ATOM 5317 C CA . VAL A 1 713 ? 6.067 -4.759 -27.692 1.00 95.31 713 VAL A CA 1
ATOM 5318 C C . VAL A 1 713 ? 6.246 -6.269 -27.676 1.00 95.31 713 VAL A C 1
ATOM 5320 O O . VAL A 1 713 ? 7.357 -6.760 -27.464 1.00 95.31 713 VAL A O 1
ATOM 5323 N N . THR A 1 714 ? 5.165 -7.005 -27.945 1.00 94.44 714 THR A N 1
ATOM 5324 C CA . THR A 1 714 ? 5.184 -8.456 -28.173 1.00 94.44 714 THR A CA 1
ATOM 5325 C C . THR A 1 714 ? 4.372 -8.828 -29.418 1.00 94.44 714 THR A C 1
ATOM 5327 O O . THR A 1 714 ? 3.343 -8.226 -29.704 1.00 94.44 714 THR A O 1
ATOM 5330 N N . THR A 1 715 ? 4.810 -9.823 -30.187 1.00 91.81 715 THR A N 1
ATOM 5331 C CA . THR A 1 715 ? 4.112 -10.284 -31.403 1.00 91.81 715 THR A CA 1
ATOM 5332 C C . THR A 1 715 ? 4.269 -11.790 -31.583 1.00 91.81 715 THR A C 1
ATOM 5334 O O . THR A 1 715 ? 5.280 -12.364 -31.175 1.00 91.81 715 THR A O 1
ATOM 5337 N N . ASN A 1 716 ? 3.288 -12.435 -32.220 1.00 91.12 716 ASN A N 1
ATOM 5338 C CA . ASN A 1 716 ? 3.397 -13.799 -32.747 1.00 91.12 716 ASN A CA 1
ATOM 5339 C C . ASN A 1 716 ? 3.016 -13.915 -34.232 1.00 91.12 716 ASN A C 1
ATOM 5341 O O . ASN A 1 716 ? 2.605 -14.987 -34.683 1.00 91.12 716 ASN A O 1
ATOM 5345 N N . SER A 1 717 ? 3.166 -12.833 -35.005 1.00 89.00 717 SER A N 1
ATOM 5346 C CA . SER A 1 717 ? 2.878 -12.821 -36.446 1.00 89.00 717 SER A CA 1
ATOM 5347 C C . SER A 1 717 ? 3.540 -13.995 -37.188 1.00 89.00 717 SER A C 1
ATOM 5349 O O . SER A 1 717 ? 4.695 -14.353 -36.946 1.00 89.00 717 SER A O 1
ATOM 5351 N N . GLY A 1 718 ? 2.800 -14.630 -38.101 1.00 84.94 718 GLY A N 1
ATOM 5352 C CA . GLY A 1 718 ? 3.278 -15.795 -38.856 1.00 84.94 718 GLY A CA 1
ATOM 5353 C C . GLY A 1 718 ? 3.370 -17.103 -38.054 1.00 84.94 718 GLY A C 1
ATOM 5354 O O . GLY A 1 718 ? 3.924 -18.073 -38.567 1.00 84.94 718 GLY A O 1
ATOM 5355 N N . SER A 1 719 ? 2.833 -17.153 -36.830 1.00 85.06 719 SER A N 1
ATOM 5356 C CA . SER A 1 719 ? 2.675 -18.373 -36.030 1.00 85.06 719 SER A CA 1
ATOM 5357 C C . SER A 1 719 ? 1.258 -18.478 -35.462 1.00 85.06 719 SER A C 1
ATOM 5359 O O . SER A 1 719 ? 0.666 -17.482 -35.049 1.00 85.06 719 SER A O 1
ATOM 5361 N N . SER A 1 720 ? 0.712 -19.695 -35.417 1.00 81.25 720 SER A N 1
ATOM 5362 C CA . SER A 1 720 ? -0.584 -19.976 -34.786 1.00 81.25 720 SER A CA 1
ATOM 5363 C C . SER A 1 720 ? -0.488 -20.170 -33.270 1.00 81.25 720 SER A C 1
ATOM 5365 O O . SER A 1 720 ? -1.519 -20.281 -32.614 1.00 81.25 720 SER A O 1
ATOM 5367 N N . ALA A 1 721 ? 0.725 -20.261 -32.717 1.00 84.19 721 ALA A N 1
ATOM 5368 C CA . ALA A 1 721 ? 0.951 -20.413 -31.286 1.00 84.19 721 ALA A CA 1
ATOM 5369 C C . ALA A 1 721 ? 1.155 -19.039 -30.638 1.00 84.19 721 ALA A C 1
ATOM 5371 O O . ALA A 1 721 ? 2.103 -18.320 -30.976 1.00 84.19 721 ALA A O 1
ATOM 5372 N N . THR A 1 722 ? 0.275 -18.691 -29.700 1.00 86.50 722 THR A N 1
ATOM 5373 C CA . THR A 1 722 ? 0.476 -17.548 -28.808 1.00 86.50 722 THR A CA 1
ATOM 5374 C C . THR A 1 722 ? 1.599 -17.847 -27.819 1.00 86.50 722 THR A C 1
ATOM 5376 O O . THR A 1 722 ? 1.858 -19.000 -27.464 1.00 86.50 722 THR A O 1
ATOM 5379 N N . VAL A 1 723 ? 2.288 -16.794 -27.399 1.00 87.31 723 VAL A N 1
ATOM 5380 C CA . VAL A 1 723 ? 3.374 -16.837 -26.418 1.00 87.31 723 VAL A CA 1
ATOM 5381 C C . VAL A 1 723 ? 3.052 -15.823 -25.334 1.00 87.31 723 VAL A C 1
ATOM 5383 O O . VAL A 1 723 ? 2.508 -14.765 -25.633 1.00 87.31 723 VAL A O 1
ATOM 5386 N N . SER A 1 724 ? 3.386 -16.129 -24.086 1.00 89.75 724 SER A N 1
ATOM 5387 C CA . SER A 1 724 ? 3.407 -15.131 -23.019 1.00 89.75 724 SER A CA 1
ATOM 5388 C C . SER A 1 724 ? 4.852 -14.716 -22.793 1.00 89.75 724 SER A C 1
ATOM 5390 O O . SER A 1 724 ? 5.687 -15.577 -22.517 1.00 89.75 724 SER A O 1
ATOM 5392 N N . PHE A 1 725 ? 5.153 -13.428 -22.935 1.00 91.75 725 PHE A N 1
ATOM 5393 C CA . PHE A 1 725 ? 6.465 -12.884 -22.586 1.00 91.75 725 PHE A CA 1
ATOM 5394 C C . PHE A 1 725 ? 6.405 -12.185 -21.238 1.00 91.75 725 PHE A C 1
ATOM 5396 O O . PHE A 1 725 ? 5.449 -11.464 -20.961 1.00 91.75 725 PHE A O 1
ATOM 5403 N N . VAL A 1 726 ? 7.446 -12.407 -20.443 1.00 90.25 726 VAL A N 1
ATOM 5404 C CA . VAL A 1 726 ? 7.597 -11.901 -19.082 1.00 90.25 726 VAL A CA 1
ATOM 5405 C C . VAL A 1 726 ? 8.579 -10.731 -19.104 1.00 90.25 726 VAL A C 1
ATOM 5407 O O . VAL A 1 726 ? 9.700 -10.896 -19.590 1.00 90.25 726 VAL A O 1
ATOM 5410 N N . PHE A 1 727 ? 8.177 -9.571 -18.590 1.00 91.75 727 PHE A N 1
ATOM 5411 C CA . PHE A 1 727 ? 9.026 -8.394 -18.419 1.00 91.75 727 PHE A CA 1
ATOM 5412 C C . PHE A 1 727 ? 9.187 -8.067 -16.933 1.00 91.75 727 PHE A C 1
ATOM 5414 O O . PHE A 1 727 ? 8.195 -7.840 -16.244 1.00 91.75 727 PHE A O 1
ATOM 5421 N N . ASP A 1 728 ? 10.430 -8.008 -16.458 1.00 87.25 728 ASP A N 1
ATOM 5422 C CA . ASP A 1 728 ? 10.754 -7.684 -15.058 1.00 87.25 728 ASP A CA 1
ATOM 5423 C C . ASP A 1 728 ? 10.619 -6.173 -14.794 1.00 87.25 728 ASP A C 1
ATOM 5425 O O . ASP A 1 728 ? 9.838 -5.734 -13.948 1.00 87.25 728 ASP A O 1
ATOM 5429 N N . TYR A 1 729 ? 11.304 -5.363 -15.604 1.00 89.25 729 TYR A N 1
ATOM 5430 C CA . TYR A 1 729 ? 11.287 -3.908 -15.479 1.00 89.25 729 TYR A CA 1
ATOM 5431 C C . TYR A 1 729 ? 11.288 -3.201 -16.834 1.00 89.25 729 TYR A C 1
ATOM 5433 O O . TYR A 1 729 ? 11.688 -3.773 -17.852 1.00 89.25 729 TYR A O 1
ATOM 5441 N N . PHE A 1 730 ? 10.925 -1.921 -16.828 1.00 94.69 730 PHE A N 1
ATOM 5442 C CA . PHE A 1 730 ? 11.165 -0.970 -17.909 1.00 94.69 730 PHE A CA 1
ATOM 5443 C C . PHE A 1 730 ? 11.665 0.354 -17.331 1.00 94.69 730 PHE A C 1
ATOM 5445 O O . PHE A 1 730 ? 11.084 0.878 -16.387 1.00 94.69 730 PHE A O 1
ATOM 5452 N N . THR A 1 731 ? 12.733 0.921 -17.885 1.00 91.56 731 THR A N 1
ATOM 5453 C CA . THR A 1 731 ? 13.242 2.225 -17.445 1.00 91.56 731 THR A CA 1
ATOM 5454 C C . THR A 1 731 ? 13.543 3.143 -18.618 1.00 91.56 731 THR A C 1
ATOM 5456 O O . THR A 1 731 ? 13.988 2.698 -19.676 1.00 91.56 731 THR A O 1
ATOM 5459 N N . ILE A 1 732 ? 13.343 4.444 -18.404 1.00 92.94 732 ILE A N 1
ATOM 5460 C CA . ILE A 1 732 ? 13.870 5.518 -19.243 1.00 92.94 732 ILE A CA 1
ATOM 5461 C C . ILE A 1 732 ? 14.552 6.526 -18.328 1.00 92.94 732 ILE A C 1
ATOM 5463 O O . ILE A 1 732 ? 13.968 7.026 -17.368 1.00 92.94 732 ILE A O 1
ATOM 5467 N N . GLU A 1 733 ? 15.781 6.894 -18.647 1.00 87.88 733 GLU A N 1
ATOM 5468 C CA . GLU A 1 733 ? 16.496 7.932 -17.920 1.00 87.88 733 GLU A CA 1
ATOM 5469 C C . GLU A 1 733 ? 17.288 8.831 -18.855 1.00 87.88 733 GLU A C 1
ATOM 5471 O O . GLU A 1 733 ? 17.761 8.424 -19.918 1.00 87.88 733 GLU A O 1
ATOM 5476 N N . HIS A 1 734 ? 17.469 10.069 -18.418 1.00 87.62 734 HIS A N 1
ATOM 5477 C CA . HIS A 1 734 ? 18.382 10.984 -19.067 1.00 87.62 734 HIS A CA 1
ATOM 5478 C C . HIS A 1 734 ? 19.812 10.754 -18.610 1.00 87.62 734 HIS A C 1
ATOM 5480 O O . HIS A 1 734 ? 20.087 10.617 -17.418 1.00 87.62 734 HIS A O 1
ATOM 5486 N N . THR A 1 735 ? 20.733 10.766 -19.567 1.00 84.69 735 THR A N 1
ATOM 5487 C CA . THR A 1 735 ? 22.157 10.517 -19.312 1.00 84.69 735 THR A CA 1
ATOM 5488 C C . THR A 1 735 ? 22.996 11.797 -19.312 1.00 84.69 735 THR A C 1
ATOM 5490 O O . THR A 1 735 ? 24.207 11.730 -19.140 1.00 84.69 735 THR A O 1
ATOM 5493 N N . ASP A 1 736 ? 22.371 12.960 -19.505 1.00 84.06 736 ASP A N 1
ATOM 5494 C CA . ASP A 1 736 ? 22.969 14.304 -19.547 1.00 84.06 736 ASP A CA 1
ATOM 5495 C C . ASP A 1 736 ? 22.748 15.095 -18.243 1.00 84.06 736 ASP A C 1
ATOM 5497 O O . ASP A 1 736 ? 22.594 16.318 -18.250 1.00 84.06 736 ASP A O 1
ATOM 5501 N N . ILE A 1 737 ? 22.685 14.393 -17.107 1.00 86.31 737 ILE A N 1
ATOM 5502 C CA . ILE A 1 737 ? 22.537 15.020 -15.790 1.00 86.31 737 ILE A CA 1
ATOM 5503 C C . ILE A 1 737 ? 23.806 15.811 -15.470 1.00 86.31 737 ILE A C 1
ATOM 5505 O O . ILE A 1 737 ? 24.886 15.236 -15.344 1.00 86.31 737 ILE A O 1
ATOM 5509 N N . VAL A 1 738 ? 23.660 17.123 -15.304 1.00 89.44 738 VAL A N 1
ATOM 5510 C CA . VAL A 1 738 ? 24.753 18.032 -14.943 1.00 89.44 738 VAL A CA 1
ATOM 5511 C C . VAL A 1 738 ? 24.932 18.074 -13.431 1.00 89.44 738 VAL A C 1
ATOM 5513 O O . VAL A 1 738 ? 26.051 17.956 -12.937 1.00 89.44 738 VAL A O 1
ATOM 5516 N N . ALA A 1 739 ? 23.835 18.235 -12.685 1.00 89.25 739 ALA A N 1
ATOM 5517 C CA . ALA A 1 739 ? 23.886 18.327 -11.232 1.00 89.25 739 ALA A CA 1
ATOM 5518 C C . ALA A 1 739 ? 22.588 17.851 -10.574 1.00 89.25 739 ALA A C 1
ATOM 5520 O O . ALA A 1 739 ? 21.493 18.092 -11.078 1.00 89.25 739 ALA A O 1
ATOM 5521 N N . ARG A 1 740 ? 22.742 17.230 -9.402 1.00 92.25 740 ARG A N 1
ATOM 5522 C CA . ARG A 1 740 ? 21.685 16.980 -8.417 1.00 92.25 740 ARG A CA 1
ATOM 5523 C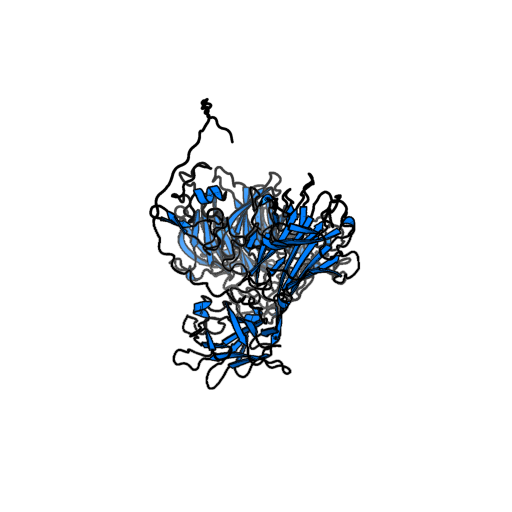 C . ARG A 1 740 ? 22.164 17.501 -7.075 1.00 92.25 740 ARG A C 1
ATOM 5525 O O . ARG A 1 740 ? 23.200 17.053 -6.573 1.00 92.25 740 ARG A O 1
ATOM 5532 N N . ILE A 1 741 ? 21.457 18.475 -6.524 1.00 94.94 741 ILE A N 1
ATOM 5533 C CA . ILE A 1 741 ? 21.900 19.245 -5.364 1.00 94.94 741 ILE A CA 1
ATOM 5534 C C . ILE A 1 741 ? 20.827 19.172 -4.280 1.00 94.94 741 ILE A C 1
ATOM 5536 O O . ILE A 1 741 ? 19.704 19.611 -4.503 1.00 94.94 741 ILE A O 1
ATOM 5540 N N . ASN A 1 742 ? 21.188 18.643 -3.112 1.00 94.62 742 ASN A N 1
ATOM 5541 C CA . ASN A 1 742 ? 20.391 18.688 -1.893 1.00 94.62 742 ASN A CA 1
ATOM 5542 C C . ASN A 1 742 ? 20.662 20.013 -1.162 1.00 94.62 742 ASN A C 1
ATOM 5544 O O . ASN A 1 742 ? 21.801 20.284 -0.757 1.00 94.62 742 ASN A O 1
ATOM 5548 N N . ALA A 1 743 ? 19.643 20.861 -1.030 1.00 94.88 743 ALA A N 1
ATOM 5549 C CA . ALA A 1 743 ? 19.807 22.196 -0.477 1.00 94.88 743 ALA A CA 1
ATOM 5550 C C . ALA A 1 743 ? 19.787 22.173 1.056 1.00 94.88 743 ALA A C 1
ATOM 5552 O O . ALA A 1 743 ? 18.874 21.651 1.694 1.00 94.88 743 ALA A O 1
ATOM 5553 N N . GLY A 1 744 ? 20.804 22.788 1.653 1.00 90.75 744 GLY A N 1
ATOM 5554 C CA . GLY A 1 744 ? 20.920 22.992 3.091 1.00 90.75 744 GLY A CA 1
ATOM 5555 C C . GLY A 1 744 ? 21.249 21.756 3.928 1.00 90.75 744 GLY A C 1
ATOM 5556 O O . GLY A 1 744 ? 21.303 21.879 5.148 1.00 90.75 744 GLY A O 1
ATOM 5557 N N . ALA A 1 745 ? 21.517 20.600 3.315 1.00 90.25 745 ALA A N 1
ATOM 5558 C CA . ALA A 1 745 ? 21.901 19.372 4.010 1.00 90.25 745 ALA A CA 1
ATOM 5559 C C . ALA A 1 745 ? 23.056 18.626 3.321 1.00 90.25 745 ALA A C 1
ATOM 5561 O O . ALA A 1 745 ? 23.586 19.042 2.290 1.00 90.25 745 ALA A O 1
ATOM 5562 N N . ALA A 1 746 ? 23.479 17.523 3.943 1.00 90.44 746 ALA A N 1
ATOM 5563 C CA . ALA A 1 746 ? 24.507 16.637 3.413 1.00 90.44 746 ALA A CA 1
ATOM 5564 C C . ALA A 1 746 ? 24.040 15.906 2.140 1.00 90.44 746 ALA A C 1
ATOM 5566 O O . ALA A 1 746 ? 22.850 15.850 1.825 1.00 90.44 746 ALA A O 1
ATOM 5567 N N . ALA A 1 747 ? 25.000 15.317 1.423 1.00 90.25 747 ALA A N 1
ATOM 5568 C CA . ALA A 1 747 ? 24.707 14.474 0.273 1.00 90.25 747 ALA A CA 1
ATOM 5569 C C . ALA A 1 747 ? 23.809 13.294 0.677 1.00 90.25 747 ALA A C 1
ATOM 5571 O O . ALA A 1 747 ? 23.976 12.724 1.758 1.00 90.25 747 ALA A O 1
ATOM 5572 N N . VAL A 1 748 ? 22.873 12.930 -0.195 1.00 88.06 748 VAL A N 1
ATOM 5573 C CA . VAL A 1 748 ? 21.891 11.873 0.054 1.00 88.06 748 VAL A CA 1
ATOM 5574 C C . VAL A 1 748 ? 21.657 11.056 -1.210 1.00 88.06 748 VAL A C 1
ATOM 5576 O O . VAL A 1 748 ? 21.655 11.592 -2.317 1.00 88.06 748 VAL A O 1
ATOM 5579 N N . THR A 1 749 ? 21.449 9.754 -1.047 1.00 82.50 749 THR A N 1
ATOM 5580 C CA . THR A 1 749 ? 20.962 8.885 -2.117 1.00 82.50 749 THR A CA 1
ATOM 5581 C C . THR A 1 749 ? 19.498 8.581 -1.856 1.00 82.50 749 THR A C 1
ATOM 5583 O O . THR A 1 749 ? 19.151 8.057 -0.799 1.00 82.50 749 THR A O 1
ATOM 5586 N N . THR A 1 750 ? 18.635 8.928 -2.804 1.00 77.56 750 THR A N 1
ATOM 5587 C CA . THR A 1 750 ? 17.194 8.668 -2.726 1.00 77.56 750 THR A CA 1
ATOM 5588 C C . THR A 1 750 ? 16.641 8.473 -4.133 1.00 77.56 750 THR A C 1
ATOM 5590 O O . THR A 1 750 ? 17.164 9.058 -5.083 1.00 77.56 750 THR A O 1
ATOM 5593 N N . ASN A 1 751 ? 15.648 7.593 -4.284 1.00 65.62 751 ASN A N 1
ATOM 5594 C CA . ASN A 1 751 ? 15.052 7.210 -5.571 1.00 65.62 751 ASN A CA 1
ATOM 5595 C C . ASN A 1 751 ? 16.090 6.838 -6.650 1.00 65.62 751 ASN A C 1
ATOM 5597 O O . ASN A 1 751 ? 16.017 7.282 -7.792 1.00 65.62 751 ASN A O 1
ATOM 5601 N N . GLY A 1 752 ? 17.120 6.072 -6.266 1.00 60.34 752 GLY A N 1
ATOM 5602 C CA . GLY A 1 752 ? 18.189 5.637 -7.177 1.00 60.34 752 GLY A CA 1
ATOM 5603 C C . GLY A 1 752 ? 19.125 6.754 -7.666 1.00 60.34 752 GLY A C 1
ATOM 5604 O O . GLY A 1 752 ? 20.047 6.490 -8.435 1.00 60.34 752 GLY A O 1
ATOM 5605 N N . ALA A 1 753 ? 18.931 7.993 -7.209 1.00 76.00 753 ALA A N 1
ATOM 5606 C CA . ALA A 1 753 ? 19.717 9.156 -7.587 1.00 76.00 753 ALA A CA 1
ATOM 5607 C C . ALA A 1 753 ? 20.640 9.608 -6.447 1.00 76.00 753 ALA A C 1
ATOM 5609 O O . ALA A 1 753 ? 20.235 9.694 -5.288 1.00 76.00 753 ALA A O 1
ATOM 5610 N N . ASN A 1 754 ? 21.884 9.950 -6.790 1.00 84.81 754 ASN A N 1
ATOM 5611 C CA . ASN A 1 754 ? 22.828 10.572 -5.864 1.00 84.81 754 ASN A CA 1
ATOM 5612 C C . ASN A 1 754 ? 22.693 12.096 -5.925 1.00 84.81 754 ASN A C 1
ATOM 5614 O O . ASN A 1 754 ? 22.854 12.686 -6.995 1.00 84.81 754 ASN A O 1
ATOM 5618 N N . TRP A 1 755 ? 22.451 12.719 -4.776 1.00 91.00 755 TRP A N 1
ATOM 5619 C CA . TRP A 1 755 ? 22.324 14.163 -4.613 1.00 91.00 755 TRP A CA 1
ATOM 5620 C C . TRP A 1 755 ? 23.507 14.685 -3.810 1.00 91.00 755 TRP A C 1
ATOM 5622 O O . TRP A 1 755 ? 23.743 14.269 -2.677 1.00 91.00 755 TRP A O 1
ATOM 5632 N N . SER A 1 756 ? 24.270 15.595 -4.402 1.00 92.12 756 SER A N 1
ATOM 5633 C CA . SER A 1 756 ? 25.394 16.259 -3.742 1.00 92.12 756 SER A CA 1
ATOM 5634 C C . SER A 1 756 ? 24.909 17.310 -2.740 1.00 92.12 756 SER A C 1
ATOM 5636 O O . SER A 1 756 ? 23.853 17.903 -2.930 1.00 92.12 756 SER A O 1
ATOM 5638 N N . ALA A 1 757 ? 25.675 17.571 -1.679 1.00 91.81 757 ALA A N 1
ATOM 5639 C CA . ALA A 1 757 ? 25.406 18.723 -0.820 1.00 91.81 757 ALA A CA 1
ATOM 5640 C C . ALA A 1 757 ? 25.643 20.033 -1.592 1.00 91.81 757 ALA A C 1
ATOM 5642 O O . ALA A 1 757 ? 26.581 20.136 -2.384 1.00 91.81 757 ALA A O 1
ATOM 5643 N N . ASP A 1 758 ? 24.868 21.074 -1.304 1.00 91.88 758 ASP A N 1
ATOM 5644 C CA . ASP A 1 758 ? 25.042 22.393 -1.933 1.00 91.88 758 ASP A CA 1
ATOM 5645 C C . ASP A 1 758 ? 26.295 23.178 -1.501 1.00 91.88 758 ASP A C 1
ATOM 5647 O O . ASP A 1 758 ? 26.563 24.268 -2.016 1.00 91.88 758 ASP A O 1
ATOM 5651 N N . SER A 1 759 ? 27.052 22.636 -0.548 1.00 83.44 759 SER A N 1
ATOM 5652 C CA . SER A 1 759 ? 28.197 23.271 0.111 1.00 83.44 759 SER A CA 1
ATOM 5653 C C . SER A 1 759 ? 29.453 22.390 0.120 1.00 83.44 759 SER A C 1
ATOM 5655 O O . SER A 1 759 ? 30.329 22.569 0.967 1.00 83.44 759 SER A O 1
ATOM 5657 N N . VAL A 1 760 ? 29.567 21.434 -0.812 1.00 71.94 760 VAL A N 1
ATOM 5658 C CA . VAL A 1 760 ? 30.768 20.587 -0.931 1.00 71.94 760 VAL A CA 1
ATOM 5659 C C . VAL A 1 760 ? 32.040 21.435 -1.085 1.00 71.94 760 VAL A C 1
ATOM 5661 O O . VAL A 1 760 ? 32.076 22.376 -1.874 1.00 71.94 760 VAL A O 1
ATOM 5664 N N . ALA A 1 761 ? 33.090 21.098 -0.326 1.00 65.69 761 ALA A N 1
ATOM 5665 C CA . ALA A 1 761 ? 34.303 21.916 -0.201 1.00 65.69 761 ALA A CA 1
ATOM 5666 C C . ALA A 1 761 ? 35.065 22.110 -1.526 1.00 65.69 761 ALA A C 1
ATOM 5668 O O . ALA A 1 761 ? 35.650 23.169 -1.742 1.00 65.69 761 ALA A O 1
ATOM 5669 N N . ASP A 1 762 ? 35.020 21.116 -2.415 1.00 57.31 762 ASP A N 1
ATOM 5670 C CA . ASP A 1 762 ? 35.711 21.151 -3.709 1.00 57.31 762 ASP A CA 1
ATOM 5671 C C . ASP A 1 762 ? 34.899 21.864 -4.802 1.00 57.31 762 ASP A C 1
ATOM 5673 O O . ASP A 1 762 ? 35.450 22.237 -5.837 1.00 57.31 762 ASP A O 1
ATOM 5677 N N . HIS A 1 763 ? 33.589 22.041 -4.594 1.00 62.78 763 HIS A N 1
ATOM 5678 C CA . HIS A 1 763 ? 32.690 22.599 -5.600 1.00 62.78 763 HIS A CA 1
ATOM 5679 C C . HIS A 1 763 ? 31.419 23.238 -4.989 1.00 62.78 763 HIS A C 1
ATOM 5681 O O . HIS A 1 763 ? 30.311 22.748 -5.222 1.00 62.78 763 HIS A O 1
ATOM 5687 N N . PRO A 1 764 ? 31.531 24.313 -4.183 1.00 80.94 764 PRO A N 1
ATOM 5688 C CA . PRO A 1 764 ? 30.381 24.874 -3.481 1.00 80.94 764 PRO A CA 1
ATOM 5689 C C . PRO A 1 764 ? 29.398 25.493 -4.481 1.00 80.94 764 PRO A C 1
ATOM 5691 O O . PRO A 1 764 ? 29.677 26.530 -5.079 1.00 80.94 764 PRO A O 1
ATOM 5694 N N . TYR A 1 765 ? 28.244 24.851 -4.668 1.00 88.38 765 TYR A N 1
ATOM 5695 C CA . TYR A 1 765 ? 27.214 25.334 -5.587 1.00 88.38 765 TYR A CA 1
ATOM 5696 C C . TYR A 1 765 ? 26.491 26.564 -5.051 1.00 88.38 765 TYR A C 1
ATOM 5698 O O . TYR A 1 765 ? 26.055 27.395 -5.837 1.00 88.38 765 TYR A O 1
ATOM 5706 N N . SER A 1 766 ? 26.340 26.676 -3.730 1.00 91.25 766 SER A N 1
ATOM 5707 C CA . SER A 1 766 ? 25.615 27.768 -3.078 1.00 91.25 766 SER A CA 1
ATOM 5708 C C . SER A 1 766 ? 26.549 28.805 -2.450 1.00 91.25 766 SER A C 1
ATOM 5710 O O . SER A 1 766 ? 27.590 28.476 -1.880 1.00 91.25 766 SER A O 1
ATOM 5712 N N . ALA A 1 767 ? 26.138 30.072 -2.502 1.00 90.62 767 ALA A N 1
ATOM 5713 C CA . ALA A 1 767 ? 26.747 31.168 -1.761 1.00 90.62 767 ALA A CA 1
ATOM 5714 C C . ALA A 1 767 ? 25.681 31.910 -0.940 1.00 90.62 767 ALA A C 1
ATOM 5716 O O . ALA A 1 767 ? 24.637 32.313 -1.460 1.00 90.62 767 ALA A O 1
ATOM 5717 N N . GLY A 1 768 ? 25.968 32.092 0.353 1.00 88.44 768 GLY A N 1
ATOM 5718 C CA . GLY A 1 768 ? 25.045 32.688 1.318 1.00 88.44 768 GLY A CA 1
ATOM 5719 C C . GLY A 1 768 ? 23.884 31.764 1.713 1.00 88.44 768 GLY A C 1
ATOM 5720 O O . GLY A 1 768 ? 23.964 30.540 1.583 1.00 88.44 768 GLY A O 1
ATOM 5721 N N . GLY A 1 769 ? 22.815 32.352 2.242 1.00 90.75 769 GLY A N 1
ATOM 5722 C CA . GLY A 1 769 ? 21.679 31.635 2.807 1.00 90.75 769 GLY A CA 1
ATOM 5723 C C . GLY A 1 769 ? 21.977 30.951 4.146 1.00 90.75 769 GLY A C 1
ATOM 5724 O O . GLY A 1 769 ? 23.119 30.779 4.570 1.00 90.75 769 GLY A O 1
ATOM 5725 N N . SER A 1 770 ? 20.908 30.556 4.823 1.00 93.19 770 SER A N 1
ATOM 5726 C CA . SER A 1 770 ? 20.906 29.762 6.049 1.00 93.19 770 SER A CA 1
ATOM 5727 C C . SER A 1 770 ? 20.346 28.377 5.757 1.00 93.19 770 SER A C 1
ATOM 5729 O O . SER A 1 770 ? 19.559 28.207 4.832 1.00 93.19 770 SER A O 1
ATOM 5731 N N . THR A 1 771 ? 20.754 27.382 6.535 1.00 93.56 771 THR A N 1
ATOM 5732 C CA . THR A 1 771 ? 20.237 26.017 6.417 1.00 93.56 771 THR A CA 1
ATOM 5733 C C . THR A 1 771 ? 19.151 25.782 7.452 1.00 93.56 771 THR A C 1
ATOM 5735 O O . THR A 1 771 ? 19.344 26.113 8.625 1.00 93.56 771 THR A O 1
ATOM 5738 N N . TYR A 1 772 ? 18.058 25.148 7.050 1.00 90.25 772 TYR A N 1
ATOM 5739 C CA . TYR A 1 772 ? 17.067 24.612 7.969 1.00 90.25 772 TYR A CA 1
ATOM 5740 C C . TYR A 1 772 ? 16.853 23.137 7.641 1.00 90.25 772 TYR A C 1
ATOM 5742 O O . TYR A 1 772 ? 16.615 22.771 6.495 1.00 90.25 772 TYR A O 1
ATOM 5750 N N . ILE A 1 773 ? 17.030 22.279 8.644 1.00 87.31 773 ILE A N 1
ATOM 5751 C CA . ILE A 1 773 ? 16.934 20.828 8.497 1.00 87.31 773 ILE A CA 1
ATOM 5752 C C . ILE A 1 773 ? 15.958 20.338 9.554 1.00 87.31 773 ILE A C 1
ATOM 5754 O O . ILE A 1 773 ? 16.199 20.489 10.754 1.00 87.31 773 ILE A O 1
ATOM 5758 N N . LEU A 1 774 ? 14.877 19.718 9.106 1.00 80.44 774 LEU A N 1
ATOM 5759 C CA . LEU A 1 774 ? 14.053 18.882 9.951 1.00 80.44 774 LEU A CA 1
ATOM 5760 C C . LEU A 1 774 ? 14.764 17.537 10.099 1.00 80.44 774 LEU A C 1
ATOM 5762 O O . LEU A 1 774 ? 15.059 16.854 9.122 1.00 80.44 774 LEU A O 1
ATOM 5766 N N . SER A 1 775 ? 15.059 17.149 11.339 1.00 71.06 775 SER A N 1
ATOM 5767 C CA . SER A 1 775 ? 15.527 15.787 11.612 1.00 71.06 775 SER A CA 1
ATOM 5768 C C . SER A 1 775 ? 14.481 14.771 11.141 1.00 71.06 775 SER A C 1
ATOM 5770 O O . SER A 1 775 ? 13.297 15.098 11.107 1.00 71.06 775 SER A O 1
ATOM 5772 N N . SER A 1 776 ? 14.868 13.528 10.849 1.00 58.56 776 SER A N 1
ATOM 5773 C CA . SER A 1 776 ? 13.924 12.476 10.427 1.00 58.56 776 SER A CA 1
ATOM 5774 C C . SER A 1 776 ? 12.762 12.240 11.405 1.00 58.56 776 SER A C 1
ATOM 5776 O O . SER A 1 776 ? 11.729 11.728 11.004 1.00 58.56 776 SER A O 1
ATOM 5778 N N . PHE A 1 777 ? 12.904 12.633 12.676 1.00 53.06 777 PHE A N 1
ATOM 5779 C CA . PHE A 1 777 ? 11.851 12.537 13.695 1.00 53.06 777 PHE A CA 1
ATOM 5780 C C . PHE A 1 777 ? 10.895 13.739 13.722 1.00 53.06 777 PHE A C 1
ATOM 5782 O O . PHE A 1 777 ? 9.839 13.668 14.341 1.00 53.06 777 PHE A O 1
ATOM 5789 N N . THR A 1 778 ? 11.283 14.856 13.107 1.00 69.56 778 THR A N 1
ATOM 5790 C CA . THR A 1 778 ? 10.517 16.115 13.066 1.00 69.56 778 THR A CA 1
ATOM 5791 C C . THR A 1 778 ? 10.127 16.521 11.651 1.00 69.56 778 THR A C 1
ATOM 5793 O O . THR A 1 778 ? 9.395 17.494 11.478 1.00 69.56 778 THR A O 1
ATOM 5796 N N . CYS A 1 779 ? 10.669 15.832 10.647 1.00 77.94 779 CYS A N 1
ATOM 5797 C CA . CYS A 1 779 ? 10.241 15.956 9.273 1.00 77.94 779 CYS A CA 1
ATOM 5798 C C . CYS A 1 779 ? 8.898 15.234 9.153 1.00 77.94 779 CYS A C 1
ATOM 5800 O O . CYS A 1 779 ? 8.853 14.024 9.387 1.00 77.94 779 CYS A O 1
ATOM 5802 N N . PRO A 1 780 ? 7.797 15.953 8.878 1.00 78.12 780 PRO A N 1
ATOM 5803 C CA . PRO A 1 780 ? 6.538 15.293 8.572 1.00 78.12 780 PRO A CA 1
ATOM 5804 C C . PRO A 1 780 ? 6.690 14.497 7.272 1.00 78.12 780 PRO A C 1
ATOM 5806 O O . PRO A 1 780 ? 7.604 14.762 6.492 1.00 78.12 780 PRO A O 1
ATOM 5809 N N . ASN A 1 781 ? 5.760 13.577 7.014 1.00 81.31 781 ASN A N 1
ATOM 5810 C CA . ASN A 1 781 ? 5.605 13.029 5.669 1.00 81.31 781 ASN A CA 1
ATOM 5811 C C . ASN A 1 781 ? 5.415 14.203 4.695 1.00 81.31 781 ASN A C 1
ATOM 5813 O O . ASN A 1 781 ? 4.450 14.969 4.833 1.00 81.31 781 ASN A O 1
ATOM 5817 N N . ILE A 1 782 ? 6.354 14.352 3.762 1.00 82.56 782 ILE A N 1
ATOM 5818 C CA . ILE A 1 782 ? 6.265 15.373 2.728 1.00 82.56 782 ILE A CA 1
ATOM 5819 C C . ILE A 1 782 ? 5.363 14.813 1.631 1.00 82.56 782 ILE A C 1
ATOM 5821 O O . ILE A 1 782 ? 5.762 13.970 0.840 1.00 82.56 782 ILE A O 1
ATOM 5825 N N . GLN A 1 783 ? 4.135 15.317 1.566 1.00 75.06 783 GLN A N 1
ATOM 5826 C CA . GLN A 1 783 ? 3.133 14.891 0.592 1.00 75.06 783 GLN A CA 1
ATOM 5827 C C . GLN A 1 783 ? 3.642 15.095 -0.846 1.00 75.06 783 GLN A C 1
ATOM 5829 O O . GLN A 1 783 ? 4.401 16.029 -1.097 1.00 75.06 783 GLN A O 1
ATOM 5834 N N . ASN A 1 784 ? 3.159 14.300 -1.807 1.00 69.44 784 ASN A N 1
ATOM 5835 C CA . ASN A 1 784 ? 3.501 14.402 -3.239 1.00 69.44 784 ASN A CA 1
ATOM 5836 C C . ASN A 1 784 ? 4.973 14.076 -3.590 1.00 69.44 784 ASN A C 1
ATOM 5838 O O . ASN A 1 784 ? 5.519 14.562 -4.580 1.00 69.44 784 ASN A O 1
ATOM 5842 N N . THR A 1 785 ? 5.644 13.267 -2.772 1.00 73.69 785 THR A N 1
ATOM 5843 C CA . THR A 1 785 ? 6.971 12.717 -3.068 1.00 73.69 785 THR A CA 1
ATOM 5844 C C . THR A 1 785 ? 7.169 11.409 -2.302 1.00 73.69 785 THR A C 1
ATOM 5846 O O . THR A 1 785 ? 6.537 11.186 -1.280 1.00 73.69 785 THR A O 1
ATOM 5849 N N . THR A 1 786 ? 8.045 10.537 -2.801 1.00 67.00 786 THR A N 1
ATOM 5850 C CA . THR A 1 786 ? 8.574 9.368 -2.068 1.00 67.00 786 THR A CA 1
ATOM 5851 C C . THR A 1 786 ? 10.008 9.598 -1.576 1.00 67.00 786 THR A C 1
ATOM 5853 O O . THR A 1 786 ? 10.587 8.777 -0.866 1.00 67.00 786 THR A O 1
ATOM 5856 N N . ALA A 1 787 ? 10.598 10.734 -1.957 1.00 78.88 787 ALA A N 1
ATOM 5857 C CA . ALA A 1 787 ? 11.928 11.183 -1.571 1.00 78.88 787 ALA A CA 1
ATOM 5858 C C . ALA A 1 787 ? 11.857 12.250 -0.466 1.00 78.88 787 ALA A C 1
ATOM 5860 O O . ALA A 1 787 ? 12.503 13.290 -0.576 1.00 78.88 787 ALA A O 1
ATOM 5861 N N . ASP A 1 788 ? 11.071 12.031 0.590 1.00 82.94 788 ASP A N 1
ATOM 5862 C CA . ASP A 1 788 ? 10.843 12.985 1.691 1.00 82.94 788 ASP A CA 1
ATOM 5863 C C . ASP A 1 788 ? 12.141 13.575 2.232 1.00 82.94 788 ASP A C 1
ATOM 5865 O O . ASP A 1 788 ? 12.240 14.777 2.464 1.00 82.94 788 ASP A O 1
ATOM 5869 N N . ILE A 1 789 ? 13.176 12.737 2.347 1.00 88.00 789 ILE A N 1
ATOM 5870 C CA . ILE A 1 789 ? 14.500 13.129 2.837 1.00 88.00 789 ILE A CA 1
ATOM 5871 C C . ILE A 1 789 ? 15.115 14.297 2.048 1.00 88.00 789 ILE A C 1
ATOM 5873 O O . ILE A 1 789 ? 15.875 15.075 2.619 1.00 88.00 789 ILE A O 1
ATOM 5877 N N . LEU A 1 790 ? 14.763 14.449 0.767 1.00 90.19 790 LEU A N 1
ATOM 5878 C CA . LEU A 1 790 ? 15.194 15.549 -0.099 1.00 90.19 790 LEU A CA 1
ATOM 5879 C C . LEU A 1 790 ? 14.479 16.873 0.226 1.00 90.19 790 LEU A C 1
ATOM 5881 O O . LEU A 1 790 ? 14.988 17.950 -0.067 1.00 90.19 790 LEU A O 1
ATOM 5885 N N . TYR A 1 791 ? 13.298 16.800 0.837 1.00 94.31 791 TYR A N 1
ATOM 5886 C CA . TYR A 1 791 ? 12.461 17.942 1.203 1.00 94.31 791 TYR A CA 1
ATOM 5887 C C . TYR A 1 791 ? 12.457 18.225 2.707 1.00 94.31 791 TYR A C 1
ATOM 5889 O O . TYR A 1 791 ? 11.939 19.256 3.125 1.00 94.31 791 TYR A O 1
ATOM 5897 N N . CYS A 1 792 ? 13.082 17.368 3.518 1.00 91.19 792 CYS A N 1
ATOM 5898 C CA . CYS A 1 792 ? 13.301 17.588 4.949 1.00 91.19 792 CYS A CA 1
ATOM 5899 C C . CYS A 1 792 ? 14.355 18.662 5.251 1.00 91.19 792 CYS A C 1
ATOM 5901 O O . CYS A 1 792 ? 14.540 19.040 6.408 1.00 91.19 792 CYS A O 1
ATOM 5903 N N . SER A 1 793 ? 15.058 19.155 4.236 1.00 92.94 793 SER A N 1
ATOM 5904 C CA . SER A 1 793 ? 16.000 20.257 4.362 1.00 92.94 793 SER A CA 1
ATOM 5905 C C . SER A 1 793 ? 15.710 21.375 3.379 1.00 92.94 793 SER A C 1
ATOM 5907 O O . SER A 1 793 ? 15.014 21.220 2.370 1.00 92.94 793 SER A O 1
ATOM 5909 N N . GLU A 1 794 ? 16.251 22.539 3.706 1.00 94.25 794 GLU A N 1
ATOM 5910 C CA . GLU A 1 794 ? 16.266 23.690 2.832 1.00 94.25 794 GLU A CA 1
ATOM 5911 C C . GLU A 1 794 ? 17.483 24.569 3.056 1.00 94.25 794 GLU A C 1
ATOM 5913 O O . GLU A 1 794 ? 18.034 24.665 4.160 1.00 94.25 794 GLU A O 1
ATOM 5918 N N . ARG A 1 795 ? 17.814 25.314 2.004 1.00 95.44 795 ARG A N 1
ATOM 5919 C CA . ARG A 1 795 ? 18.556 26.560 2.139 1.00 95.44 795 ARG A CA 1
ATOM 5920 C C . ARG A 1 795 ? 17.601 27.734 1.933 1.00 95.44 795 ARG A C 1
ATOM 5922 O O . ARG A 1 795 ? 16.902 27.798 0.921 1.00 95.44 795 ARG A O 1
ATOM 5929 N N . SER A 1 796 ? 17.581 28.657 2.890 1.00 94.69 796 SER A N 1
ATOM 5930 C CA . SER A 1 796 ? 16.730 29.848 2.900 1.00 94.69 796 SER A CA 1
ATOM 5931 C C . SER A 1 796 ? 17.562 31.133 2.845 1.00 94.69 796 SER A C 1
ATOM 5933 O O . SER A 1 796 ? 18.643 31.219 3.424 1.00 94.69 796 SER A O 1
ATOM 5935 N N . GLY A 1 797 ? 17.083 32.165 2.162 1.00 93.81 797 GLY A N 1
ATOM 5936 C CA . GLY A 1 797 ? 17.756 33.458 2.069 1.00 93.81 797 GLY A CA 1
ATOM 5937 C C . GLY A 1 797 ? 17.099 34.385 1.053 1.00 93.81 797 GLY A C 1
ATOM 5938 O O . GLY A 1 797 ? 15.886 34.395 0.885 1.00 93.81 797 GLY A O 1
ATOM 5939 N N . GLY A 1 798 ? 17.902 35.201 0.381 1.00 86.44 798 GLY A N 1
ATOM 5940 C CA . GLY A 1 798 ? 17.440 36.125 -0.654 1.00 86.44 798 GLY A CA 1
ATOM 5941 C C . GLY A 1 798 ? 17.110 37.534 -0.164 1.00 86.44 798 GLY A C 1
ATOM 5942 O O . GLY A 1 798 ? 16.682 38.353 -0.971 1.00 86.44 798 GLY A O 1
ATOM 5943 N N . SER A 1 799 ? 17.331 37.850 1.117 1.00 89.25 799 SER A N 1
ATOM 5944 C CA . SER A 1 799 ? 17.270 39.231 1.617 1.00 89.25 799 SER A CA 1
ATOM 5945 C C . SER A 1 799 ? 18.588 39.973 1.353 1.00 89.25 799 SER A C 1
ATOM 5947 O O . SER A 1 799 ? 19.606 39.366 1.019 1.00 89.25 799 SER A O 1
ATOM 5949 N N . SER A 1 800 ? 18.612 41.297 1.542 1.00 85.62 800 SER A N 1
ATOM 5950 C CA . SER A 1 800 ? 19.842 42.092 1.382 1.00 85.62 800 SER A CA 1
ATOM 5951 C C . SER A 1 800 ? 20.932 41.740 2.403 1.00 85.62 800 SER A C 1
ATOM 5953 O O . SER A 1 800 ? 22.113 41.933 2.126 1.00 85.62 800 SER A O 1
ATOM 5955 N N . THR A 1 801 ? 20.550 41.216 3.572 1.00 85.88 801 THR A N 1
ATOM 5956 C CA . THR A 1 801 ? 21.461 40.819 4.657 1.00 85.88 801 THR A CA 1
ATOM 5957 C C . THR A 1 801 ? 21.771 39.320 4.680 1.00 85.88 801 THR A C 1
ATOM 5959 O O . THR A 1 801 ? 22.729 38.922 5.336 1.00 85.88 801 THR A O 1
ATOM 5962 N N . ASN A 1 802 ? 20.999 38.499 3.962 1.00 89.94 802 ASN A N 1
ATOM 5963 C CA . ASN A 1 802 ? 21.210 37.059 3.805 1.00 89.94 802 ASN A CA 1
ATOM 5964 C C . ASN A 1 802 ? 20.946 36.642 2.341 1.00 89.94 802 ASN A C 1
ATOM 5966 O O . ASN A 1 802 ? 19.936 35.987 2.068 1.00 89.94 802 ASN A O 1
ATOM 5970 N N . PRO A 1 803 ? 21.788 37.059 1.373 1.00 91.25 803 PRO A N 1
ATOM 5971 C CA . PRO A 1 803 ? 21.595 36.711 -0.034 1.00 91.25 803 PRO A CA 1
ATOM 5972 C C . PRO A 1 803 ? 21.738 35.199 -0.242 1.00 91.25 803 PRO A C 1
ATOM 5974 O O . PRO A 1 803 ? 22.513 34.558 0.461 1.00 91.25 803 PRO A O 1
ATOM 5977 N N . LEU A 1 804 ? 21.009 34.639 -1.211 1.00 94.50 804 LEU A N 1
ATOM 5978 C CA . LEU A 1 804 ? 21.115 33.231 -1.594 1.00 94.50 804 LEU A CA 1
ATOM 5979 C C . LEU A 1 804 ? 21.219 33.104 -3.115 1.00 94.50 804 LEU A C 1
ATOM 5981 O O . LEU A 1 804 ? 20.292 33.466 -3.847 1.00 94.50 804 LEU A O 1
ATOM 5985 N N . THR A 1 805 ? 22.349 32.572 -3.574 1.00 94.62 805 THR A N 1
ATOM 5986 C CA . THR A 1 805 ? 22.624 32.303 -4.989 1.00 94.62 805 THR A CA 1
ATOM 5987 C C . THR A 1 805 ? 23.201 30.908 -5.175 1.00 94.62 805 THR A C 1
ATOM 5989 O O . THR A 1 805 ? 23.988 30.461 -4.340 1.00 94.62 805 THR A O 1
ATOM 5992 N N . TYR A 1 806 ? 22.863 30.260 -6.287 1.00 96.62 806 TYR A N 1
ATOM 5993 C CA . TYR A 1 806 ? 23.521 29.053 -6.772 1.00 96.62 806 TYR A CA 1
ATOM 5994 C C . TYR A 1 806 ? 24.255 29.345 -8.080 1.00 96.62 806 TYR A C 1
ATOM 5996 O O . TYR A 1 806 ? 23.688 29.985 -8.964 1.00 96.62 806 TYR A O 1
ATOM 6004 N N . THR A 1 807 ? 25.483 28.846 -8.204 1.00 95.12 807 THR A N 1
ATOM 6005 C CA . THR A 1 807 ? 26.294 28.882 -9.425 1.00 95.12 807 THR A CA 1
ATOM 6006 C C . THR A 1 807 ? 26.732 27.456 -9.739 1.00 95.12 807 THR A C 1
ATOM 6008 O O . THR A 1 807 ? 27.551 26.867 -9.034 1.00 95.12 807 THR A O 1
ATOM 6011 N N . ILE A 1 808 ? 26.147 26.881 -10.786 1.00 95.00 808 ILE A N 1
ATOM 6012 C CA . ILE A 1 808 ? 26.325 25.481 -11.173 1.00 95.00 808 ILE A CA 1
ATOM 6013 C C . ILE A 1 808 ? 27.128 25.464 -12.476 1.00 95.00 808 ILE A C 1
ATOM 6015 O O . ILE A 1 808 ? 26.619 25.942 -13.490 1.00 95.00 808 ILE A O 1
ATOM 6019 N N . PRO A 1 809 ? 28.375 24.962 -12.498 1.00 90.81 809 PRO A N 1
ATOM 6020 C CA . PRO A 1 809 ? 29.135 24.895 -13.736 1.00 90.81 809 PRO A CA 1
ATOM 6021 C C . PRO A 1 809 ? 28.462 23.963 -14.724 1.00 90.81 809 PRO A C 1
ATOM 6023 O O . PRO A 1 809 ? 27.981 22.887 -14.366 1.00 90.81 809 PRO A O 1
ATOM 6026 N N . VAL A 1 810 ? 28.507 24.363 -15.985 1.00 88.44 810 VAL A N 1
ATOM 6027 C CA . VAL A 1 810 ? 28.023 23.558 -17.096 1.00 88.44 810 VAL A CA 1
ATOM 6028 C C . VAL A 1 810 ? 29.122 23.442 -18.150 1.00 88.44 810 VAL A C 1
ATOM 6030 O O . VAL A 1 810 ? 29.981 24.313 -18.277 1.00 88.44 810 VAL A O 1
ATOM 6033 N N . SER A 1 811 ? 29.130 22.356 -18.921 1.00 79.06 811 SER A N 1
ATOM 6034 C CA . SER A 1 811 ? 30.234 22.058 -19.846 1.00 79.06 811 SER A CA 1
ATOM 6035 C C . SER A 1 811 ? 30.275 22.951 -21.093 1.00 79.06 811 SER A C 1
ATOM 6037 O O . SER A 1 811 ? 31.294 22.987 -21.783 1.00 79.06 811 SER A O 1
ATOM 6039 N N . SER A 1 812 ? 29.181 23.647 -21.416 1.00 84.25 812 SER A N 1
ATOM 6040 C CA . SER A 1 812 ? 29.060 24.489 -22.614 1.00 84.25 812 SER A CA 1
ATOM 6041 C C . SER A 1 812 ? 27.882 25.462 -22.527 1.00 84.25 812 SER A C 1
ATOM 6043 O O . SER A 1 812 ? 26.909 25.200 -21.826 1.00 84.25 812 SER A O 1
ATOM 6045 N N . SER A 1 813 ? 27.909 26.552 -23.293 1.00 86.94 813 SER A N 1
ATOM 6046 C CA . SER A 1 813 ? 26.726 27.399 -23.497 1.00 86.94 813 SER A CA 1
ATOM 6047 C C . SER A 1 813 ? 25.626 26.621 -24.233 1.00 86.94 813 SER A C 1
ATOM 6049 O O . SER A 1 813 ? 25.917 25.787 -25.092 1.00 86.94 813 SER A O 1
ATOM 6051 N N . GLY A 1 814 ? 24.363 26.884 -23.910 1.00 86.69 814 GLY A N 1
ATOM 6052 C CA . GLY A 1 814 ? 23.226 26.159 -24.475 1.00 86.69 814 GLY A CA 1
ATOM 6053 C C . GLY A 1 814 ? 21.965 26.302 -23.633 1.00 86.69 814 GLY A C 1
ATOM 6054 O O . GLY A 1 814 ? 21.969 26.975 -22.605 1.00 86.69 814 GLY A O 1
ATOM 6055 N N . GLN A 1 815 ? 20.876 25.682 -24.078 1.00 88.75 815 GLN A N 1
ATOM 6056 C CA . GLN A 1 815 ? 19.644 25.609 -23.297 1.00 88.75 815 GLN A CA 1
ATOM 6057 C C . GLN A 1 815 ? 19.747 24.454 -22.296 1.00 88.75 815 GLN A C 1
ATOM 6059 O O . GLN A 1 815 ? 20.137 23.363 -22.683 1.00 88.75 815 GLN A O 1
ATOM 6064 N N . TYR A 1 816 ? 19.397 24.666 -21.035 1.00 90.62 816 TYR A N 1
ATOM 6065 C CA . TYR A 1 816 ? 19.399 23.660 -19.971 1.00 90.62 816 TYR A CA 1
ATOM 6066 C C . TYR A 1 816 ? 18.000 23.527 -19.381 1.00 90.62 816 TYR A C 1
ATOM 6068 O O . TYR A 1 816 ? 17.263 24.513 -19.309 1.00 90.62 816 TYR A O 1
ATOM 6076 N N . GLN A 1 817 ? 17.650 22.320 -18.939 1.00 89.12 817 GLN A N 1
ATOM 6077 C CA . GLN A 1 817 ? 16.451 22.086 -18.142 1.00 89.12 817 GLN A CA 1
ATOM 6078 C C . GLN A 1 817 ? 16.835 22.128 -16.663 1.00 89.12 817 GLN A C 1
ATOM 6080 O O . GLN A 1 817 ? 17.799 21.483 -16.249 1.00 89.12 817 GLN A O 1
ATOM 6085 N N . VAL A 1 818 ? 16.080 22.881 -15.872 1.00 93.25 818 VAL A N 1
ATOM 6086 C CA . VAL A 1 818 ? 16.275 23.023 -14.429 1.00 93.25 818 VAL A CA 1
ATOM 6087 C C . VAL A 1 818 ? 14.987 22.638 -13.731 1.00 93.25 818 VAL A C 1
ATOM 6089 O O . VAL A 1 818 ? 13.947 23.227 -14.015 1.00 93.25 818 VAL A O 1
ATOM 6092 N N . ARG A 1 819 ? 15.055 21.691 -12.797 1.00 93.69 819 ARG A N 1
ATOM 6093 C CA . ARG A 1 819 ? 13.943 21.374 -11.898 1.00 93.69 819 ARG A CA 1
ATOM 6094 C C . ARG A 1 819 ? 14.281 21.877 -10.505 1.00 93.69 819 ARG A C 1
ATOM 6096 O O . ARG A 1 819 ? 15.288 21.489 -9.913 1.00 93.69 819 ARG A O 1
ATOM 6103 N N . LEU A 1 820 ? 13.444 22.774 -10.001 1.00 97.06 820 LEU A N 1
ATOM 6104 C CA . LEU A 1 820 ? 13.542 23.301 -8.647 1.00 97.06 820 LEU A CA 1
ATOM 6105 C C . LEU A 1 820 ? 12.567 22.555 -7.752 1.00 97.06 820 LEU A C 1
ATOM 6107 O O . LEU A 1 820 ? 11.382 22.480 -8.066 1.00 97.06 820 LEU A O 1
ATOM 6111 N N . HIS A 1 821 ? 13.062 22.040 -6.634 1.00 97.44 821 HIS A N 1
ATOM 6112 C CA . HIS A 1 821 ? 12.270 21.297 -5.664 1.00 97.44 821 HIS A CA 1
ATOM 6113 C C . HIS A 1 821 ? 11.947 22.186 -4.468 1.00 97.44 821 HIS A C 1
ATOM 6115 O O . HIS A 1 821 ? 12.849 22.726 -3.813 1.00 97.44 821 HIS A O 1
ATOM 6121 N N . PHE A 1 822 ? 10.661 22.297 -4.151 1.00 97.81 822 PHE A N 1
ATOM 6122 C CA . PHE A 1 822 ? 10.158 23.059 -3.018 1.00 97.81 822 PHE A CA 1
ATOM 6123 C C . PHE A 1 822 ? 9.238 22.202 -2.154 1.00 97.81 822 PHE A C 1
ATOM 6125 O O . PHE A 1 822 ? 8.470 21.392 -2.653 1.00 97.81 822 PHE A O 1
ATOM 6132 N N . ALA A 1 823 ? 9.276 22.443 -0.852 1.00 95.88 823 ALA A N 1
ATOM 6133 C CA . ALA A 1 823 ? 8.203 22.119 0.079 1.00 95.88 823 ALA A CA 1
ATOM 6134 C C . ALA A 1 823 ? 8.214 23.202 1.155 1.00 95.88 823 ALA A C 1
ATOM 6136 O O . ALA A 1 823 ? 9.291 23.620 1.579 1.00 95.88 823 ALA A O 1
ATOM 6137 N N . GLU A 1 824 ? 7.065 23.696 1.603 1.00 94.94 824 GLU A N 1
ATOM 6138 C CA . GLU A 1 824 ? 7.057 24.602 2.754 1.00 94.94 824 GLU A CA 1
ATOM 6139 C C . GLU A 1 824 ? 7.151 23.763 4.029 1.00 94.94 824 GLU A C 1
ATOM 6141 O O . GLU A 1 824 ? 6.205 23.058 4.378 1.00 94.94 824 GLU A O 1
ATOM 6146 N N . ILE A 1 825 ? 8.311 23.810 4.690 1.00 92.38 825 ILE A N 1
ATOM 6147 C CA . ILE A 1 825 ? 8.612 22.990 5.873 1.00 92.38 825 ILE A CA 1
ATOM 6148 C C . ILE A 1 825 ? 8.749 23.805 7.162 1.00 92.38 825 ILE A C 1
ATOM 6150 O O . ILE A 1 825 ? 9.058 23.246 8.212 1.00 92.38 825 ILE A O 1
ATOM 6154 N N . TYR A 1 826 ? 8.506 25.116 7.095 1.00 90.88 826 TYR A N 1
ATOM 6155 C CA . TYR A 1 826 ? 8.516 26.012 8.246 1.00 90.88 826 TYR A CA 1
ATOM 6156 C C . TYR A 1 826 ? 7.105 26.520 8.563 1.00 90.88 826 TYR A C 1
ATOM 6158 O O . TYR A 1 826 ? 6.580 26.282 9.650 1.00 90.88 826 TYR A O 1
ATOM 6166 N N . TRP A 1 827 ? 6.451 27.187 7.609 1.00 92.19 827 TRP A N 1
ATOM 6167 C CA . TRP A 1 827 ? 5.103 27.725 7.802 1.00 92.19 827 TRP A CA 1
ATOM 6168 C C . TRP A 1 827 ? 4.058 26.614 7.693 1.00 92.19 827 TRP A C 1
ATOM 6170 O O . TRP A 1 827 ? 3.848 26.061 6.620 1.00 92.19 827 TRP A O 1
ATOM 6180 N N . GLY A 1 828 ? 3.356 26.310 8.783 1.00 85.25 828 GLY A N 1
ATOM 6181 C CA . GLY A 1 828 ? 2.279 25.313 8.826 1.00 85.25 828 GLY A CA 1
ATOM 6182 C C . GLY A 1 828 ? 2.738 23.878 9.057 1.00 85.25 828 GLY A C 1
ATOM 6183 O O . GLY A 1 828 ? 1.912 22.971 9.023 1.00 85.25 828 GLY A O 1
ATOM 6184 N N . VAL A 1 829 ? 4.023 23.671 9.341 1.00 82.06 829 VAL A N 1
ATOM 6185 C CA . VAL A 1 829 ? 4.582 22.369 9.715 1.00 82.06 829 VAL A CA 1
ATOM 6186 C C . VAL A 1 829 ? 4.763 22.294 11.229 1.00 82.06 829 VAL A C 1
ATOM 6188 O O . VAL A 1 829 ? 5.118 23.278 11.872 1.00 82.06 829 VAL A O 1
ATOM 6191 N N . ASN A 1 830 ? 4.459 21.135 11.824 1.00 72.19 830 ASN A N 1
ATOM 6192 C CA . ASN A 1 830 ? 4.517 20.900 13.276 1.00 72.19 830 ASN A CA 1
ATOM 6193 C C . ASN A 1 830 ? 3.672 21.886 14.119 1.00 72.19 830 ASN A C 1
ATOM 6195 O O . ASN A 1 830 ? 3.957 22.127 15.290 1.00 72.19 830 ASN A O 1
ATOM 6199 N N . GLN A 1 831 ? 2.609 22.436 13.520 1.00 58.09 831 GLN A N 1
ATOM 6200 C CA . GLN A 1 831 ? 1.610 23.326 14.132 1.00 58.09 831 GLN A CA 1
ATOM 6201 C C . GLN A 1 831 ? 2.120 24.669 14.699 1.00 58.09 831 GLN A C 1
ATOM 6203 O O . GLN A 1 831 ? 1.367 25.350 15.397 1.00 58.09 831 GLN A O 1
ATOM 6208 N N . ASN A 1 832 ? 3.343 25.117 14.385 1.00 58.72 832 ASN A N 1
ATOM 6209 C CA . ASN A 1 832 ? 3.796 26.469 14.736 1.00 58.72 832 ASN A CA 1
ATOM 6210 C C . ASN A 1 832 ? 5.035 26.900 13.922 1.00 58.72 832 ASN A C 1
ATOM 6212 O O . ASN A 1 832 ? 6.066 26.238 14.048 1.00 58.72 832 ASN A O 1
ATOM 6216 N N . PRO A 1 833 ? 5.005 28.033 13.189 1.00 83.62 833 PRO A N 1
ATOM 6217 C CA . PRO A 1 833 ? 3.894 28.982 13.015 1.00 83.62 833 PRO A CA 1
ATOM 6218 C C . PRO A 1 833 ? 2.812 28.517 12.018 1.00 83.62 833 PRO A C 1
ATOM 6220 O O . PRO A 1 833 ? 3.075 27.630 11.211 1.00 83.62 833 PRO A O 1
ATOM 6223 N N . PRO A 1 834 ? 1.594 29.104 12.028 1.00 82.50 834 PRO A N 1
ATOM 6224 C CA . PRO A 1 834 ? 0.526 28.745 11.089 1.00 82.50 834 PRO A CA 1
ATOM 6225 C C . PRO A 1 834 ? 0.904 28.994 9.624 1.00 82.50 834 PRO A C 1
ATOM 6227 O O . PRO A 1 834 ? 1.399 30.072 9.283 1.00 82.50 834 PRO A O 1
ATOM 6230 N N . GLY A 1 835 ? 0.608 28.025 8.757 1.00 85.25 835 GLY A N 1
ATOM 6231 C CA . GLY A 1 835 ? 0.817 28.106 7.312 1.00 85.25 835 GLY A CA 1
ATOM 6232 C C . GLY A 1 835 ? -0.440 28.555 6.580 1.00 85.25 835 GLY A C 1
ATOM 6233 O O . GLY A 1 835 ? -1.551 28.205 6.968 1.00 85.25 835 GLY A O 1
ATOM 6234 N N . ALA A 1 836 ? -0.256 29.363 5.543 1.00 86.50 836 ALA A N 1
ATOM 6235 C CA . ALA A 1 836 ? -1.283 29.765 4.588 1.00 86.50 836 ALA A CA 1
ATOM 6236 C C . ALA A 1 836 ? -0.594 30.356 3.346 1.00 86.50 836 ALA A C 1
ATOM 6238 O O . ALA A 1 836 ? 0.548 30.820 3.464 1.00 86.50 836 ALA A O 1
ATOM 6239 N N . PRO A 1 837 ? -1.278 30.428 2.193 1.00 92.12 837 PRO A N 1
ATOM 6240 C CA . PRO A 1 837 ? -0.848 31.297 1.104 1.00 92.12 837 PRO A CA 1
ATOM 6241 C C . PRO A 1 837 ? -0.541 32.721 1.606 1.00 92.12 837 PRO A C 1
ATOM 6243 O O . PRO A 1 837 ? -1.221 33.259 2.485 1.00 92.12 837 PRO A O 1
ATOM 6246 N N . GLY A 1 838 ? 0.515 33.322 1.076 1.00 90.81 838 GLY A N 1
ATOM 6247 C CA . GLY A 1 838 ? 1.026 34.652 1.381 1.00 90.81 838 GLY A CA 1
ATOM 6248 C C . GLY A 1 838 ? 2.01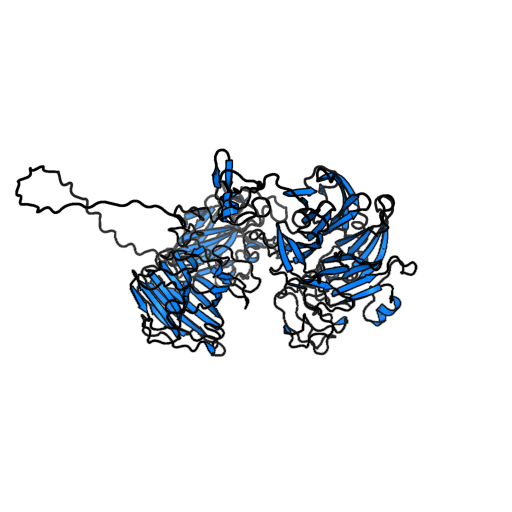4 34.705 2.547 1.00 90.81 838 GLY A C 1
ATOM 6249 O O . GLY A 1 838 ? 2.516 35.785 2.852 1.00 90.81 838 GLY A O 1
ATOM 6250 N N . LYS A 1 839 ? 2.303 33.583 3.226 1.00 93.06 839 LYS A N 1
ATOM 6251 C CA . LYS A 1 839 ? 3.269 33.550 4.346 1.00 93.06 839 LYS A CA 1
ATOM 6252 C C . LYS A 1 839 ? 4.722 33.598 3.900 1.00 93.06 839 LYS A C 1
ATOM 6254 O O . LYS A 1 839 ? 5.546 34.156 4.621 1.00 93.06 839 LYS A O 1
ATOM 6259 N N . ARG A 1 840 ? 5.012 33.052 2.721 1.00 93.75 840 ARG A N 1
ATOM 6260 C CA . ARG A 1 840 ? 6.314 33.139 2.073 1.00 93.75 840 ARG A CA 1
ATOM 6261 C C . ARG A 1 840 ? 6.106 33.458 0.599 1.00 93.75 840 ARG A C 1
ATOM 6263 O O . ARG A 1 840 ? 5.483 32.676 -0.108 1.00 93.75 840 ARG A O 1
ATOM 6270 N N . VAL A 1 841 ? 6.609 34.607 0.160 1.00 95.25 841 VAL A N 1
ATOM 6271 C CA . VAL A 1 841 ? 6.484 35.090 -1.219 1.00 95.25 841 VAL A CA 1
ATOM 6272 C C . VAL A 1 841 ? 7.833 35.646 -1.657 1.00 95.25 841 VAL A C 1
ATOM 6274 O O . VAL A 1 841 ? 8.363 36.554 -1.020 1.00 95.25 841 VAL A O 1
ATOM 6277 N N . PHE A 1 842 ? 8.407 35.116 -2.731 1.00 96.56 842 PHE A N 1
ATOM 6278 C CA . PHE A 1 842 ? 9.719 35.536 -3.235 1.00 96.56 842 PHE A CA 1
ATOM 6279 C C . PHE A 1 842 ? 9.823 35.325 -4.744 1.00 96.56 842 PHE A C 1
ATOM 6281 O O . PHE A 1 842 ? 9.108 34.513 -5.315 1.00 96.56 842 PHE A O 1
ATOM 6288 N N . ASP A 1 843 ? 10.738 36.029 -5.399 1.00 96.19 843 ASP A N 1
ATOM 6289 C CA . ASP A 1 843 ? 11.037 35.785 -6.808 1.00 96.19 843 ASP A CA 1
ATOM 6290 C C . ASP A 1 843 ? 12.122 34.712 -6.949 1.00 96.19 843 ASP A C 1
ATOM 6292 O O . ASP A 1 843 ? 13.086 34.672 -6.176 1.00 96.19 843 ASP A O 1
ATOM 6296 N N . VAL A 1 844 ? 12.031 33.902 -8.003 1.00 97.19 844 VAL A N 1
ATOM 6297 C CA . VAL A 1 844 ? 13.158 33.098 -8.493 1.00 97.19 844 VAL A CA 1
ATOM 6298 C C . VAL A 1 844 ? 13.684 33.708 -9.780 1.00 97.19 844 VAL A C 1
ATOM 6300 O O . VAL A 1 844 ? 12.935 33.920 -10.738 1.00 97.19 844 VAL A O 1
ATOM 6303 N N . LYS A 1 845 ? 14.988 33.975 -9.810 1.00 96.44 845 LYS A N 1
ATOM 6304 C CA . LYS A 1 845 ? 15.709 34.464 -10.985 1.00 96.44 845 LYS A CA 1
ATOM 6305 C C . LYS A 1 845 ? 16.684 33.407 -11.482 1.00 96.44 845 LYS A C 1
ATOM 6307 O O . LYS A 1 845 ? 17.406 32.826 -10.677 1.00 96.44 845 LYS A O 1
ATOM 6312 N N . MET A 1 846 ? 16.744 33.210 -12.793 1.00 96.81 846 MET A N 1
ATOM 6313 C CA . MET A 1 846 ? 17.773 32.410 -13.459 1.00 96.81 846 MET A CA 1
ATOM 6314 C C . MET A 1 846 ? 18.410 33.221 -14.577 1.00 96.81 846 MET A C 1
ATOM 6316 O O . MET A 1 846 ? 17.702 33.929 -15.291 1.00 96.81 846 MET A O 1
ATOM 6320 N N . GLU A 1 847 ? 19.736 33.156 -14.710 1.00 95.50 847 GLU A N 1
ATOM 6321 C CA . GLU A 1 847 ? 20.480 33.909 -15.736 1.00 95.50 847 GLU A CA 1
ATOM 6322 C C . GLU A 1 847 ? 20.097 35.409 -15.764 1.00 95.50 847 GLU A C 1
ATOM 6324 O O . GLU A 1 847 ? 19.931 36.035 -16.809 1.00 95.50 847 GLU A O 1
ATOM 6329 N N . GLY A 1 848 ? 19.867 35.989 -14.578 1.00 92.06 848 GLY A N 1
ATOM 6330 C CA . GLY A 1 848 ? 19.464 37.391 -14.401 1.00 92.06 848 GLY A CA 1
ATOM 6331 C C . GLY A 1 848 ? 17.991 37.713 -14.695 1.00 92.06 848 GLY A C 1
ATOM 6332 O O . GLY A 1 848 ? 17.556 38.827 -14.397 1.00 92.06 848 GLY A O 1
ATOM 6333 N N . THR A 1 849 ? 17.207 36.762 -15.205 1.00 94.38 849 THR A N 1
ATOM 6334 C CA . THR A 1 849 ? 15.788 36.938 -15.558 1.00 94.38 849 THR A CA 1
ATOM 6335 C C . THR A 1 849 ? 14.878 36.348 -14.481 1.00 94.38 849 THR A C 1
ATOM 6337 O O . THR A 1 849 ? 15.141 35.254 -13.990 1.00 94.38 849 THR A O 1
ATOM 6340 N N . THR A 1 850 ? 13.795 37.039 -14.106 1.00 94.81 850 THR A N 1
ATOM 6341 C CA . THR A 1 850 ? 12.771 36.473 -13.206 1.00 94.81 850 THR A CA 1
ATOM 6342 C C . THR A 1 850 ? 11.978 35.394 -13.940 1.00 94.81 850 THR A C 1
ATOM 6344 O O . THR A 1 850 ? 11.316 35.690 -14.931 1.00 94.81 850 THR A O 1
ATOM 6347 N N . VAL A 1 851 ? 12.046 34.159 -13.442 1.00 96.00 851 VAL A N 1
ATOM 6348 C CA . VAL A 1 851 ? 11.384 32.978 -14.024 1.00 96.00 851 VAL A CA 1
ATOM 6349 C C . VAL A 1 851 ? 10.160 32.537 -13.225 1.00 96.00 851 VAL A C 1
ATOM 6351 O O . VAL A 1 851 ? 9.215 32.025 -13.810 1.00 96.00 851 VAL A O 1
ATOM 6354 N N . LEU A 1 852 ? 10.137 32.796 -11.913 1.00 96.12 852 LEU A N 1
ATOM 6355 C CA . LEU A 1 852 ? 8.964 32.602 -11.056 1.00 96.12 852 LEU A CA 1
ATOM 6356 C C . LEU A 1 852 ? 8.729 33.894 -10.255 1.00 96.12 852 LEU A C 1
ATOM 6358 O O . LEU A 1 852 ? 9.409 34.105 -9.249 1.00 96.12 852 LEU A O 1
ATOM 6362 N N . PRO A 1 853 ? 7.851 34.802 -10.720 1.00 95.25 853 PRO A N 1
ATOM 6363 C CA . PRO A 1 853 ? 7.541 36.038 -10.007 1.00 95.25 853 PRO A CA 1
ATOM 6364 C C . PRO A 1 853 ? 6.552 35.789 -8.857 1.00 95.25 853 PRO A C 1
ATOM 6366 O O . PRO A 1 853 ? 5.560 35.089 -9.048 1.00 95.25 853 PRO A O 1
ATOM 6369 N N . ASN A 1 854 ? 6.776 36.414 -7.696 1.00 93.75 854 ASN A N 1
ATOM 6370 C CA . ASN A 1 854 ? 5.936 36.316 -6.490 1.00 93.75 854 ASN A CA 1
ATOM 6371 C C . ASN A 1 854 ? 5.585 34.866 -6.115 1.00 93.75 854 ASN A C 1
ATOM 6373 O O . ASN A 1 854 ? 4.437 34.549 -5.804 1.00 93.75 854 ASN A O 1
ATOM 6377 N N . TYR A 1 855 ? 6.569 33.977 -6.191 1.00 96.69 855 TYR A N 1
ATOM 6378 C CA . TYR A 1 855 ? 6.383 32.557 -5.959 1.00 96.69 855 TYR A CA 1
ATOM 6379 C C . TYR A 1 855 ? 6.027 32.275 -4.498 1.00 96.69 855 TYR A C 1
ATOM 6381 O O . TYR A 1 855 ? 6.733 32.692 -3.577 1.00 96.69 855 TYR A O 1
ATOM 6389 N N . ASP A 1 856 ? 4.934 31.540 -4.312 1.00 96.62 856 ASP A N 1
ATOM 6390 C CA . ASP A 1 856 ? 4.407 31.101 -3.025 1.00 96.62 856 ASP A CA 1
ATOM 6391 C C . ASP A 1 856 ? 4.241 29.583 -3.050 1.00 96.62 856 ASP A C 1
ATOM 6393 O O . ASP A 1 856 ? 3.431 29.035 -3.800 1.00 96.62 856 ASP A O 1
ATOM 6397 N N . ILE A 1 857 ? 5.025 28.903 -2.215 1.00 96.25 857 ILE A N 1
ATOM 6398 C CA . ILE A 1 857 ? 5.090 27.443 -2.198 1.00 96.25 857 ILE A CA 1
ATOM 6399 C C . ILE A 1 857 ? 3.758 26.843 -1.743 1.00 96.25 857 ILE A C 1
ATOM 6401 O O . ILE A 1 857 ? 3.312 25.877 -2.349 1.00 96.25 857 ILE A O 1
ATOM 6405 N N . ILE A 1 858 ? 3.099 27.405 -0.721 1.00 92.31 858 ILE A N 1
ATOM 6406 C CA . ILE A 1 858 ? 1.825 26.864 -0.219 1.00 92.31 858 ILE A CA 1
ATOM 6407 C C . ILE A 1 858 ? 0.725 27.088 -1.256 1.00 92.31 858 ILE A C 1
ATOM 6409 O O . ILE A 1 858 ? -0.066 26.182 -1.503 1.00 92.31 858 ILE A O 1
ATOM 6413 N N . ALA A 1 859 ? 0.680 28.264 -1.890 1.00 91.06 859 ALA A N 1
ATOM 6414 C CA . ALA A 1 859 ? -0.314 28.543 -2.928 1.00 91.06 859 ALA A CA 1
ATOM 6415 C C . ALA A 1 859 ? -0.181 27.604 -4.136 1.00 91.06 859 ALA A C 1
ATOM 6417 O O . ALA A 1 859 ? -1.185 27.246 -4.744 1.00 91.06 859 ALA A O 1
ATOM 6418 N N . ARG A 1 860 ? 1.051 27.211 -4.483 1.00 89.69 860 ARG A N 1
ATOM 6419 C CA . ARG A 1 860 ? 1.334 26.347 -5.638 1.00 89.69 860 ARG A CA 1
ATOM 6420 C C . ARG A 1 860 ? 1.202 24.864 -5.301 1.00 89.69 860 ARG A C 1
ATOM 6422 O O . ARG A 1 860 ? 0.608 24.126 -6.074 1.00 89.69 860 ARG A O 1
ATOM 6429 N N . ALA A 1 861 ? 1.710 24.434 -4.147 1.00 80.12 861 ALA A N 1
ATOM 6430 C CA . ALA A 1 861 ? 1.632 23.046 -3.690 1.00 80.12 861 ALA A CA 1
ATOM 6431 C C . ALA A 1 861 ? 0.247 22.672 -3.135 1.00 80.12 861 ALA A C 1
ATOM 6433 O O . ALA A 1 861 ? -0.066 21.491 -3.020 1.00 80.12 861 ALA A O 1
ATOM 6434 N N . GLY A 1 862 ? -0.569 23.659 -2.754 1.00 85.94 862 GLY A N 1
ATOM 6435 C CA . GLY A 1 862 ? -1.891 23.481 -2.148 1.00 85.94 862 GLY A CA 1
ATOM 6436 C C . GLY A 1 862 ? -1.875 23.301 -0.624 1.00 85.94 862 GLY A C 1
ATOM 6437 O O . GLY A 1 862 ? -2.919 23.441 0.009 1.00 85.94 862 GLY A O 1
ATOM 6438 N N . ALA A 1 863 ? -0.717 23.025 -0.013 1.00 86.19 863 ALA A N 1
ATOM 6439 C CA . ALA A 1 863 ? -0.556 22.886 1.437 1.00 86.19 863 ALA A CA 1
ATOM 6440 C C . ALA A 1 863 ? 0.916 23.017 1.879 1.00 86.19 863 ALA A C 1
ATOM 6442 O O . ALA A 1 863 ? 1.840 22.924 1.070 1.00 86.19 863 ALA A O 1
ATOM 6443 N N . SER A 1 864 ? 1.133 23.193 3.185 1.00 90.44 864 SER A N 1
ATOM 6444 C CA . SER A 1 864 ? 2.437 22.981 3.834 1.00 90.44 864 SER A CA 1
ATOM 6445 C C . SER A 1 864 ? 2.824 21.496 3.830 1.00 90.44 864 SER A C 1
ATOM 6447 O O . SER A 1 864 ? 1.956 20.639 3.689 1.00 90.44 864 SER A O 1
ATOM 6449 N N . ALA A 1 865 ? 4.114 21.183 4.011 1.00 88.50 865 ALA A N 1
ATOM 6450 C CA . ALA A 1 865 ? 4.648 19.815 3.959 1.00 88.50 865 ALA A CA 1
ATOM 6451 C C . ALA A 1 865 ? 4.231 19.040 2.695 1.00 88.50 865 ALA A C 1
ATOM 6453 O O . ALA A 1 865 ? 4.017 17.835 2.742 1.00 88.50 865 ALA A O 1
ATOM 6454 N N . ARG A 1 866 ? 4.105 19.730 1.558 1.00 87.62 866 ARG A N 1
ATOM 6455 C CA . ARG A 1 866 ? 3.787 19.136 0.259 1.00 87.62 866 ARG A CA 1
ATOM 6456 C C . ARG A 1 866 ? 4.848 19.539 -0.753 1.00 87.62 866 ARG A C 1
ATOM 6458 O O . ARG A 1 866 ? 5.113 20.728 -0.938 1.00 87.62 866 ARG A O 1
ATOM 6465 N N . ALA A 1 867 ? 5.485 18.543 -1.352 1.00 90.31 867 ALA A N 1
ATOM 6466 C CA . ALA A 1 867 ? 6.470 18.713 -2.396 1.00 90.31 867 ALA A CA 1
ATOM 6467 C C . ALA A 1 867 ? 5.809 19.238 -3.670 1.00 90.31 867 ALA A C 1
ATOM 6469 O O . ALA A 1 867 ? 4.747 18.783 -4.101 1.00 90.31 867 ALA A O 1
ATOM 6470 N N . ILE A 1 868 ? 6.481 20.190 -4.296 1.00 92.94 868 ILE A N 1
ATOM 6471 C CA . ILE A 1 868 ? 6.175 20.666 -5.633 1.00 92.94 868 ILE A CA 1
ATOM 6472 C C . ILE A 1 868 ? 7.481 20.926 -6.370 1.00 92.94 868 ILE A C 1
ATOM 6474 O O . ILE A 1 868 ? 8.471 21.382 -5.788 1.00 92.94 868 ILE A O 1
ATOM 6478 N N . THR A 1 869 ? 7.476 20.636 -7.663 1.00 94.06 869 THR A N 1
ATOM 6479 C CA . THR A 1 869 ? 8.610 20.888 -8.542 1.00 94.06 869 THR A CA 1
ATOM 6480 C C . THR A 1 869 ? 8.228 21.859 -9.639 1.00 94.06 869 THR A C 1
ATOM 6482 O O . THR A 1 869 ? 7.179 21.705 -10.254 1.00 94.06 869 THR A O 1
ATOM 6485 N N . GLU A 1 870 ? 9.111 22.804 -9.934 1.00 92.81 870 GLU A N 1
ATOM 6486 C CA . GLU A 1 870 ? 8.970 23.718 -11.068 1.00 92.81 870 GLU A CA 1
ATOM 6487 C C . GLU A 1 870 ? 10.076 23.402 -12.077 1.00 92.81 870 GLU A C 1
ATOM 6489 O O . GLU A 1 870 ? 11.262 23.473 -11.741 1.00 92.81 870 GLU A O 1
ATOM 6494 N N . THR A 1 871 ? 9.694 23.011 -13.297 1.00 89.25 871 THR A N 1
ATOM 6495 C CA . THR A 1 871 ? 10.640 22.663 -14.368 1.00 89.25 871 THR A CA 1
ATOM 6496 C C . THR A 1 871 ? 10.705 23.791 -15.388 1.00 89.25 871 THR A C 1
ATOM 6498 O O . THR A 1 871 ? 9.695 24.201 -15.951 1.00 89.25 871 THR A O 1
ATOM 6501 N N . LEU A 1 872 ? 11.908 24.304 -15.627 1.00 90.62 872 LEU A N 1
ATOM 6502 C CA . LEU A 1 872 ? 12.161 25.500 -16.423 1.00 90.62 872 LEU A CA 1
ATOM 6503 C C . LEU A 1 872 ? 13.243 25.215 -17.465 1.00 90.62 872 LEU A C 1
ATOM 6505 O O . LEU A 1 872 ? 14.170 24.448 -17.217 1.00 90.62 872 LEU A O 1
ATOM 6509 N N . SER A 1 873 ? 13.145 25.859 -18.628 1.00 88.94 873 SER A N 1
ATOM 6510 C CA . SER A 1 873 ? 14.200 25.843 -19.649 1.00 88.94 873 SER A CA 1
ATOM 6511 C C . SER A 1 873 ? 14.907 27.193 -19.677 1.00 88.94 873 SER A C 1
ATOM 6513 O O . SER A 1 873 ? 14.253 28.221 -19.849 1.00 88.94 873 SER A O 1
ATOM 6515 N N . ILE A 1 874 ? 16.233 27.203 -19.530 1.00 92.00 874 ILE A N 1
ATOM 6516 C CA . ILE A 1 874 ? 17.029 28.434 -19.458 1.00 92.00 874 ILE A CA 1
ATOM 6517 C C . ILE A 1 874 ? 18.244 28.379 -20.383 1.00 92.00 874 ILE A C 1
ATOM 6519 O O . ILE A 1 874 ? 18.871 27.336 -20.537 1.00 92.00 874 ILE A O 1
ATOM 6523 N N . THR A 1 875 ? 18.591 29.502 -21.008 1.00 92.19 875 THR A N 1
ATOM 6524 C CA . THR A 1 875 ? 19.778 29.603 -21.867 1.00 92.19 875 THR A CA 1
ATOM 6525 C C . THR A 1 875 ? 20.973 30.088 -21.059 1.00 92.19 875 THR A C 1
ATOM 6527 O O . THR A 1 875 ? 20.983 31.236 -20.627 1.00 92.19 875 THR A O 1
ATOM 6530 N N . VAL A 1 876 ? 21.996 29.245 -20.920 1.00 93.31 876 VAL A N 1
ATOM 6531 C CA . VAL A 1 876 ? 23.278 29.581 -20.284 1.00 93.31 876 VAL A CA 1
ATOM 6532 C C . VAL A 1 876 ? 24.266 30.043 -21.348 1.00 93.31 876 VAL A C 1
ATOM 6534 O O . VAL A 1 876 ? 24.423 29.392 -22.387 1.00 93.31 876 VAL A O 1
ATOM 6537 N N . THR A 1 877 ? 24.954 31.158 -21.099 1.00 92.62 877 THR A N 1
ATOM 6538 C CA . THR A 1 877 ? 25.851 31.781 -22.095 1.00 92.62 877 THR A CA 1
ATOM 6539 C C . THR A 1 877 ? 27.324 31.795 -21.708 1.00 92.62 877 THR A C 1
ATOM 6541 O O . THR A 1 877 ? 28.169 31.865 -22.600 1.00 92.62 877 THR A O 1
ATOM 6544 N N . ASP A 1 878 ? 27.646 31.654 -20.426 1.00 91.06 878 ASP A N 1
ATOM 6545 C CA . ASP A 1 878 ? 28.976 31.916 -19.863 1.00 91.06 878 ASP A CA 1
ATOM 6546 C C . ASP A 1 878 ? 29.625 30.691 -19.190 1.00 91.06 878 ASP A C 1
ATOM 6548 O O . ASP A 1 878 ? 30.694 30.804 -18.593 1.00 91.06 878 ASP A O 1
ATOM 6552 N N . GLY A 1 879 ? 29.015 29.508 -19.324 1.00 88.00 879 GLY A N 1
ATOM 6553 C CA . GLY A 1 879 ? 29.519 28.262 -18.739 1.00 88.00 879 GLY A CA 1
ATOM 6554 C C . GLY A 1 879 ? 29.126 28.044 -17.275 1.00 88.00 879 GLY A C 1
ATOM 6555 O O . GLY A 1 879 ? 29.572 27.064 -16.675 1.00 88.00 879 GLY A O 1
ATOM 6556 N N . ALA A 1 880 ? 28.267 28.891 -16.703 1.00 92.00 880 ALA A N 1
ATOM 6557 C CA . ALA A 1 880 ? 27.701 28.674 -15.379 1.00 92.00 880 ALA A CA 1
ATOM 6558 C C . ALA A 1 880 ? 26.202 28.986 -15.356 1.00 92.00 880 ALA A C 1
ATOM 6560 O O . ALA A 1 880 ? 25.770 30.049 -15.776 1.00 92.00 880 ALA A O 1
ATOM 6561 N N . LEU A 1 881 ? 25.403 28.068 -14.819 1.00 96.00 881 LEU A N 1
ATOM 6562 C CA . LEU A 1 881 ? 23.986 28.295 -14.571 1.00 96.00 881 LEU A CA 1
ATOM 6563 C C . LEU A 1 881 ? 23.816 28.981 -13.215 1.00 96.00 881 LEU A C 1
ATOM 6565 O O . LEU A 1 881 ? 24.183 28.434 -12.172 1.00 96.00 881 LEU A O 1
ATOM 6569 N N . ASN A 1 882 ? 23.245 30.179 -13.234 1.00 96.69 882 ASN A N 1
ATOM 6570 C CA . ASN A 1 882 ? 23.061 31.037 -12.077 1.00 96.69 882 ASN A CA 1
ATOM 6571 C C . ASN A 1 882 ? 21.591 31.075 -11.654 1.00 96.69 882 ASN A C 1
ATOM 6573 O O . ASN A 1 882 ? 20.722 31.456 -12.438 1.00 96.69 882 ASN A O 1
ATOM 6577 N N . ILE A 1 883 ? 21.322 30.757 -10.386 1.00 97.62 883 ILE A N 1
ATOM 6578 C CA . ILE A 1 883 ? 19.994 30.843 -9.763 1.00 97.62 883 ILE A CA 1
ATOM 6579 C C . ILE A 1 883 ? 20.079 31.801 -8.577 1.00 97.62 883 ILE A C 1
ATOM 6581 O O . ILE A 1 883 ? 20.998 31.719 -7.762 1.00 97.62 883 ILE A O 1
ATOM 6585 N N . ARG A 1 884 ? 19.108 32.702 -8.438 1.00 95.62 884 ARG A N 1
ATOM 6586 C CA . ARG A 1 884 ? 18.978 33.596 -7.283 1.00 95.62 884 ARG A CA 1
ATOM 6587 C C . ARG A 1 884 ? 17.559 33.552 -6.736 1.00 95.62 884 ARG A C 1
ATOM 6589 O O . ARG A 1 884 ? 16.599 33.759 -7.474 1.00 95.62 884 ARG A O 1
ATOM 6596 N N . LEU A 1 885 ? 17.460 33.366 -5.425 1.00 95.38 885 LEU A N 1
ATOM 6597 C CA . LEU A 1 885 ? 16.231 33.548 -4.660 1.00 95.38 885 LEU A CA 1
ATOM 6598 C C . LEU A 1 885 ? 16.208 35.021 -4.234 1.00 95.38 885 LEU A C 1
ATOM 6600 O O . LEU A 1 885 ? 17.178 35.502 -3.641 1.00 95.38 885 LEU A O 1
ATOM 6604 N N . ASP A 1 886 ? 15.163 35.768 -4.584 1.00 92.81 886 ASP A N 1
ATOM 6605 C CA . ASP A 1 886 ? 15.092 37.211 -4.344 1.00 92.81 886 ASP A CA 1
ATOM 6606 C C . ASP A 1 886 ? 13.869 37.569 -3.498 1.00 92.81 886 ASP A C 1
ATOM 6608 O O . ASP A 1 886 ? 12.731 37.544 -3.959 1.00 92.81 886 ASP A O 1
ATOM 6612 N N . ALA A 1 887 ? 14.135 37.923 -2.243 1.00 90.62 887 ALA A N 1
ATOM 6613 C CA . ALA A 1 887 ? 13.153 38.350 -1.255 1.00 90.62 887 ALA A CA 1
ATOM 6614 C C . ALA A 1 887 ? 13.341 39.835 -0.880 1.00 90.62 887 ALA A C 1
ATOM 6616 O O . ALA A 1 887 ? 13.060 40.249 0.244 1.00 90.62 887 ALA A O 1
ATOM 6617 N N . THR A 1 888 ? 13.899 40.643 -1.794 1.00 87.69 888 THR A N 1
ATOM 6618 C CA . THR A 1 888 ? 14.168 42.076 -1.562 1.00 87.69 888 THR A CA 1
ATOM 6619 C C . THR A 1 888 ? 13.097 43.014 -2.115 1.00 87.69 888 THR A C 1
ATOM 6621 O O . THR A 1 888 ? 13.188 44.229 -1.917 1.00 87.69 888 THR A O 1
ATOM 6624 N N . LEU A 1 889 ? 12.089 42.485 -2.812 1.00 81.81 889 LEU A N 1
ATOM 6625 C CA . LEU A 1 889 ? 11.050 43.299 -3.431 1.00 81.81 889 LEU A CA 1
ATOM 6626 C C . LEU A 1 889 ? 9.963 43.682 -2.417 1.00 81.81 889 LEU A C 1
ATOM 6628 O O . LEU A 1 889 ? 9.715 42.938 -1.472 1.00 81.81 889 LEU A O 1
ATOM 6632 N N . PRO A 1 890 ? 9.247 44.805 -2.623 1.00 78.38 890 PRO A N 1
ATOM 6633 C CA . PRO A 1 890 ? 8.161 45.216 -1.729 1.00 78.38 890 PRO A CA 1
ATOM 6634 C C . PRO A 1 890 ? 7.033 44.185 -1.567 1.00 78.38 890 PRO A C 1
ATOM 6636 O O . PRO A 1 890 ? 6.347 44.202 -0.552 1.00 78.38 890 PRO A O 1
ATOM 6639 N N . ALA A 1 891 ? 6.828 43.322 -2.568 1.00 77.50 891 ALA A N 1
ATOM 6640 C CA . ALA A 1 891 ? 5.834 42.248 -2.541 1.00 77.50 891 ALA A CA 1
ATOM 6641 C C . ALA A 1 891 ? 6.349 40.955 -1.878 1.00 77.50 891 ALA A C 1
ATOM 6643 O O . ALA A 1 891 ? 5.563 40.038 -1.651 1.00 77.50 891 ALA A O 1
ATOM 6644 N N . SER A 1 892 ? 7.650 40.868 -1.573 1.00 87.19 892 SER A N 1
ATOM 6645 C CA . SER A 1 892 ? 8.241 39.695 -0.937 1.00 87.19 892 SER A CA 1
ATOM 6646 C C . SER A 1 892 ? 7.839 39.601 0.536 1.00 87.19 892 SER A C 1
ATOM 6648 O O . SER A 1 892 ? 7.835 40.597 1.263 1.00 87.19 892 SER A O 1
ATOM 6650 N N . VAL A 1 893 ? 7.541 38.387 0.987 1.00 88.62 893 VAL A N 1
ATOM 6651 C CA . VAL A 1 893 ? 7.201 38.071 2.376 1.00 88.62 893 VAL A CA 1
ATOM 6652 C C . VAL A 1 893 ? 8.113 36.939 2.833 1.00 88.62 893 VAL A C 1
ATOM 6654 O O . VAL A 1 893 ? 8.090 35.864 2.244 1.00 88.62 893 VAL A O 1
ATOM 6657 N N . ASP A 1 894 ? 8.901 37.188 3.884 1.00 91.19 894 ASP A N 1
ATOM 6658 C CA . ASP A 1 894 ? 9.921 36.266 4.415 1.00 91.19 894 ASP A CA 1
ATOM 6659 C C . ASP A 1 894 ? 11.017 35.873 3.388 1.00 91.19 894 ASP A C 1
ATOM 6661 O O . ASP A 1 894 ? 11.068 36.377 2.269 1.00 91.19 894 ASP A O 1
ATOM 6665 N N . GLN A 1 895 ? 11.980 35.042 3.793 1.00 92.81 895 GLN A N 1
ATOM 6666 C CA . GLN A 1 895 ? 13.088 34.581 2.950 1.00 92.81 895 GLN A CA 1
ATOM 6667 C C . GLN A 1 895 ? 12.601 33.631 1.844 1.00 92.81 895 GLN A C 1
ATOM 6669 O O . GLN A 1 895 ? 11.704 32.825 2.064 1.00 92.81 895 GLN A O 1
ATOM 6674 N N . GLY A 1 896 ? 13.222 33.656 0.668 1.00 94.75 896 GLY A N 1
ATOM 6675 C CA . GLY A 1 896 ? 13.047 32.587 -0.313 1.00 94.75 896 GLY A CA 1
ATOM 6676 C C . GLY A 1 896 ? 13.743 31.313 0.147 1.00 94.75 896 GLY A C 1
ATOM 6677 O O . GLY A 1 896 ? 14.785 31.386 0.797 1.00 94.75 896 GLY A O 1
ATOM 6678 N N . LYS A 1 897 ? 13.189 30.145 -0.180 1.00 95.19 897 LYS A N 1
ATOM 6679 C CA . LYS A 1 897 ? 13.776 28.852 0.193 1.00 95.19 897 LYS A CA 1
ATOM 6680 C C . LYS A 1 897 ? 13.737 27.863 -0.960 1.00 95.19 897 LYS A C 1
ATOM 6682 O O . LYS A 1 897 ? 12.882 27.972 -1.833 1.00 95.19 897 LYS A O 1
ATOM 6687 N N . ILE A 1 898 ? 14.630 26.882 -0.936 1.00 97.50 898 ILE A N 1
ATOM 6688 C CA . ILE A 1 898 ? 14.641 25.766 -1.885 1.00 97.50 898 ILE A CA 1
ATOM 6689 C C . ILE A 1 898 ? 15.107 24.492 -1.181 1.00 97.50 898 ILE A C 1
ATOM 6691 O O . ILE A 1 898 ? 15.922 24.572 -0.261 1.00 97.50 898 ILE A O 1
ATOM 6695 N N . SER A 1 899 ? 14.563 23.344 -1.582 1.00 96.94 899 SER A N 1
ATOM 6696 C CA . SER A 1 899 ? 14.873 22.037 -0.986 1.00 96.94 899 SER A CA 1
ATOM 6697 C C . SER A 1 899 ? 15.866 21.230 -1.823 1.00 96.94 899 SER A C 1
ATOM 6699 O O . SER A 1 899 ? 16.779 20.631 -1.267 1.00 96.94 899 SER A O 1
ATOM 6701 N N . ALA A 1 900 ? 15.772 21.281 -3.153 1.00 96.75 900 ALA A N 1
ATOM 6702 C CA . ALA A 1 900 ? 16.753 20.654 -4.040 1.00 96.75 900 ALA A CA 1
ATOM 6703 C C . ALA A 1 900 ? 16.728 21.240 -5.460 1.00 96.75 900 ALA A C 1
ATOM 6705 O O . ALA A 1 900 ? 15.813 21.983 -5.826 1.00 96.75 900 ALA A O 1
ATOM 6706 N N . ILE A 1 901 ? 17.753 20.922 -6.254 1.00 96.88 901 ILE A N 1
ATOM 6707 C CA . ILE A 1 901 ? 17.912 21.377 -7.642 1.00 96.88 901 ILE A CA 1
ATOM 6708 C C . ILE A 1 901 ? 18.412 20.214 -8.503 1.00 96.88 901 ILE A C 1
ATOM 6710 O O . ILE A 1 901 ? 19.409 19.576 -8.154 1.00 96.88 901 ILE A O 1
ATOM 6714 N N . GLU A 1 902 ? 17.777 19.994 -9.652 1.00 93.81 902 GLU A N 1
ATOM 6715 C CA . GLU A 1 902 ? 18.309 19.168 -10.739 1.00 93.81 902 GLU A CA 1
ATOM 6716 C C . GLU A 1 902 ? 18.600 20.032 -11.966 1.00 93.81 902 GLU A C 1
ATOM 6718 O O . GLU A 1 902 ? 17.824 20.926 -12.311 1.00 93.81 902 GLU A O 1
ATOM 6723 N N . VAL A 1 903 ? 19.719 19.754 -12.632 1.00 92.50 903 VAL A N 1
ATOM 6724 C CA . VAL A 1 903 ? 20.114 20.413 -13.879 1.00 92.50 903 VAL A CA 1
ATOM 6725 C C . VAL A 1 903 ? 20.475 19.363 -14.907 1.00 92.50 903 VAL A C 1
ATOM 6727 O O . VAL A 1 903 ? 21.280 18.467 -14.638 1.00 92.50 903 VAL A O 1
ATOM 6730 N N . TRP A 1 904 ? 19.938 19.530 -16.108 1.00 90.81 904 TRP A N 1
ATOM 6731 C CA . TRP A 1 904 ? 20.251 18.694 -17.248 1.00 90.81 904 TRP A CA 1
ATOM 6732 C C . TRP A 1 904 ? 20.523 19.494 -18.509 1.00 90.81 904 TRP A C 1
ATOM 6734 O O . TRP A 1 904 ? 19.972 20.581 -18.701 1.00 90.81 904 TRP A O 1
ATOM 6744 N N . GLY A 1 905 ? 21.303 18.900 -19.404 1.00 85.19 905 GLY A N 1
ATOM 6745 C CA . GLY A 1 905 ? 21.498 19.409 -20.748 1.00 85.19 905 GLY A CA 1
ATOM 6746 C C . GLY A 1 905 ? 22.969 19.495 -21.163 1.00 85.19 905 GLY A C 1
ATOM 6747 O O . GLY A 1 905 ? 23.840 18.909 -20.517 1.00 85.19 905 GLY A O 1
ATOM 6748 N N . PRO A 1 906 ? 23.254 20.241 -22.245 1.00 85.69 906 PRO A N 1
ATOM 6749 C CA . PRO A 1 906 ? 22.308 21.107 -22.951 1.00 85.69 906 PRO A CA 1
ATOM 6750 C C . PRO A 1 906 ? 21.220 20.333 -23.726 1.00 85.69 906 PRO A C 1
ATOM 6752 O O . PRO A 1 906 ? 21.492 19.300 -24.332 1.00 85.69 906 PRO A O 1
ATOM 6755 N N . ILE A 1 907 ? 19.993 20.861 -23.731 1.00 84.31 907 ILE A N 1
ATOM 6756 C CA . ILE A 1 907 ? 18.880 20.432 -24.586 1.00 84.31 907 ILE A CA 1
ATOM 6757 C C . ILE A 1 907 ? 19.212 20.791 -26.032 1.00 84.31 907 ILE A C 1
ATOM 6759 O O . ILE A 1 907 ? 19.616 21.919 -26.335 1.00 84.31 907 ILE A O 1
ATOM 6763 N N . ILE A 1 908 ? 19.003 19.845 -26.942 1.00 75.81 908 ILE A N 1
ATOM 6764 C CA . ILE A 1 908 ? 19.212 20.081 -28.365 1.00 75.81 908 ILE A CA 1
ATOM 6765 C C . ILE A 1 908 ? 17.919 20.645 -28.944 1.00 75.81 908 ILE A C 1
ATOM 6767 O O . ILE A 1 908 ? 16.917 19.946 -29.080 1.00 75.81 908 ILE A O 1
ATOM 6771 N N . ALA A 1 909 ? 17.936 21.934 -29.280 1.00 66.50 909 ALA A N 1
ATOM 6772 C CA . ALA A 1 909 ? 16.834 22.545 -30.006 1.00 66.50 909 ALA A CA 1
ATOM 6773 C C . ALA A 1 909 ? 16.695 21.895 -31.398 1.00 66.50 909 ALA A C 1
ATOM 6775 O O . ALA A 1 909 ? 17.717 21.554 -32.009 1.00 66.50 909 ALA A O 1
ATOM 6776 N N . PRO A 1 910 ? 15.469 21.767 -31.941 1.00 59.06 910 PRO A N 1
ATOM 6777 C CA . PRO A 1 910 ? 15.284 21.381 -33.332 1.00 59.06 910 PRO A CA 1
ATOM 6778 C C . PRO A 1 910 ? 16.131 22.293 -34.219 1.00 59.06 910 PRO A C 1
ATOM 6780 O O . PRO A 1 910 ? 16.120 23.516 -34.048 1.00 59.06 910 PRO A O 1
ATOM 6783 N N . ALA A 1 911 ? 16.880 21.718 -35.162 1.00 49.03 911 ALA A N 1
ATOM 6784 C CA . ALA A 1 911 ? 17.573 22.527 -36.151 1.00 49.03 911 ALA A CA 1
ATOM 6785 C C . ALA A 1 911 ? 16.527 23.402 -36.854 1.00 49.03 911 ALA A C 1
ATOM 6787 O O . ALA A 1 911 ? 15.588 22.881 -37.456 1.00 49.03 911 ALA A O 1
ATOM 6788 N N . ILE A 1 912 ? 16.673 24.727 -36.764 1.00 38.84 912 ILE A N 1
ATOM 6789 C CA . ILE A 1 912 ? 15.850 25.650 -37.541 1.00 38.84 912 ILE A CA 1
ATOM 6790 C C . ILE A 1 912 ? 16.212 25.381 -39.000 1.00 38.84 912 ILE A C 1
ATOM 6792 O O . ILE A 1 912 ? 17.235 25.858 -39.493 1.00 38.84 912 ILE A O 1
ATOM 6796 N N . ILE A 1 913 ? 15.413 24.574 -39.695 1.00 39.22 913 ILE A N 1
ATOM 6797 C CA . ILE A 1 913 ? 15.468 24.542 -41.151 1.00 39.22 913 ILE A CA 1
ATOM 6798 C C . ILE A 1 913 ? 15.081 25.964 -41.557 1.00 39.22 913 ILE A C 1
ATOM 6800 O O . ILE A 1 913 ? 13.993 26.397 -41.169 1.00 39.22 913 ILE A O 1
ATOM 6804 N N . PRO A 1 914 ? 15.938 26.734 -42.253 1.00 32.28 914 PRO A N 1
ATOM 6805 C CA . PRO A 1 914 ? 15.544 28.053 -42.710 1.00 32.28 914 PRO A CA 1
ATOM 6806 C C . PRO A 1 914 ? 14.279 27.867 -43.535 1.00 32.28 914 PRO A C 1
ATOM 6808 O O . PRO A 1 914 ? 14.299 27.203 -44.573 1.00 32.28 914 PRO A O 1
ATOM 6811 N N . THR A 1 915 ? 13.165 28.395 -43.028 1.00 32.06 915 THR A N 1
ATOM 6812 C CA . THR A 1 915 ? 11.904 28.443 -43.749 1.00 32.06 915 THR A CA 1
ATOM 6813 C C . THR A 1 915 ? 12.235 29.027 -45.111 1.00 32.06 915 THR A C 1
ATOM 6815 O O . THR A 1 915 ? 12.772 30.137 -45.195 1.00 32.06 915 THR A O 1
ATOM 6818 N N . ALA A 1 916 ? 11.974 28.270 -46.180 1.00 36.25 916 ALA A N 1
ATOM 6819 C CA . ALA A 1 916 ? 11.976 28.847 -47.509 1.00 36.25 916 ALA A CA 1
ATOM 6820 C C . ALA A 1 916 ? 11.125 30.117 -47.423 1.00 36.25 916 ALA A C 1
ATOM 6822 O O . ALA A 1 916 ? 10.005 30.086 -46.907 1.00 36.25 916 ALA A O 1
ATOM 6823 N N . THR A 1 917 ? 11.710 31.244 -47.823 1.00 32.16 917 THR A N 1
ATOM 6824 C CA . THR A 1 917 ? 11.041 32.542 -47.817 1.00 32.16 917 THR A CA 1
ATOM 6825 C C . THR A 1 917 ? 9.681 32.343 -48.482 1.00 32.16 917 THR A C 1
ATOM 6827 O O . THR A 1 917 ? 9.655 31.770 -49.575 1.00 32.16 917 THR A O 1
ATOM 6830 N N . PRO A 1 918 ? 8.555 32.736 -47.858 1.00 33.94 918 PRO A N 1
ATOM 6831 C CA . PRO A 1 918 ? 7.266 32.606 -48.510 1.00 33.94 918 PRO A CA 1
ATOM 6832 C C . PRO A 1 918 ? 7.346 33.370 -49.830 1.00 33.94 918 PRO A C 1
ATOM 6834 O O . PRO A 1 918 ? 7.502 34.591 -49.853 1.00 33.94 918 PRO A O 1
ATOM 6837 N N . ILE A 1 919 ? 7.300 32.637 -50.940 1.00 35.94 919 ILE A N 1
ATOM 6838 C CA . ILE A 1 919 ? 7.058 33.227 -52.247 1.00 35.94 919 ILE A CA 1
ATOM 6839 C C . ILE A 1 919 ? 5.661 33.826 -52.179 1.00 35.94 919 ILE A C 1
ATOM 6841 O O . ILE A 1 919 ? 4.663 33.111 -52.157 1.00 35.94 919 ILE A O 1
ATOM 6845 N N . THR A 1 920 ? 5.593 35.151 -52.090 1.00 29.75 920 THR A N 1
ATOM 6846 C CA . THR A 1 920 ? 4.348 35.897 -52.226 1.00 29.75 920 THR A CA 1
ATOM 6847 C C . THR A 1 920 ? 3.689 35.459 -53.536 1.00 29.75 920 THR A C 1
ATOM 6849 O O . THR A 1 920 ? 4.292 35.669 -54.596 1.00 29.75 920 THR A O 1
ATOM 6852 N N . PRO A 1 921 ? 2.492 34.843 -53.526 1.00 35.62 921 PRO A N 1
ATOM 6853 C CA . PRO A 1 921 ? 1.797 34.559 -54.767 1.00 35.62 921 PRO A CA 1
ATOM 6854 C C . PRO A 1 921 ? 1.511 35.899 -55.441 1.00 35.62 921 PRO A C 1
ATOM 6856 O O . PRO A 1 921 ? 0.859 36.781 -54.879 1.00 35.62 921 PRO A O 1
ATOM 6859 N N . THR A 1 922 ? 2.056 36.084 -56.640 1.00 33.91 922 THR A N 1
ATOM 6860 C CA . THR A 1 922 ? 1.721 37.236 -57.474 1.00 33.91 922 THR A CA 1
ATOM 6861 C C . THR A 1 922 ? 0.230 37.132 -57.810 1.00 33.91 922 THR A C 1
ATOM 6863 O O . THR A 1 922 ? -0.200 36.060 -58.242 1.00 33.91 922 THR A O 1
ATOM 6866 N N . PRO A 1 923 ? -0.587 38.185 -57.621 1.00 30.84 923 PRO A N 1
ATOM 6867 C CA . PRO A 1 923 ? -2.003 38.120 -57.954 1.00 30.84 923 PRO A CA 1
ATOM 6868 C C . PRO A 1 923 ? -2.169 37.904 -59.461 1.00 30.84 923 PRO A C 1
ATOM 6870 O O . PRO A 1 923 ? -1.900 38.800 -60.260 1.00 30.84 923 PRO A O 1
ATOM 6873 N N . ILE A 1 924 ? -2.618 36.716 -59.858 1.00 34.84 924 ILE A N 1
ATOM 6874 C CA . ILE A 1 924 ? -3.101 36.463 -61.215 1.00 34.84 924 ILE A CA 1
ATOM 6875 C C . ILE A 1 924 ? -4.528 36.999 -61.306 1.00 34.84 924 ILE A C 1
ATOM 6877 O O . ILE A 1 924 ? -5.457 36.484 -60.688 1.00 34.84 924 ILE A O 1
ATOM 6881 N N . THR A 1 925 ? -4.686 38.084 -62.061 1.00 32.59 925 THR A N 1
ATOM 6882 C CA . THR A 1 925 ? -5.979 38.673 -62.415 1.00 32.59 925 THR A CA 1
ATOM 6883 C C . THR A 1 925 ? -6.755 37.706 -63.322 1.00 32.59 925 THR A C 1
ATOM 6885 O O . THR A 1 925 ? -6.186 37.222 -64.305 1.00 32.59 925 THR A O 1
ATOM 6888 N N . PRO A 1 926 ? -8.044 37.420 -63.058 1.00 32.69 926 PRO A N 1
ATOM 6889 C CA . PRO A 1 926 ? -8.822 36.534 -63.910 1.00 32.69 926 PRO A CA 1
ATOM 6890 C C . PRO A 1 926 ? -9.124 37.238 -65.236 1.00 32.69 926 PRO A C 1
ATOM 6892 O O . PRO A 1 926 ? -9.826 38.247 -65.272 1.00 32.69 926 PRO A O 1
ATOM 6895 N N . THR A 1 927 ? -8.601 36.695 -66.337 1.00 30.80 927 THR A N 1
ATOM 6896 C CA . THR A 1 927 ? -9.014 37.095 -67.688 1.00 30.80 927 THR A CA 1
ATOM 6897 C C . THR A 1 927 ? -9.993 36.049 -68.207 1.00 30.80 927 THR A C 1
ATOM 6899 O O . THR A 1 927 ? -9.634 34.890 -68.396 1.00 30.80 927 THR A O 1
ATOM 6902 N N . ALA A 1 928 ? -11.245 36.454 -68.402 1.00 38.66 928 ALA A N 1
ATOM 6903 C CA . ALA A 1 928 ? -12.276 35.637 -69.024 1.00 38.66 928 ALA A CA 1
ATOM 6904 C C . ALA A 1 928 ? -12.012 35.496 -70.530 1.00 38.66 928 ALA A C 1
ATOM 6906 O O . ALA A 1 928 ? -11.907 36.516 -71.207 1.00 38.66 928 ALA A O 1
ATOM 6907 N N . VAL A 1 929 ? -11.990 34.265 -71.062 1.00 31.62 929 VAL A N 1
ATOM 6908 C CA . VAL A 1 929 ? -12.263 33.996 -72.485 1.00 31.62 929 VAL A CA 1
ATOM 6909 C C . VAL A 1 929 ? -13.022 32.668 -72.658 1.00 31.62 929 VAL A C 1
ATOM 6911 O O . VAL A 1 929 ? -12.723 31.650 -72.044 1.00 31.62 929 VAL A O 1
ATOM 6914 N N . THR A 1 930 ? -14.038 32.779 -73.506 1.00 32.16 930 THR A N 1
ATOM 6915 C CA . THR A 1 930 ? -15.110 31.913 -74.024 1.00 32.16 930 THR A CA 1
ATOM 6916 C C . THR A 1 930 ? -14.702 30.510 -74.528 1.00 32.16 930 THR A C 1
ATOM 6918 O O . THR A 1 930 ? -13.593 30.341 -75.036 1.00 32.16 930 THR A O 1
ATOM 6921 N N . PRO A 1 931 ? -15.617 29.511 -74.501 1.00 34.06 931 PRO A N 1
ATOM 6922 C CA . PRO A 1 931 ? -15.357 28.163 -75.005 1.00 34.06 931 PRO A CA 1
ATOM 6923 C C . PRO A 1 931 ? -15.507 28.077 -76.531 1.00 34.06 931 PRO A C 1
ATOM 6925 O O . PRO A 1 931 ? -16.386 28.707 -77.120 1.00 34.06 931 PRO A O 1
ATOM 6928 N N . THR A 1 932 ? -14.701 27.226 -77.169 1.00 30.59 932 THR A N 1
ATOM 6929 C CA . THR A 1 932 ? -14.979 26.713 -78.520 1.00 30.59 932 THR A CA 1
ATOM 6930 C C . THR A 1 932 ? -15.051 25.191 -78.511 1.00 30.59 932 THR A C 1
ATOM 6932 O O . THR A 1 932 ? -14.281 24.500 -77.850 1.00 30.59 932 THR A O 1
ATOM 6935 N N . SER A 1 933 ? -16.065 24.699 -79.220 1.00 34.06 933 SER A N 1
ATOM 6936 C CA . SER A 1 933 ? -16.487 23.309 -79.340 1.00 34.06 933 SER A CA 1
ATOM 6937 C C . SER A 1 933 ? -15.489 22.435 -80.090 1.00 34.06 933 SER A C 1
ATOM 6939 O O . SER A 1 933 ? -14.981 22.867 -81.118 1.00 34.06 933 SER A O 1
ATOM 6941 N N . THR A 1 934 ? -15.400 21.157 -79.720 1.00 30.61 934 THR A N 1
ATOM 6942 C CA . THR A 1 934 ? -15.549 20.040 -80.674 1.00 30.61 934 THR A CA 1
ATOM 6943 C C . THR A 1 934 ? -15.975 18.768 -79.930 1.00 30.61 934 THR A C 1
ATOM 6945 O O . THR A 1 934 ? -15.361 18.360 -78.951 1.00 30.61 934 THR A O 1
ATOM 6948 N N . THR A 1 935 ? -17.073 18.163 -80.383 1.00 34.62 935 THR A N 1
ATOM 6949 C CA . THR A 1 935 ? -17.520 16.793 -80.063 1.00 34.62 935 THR A CA 1
ATOM 6950 C C . THR A 1 935 ? -16.757 15.802 -80.962 1.00 34.62 935 THR A C 1
ATOM 6952 O O . THR A 1 935 ? -16.353 16.212 -82.054 1.00 34.62 935 THR A O 1
ATOM 6955 N N . PRO A 1 936 ? -16.567 14.518 -80.580 1.00 36.12 936 PRO A N 1
ATOM 6956 C CA . PRO A 1 936 ? -17.599 13.520 -80.897 1.00 36.12 936 PRO A CA 1
ATOM 6957 C C . PRO A 1 936 ? -17.807 12.370 -79.876 1.00 36.12 936 PRO A C 1
ATOM 6959 O O . PRO A 1 936 ? -16.876 11.725 -79.413 1.00 36.12 936 PRO A O 1
ATOM 6962 N N . THR A 1 937 ? -19.098 12.099 -79.657 1.00 29.89 937 THR A N 1
ATOM 6963 C CA . THR A 1 937 ? -19.796 10.794 -79.655 1.00 29.89 937 THR A CA 1
ATOM 6964 C C . THR A 1 937 ? -19.474 9.718 -78.606 1.00 29.89 937 THR A C 1
ATOM 6966 O O . THR A 1 937 ? -18.496 8.982 -78.689 1.00 29.89 937 THR A O 1
ATOM 6969 N N . ALA A 1 938 ? -20.445 9.531 -77.706 1.00 34.81 938 ALA A N 1
ATOM 6970 C CA . ALA A 1 938 ? -20.651 8.338 -76.894 1.00 34.81 938 ALA A CA 1
ATOM 6971 C C . ALA A 1 938 ? -21.382 7.235 -77.683 1.00 34.81 938 ALA A C 1
ATOM 6973 O O . ALA A 1 938 ? -22.246 7.525 -78.512 1.00 34.81 938 ALA A O 1
ATOM 6974 N N . THR A 1 939 ? -21.098 5.972 -77.358 1.00 28.61 939 THR A N 1
ATOM 6975 C CA . THR A 1 939 ? -22.011 4.852 -77.629 1.00 28.61 939 THR A CA 1
ATOM 6976 C C . THR A 1 939 ? -22.542 4.298 -76.310 1.00 28.61 939 THR A C 1
ATOM 6978 O O . THR A 1 939 ? -21.815 4.121 -75.338 1.00 28.61 939 THR A O 1
ATOM 6981 N N . THR A 1 940 ? -23.856 4.121 -76.291 1.00 38.38 940 THR A N 1
ATOM 6982 C CA . THR A 1 940 ? -24.728 3.746 -75.179 1.00 38.38 940 THR A CA 1
ATOM 6983 C C . THR A 1 940 ? -24.873 2.231 -75.050 1.00 38.38 940 THR A C 1
ATOM 6985 O O . THR A 1 940 ? -25.003 1.550 -76.066 1.00 38.38 940 THR A O 1
ATOM 6988 N N . GLY A 1 941 ? -25.019 1.729 -73.823 1.00 29.80 941 GLY A N 1
ATOM 6989 C CA . GLY A 1 941 ? -25.625 0.426 -73.536 1.00 29.80 941 GLY A CA 1
ATOM 6990 C C . GLY A 1 941 ? -26.175 0.387 -72.101 1.00 29.80 941 GLY A C 1
ATOM 6991 O O . GLY A 1 941 ? -25.529 0.968 -71.231 1.00 29.80 941 GLY A O 1
ATOM 6992 N N . PRO A 1 942 ? -27.370 -0.185 -71.847 1.00 40.38 942 PRO A N 1
ATOM 6993 C CA . PRO A 1 942 ? -28.257 0.260 -70.774 1.00 40.38 942 PRO A CA 1
ATOM 6994 C C . PRO A 1 942 ? -28.368 -0.704 -69.577 1.00 40.38 942 PRO A C 1
ATOM 6996 O O . PRO A 1 942 ? -28.185 -1.905 -69.717 1.00 40.38 942 PRO A O 1
ATOM 6999 N N . LEU A 1 943 ? -28.704 -0.095 -68.433 1.00 36.50 943 LEU A N 1
ATOM 7000 C CA . LEU A 1 943 ? -29.534 -0.536 -67.299 1.00 36.50 943 LEU A CA 1
ATOM 7001 C C . LEU A 1 943 ? -29.795 -2.041 -67.093 1.00 36.50 943 LEU A C 1
ATOM 7003 O O . LEU A 1 943 ? -30.424 -2.675 -67.933 1.00 36.50 943 LEU A O 1
ATOM 7007 N N . ASP A 1 944 ? -29.549 -2.505 -65.862 1.00 28.22 944 ASP A N 1
ATOM 7008 C CA . ASP A 1 944 ? -30.528 -3.343 -65.155 1.00 28.22 944 ASP A CA 1
ATOM 7009 C C . ASP A 1 944 ? -30.544 -3.043 -63.633 1.00 28.22 944 ASP A C 1
ATOM 7011 O O . ASP A 1 944 ? -29.490 -2.716 -63.076 1.00 28.22 944 ASP A O 1
ATOM 7015 N N . PRO A 1 945 ? -31.717 -3.085 -62.960 1.00 53.81 945 PRO A N 1
ATOM 7016 C CA . PRO A 1 945 ? -31.895 -2.769 -61.539 1.00 53.81 945 PRO A CA 1
ATOM 7017 C C . PRO A 1 945 ? -32.022 -4.043 -60.666 1.00 53.81 945 PRO A C 1
ATOM 7019 O O . PRO A 1 945 ? -31.710 -5.141 -61.111 1.00 53.81 945 PRO A O 1
ATOM 7022 N N . VAL A 1 946 ? -32.578 -3.886 -59.452 1.00 28.12 946 VAL A N 1
ATOM 7023 C CA . VAL A 1 946 ? -33.067 -4.923 -58.505 1.00 28.12 946 VAL A CA 1
ATOM 7024 C C . VAL A 1 946 ? -31.951 -5.499 -57.576 1.00 28.12 946 VAL A C 1
ATOM 7026 O O . VAL A 1 946 ? -30.845 -5.731 -58.033 1.00 28.12 946 VAL A O 1
ATOM 7029 N N . ILE A 1 947 ? -32.057 -5.702 -56.246 1.00 26.97 947 ILE A N 1
ATOM 7030 C CA . ILE A 1 947 ? -33.132 -6.103 -55.307 1.00 26.97 947 ILE A CA 1
ATOM 7031 C C . ILE A 1 947 ? -32.800 -5.638 -53.862 1.00 26.97 947 ILE A C 1
ATOM 7033 O O . ILE A 1 947 ? -31.652 -5.697 -53.435 1.00 26.97 947 ILE A O 1
ATOM 7037 N N . TRP A 1 948 ? -33.835 -5.265 -53.097 1.00 28.31 948 TRP A N 1
ATOM 7038 C CA . TRP A 1 948 ? -33.880 -5.180 -51.623 1.00 28.31 948 TRP A CA 1
ATOM 7039 C C . TRP A 1 948 ? -34.040 -6.564 -50.969 1.00 28.31 948 TRP A C 1
ATOM 7041 O O . TRP A 1 948 ? -35.007 -7.226 -51.333 1.00 28.31 948 TRP A O 1
ATOM 7051 N N . ILE A 1 949 ? -33.252 -6.922 -49.937 1.00 27.22 949 ILE A N 1
ATOM 7052 C CA . ILE A 1 949 ? -33.683 -7.744 -48.772 1.00 27.22 949 ILE A CA 1
ATOM 7053 C C . ILE A 1 949 ? -32.843 -7.366 -47.520 1.00 27.22 949 ILE A C 1
ATOM 7055 O O . ILE A 1 949 ? -31.618 -7.318 -47.625 1.00 27.22 949 ILE A O 1
ATOM 7059 N N . PRO A 1 950 ? -33.468 -7.137 -46.344 1.00 46.56 950 PRO A N 1
ATOM 7060 C CA . PRO A 1 950 ? -32.816 -6.976 -45.038 1.00 46.56 950 PRO A CA 1
ATOM 7061 C C . PRO A 1 950 ? -32.730 -8.312 -44.269 1.00 46.56 950 PRO A C 1
ATOM 7063 O O . PRO A 1 950 ? -33.674 -9.092 -44.360 1.00 46.56 950 PRO A O 1
ATOM 7066 N N . LEU A 1 951 ? -31.688 -8.557 -43.455 1.00 26.03 951 LEU A N 1
ATOM 7067 C CA . LEU A 1 951 ? -31.819 -9.288 -42.177 1.00 26.03 951 LEU A CA 1
ATOM 7068 C C . LEU A 1 951 ? -30.538 -9.294 -41.318 1.00 26.03 951 LEU A C 1
ATOM 7070 O O . LEU A 1 951 ? -29.429 -9.441 -41.816 1.00 26.03 951 LEU A O 1
ATOM 7074 N N . MET A 1 952 ? -30.792 -9.196 -40.014 1.00 29.47 952 MET A N 1
ATOM 7075 C CA . MET A 1 952 ? -29.962 -9.411 -38.824 1.00 29.47 952 MET A CA 1
ATOM 7076 C C . MET A 1 952 ? -28.972 -10.590 -38.888 1.00 29.47 952 MET A C 1
ATOM 7078 O O . MET A 1 952 ? -29.353 -11.665 -39.344 1.00 29.47 952 MET A O 1
ATOM 7082 N N . LEU A 1 953 ? -27.788 -10.438 -38.272 1.00 28.17 953 LEU A N 1
ATOM 7083 C CA . LEU A 1 953 ? -27.369 -11.171 -37.059 1.00 28.17 953 LEU A CA 1
ATOM 7084 C C . LEU A 1 953 ? -25.923 -10.821 -36.649 1.00 28.17 953 LEU A C 1
ATOM 7086 O O . LEU A 1 953 ? -25.010 -10.984 -37.454 1.00 28.17 953 LEU A O 1
ATOM 7090 N N . ARG A 1 954 ? -25.788 -10.532 -35.346 1.00 28.14 954 ARG A N 1
ATOM 7091 C CA . ARG A 1 954 ? -24.596 -10.265 -34.518 1.00 28.14 954 ARG A CA 1
ATOM 7092 C C . ARG A 1 954 ? -24.047 -8.851 -34.546 1.00 28.14 954 ARG A C 1
ATOM 7094 O O . ARG A 1 954 ? -23.591 -8.403 -35.616 1.00 28.14 954 ARG A O 1
#

pLDDT: mean 83.9, std 15.97, range [26.03, 98.81]

Foldseek 3Di:
DKDFLAACPPPAPPRVVQAQWAEWDAWQLRWIWTAHQQGKIWTFDAPVVVSHTPHIAIQCLQQQDWDFFQVRHTPNVQGGWGWHAWDWQPPAHSVWTKIKTWTFRSAAAFLLPPRLRGGRQQRIWIWIQTDVSSNDTFTQEGRQGAFSHPQGFAYWDAAPVRKIKTFAAFLAQQQAQDSGSPRDHGAPRHQFIKIFNSVPPPRDGHHYCNPVRAPVSCVVQPPGIGGFEGAQHGFNDWDQFPVRWIKTWGQHGAQPRAWFDDCPALANPAATDRDHTFFIFIDGGGGHAHAQRAHSSHNRRGHQCNVRVVDHGDPRYDHGLDGDQASWQKHAKDAQCECFVVCPLHRWIWIATQDHDDDDDDQPRGFIKTFDADPVRGTDDIGTQAGAQRFHYWDADHQRKIWTRRNRRSTIMIDHRDDLPCPDDQPPFDQADQSCPLQGGRVQCSQQVFRSNGSRTDAAAQPQDWDDHDVDIGGHHPRGDQQRCPLPQGLLRDFQSNDSQLAAPDDPKDKWFLFQSDAQLDDQLSRVFRGFFNAPAPAQEDSVQWDRLPPVGFIKGKADLADLAFPRRHFHPRGKHWHQLLFKKKKKWKWFLPQPPHAFDDFWWKDKKWADHSQFIWDWIFTQAQQVPRPRGTFIWTWTGHRRHTGIPPPVQTDHDDSNQFRMKMKMWIHDVVFQKIWIWIFTVPDDDTDIDTRDMDTPRPPSAGTIIMDMGTHDHPDPDIDMIGIRMIIMHGPQWQAKEFAQDAWDQDPNDTHHYCCPPVDNFKDFFHKDAQDPVQQDQQAPDPPSNLARMKGWAAAPVTWMKGKGFAPAWAKKKKKFKYAACAACGPPPPHDDWLQFFWFKDKPNHTPRHRDTRCVVQVHHSYMDMDIDIDTDHPRIIMMTIHQHDPSGHGIDMTRMMIMGDRRRHPPPPPPPDPPDPDDDDDDDDDDDDDDDDDDDDDDDDDDDDDDDDD

Sequence (954 aa):
MRKTLFNTSTPINGSSLLNQPTGLTFGPDGRLYVGQFDGRIFALTVNYSTYEVTAVQVIETIYTYPTKNDDGSPAPNVVGRQLIGLVFDPASTAANPILYVSHSDIRYGFNNNATAGLIDTHSGTISRLSGPNYASATDVIIGLPRSRENHATNSIVWGPDGWLYIAQASNTNNGAPSSHFSNLPERYLTASILRAKVKDPTFPTGLNVTNVNNASDMLPYAGKFEIYATGYRNVYDLIWNSSGRLYANVNGGNDGYGDTPPSSTQCPGGVEVRPPYLADQLRIVTANSYGGHPNPARGECTLNSGDLQGLPPPPNYAPPAYLFDFRPSTNGITEYISNAFDGALQNNLIVATYGGTTSGAHPEGESVNSIALNPDGSFNSIARLAYFNQPLDVIVDSAGSIFVAEFGGDAITILKPAIVANCPPPGVSTYTVDTDQDGYTNKDEDDNGTDMCSQASSPADFDGALEAGPGNIFMLSDLNDPDDDNDGILDISDQLYFDAANGLTTQMPVAFSWNPGDAPLGRVGNTGFTGVQITNAPTRTIPSNIAVGAAGGYMNIITTSGSHVGNLNTQSNALQIGFDARRPFRIETRLTEAFLGMTPSGNQAAGLFIGTDQDNYIRLVATANRNGNGTGGTGLQFARETNGIFAANPTSNNPSLTFNSIQNLDLRLIGTPATGAISAYYRDDSAPNPDWQLIGTLTNVPFLANGLPAGIVTTNSGSSATVSFVFDYFTIEHTDIVARINAGAAAVTTNGANWSADSVADHPYSAGGSTYILSSFTCPNIQNTTADILYCSERSGGSSTNPLTYTIPVSSSGQYQVRLHFAEIYWGVNQNPPGAPGKRVFDVKMEGTTVLPNYDIIARAGASARAITETLSITVTDGALNIRLDATLPASVDQGKISAIEVWGPIIAPAIIPTATPITPTPITPTAVTPTSTTPTATTGPLDPVIWIPLMLR

Secondary structure (DSSP, 8-state):
-EEEEEETTSSSTTGGG--SEEEEEE-TTS-EEEEETTS-EEEEEEETTTTEEEEEEEE-TTTTS--BBTTS-B-TT---EEEEEEEE-TT-BTTB--EEEEEEES----TT-TTGGGB-TT-EEEEEEESGGG-EEEEEEEEE---SSS--EEEEEE-TTSPEEEEE--SSSSSS--TTTTTPPP-TTSSEEEEE-TTSTTSPTTEE-TT--SGGGGGGGTTTEEEEEE--SEEEEEEE-TTS-EEEEEEPPPTTS-PPPPTTSS-TT----------EEEEE--TT-B-S--BGGGTB--STTSGGGT-PPPTTBPPPSEEESSS--EEEEEE----TGGGTTTT-EEEEE--SSSSSS-GGGSEEEEEEE-TTS-EEEEEEEEE-SSEEEEEE-TT-PEEEEETTTTEEEEE-----TTPPPTT---TT--SS-SSB-HHHHHHHT--TT-TT-PPP-SS--EEE-SS-EEE--TTT-S-TT-SSS-TTT-SSTT-TTTTTT--SSEEEE--TTPPP--SGGGSS-SEE---SSS-S--GGGEETT-TTSSEEEEPBS---SGGG------EEEEEETTS-EEEEEEEESTTTTS---TT-EEEEEEEEETTEEEEEEEES-TTSSS-S-SEEEEEEEETTEEEE-TTS-PPB--GGG-SEEEEEEEEEGGGTEEEEEEEETTSSSPPPEEEEEE---TTTTSEEEEEEEEE-TT-SS--EEEEEEEEEEES-EEEEEETTS--EEETTEEEEETT-TTS--EEE-EEEE--TTT----BT-S-HHHHSEEEEE-SSSS-EEEEEE-SSSEEEEEEEEEE--STTSTTSSPP-TTSSBEEEEETTEEEEEEE-HHHHHSSTTBEEEEEEEEEE-SSEEEEEEE--STT-BS-EEESEEEEEEEE-PPP---PPP--PPP--------------------------------

Radius of gyration: 33.4 Å; chains: 1; bounding box: 72×77×121 Å